Protein AF-A0A369J3V7-F1 (afdb_monomer_lite)

Sequence (909 aa):
MSSSLLSSSKPVTCPICSKEVSARVINEHIDSSCTKHTGSSSEGSHSIAVTPTANRASEKKSGGFSSSPMASIFSQGSKKASSESHPSFFMTPGKRSAEEDGFSRPPPAKRNKLANLEAAAPLAERLRPDKLSEFVGQPHLTGPDSLLMKSLAGGAAGSIIFWGPPGCGKTTLARLIAKQTDAVFKELSATVVGINDVRVVLEEARNALALTGRKTILFLDEVHRFNKSQQDIFLPFIEQGHIQLFGATTENPSFKLTGALLSRCRVFVLERLTDDDIKTILVNAVKRAGGDAIPLTPSSDVHPPSTLETPQSSPSEAADFSCAPFPQLTSKILSTVTSLATGDARTAISLLDLVLKSPVDSDEKQLLAALKRSVSASYDRTGESRYDMISALHKSVRGSQGSAAMYWLARMLAAGEDPLYIARRMVVCSSEDIGLADKHALPLAMAALQACQTIGMPECRINLAHIVAYLSEAPKSTRAYEAYNRAEAAAKLDMTIPVPMQVRNAPTGLMKDLGYGKDYCYNPDYAHPVHNTYLPVQFEGEKFLREEGDMSGKLWDEEALSRWEYEANGGKEWEGRVAPHTVPYHTIYTIHTIIIAMPTLPADPRQAHEDGPFRVLVTGFGPFSHYEVNPSWRAVKPLHNTVIAADTSAPVIVDDQVVLTEHHFGGSRPVHISALEIPVSYEAVLAIVPGLHVRPPILPESARLLFPQPPSSGYDFIFHIGVAGRGPLRMERQGHKVGYHMKDADGKLAHVVRSSPKDFSRRAEDTLAAENIERERLGMEIIETVGDTAIRPTRGFGAAYDNFPEEMTTEVDVTRLVQDLKRSGIEQIYTSMDAGHYLCDFIYYCSLAEAKRSAKPYEKRRNTQVLFLHCPPVNQPLSTEEVTEAIKRIIVWTCREIEFQDETDAAQV

InterPro domains:
  IPR003593 AAA+ ATPase domain [SM00382] (156-274)
  IPR003959 ATPase, AAA-type, core [PF00004] (160-269)
  IPR006642 Rad18, zinc finger UBZ4-type [SM00734] (11-35)
  IPR008921 DNA polymerase III, clamp loader complex, gamma/delta/delta subunit, C-terminal [SSF48019] (383-546)
  IPR016125 Peptidase C15, pyroglutamyl peptidase I-like [PF01470] (615-647)
  IPR021886 MgsA AAA+ ATPase, C-terminal [PF12002] (399-548)
  IPR027417 P-loop containing nucleoside triphosphate hydrolase [G3DSA:3.40.50.300] (112-271)
  IPR027417 P-loop containing nucleoside triphosphate hydrolase [SSF52540] (121-357)
  IPR032423 AAA C-terminal domain [PF16193] (329-398)
  IPR036440 Peptidase C15, pyroglutamyl peptidase I-like superfamily [G3DSA:3.40.630.20] (614-908)
  IPR036440 Peptidase C15, pyroglutamyl peptidase I-like superfamily [SSF53182] (614-896)
  IPR051314 AAA ATPase RarA/MGS1/WRNIP1 [PTHR13779] (13-548)

Radius of gyration: 39.5 Å; chains: 1; bounding box: 99×127×113 Å

Organism: Hypsizygus marmoreus (NCBI:txid39966)

Structure (mmCIF, N/CA/C/O backbone):
data_AF-A0A369J3V7-F1
#
_entry.id   AF-A0A369J3V7-F1
#
loop_
_atom_site.group_PDB
_atom_site.id
_atom_site.type_symbol
_atom_site.label_atom_id
_atom_site.label_alt_id
_atom_site.label_comp_id
_atom_site.label_asym_id
_atom_site.label_entity_id
_atom_site.label_seq_id
_atom_site.pdbx_PDB_ins_code
_atom_site.Cartn_x
_atom_site.Cartn_y
_atom_site.Cartn_z
_atom_site.occupancy
_atom_site.B_iso_or_equiv
_atom_site.auth_seq_id
_atom_site.auth_comp_id
_atom_site.auth_asym_id
_atom_site.auth_atom_id
_atom_site.pdbx_PDB_model_num
ATOM 1 N N . MET A 1 1 ? -40.731 -40.118 -54.499 1.00 32.25 1 MET A N 1
ATOM 2 C CA . MET A 1 1 ? -40.235 -41.466 -54.838 1.00 32.25 1 MET A CA 1
ATOM 3 C C . MET A 1 1 ? -38.948 -41.694 -54.061 1.00 32.25 1 MET A C 1
ATOM 5 O O . MET A 1 1 ? -38.103 -40.820 -54.154 1.00 32.25 1 MET A O 1
ATOM 9 N N . SER A 1 2 ? -38.883 -42.806 -53.303 1.00 28.86 2 SER A N 1
ATOM 10 C CA . SER A 1 2 ? -37.688 -43.604 -52.911 1.00 28.86 2 SER A CA 1
ATOM 11 C C . SER A 1 2 ? -36.460 -42.890 -52.307 1.00 28.86 2 SER A C 1
ATOM 13 O O . SER A 1 2 ? -35.966 -41.934 -52.874 1.00 28.86 2 SER A O 1
ATOM 15 N N . SER A 1 3 ? -35.780 -43.329 -51.247 1.00 31.80 3 SER A N 1
ATOM 16 C CA . SER A 1 3 ? -35.842 -44.497 -50.357 1.00 31.80 3 SER A CA 1
ATOM 17 C C . SER A 1 3 ? -34.612 -44.401 -49.430 1.00 31.80 3 SER A C 1
ATOM 19 O O . SER A 1 3 ? -33.538 -44.058 -49.908 1.00 31.80 3 SER A O 1
ATOM 21 N N . SER A 1 4 ? -34.781 -44.737 -48.145 1.00 36.28 4 SER A N 1
ATOM 22 C CA . SER A 1 4 ? -33.802 -45.376 -47.234 1.00 36.28 4 SER A CA 1
ATOM 23 C C . SER A 1 4 ? -32.323 -44.944 -47.236 1.00 36.28 4 SER A C 1
ATOM 25 O O . SER A 1 4 ? -31.603 -45.262 -48.171 1.00 36.28 4 SER A O 1
ATOM 27 N N . LEU A 1 5 ? -31.828 -44.473 -46.083 1.00 33.34 5 LEU A N 1
ATOM 28 C CA . LEU A 1 5 ? -30.612 -45.012 -45.445 1.00 33.34 5 LEU A CA 1
ATOM 29 C C . LEU A 1 5 ? -30.665 -44.739 -43.928 1.00 33.34 5 LEU A C 1
ATOM 31 O O . LEU A 1 5 ? -30.545 -43.609 -43.460 1.00 33.34 5 LEU A O 1
ATOM 35 N N . LEU A 1 6 ? -30.897 -45.811 -43.165 1.00 37.03 6 LEU A N 1
ATOM 36 C CA . LEU A 1 6 ? -30.727 -45.872 -41.717 1.00 37.03 6 LEU A CA 1
ATOM 37 C C . LEU A 1 6 ? -29.229 -45.828 -41.384 1.00 37.03 6 LEU A C 1
ATOM 39 O O . LEU A 1 6 ? -28.473 -46.671 -41.856 1.00 37.03 6 LEU A O 1
ATOM 43 N N . SER A 1 7 ? -28.825 -44.909 -40.507 1.00 38.78 7 SER A N 1
ATOM 44 C CA . SER A 1 7 ? -27.592 -45.032 -39.726 1.00 38.78 7 SER A CA 1
ATOM 45 C C . SER A 1 7 ? -27.981 -45.355 -38.285 1.00 38.78 7 SER A C 1
ATOM 47 O O . SER A 1 7 ? -28.658 -44.571 -37.613 1.00 38.78 7 SER A O 1
ATOM 49 N N . SER A 1 8 ? -27.615 -46.558 -37.847 1.00 44.97 8 SER A N 1
ATOM 50 C CA . SER A 1 8 ? -27.742 -47.045 -36.477 1.00 44.97 8 SER A CA 1
ATOM 51 C C . SER A 1 8 ? -26.896 -46.173 -35.546 1.00 44.97 8 SER A C 1
ATOM 53 O O . SER A 1 8 ? -25.667 -46.270 -35.533 1.00 44.97 8 SER A O 1
ATOM 55 N N . SER A 1 9 ? -27.543 -45.301 -34.773 1.00 54.91 9 SER A N 1
ATOM 56 C CA . SER A 1 9 ? -26.874 -44.497 -33.752 1.00 54.91 9 SER A CA 1
ATOM 57 C C . SER A 1 9 ? -26.285 -45.416 -32.682 1.00 54.91 9 SER A C 1
ATOM 59 O O . SER A 1 9 ? -27.035 -46.123 -32.006 1.00 54.91 9 SER A O 1
ATOM 61 N N . LYS A 1 10 ? -24.954 -45.402 -32.542 1.00 67.81 10 LYS A N 1
ATOM 62 C CA . LYS A 1 10 ? -24.232 -46.120 -31.483 1.00 67.81 10 LYS A CA 1
ATOM 63 C C . LYS A 1 10 ? -24.801 -45.736 -30.105 1.00 67.81 10 LYS A C 1
ATOM 65 O O . LYS A 1 10 ? -25.138 -44.561 -29.911 1.00 67.81 10 LYS A O 1
ATOM 70 N N . PRO A 1 11 ? -24.936 -46.688 -29.167 1.00 80.31 11 PRO A N 1
ATOM 71 C CA . PRO A 1 11 ? -25.275 -46.351 -27.794 1.00 80.31 11 PRO A CA 1
ATOM 72 C C . PRO A 1 11 ? -24.180 -45.459 -27.198 1.00 80.31 11 PRO A C 1
ATOM 74 O O . PRO A 1 11 ? -22.997 -45.615 -27.500 1.00 80.31 11 PRO A O 1
ATOM 77 N N . VAL A 1 12 ? -24.594 -44.488 -26.392 1.00 79.88 12 VAL A N 1
ATOM 78 C CA . VAL A 1 12 ? -23.717 -43.584 -25.648 1.00 79.88 12 VAL A CA 1
ATOM 79 C C . VAL A 1 12 ? -23.927 -43.822 -24.161 1.00 79.88 12 VAL A C 1
ATOM 81 O O . VAL A 1 12 ? -25.035 -44.103 -23.700 1.00 79.88 12 VAL A O 1
ATOM 84 N N . THR A 1 13 ? -22.848 -43.739 -23.398 1.00 85.50 13 THR A N 1
ATOM 85 C CA . THR A 1 13 ? -22.885 -43.963 -21.957 1.00 85.50 13 THR A CA 1
ATOM 86 C C . THR A 1 13 ? -23.479 -42.743 -21.259 1.00 85.50 13 THR A C 1
ATOM 88 O O . THR A 1 13 ? -22.978 -41.629 -21.407 1.00 85.50 13 THR A O 1
ATOM 91 N N . CYS A 1 14 ? -24.544 -42.937 -20.482 1.00 80.75 14 CYS A N 1
ATOM 92 C CA . CYS A 1 14 ? -25.107 -41.882 -19.649 1.00 80.75 14 CYS A CA 1
ATOM 93 C C . CYS A 1 14 ? -24.086 -41.458 -18.578 1.00 80.75 14 CYS A C 1
ATOM 95 O O . CYS A 1 14 ? -23.650 -42.307 -17.801 1.00 80.75 14 CYS A O 1
ATOM 97 N N . PRO A 1 15 ? -23.731 -40.167 -18.463 1.00 75.81 15 PRO A N 1
ATOM 98 C CA . PRO A 1 15 ? -22.733 -39.710 -17.494 1.00 75.81 15 PRO A CA 1
ATOM 99 C C . PRO A 1 15 ? -23.223 -39.767 -16.038 1.00 75.81 15 PRO A C 1
ATOM 101 O O . PRO A 1 15 ? -22.412 -39.654 -15.126 1.00 75.81 15 PRO A O 1
ATOM 104 N N . ILE A 1 16 ? -24.531 -39.943 -15.810 1.00 79.56 16 ILE A N 1
ATOM 105 C CA . ILE A 1 16 ? -25.134 -39.952 -14.469 1.00 79.56 16 ILE A CA 1
ATOM 106 C C . ILE A 1 16 ? -25.221 -41.374 -13.903 1.00 79.56 16 ILE A C 1
ATOM 108 O O . ILE A 1 16 ? -24.848 -41.597 -12.756 1.00 79.56 16 ILE A O 1
ATOM 112 N N . CYS A 1 17 ? -25.704 -42.343 -14.688 1.00 84.06 17 CYS A N 1
ATOM 113 C CA . CYS A 1 17 ? -25.879 -43.728 -14.225 1.00 84.06 17 CYS A CA 1
ATOM 114 C C . CYS A 1 17 ? -24.944 -44.748 -14.893 1.00 84.06 17 CYS A C 1
ATOM 116 O O . CYS A 1 17 ? -25.034 -45.940 -14.603 1.00 84.06 17 CYS A O 1
ATOM 118 N N . SER A 1 18 ? -24.087 -44.299 -15.813 1.00 83.62 18 SER A N 1
ATOM 119 C CA . SER A 1 18 ? -23.128 -45.117 -16.569 1.00 83.62 18 SER A CA 1
ATOM 120 C C . SER A 1 18 ? -23.741 -46.230 -17.432 1.00 83.62 18 SER A C 1
ATOM 122 O O . SER A 1 18 ? -23.015 -47.100 -17.908 1.00 83.62 18 SER A O 1
ATOM 124 N N . LYS A 1 19 ? -25.059 -46.212 -17.680 1.00 83.25 19 LYS A N 1
ATOM 125 C CA . LYS A 1 19 ? -25.730 -47.163 -18.582 1.00 83.25 19 LYS A CA 1
ATOM 126 C C . LYS A 1 19 ? -25.620 -46.723 -20.036 1.00 83.25 19 LYS A C 1
ATOM 128 O O . LYS A 1 19 ? -25.659 -45.532 -20.336 1.00 83.25 19 LYS A O 1
ATOM 133 N N . GLU A 1 20 ? -25.526 -47.692 -20.937 1.00 84.94 20 GLU A N 1
ATOM 134 C CA . GLU A 1 20 ? -25.578 -47.446 -22.375 1.00 84.94 20 GLU A CA 1
ATOM 135 C C . GLU A 1 20 ? -27.015 -47.194 -22.831 1.00 84.94 20 GLU A C 1
ATOM 137 O O . GLU A 1 20 ? -27.900 -48.035 -22.665 1.00 84.94 20 GLU A O 1
ATOM 142 N N . VAL A 1 21 ? -27.248 -46.014 -23.404 1.00 82.81 21 VAL A N 1
ATOM 143 C CA . VAL A 1 21 ? -28.555 -45.583 -23.903 1.00 82.81 21 VAL A CA 1
ATOM 144 C C . VAL A 1 21 ? -28.371 -45.056 -25.323 1.00 82.81 21 VAL A C 1
ATOM 146 O O . VAL A 1 21 ? -27.339 -44.479 -25.657 1.00 82.81 21 VAL A O 1
ATOM 149 N N . SER A 1 22 ? -29.346 -45.270 -26.205 1.00 83.19 22 SER A N 1
ATOM 150 C CA . SER A 1 22 ? -29.261 -44.753 -27.577 1.00 83.19 22 SER A CA 1
ATOM 151 C C . SER A 1 22 ? -29.077 -43.231 -27.578 1.00 83.19 22 SER A C 1
ATOM 153 O O . SER A 1 22 ? -29.789 -42.519 -26.868 1.00 83.19 22 SER A O 1
ATOM 155 N N . ALA A 1 23 ? -28.171 -42.722 -28.420 1.00 78.19 23 ALA A N 1
ATOM 156 C CA . ALA A 1 23 ? -27.861 -41.292 -28.514 1.00 78.19 23 ALA A CA 1
ATOM 157 C C . ALA A 1 23 ? -29.088 -40.401 -28.772 1.00 78.19 23 ALA A C 1
ATOM 159 O O . ALA A 1 23 ? -29.077 -39.227 -28.421 1.00 78.19 23 ALA A O 1
ATOM 160 N N . ARG A 1 24 ? -30.169 -40.949 -29.345 1.00 79.75 24 ARG A N 1
ATOM 161 C CA . ARG A 1 24 ? -31.411 -40.199 -29.594 1.00 79.75 24 ARG A CA 1
ATOM 162 C C . ARG A 1 24 ? -32.244 -39.931 -28.339 1.00 79.75 24 ARG A C 1
ATOM 164 O O . ARG A 1 24 ? -33.017 -38.986 -28.339 1.00 79.75 24 ARG A O 1
ATOM 171 N N . VAL A 1 25 ? -32.095 -40.748 -27.299 1.00 81.88 25 VAL A N 1
ATOM 172 C CA . VAL A 1 25 ? -32.910 -40.698 -26.070 1.00 81.88 25 VAL A CA 1
ATOM 173 C C . VAL A 1 25 ? -32.069 -40.408 -24.823 1.00 81.88 25 VAL A C 1
ATOM 175 O O . VAL A 1 25 ? -32.580 -40.455 -23.710 1.00 81.88 25 VAL A O 1
ATOM 178 N N . ILE A 1 26 ? -30.785 -40.065 -24.990 1.00 81.62 26 ILE A N 1
ATOM 179 C CA . ILE A 1 26 ? -29.865 -39.757 -23.884 1.00 81.62 26 ILE A CA 1
ATOM 180 C C . ILE A 1 26 ? -30.340 -38.556 -23.055 1.00 81.62 26 ILE A C 1
ATOM 182 O O . ILE A 1 26 ? -30.288 -38.614 -21.830 1.00 81.62 26 ILE A O 1
ATOM 186 N N . ASN A 1 27 ? -30.876 -37.516 -23.701 1.00 76.94 27 ASN A N 1
ATOM 187 C CA . ASN A 1 27 ? -31.375 -36.327 -23.010 1.00 76.94 27 ASN A CA 1
ATOM 188 C C . ASN A 1 27 ? -32.656 -36.642 -22.224 1.00 76.94 27 ASN A C 1
ATOM 190 O O . ASN A 1 27 ? -32.698 -36.377 -21.033 1.00 76.94 27 ASN A O 1
ATOM 194 N N . GLU A 1 28 ? -33.634 -37.340 -22.815 1.00 81.19 28 GLU A N 1
ATOM 195 C CA . GLU A 1 28 ? -34.838 -37.778 -22.080 1.00 81.19 28 GLU A CA 1
ATOM 196 C C . GLU A 1 28 ? -34.514 -38.761 -20.942 1.00 81.19 28 GLU A C 1
ATOM 198 O O . GLU A 1 28 ? -35.139 -38.740 -19.877 1.00 81.19 28 GLU A O 1
ATOM 203 N N . HIS A 1 29 ? -33.521 -39.633 -21.133 1.00 84.25 29 HIS A N 1
ATOM 204 C CA . HIS A 1 29 ? -33.032 -40.510 -20.076 1.00 84.25 29 HIS A CA 1
ATOM 205 C C . HIS A 1 29 ? -32.418 -39.705 -18.919 1.00 84.25 29 HIS A C 1
ATOM 207 O O . HIS A 1 29 ? -32.730 -39.986 -17.764 1.00 84.25 29 HIS A O 1
ATOM 213 N N . ILE A 1 30 ? -31.608 -38.681 -19.212 1.00 82.25 30 ILE A N 1
ATOM 214 C CA . ILE A 1 30 ? -31.028 -37.770 -18.211 1.00 82.25 30 ILE A CA 1
ATOM 215 C C . ILE A 1 30 ? -32.124 -36.960 -17.502 1.00 82.25 30 ILE A C 1
ATOM 217 O O . ILE A 1 30 ? -32.157 -36.943 -16.272 1.00 82.25 30 ILE A O 1
ATOM 221 N N . ASP A 1 31 ? -33.064 -36.388 -18.252 1.00 77.88 31 ASP A N 1
ATOM 222 C CA . ASP A 1 31 ? -34.161 -35.563 -17.729 1.00 77.88 31 ASP A CA 1
ATOM 223 C C . ASP A 1 31 ? -35.139 -36.372 -16.864 1.00 77.88 31 ASP A C 1
ATOM 225 O O . ASP A 1 31 ? -35.756 -35.850 -15.938 1.00 77.88 31 ASP A O 1
ATOM 229 N N . SER A 1 32 ? -35.253 -37.679 -17.116 1.00 78.69 32 SER A N 1
ATOM 230 C CA . SER A 1 32 ? -36.038 -38.603 -16.287 1.00 78.69 32 SER A CA 1
ATOM 231 C C . SER A 1 32 ? -35.278 -39.153 -15.073 1.00 78.69 32 SER A C 1
ATOM 233 O O . SER A 1 32 ? -35.715 -40.142 -14.478 1.00 78.69 32 SER A O 1
ATOM 235 N N . SER A 1 33 ? -34.137 -38.567 -14.698 1.00 80.56 33 SER A N 1
ATOM 236 C CA . SER A 1 33 ?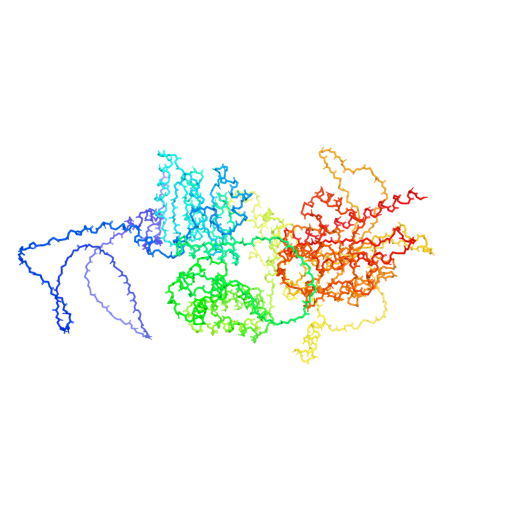 -33.264 -39.069 -13.624 1.00 80.56 33 SER A CA 1
ATOM 237 C C . SER A 1 33 ? -32.864 -40.537 -13.828 1.00 80.56 33 SER A C 1
ATOM 239 O O . SER A 1 33 ? -32.819 -41.327 -12.886 1.00 80.56 33 SER A O 1
ATOM 241 N N . CYS A 1 34 ? -32.586 -40.911 -15.080 1.00 82.12 34 CYS A N 1
ATOM 242 C CA . CYS A 1 34 ? -32.159 -42.247 -15.502 1.00 82.12 34 CYS A CA 1
ATOM 243 C C . CYS A 1 34 ? -33.191 -43.373 -15.288 1.00 82.12 34 CYS A C 1
ATOM 245 O O . CYS A 1 34 ? -32.818 -44.547 -15.199 1.00 82.12 34 CYS A O 1
ATOM 247 N N . THR A 1 35 ? -34.485 -43.043 -15.208 1.00 74.25 35 THR A N 1
ATOM 248 C CA . THR A 1 35 ? -35.553 -44.022 -14.916 1.00 74.25 35 THR A CA 1
ATOM 249 C C . THR A 1 35 ? -36.233 -44.611 -16.157 1.00 74.25 35 THR A C 1
ATOM 251 O O . THR A 1 35 ? -36.812 -45.692 -16.069 1.00 74.25 35 THR A O 1
ATOM 254 N N . LYS A 1 36 ? -36.151 -43.956 -17.324 1.00 66.75 36 LYS A N 1
ATOM 255 C CA . LYS A 1 36 ? -36.784 -44.412 -18.580 1.00 66.75 36 LYS A CA 1
ATOM 256 C C . LYS A 1 36 ? -35.771 -44.999 -19.577 1.00 66.75 36 LYS A C 1
ATOM 258 O O . LYS A 1 36 ? -34.596 -44.651 -19.546 1.00 66.75 36 LYS A O 1
ATOM 263 N N . HIS A 1 37 ? -36.232 -45.864 -20.488 1.00 62.50 37 HIS A N 1
ATOM 264 C CA . HIS A 1 37 ? -35.461 -46.436 -21.614 1.00 62.50 37 HIS A CA 1
ATOM 265 C C . HIS A 1 37 ? -34.243 -47.314 -21.252 1.00 62.50 37 HIS A C 1
ATOM 267 O O . HIS A 1 37 ? -33.229 -47.301 -21.946 1.00 62.50 37 HIS A O 1
ATOM 273 N N . THR A 1 38 ? -34.348 -48.137 -20.205 1.00 56.44 38 THR A N 1
ATOM 274 C CA . THR A 1 38 ? -33.404 -49.241 -19.963 1.00 56.44 38 THR A CA 1
ATOM 275 C C . THR A 1 38 ? -33.763 -50.433 -20.856 1.00 56.44 38 THR A C 1
ATOM 277 O O . THR A 1 38 ? -34.801 -51.058 -20.651 1.00 56.44 38 THR A O 1
ATOM 280 N N . GLY A 1 39 ? -32.944 -50.741 -21.862 1.00 45.16 39 GLY A N 1
ATOM 281 C CA . GLY A 1 39 ? -33.186 -51.879 -22.753 1.00 45.16 39 GLY A CA 1
ATOM 282 C C . GLY A 1 39 ? -33.033 -53.225 -22.036 1.00 45.16 39 GLY A C 1
ATOM 283 O O . GLY A 1 39 ? -31.999 -53.486 -21.425 1.00 45.16 39 GLY A O 1
ATOM 284 N N . SER A 1 40 ? -34.054 -54.078 -22.134 1.00 32.09 40 SER A N 1
ATOM 285 C CA . SER A 1 40 ? -34.050 -55.486 -21.721 1.00 32.09 40 SER A CA 1
ATOM 286 C C . SER A 1 40 ? -34.356 -56.392 -22.913 1.00 32.09 40 SER A C 1
ATOM 288 O O . SER A 1 40 ? -35.317 -56.128 -23.631 1.00 32.09 40 SER A O 1
ATOM 290 N N . SER A 1 41 ? -33.619 -57.493 -23.053 1.00 29.81 41 SER A N 1
ATOM 291 C CA . SER A 1 41 ? -34.088 -58.771 -23.627 1.00 29.81 41 SER A CA 1
ATOM 292 C C . SER A 1 41 ? -32.984 -59.817 -23.415 1.00 29.81 41 SER A C 1
ATOM 294 O O . SER A 1 41 ? -31.825 -59.474 -23.618 1.00 29.81 41 SER A O 1
ATOM 296 N N . SER A 1 42 ? -33.181 -61.080 -23.043 1.00 29.14 42 SER A N 1
ATOM 297 C CA . SER A 1 42 ? -34.240 -61.847 -22.369 1.00 29.14 42 SER A CA 1
ATOM 298 C C . SER A 1 42 ? -33.721 -63.300 -22.307 1.00 29.14 42 SER A C 1
ATOM 300 O O . SER A 1 42 ? -33.154 -63.759 -23.290 1.00 29.14 42 SER A O 1
ATOM 302 N N . GLU A 1 43 ? -33.963 -63.986 -21.184 1.00 27.98 43 GLU A N 1
ATOM 303 C CA . GLU A 1 43 ? -34.172 -65.447 -21.035 1.00 27.98 43 GLU A CA 1
ATOM 304 C C . GLU A 1 43 ? -33.050 -66.483 -21.316 1.00 27.98 43 GLU A C 1
ATOM 306 O O . GLU A 1 43 ? -32.476 -66.563 -22.393 1.00 27.98 43 GLU A O 1
ATOM 311 N N . GLY A 1 44 ? -32.884 -67.416 -20.358 1.00 25.11 44 GLY A N 1
ATOM 312 C CA . GLY A 1 44 ? -32.930 -68.853 -20.679 1.00 25.11 44 GLY A CA 1
ATOM 313 C C . GLY A 1 44 ? -31.663 -69.720 -20.558 1.00 25.11 44 GLY A C 1
ATOM 314 O O . GLY A 1 44 ? -30.926 -69.892 -21.516 1.00 25.11 44 GLY A O 1
ATOM 315 N N . SER A 1 45 ? -31.572 -70.454 -19.439 1.00 26.38 45 SER A N 1
ATOM 316 C CA . SER A 1 45 ? -31.117 -71.863 -19.311 1.00 26.38 45 SER A CA 1
ATOM 317 C C . SER A 1 45 ? -29.629 -72.287 -19.412 1.00 26.38 45 SER A C 1
ATOM 319 O O . SER A 1 45 ? -28.960 -72.159 -20.426 1.00 26.38 45 SER A O 1
ATOM 321 N N . HIS A 1 46 ? -29.194 -72.923 -18.313 1.00 26.58 46 HIS A N 1
ATOM 322 C CA . HIS A 1 46 ? -28.389 -74.150 -18.176 1.00 26.58 46 HIS A CA 1
ATOM 323 C C . HIS A 1 46 ? -27.146 -74.428 -19.060 1.00 26.58 46 HIS A C 1
ATOM 325 O O . HIS A 1 46 ? -27.221 -75.057 -20.104 1.00 26.58 46 HIS A O 1
ATOM 331 N N . SER A 1 47 ? -25.990 -74.247 -18.408 1.00 25.34 47 SER A N 1
ATOM 332 C CA . SER A 1 47 ? -25.056 -75.320 -18.003 1.00 25.34 47 SER A CA 1
ATOM 333 C C . SER A 1 47 ? -24.025 -75.914 -18.988 1.00 25.34 47 SER A C 1
ATOM 335 O O . SER A 1 47 ? -24.332 -76.299 -20.105 1.00 25.34 47 SER A O 1
ATOM 337 N N . ILE A 1 48 ? -22.846 -76.147 -18.390 1.00 25.34 48 ILE A N 1
ATOM 338 C CA . ILE A 1 48 ? -21.796 -77.142 -18.690 1.00 25.34 48 ILE A CA 1
ATOM 339 C C . ILE A 1 48 ? -20.647 -76.689 -19.609 1.00 25.34 48 ILE A C 1
ATOM 341 O O . ILE A 1 48 ? -20.724 -76.670 -20.829 1.00 25.34 48 ILE A O 1
ATOM 345 N N . ALA A 1 49 ? -19.558 -76.353 -18.907 1.00 25.47 49 ALA A N 1
ATOM 346 C CA . ALA A 1 49 ? -18.158 -76.737 -19.097 1.00 25.47 49 ALA A CA 1
ATOM 347 C C . ALA A 1 49 ? -17.716 -77.353 -20.437 1.00 25.47 49 ALA A C 1
ATOM 349 O O . ALA A 1 49 ? -18.290 -78.328 -20.902 1.00 25.47 49 ALA A O 1
ATOM 350 N N . VAL A 1 50 ? -16.540 -76.919 -20.905 1.00 25.95 50 VAL A N 1
ATOM 351 C CA . VAL A 1 50 ? -15.299 -77.722 -20.908 1.00 25.95 50 VAL A CA 1
ATOM 352 C C . VAL A 1 50 ? -14.117 -76.791 -21.242 1.00 25.95 50 VAL A C 1
ATOM 354 O O . VAL A 1 50 ? -14.154 -75.992 -22.170 1.00 25.95 50 VAL A O 1
ATOM 357 N N . THR A 1 51 ? -13.107 -76.856 -20.378 1.00 25.39 51 THR A N 1
ATOM 358 C CA . THR A 1 51 ? -11.741 -76.301 -20.457 1.00 25.39 51 THR A CA 1
ATOM 359 C C . THR A 1 51 ? -10.899 -77.115 -21.480 1.00 25.39 51 THR A C 1
ATOM 361 O O . THR A 1 51 ? -11.488 -77.945 -22.161 1.00 25.39 51 THR A O 1
ATOM 364 N N . PRO A 1 52 ? -9.550 -77.038 -21.602 1.00 43.41 52 PRO A N 1
ATOM 365 C CA . PRO A 1 52 ? -8.547 -76.188 -20.950 1.00 43.41 52 PRO A CA 1
ATOM 366 C C . PRO A 1 52 ? -7.441 -75.678 -21.909 1.00 43.41 52 PRO A C 1
ATOM 368 O O . PRO A 1 52 ? -7.418 -75.958 -23.101 1.00 43.41 52 PRO A O 1
ATOM 371 N N . THR A 1 53 ? -6.446 -75.053 -21.271 1.00 26.06 53 THR A N 1
ATOM 372 C CA . THR A 1 53 ? -5.006 -74.972 -21.594 1.00 26.06 53 THR A CA 1
ATOM 373 C C . THR A 1 53 ? -4.522 -73.633 -22.145 1.00 26.06 53 THR A C 1
ATOM 375 O O . THR A 1 53 ? -5.084 -73.094 -23.081 1.00 26.06 53 THR A O 1
ATOM 378 N N . ALA A 1 54 ? -3.460 -73.028 -21.617 1.00 29.23 54 ALA A N 1
ATOM 379 C CA . ALA A 1 54 ? -2.741 -73.214 -20.359 1.00 29.23 54 ALA A CA 1
ATOM 380 C C . ALA A 1 54 ? -1.862 -71.968 -20.145 1.00 29.23 54 ALA A C 1
ATOM 382 O O . ALA A 1 54 ? -1.248 -71.490 -21.091 1.00 29.23 54 ALA A O 1
ATOM 383 N N . ASN A 1 55 ? -1.852 -71.494 -18.893 1.00 29.61 55 ASN A N 1
ATOM 384 C CA . ASN A 1 55 ? -0.713 -71.100 -18.047 1.00 29.61 55 ASN A CA 1
ATOM 385 C C . ASN A 1 55 ? 0.506 -70.449 -18.721 1.00 29.61 55 ASN A C 1
ATOM 387 O O . ASN A 1 55 ? 1.095 -70.996 -19.641 1.00 29.61 55 ASN A O 1
ATOM 391 N N . ARG A 1 56 ? 1.082 -69.385 -18.160 1.00 27.05 56 ARG A N 1
ATOM 392 C CA . ARG A 1 56 ? 1.597 -69.238 -16.775 1.00 27.05 56 ARG A CA 1
ATOM 393 C C . ARG A 1 56 ? 2.178 -67.804 -16.724 1.00 27.05 56 ARG A C 1
ATOM 395 O O . ARG A 1 56 ? 2.632 -67.344 -17.761 1.00 27.05 56 ARG A O 1
ATOM 402 N N . ALA A 1 57 ? 2.288 -67.016 -15.662 1.00 27.41 57 ALA A N 1
ATOM 403 C CA . ALA A 1 57 ? 2.115 -67.079 -14.212 1.00 27.41 57 ALA A CA 1
ATOM 404 C C . ALA A 1 57 ? 2.219 -65.596 -13.767 1.00 27.41 57 ALA A C 1
ATOM 406 O O . ALA A 1 57 ? 3.045 -64.877 -14.318 1.00 27.41 57 ALA A O 1
ATOM 407 N N . SER A 1 58 ? 1.320 -65.060 -12.937 1.00 29.39 58 SER A N 1
ATOM 408 C CA . SER A 1 58 ? 1.361 -65.135 -11.460 1.00 29.39 58 SER A CA 1
ATOM 409 C C . SER A 1 58 ? 2.249 -64.035 -10.857 1.00 29.39 58 SER A C 1
ATOM 411 O O . SER A 1 58 ? 3.379 -63.875 -11.283 1.00 29.39 58 SER A O 1
ATOM 413 N N . GLU A 1 59 ? 1.861 -63.275 -9.834 1.00 30.53 59 GLU A N 1
ATOM 414 C CA . GLU A 1 59 ? 0.758 -63.401 -8.873 1.00 30.53 59 GLU A CA 1
ATOM 415 C C . GLU A 1 59 ? 0.712 -62.087 -8.051 1.00 30.53 59 GLU A C 1
ATOM 417 O O . GLU A 1 59 ? 1.757 -61.549 -7.712 1.00 30.53 59 GLU A O 1
ATOM 422 N N . LYS A 1 60 ? -0.471 -61.468 -7.886 1.00 28.09 60 LYS A N 1
ATOM 423 C CA . LYS A 1 60 ? -1.342 -61.457 -6.674 1.00 28.09 60 LYS A CA 1
ATOM 424 C C . LYS A 1 60 ? -1.011 -60.317 -5.682 1.00 28.09 60 LYS A C 1
ATOM 426 O O . LYS A 1 60 ? 0.142 -59.996 -5.478 1.00 28.09 60 LYS A O 1
ATOM 431 N N . LYS A 1 61 ? -1.977 -59.695 -4.994 1.00 26.67 61 LYS A N 1
ATOM 432 C CA . LYS A 1 61 ? -3.391 -60.053 -4.770 1.00 26.67 61 LYS A CA 1
ATOM 433 C C . LYS A 1 61 ? -4.206 -58.838 -4.291 1.00 26.67 61 LYS A C 1
ATOM 435 O O . LYS A 1 61 ? -3.729 -58.107 -3.437 1.00 26.67 61 LYS A O 1
ATOM 440 N N . SER A 1 62 ? -5.436 -58.758 -4.822 1.00 24.86 62 SER A N 1
ATOM 441 C CA . SER A 1 62 ? -6.742 -58.450 -4.184 1.00 24.86 62 SER A CA 1
ATOM 442 C C . SER A 1 62 ? -6.851 -57.237 -3.245 1.00 24.86 62 SER A C 1
ATOM 444 O O . SER A 1 62 ? -6.183 -57.207 -2.223 1.00 24.86 62 SER A O 1
ATOM 446 N N . GLY A 1 63 ? -7.730 -56.249 -3.464 1.00 24.72 63 GLY A N 1
ATOM 447 C CA . GLY A 1 63 ? -9.118 -56.319 -3.968 1.00 24.72 63 GLY A CA 1
ATOM 448 C C . GLY A 1 63 ? -10.078 -56.564 -2.790 1.00 24.72 63 GLY A C 1
ATOM 449 O O . GLY A 1 63 ? -9.791 -57.423 -1.970 1.00 24.72 63 GLY A O 1
ATOM 450 N N . GLY A 1 64 ? -11.211 -55.890 -2.611 1.00 23.98 64 GLY A N 1
ATOM 451 C CA . GLY A 1 64 ? -11.901 -54.848 -3.367 1.00 23.98 64 GLY A CA 1
ATOM 452 C C . GLY A 1 64 ? -13.351 -54.732 -2.857 1.00 23.98 64 GLY A C 1
ATOM 453 O O . GLY A 1 64 ? -13.837 -55.690 -2.269 1.00 23.98 64 GLY A O 1
ATOM 454 N N . PHE A 1 65 ? -13.993 -53.591 -3.165 1.00 23.78 65 PHE A N 1
ATOM 455 C CA . PHE A 1 65 ? -15.443 -53.357 -3.380 1.00 23.78 65 PHE A CA 1
ATOM 456 C C . PHE A 1 65 ? -16.444 -53.686 -2.242 1.00 23.78 65 PHE A C 1
ATOM 458 O O . PHE A 1 65 ? -16.221 -54.567 -1.433 1.00 23.78 65 PHE A O 1
ATOM 465 N N . SER A 1 66 ? -17.660 -53.139 -2.139 1.00 25.09 66 SER A N 1
ATOM 466 C CA . SER A 1 66 ? -18.384 -51.943 -2.607 1.00 25.09 66 SER A CA 1
ATOM 467 C C . SER A 1 66 ? -19.871 -52.180 -2.272 1.00 25.09 66 SER A C 1
ATOM 469 O O . SER A 1 66 ? -20.349 -53.307 -2.376 1.00 25.09 66 SER A O 1
ATOM 471 N N . SER A 1 67 ? -20.597 -51.087 -2.030 1.00 25.41 67 SER A N 1
ATOM 472 C CA . SER A 1 67 ? -22.034 -50.855 -2.285 1.00 25.41 67 SER A CA 1
ATOM 473 C C . SER A 1 67 ? -23.119 -51.307 -1.284 1.00 25.41 67 SER A C 1
ATOM 475 O O . SER A 1 67 ? -23.269 -52.469 -0.928 1.00 25.41 67 SER A O 1
ATOM 477 N N . SER A 1 68 ? -23.885 -50.275 -0.905 1.00 35.56 68 SER A N 1
ATOM 478 C CA . SER A 1 68 ? -25.036 -50.085 -0.002 1.00 35.56 68 SER A CA 1
ATOM 479 C C . SER A 1 68 ? -26.350 -50.779 -0.444 1.00 35.56 68 SER A C 1
ATOM 481 O O . SER A 1 68 ? -26.356 -51.368 -1.525 1.00 35.56 68 SER A O 1
ATOM 483 N N . PRO A 1 69 ? -27.488 -50.699 0.307 1.00 34.28 69 PRO A N 1
ATOM 484 C CA . PRO A 1 69 ? -28.394 -49.519 0.279 1.00 34.28 69 PRO A CA 1
ATOM 485 C C . PRO A 1 69 ? -29.241 -49.254 1.565 1.00 34.28 69 PRO A C 1
ATOM 487 O O . PRO A 1 69 ? -29.165 -49.979 2.551 1.00 34.28 69 PRO A O 1
ATOM 490 N N . MET A 1 70 ? -30.045 -48.176 1.552 1.00 29.22 70 MET A N 1
ATOM 491 C CA . MET A 1 70 ? -30.946 -47.707 2.630 1.00 29.22 70 MET A CA 1
ATOM 492 C C . MET A 1 70 ? -32.322 -48.407 2.666 1.00 29.22 70 MET A C 1
ATOM 494 O O . MET A 1 70 ? -32.830 -48.746 1.603 1.00 29.22 70 MET A O 1
ATOM 498 N N . ALA A 1 71 ? -32.986 -48.452 3.839 1.00 25.70 71 ALA A N 1
ATOM 499 C CA . ALA A 1 71 ? -34.422 -48.134 4.019 1.00 25.70 71 ALA A CA 1
ATOM 500 C C . ALA A 1 71 ? -34.864 -48.094 5.507 1.00 25.70 71 ALA A C 1
ATOM 502 O O . ALA A 1 71 ? -34.193 -48.606 6.395 1.00 25.70 71 ALA A O 1
ATOM 503 N N . SER A 1 72 ? -36.007 -47.435 5.720 1.00 26.09 72 SER A N 1
ATOM 504 C CA . SER A 1 72 ? -36.650 -46.931 6.947 1.00 26.09 72 SER A CA 1
ATOM 505 C C . SER A 1 72 ? -37.539 -47.949 7.699 1.00 26.09 72 SER A C 1
ATOM 507 O O . SER A 1 72 ? -37.958 -48.932 7.097 1.00 26.09 72 SER A O 1
ATOM 509 N N . ILE A 1 73 ? -37.910 -47.626 8.956 1.00 25.61 73 ILE A N 1
ATOM 510 C CA . ILE A 1 73 ? -39.258 -47.724 9.590 1.00 25.61 73 ILE A CA 1
ATOM 511 C C . ILE A 1 73 ? -39.203 -48.169 11.071 1.00 25.61 73 ILE A C 1
ATOM 513 O O . ILE A 1 73 ? -38.606 -49.174 11.438 1.00 25.61 73 ILE A O 1
ATOM 517 N N . PHE A 1 74 ? -39.870 -47.376 11.916 1.00 25.50 74 PHE A N 1
ATOM 518 C CA . PHE A 1 74 ? -40.209 -47.607 13.326 1.00 25.50 74 PHE A CA 1
ATOM 519 C C . PHE A 1 74 ? -40.695 -49.035 13.639 1.00 25.50 74 PHE A C 1
ATOM 521 O O . PHE A 1 74 ? -41.598 -49.521 12.967 1.00 25.50 74 PHE A O 1
ATOM 528 N N . SER A 1 75 ? -40.238 -49.612 14.760 1.00 23.44 75 SER A N 1
ATOM 529 C CA . SER A 1 75 ? -41.082 -50.162 15.846 1.00 23.44 75 SER A CA 1
ATOM 530 C C . SER A 1 75 ? -40.316 -51.178 16.708 1.00 23.44 75 SER A C 1
ATOM 532 O O . SER A 1 75 ? -39.807 -52.168 16.205 1.00 23.44 75 SER A O 1
ATOM 534 N N . GLN A 1 76 ? -40.293 -50.892 18.015 1.00 26.45 76 GLN A N 1
ATOM 535 C CA . GLN A 1 76 ? -40.407 -51.802 19.165 1.00 26.45 76 GLN A CA 1
ATOM 536 C C . GLN A 1 76 ? -39.643 -53.139 19.194 1.00 26.45 76 GLN A C 1
ATOM 538 O O . GLN A 1 76 ? -39.829 -54.023 18.370 1.00 26.45 76 GLN A O 1
ATOM 543 N N . GLY A 1 77 ? -39.018 -53.385 20.352 1.00 22.39 77 GLY A N 1
ATOM 544 C CA . GLY A 1 77 ? -39.259 -54.665 21.024 1.00 22.39 77 GLY A CA 1
ATOM 545 C C . GLY A 1 77 ? -38.037 -55.475 21.432 1.00 22.39 77 GLY A C 1
ATOM 546 O O . GLY A 1 77 ? -37.674 -56.445 20.791 1.00 22.39 77 GLY A O 1
ATOM 547 N N . SER A 1 78 ? -37.564 -55.174 22.640 1.00 21.81 78 SER A N 1
ATOM 548 C CA . SER A 1 78 ? -37.357 -56.157 23.714 1.00 21.81 78 SER A CA 1
ATOM 549 C C . SER A 1 78 ? -36.296 -57.269 23.598 1.00 21.81 78 SER A C 1
ATOM 551 O O . SER A 1 78 ? -36.485 -58.278 22.934 1.00 21.81 78 SER A O 1
ATOM 553 N N . LYS A 1 79 ? -35.357 -57.165 24.555 1.00 23.34 79 LYS A N 1
ATOM 554 C CA . LYS A 1 79 ? -34.933 -58.200 25.526 1.00 23.34 79 LYS A CA 1
ATOM 555 C C . LYS A 1 79 ? -34.131 -59.405 24.999 1.00 23.34 79 LYS A C 1
ATOM 557 O O . LYS A 1 79 ? -34.702 -60.351 24.478 1.00 23.34 79 LYS A O 1
ATOM 562 N N . LYS A 1 80 ? -32.889 -59.538 25.481 1.00 24.19 80 LYS A N 1
ATOM 563 C CA . LYS A 1 80 ? -32.584 -60.281 26.725 1.00 24.19 80 LYS A CA 1
ATOM 564 C C . LYS A 1 80 ? -31.139 -60.056 27.180 1.00 24.19 80 LYS A C 1
ATOM 566 O O . LYS A 1 80 ? -30.244 -59.853 26.374 1.00 24.19 80 LYS A O 1
ATOM 571 N N . ALA A 1 81 ? -30.988 -60.075 28.498 1.00 24.39 81 ALA A N 1
ATOM 572 C CA . ALA A 1 81 ? -29.780 -59.852 29.272 1.00 24.39 81 ALA A CA 1
ATOM 573 C C . ALA A 1 81 ? -29.234 -61.170 29.850 1.00 24.39 81 ALA A C 1
ATOM 575 O O . ALA A 1 81 ? -29.993 -62.125 30.019 1.00 24.39 81 ALA A O 1
ATOM 576 N N . SER A 1 82 ? -27.966 -61.135 30.254 1.00 23.50 82 SER A N 1
ATOM 577 C CA . SER A 1 82 ? -27.363 -61.897 31.362 1.00 23.50 82 SER A CA 1
ATOM 578 C C . SER A 1 82 ? -26.198 -61.030 31.881 1.00 23.50 82 SER A C 1
ATOM 580 O O . SER A 1 82 ? -25.303 -60.725 31.097 1.00 23.50 82 SER A O 1
ATOM 582 N N . SER A 1 83 ? -26.358 -60.304 33.000 1.00 22.95 83 SER A N 1
ATOM 583 C CA . SER A 1 83 ? -26.077 -60.733 34.396 1.00 22.95 83 SER A CA 1
ATOM 584 C C . SER A 1 83 ? -24.552 -60.802 34.621 1.00 22.95 83 SER A C 1
ATOM 586 O O . SER A 1 83 ? -23.887 -61.514 33.884 1.00 22.95 83 SER A O 1
ATOM 588 N N . GLU A 1 84 ? -23.881 -60.048 35.497 1.00 24.81 84 GLU A N 1
ATOM 589 C CA . GLU A 1 84 ? -24.066 -59.684 36.921 1.00 24.81 84 GLU A CA 1
ATOM 590 C C . GLU A 1 84 ? -23.003 -58.603 37.277 1.00 24.81 84 GLU A C 1
ATOM 592 O O . GLU A 1 84 ? -21.997 -58.513 36.582 1.00 24.81 84 GLU A O 1
ATOM 597 N N . SER A 1 85 ? -23.025 -57.793 38.343 1.00 24.12 85 SER A N 1
ATOM 598 C CA . SER A 1 85 ? -24.070 -57.170 39.167 1.00 24.12 85 SER A CA 1
ATOM 599 C C . SER A 1 85 ? -23.400 -56.278 40.246 1.00 24.12 85 SER A C 1
ATOM 601 O O . SER A 1 85 ? -22.624 -56.793 41.039 1.00 24.12 85 SER A O 1
ATOM 603 N N . HIS A 1 86 ? -23.815 -54.998 40.308 1.00 26.22 86 HIS A N 1
ATOM 604 C CA . HIS A 1 86 ? -24.177 -54.201 41.509 1.00 26.22 86 HIS A CA 1
ATOM 605 C C . HIS A 1 86 ? -23.133 -53.719 42.562 1.00 26.22 86 HIS A C 1
ATOM 607 O O . HIS A 1 86 ? -22.065 -54.304 42.678 1.00 26.22 86 HIS A O 1
ATOM 613 N N . PRO A 1 87 ? -23.437 -52.648 43.353 1.00 30.72 87 PRO A N 1
ATOM 614 C CA . PRO A 1 87 ? -24.772 -52.091 43.602 1.00 30.72 87 PRO A CA 1
ATOM 615 C C . PRO A 1 87 ? -24.979 -50.589 43.358 1.00 30.72 87 PRO A C 1
ATOM 617 O O . PRO A 1 87 ? -24.185 -49.721 43.701 1.00 30.72 87 PRO A O 1
ATOM 620 N N . SER A 1 88 ? -26.170 -50.324 42.832 1.00 24.39 88 SER A N 1
ATOM 621 C CA . SER A 1 88 ? -26.957 -49.111 42.993 1.00 24.39 88 SER A CA 1
ATOM 622 C C . SER A 1 88 ? -28.044 -49.411 44.030 1.00 24.39 88 SER A C 1
ATOM 624 O O . SER A 1 88 ? -28.565 -50.524 44.065 1.00 24.39 88 SER A O 1
ATOM 626 N N . PHE A 1 89 ? -28.424 -48.429 44.845 1.00 22.44 89 PHE A N 1
ATOM 627 C CA . PHE A 1 89 ? -29.660 -48.498 45.623 1.00 22.44 89 PHE A CA 1
ATOM 628 C C . PHE A 1 89 ? -30.601 -47.392 45.150 1.00 22.44 89 PHE A C 1
ATOM 630 O O . PHE A 1 89 ? -30.466 -46.226 45.506 1.00 22.44 89 PHE A O 1
ATOM 637 N N . PHE A 1 90 ? -31.554 -47.793 44.315 1.00 25.00 90 PHE A N 1
ATOM 638 C CA . PHE A 1 90 ? -32.835 -47.126 44.132 1.00 25.00 90 PHE A CA 1
ATOM 639 C C . PHE A 1 90 ? -33.900 -48.099 44.645 1.00 25.00 90 PHE A C 1
ATOM 641 O O . PHE A 1 90 ? -33.914 -49.258 44.235 1.00 25.00 90 PHE A O 1
ATOM 648 N N . MET A 1 91 ? -34.821 -47.630 45.486 1.00 25.86 91 MET A N 1
ATOM 649 C CA . MET A 1 91 ? -36.114 -48.282 45.701 1.00 25.86 91 MET A CA 1
ATOM 650 C C . MET A 1 91 ? -37.234 -47.264 45.471 1.00 25.86 91 MET A C 1
ATOM 652 O O . MET A 1 91 ? -37.178 -46.126 45.925 1.00 25.86 91 MET A O 1
ATOM 656 N N . THR A 1 92 ? -38.255 -47.709 44.749 1.00 28.45 92 THR A N 1
ATOM 657 C CA . THR A 1 92 ? -39.608 -47.139 44.616 1.00 28.45 92 THR A CA 1
ATOM 658 C C . THR A 1 92 ? -40.588 -48.315 44.825 1.00 28.45 92 THR A C 1
ATOM 660 O O . THR A 1 92 ? -40.136 -49.460 44.852 1.00 28.45 92 THR A O 1
ATOM 663 N N . PRO A 1 93 ? -41.922 -48.144 44.795 1.00 45.12 93 PRO A N 1
ATOM 664 C CA . PRO A 1 93 ? -42.804 -47.253 45.558 1.00 45.12 93 PRO A CA 1
ATOM 665 C C . PRO A 1 93 ? -43.968 -48.048 46.225 1.00 45.12 93 PRO A C 1
ATOM 667 O O . PRO A 1 93 ? -44.316 -49.142 45.784 1.00 45.12 93 PRO A O 1
ATOM 670 N N . GLY A 1 94 ? -44.645 -47.497 47.243 1.00 25.69 94 GLY A N 1
ATOM 671 C CA . GLY A 1 94 ? -45.796 -48.149 47.896 1.00 25.69 94 GLY A CA 1
ATOM 672 C C . GLY A 1 94 ? -46.871 -47.163 48.364 1.00 25.69 94 GLY A C 1
ATOM 673 O O . GLY A 1 94 ? -46.566 -46.176 49.018 1.00 25.69 94 GLY A O 1
ATOM 674 N N . LYS A 1 95 ? -48.128 -47.432 47.984 1.00 30.11 95 LYS A N 1
ATOM 675 C CA . LYS A 1 95 ? -49.365 -46.694 48.320 1.00 30.11 95 LYS A CA 1
ATOM 676 C C . LYS A 1 95 ? -49.801 -46.866 49.791 1.00 30.11 95 LYS A C 1
ATOM 678 O O . LYS A 1 95 ? -49.594 -47.942 50.343 1.00 30.11 95 LYS A O 1
ATOM 683 N N . ARG A 1 96 ? -50.640 -45.907 50.245 1.00 23.80 96 ARG A N 1
ATOM 684 C CA . ARG A 1 96 ? -51.417 -45.770 51.517 1.00 23.80 96 ARG A CA 1
ATOM 685 C C . ARG A 1 96 ? -50.629 -44.994 52.586 1.00 23.80 96 ARG A C 1
ATOM 687 O O . ARG A 1 96 ? -49.447 -45.244 52.719 1.00 23.80 96 ARG A O 1
ATOM 694 N N . SER A 1 97 ? -51.161 -44.029 53.333 1.00 25.33 97 SER A N 1
ATOM 695 C CA . SER A 1 97 ? -52.529 -43.614 53.695 1.00 25.33 97 SER A CA 1
ATOM 696 C C . SER A 1 97 ? -52.495 -42.146 54.169 1.00 25.33 97 SER A C 1
ATOM 698 O O . SER A 1 97 ? -51.418 -41.595 54.369 1.00 25.33 97 SER A O 1
ATOM 700 N N . ALA A 1 98 ? -53.667 -41.522 54.289 1.00 34.81 98 ALA A N 1
ATOM 701 C CA . ALA A 1 98 ? -53.867 -40.156 54.767 1.00 34.81 98 ALA A CA 1
ATOM 702 C C . ALA A 1 98 ? -53.312 -39.911 56.180 1.00 34.81 98 ALA A C 1
ATOM 704 O O . ALA A 1 98 ? -53.469 -40.783 57.027 1.00 34.81 98 ALA A O 1
ATOM 705 N N . GLU A 1 99 ? -52.760 -38.717 56.409 1.00 29.34 99 GLU A N 1
ATOM 706 C CA . GLU A 1 99 ? -52.944 -37.911 57.623 1.00 29.34 99 GLU A CA 1
ATOM 707 C C . GLU A 1 99 ? -52.463 -36.472 57.361 1.00 29.34 99 GLU A C 1
ATOM 709 O O . GLU A 1 99 ? -51.550 -36.230 56.567 1.00 29.34 99 GLU A O 1
ATOM 714 N N . GLU A 1 100 ? -53.202 -35.530 57.934 1.00 34.19 100 GLU A N 1
ATOM 715 C CA . GLU A 1 100 ? -53.101 -34.083 57.775 1.00 34.19 100 GLU A CA 1
ATOM 716 C C . GLU A 1 100 ? -51.870 -33.527 58.503 1.00 34.19 100 GLU A C 1
ATOM 718 O O . GLU A 1 100 ? -51.601 -33.927 59.626 1.00 34.19 100 GLU A O 1
ATOM 723 N N . ASP A 1 101 ? -51.163 -32.571 57.892 1.00 29.80 101 ASP A N 1
ATOM 724 C CA . ASP A 1 101 ? -50.721 -31.363 58.600 1.00 29.80 101 ASP A CA 1
ATOM 725 C C . ASP A 1 101 ? -50.243 -30.292 57.609 1.00 29.80 101 ASP A C 1
ATOM 727 O O . ASP A 1 101 ? -49.514 -30.543 56.644 1.00 29.80 101 ASP A O 1
ATOM 731 N N . GLY A 1 102 ? -50.754 -29.078 57.803 1.00 37.22 102 GLY A N 1
ATOM 732 C CA . GLY A 1 102 ? -50.669 -27.982 56.851 1.00 37.22 102 GLY A CA 1
ATOM 733 C C . GLY A 1 102 ? -49.322 -27.265 56.842 1.00 37.22 102 GLY A C 1
ATOM 734 O O . GLY A 1 102 ? -48.854 -26.806 57.871 1.00 37.22 102 GLY A O 1
ATOM 735 N N . PHE A 1 103 ? -48.774 -27.055 55.643 1.00 31.02 103 PHE A N 1
ATOM 736 C CA . PHE A 1 103 ? -48.109 -25.809 55.245 1.00 31.02 103 PHE A CA 1
ATOM 737 C C . PHE A 1 103 ? -48.144 -25.712 53.711 1.00 31.02 103 PHE A C 1
ATOM 739 O O . PHE A 1 103 ? -47.469 -26.448 52.992 1.00 31.02 103 PHE A O 1
ATOM 746 N N . SER A 1 104 ? -48.976 -24.813 53.188 1.00 30.30 104 SER A N 1
ATOM 747 C CA . SER A 1 104 ? -49.136 -24.567 51.755 1.00 30.30 104 SER A CA 1
ATOM 748 C C . SER A 1 104 ? -47.881 -23.914 51.164 1.00 30.30 104 SER A C 1
ATOM 750 O O . SER A 1 104 ? -47.615 -22.738 51.416 1.00 30.30 104 SER A O 1
ATOM 752 N N . ARG A 1 105 ? -47.138 -24.642 50.324 1.00 32.50 105 ARG A N 1
ATOM 753 C CA . ARG A 1 105 ? -46.148 -24.063 49.402 1.00 32.50 105 ARG A CA 1
ATOM 754 C C . ARG A 1 105 ? -46.722 -24.134 47.979 1.00 32.50 105 ARG A C 1
ATOM 756 O O . ARG A 1 105 ? -47.141 -25.218 47.572 1.00 32.50 105 ARG A O 1
ATOM 763 N N . PRO A 1 106 ? -46.797 -23.021 47.226 1.00 37.38 106 PRO A N 1
ATOM 764 C CA . PRO A 1 106 ? -47.379 -23.034 45.887 1.00 37.38 106 PRO A CA 1
ATOM 765 C C . PRO A 1 106 ? -46.527 -23.881 44.921 1.00 37.38 106 PRO A C 1
ATOM 767 O O . PRO A 1 106 ? -45.310 -23.989 45.110 1.00 37.38 106 PRO A O 1
ATOM 770 N N . PRO A 1 107 ? -47.137 -24.491 43.885 1.00 36.88 107 PRO A N 1
ATOM 771 C CA . PRO A 1 107 ? -46.423 -25.331 42.928 1.00 36.88 107 PRO A CA 1
ATOM 772 C C . PRO A 1 107 ? -45.425 -24.485 42.117 1.00 36.88 107 PRO A C 1
ATOM 774 O O . PRO A 1 107 ? -45.707 -23.315 41.840 1.00 36.88 107 PRO A O 1
ATOM 777 N N . PRO A 1 108 ? -44.264 -25.033 41.705 1.00 37.03 108 PRO A N 1
ATOM 778 C CA . PRO A 1 108 ? -43.293 -24.268 40.938 1.00 37.03 108 PRO A CA 1
ATOM 779 C C . PRO A 1 108 ? -43.904 -23.891 39.587 1.00 37.03 108 PRO A C 1
ATOM 781 O O . PRO A 1 108 ? -44.321 -24.749 38.804 1.00 37.03 108 PRO A O 1
ATOM 784 N N . ALA A 1 109 ? -43.964 -22.585 39.331 1.00 42.94 109 ALA A N 1
ATOM 785 C CA . ALA A 1 109 ? -44.393 -22.021 38.063 1.00 42.94 109 ALA A CA 1
ATOM 786 C C . ALA A 1 109 ? -43.609 -22.661 36.906 1.00 42.94 109 ALA A C 1
ATOM 788 O O . ALA A 1 109 ? -42.404 -22.904 37.021 1.00 42.94 109 ALA A O 1
ATOM 789 N N . LYS A 1 110 ? -44.293 -22.924 35.783 1.00 44.69 110 LYS A N 1
ATOM 790 C CA . LYS A 1 110 ? -43.685 -23.364 34.518 1.00 44.69 110 LYS A CA 1
ATOM 791 C C . LYS A 1 110 ? -42.585 -22.372 34.124 1.00 44.69 110 LYS A C 1
ATOM 793 O O . LYS A 1 110 ? -42.856 -21.330 33.539 1.00 44.69 110 LYS A O 1
ATOM 798 N N . ARG A 1 111 ? -41.344 -22.685 34.491 1.00 43.41 111 ARG A N 1
ATOM 799 C CA . ARG A 1 111 ? -40.157 -21.874 34.213 1.00 43.41 111 ARG A CA 1
ATOM 800 C C . ARG A 1 111 ? -39.957 -21.832 32.692 1.00 43.41 111 ARG A C 1
ATOM 802 O O . ARG A 1 111 ? -39.867 -22.881 32.055 1.00 43.41 111 ARG A O 1
ATOM 809 N N . ASN A 1 112 ? -39.966 -20.629 32.117 1.00 49.72 112 ASN A N 1
ATOM 810 C CA . ASN A 1 112 ? -39.908 -20.374 30.674 1.00 49.72 112 ASN A CA 1
ATOM 811 C C . ASN A 1 112 ? -38.731 -21.109 30.002 1.00 49.72 112 ASN A C 1
ATOM 813 O O . ASN A 1 112 ? -37.572 -20.821 30.290 1.00 49.72 112 ASN A O 1
ATOM 817 N N . LYS A 1 113 ? -39.018 -22.013 29.051 1.00 48.72 113 LYS A N 1
ATOM 818 C CA . LYS A 1 113 ? -38.002 -22.719 28.236 1.00 48.72 113 LYS A CA 1
ATOM 819 C C . LYS A 1 113 ? -37.063 -21.757 27.487 1.00 48.72 113 LYS A C 1
ATOM 821 O O . LYS A 1 113 ? -35.890 -22.074 27.337 1.00 48.72 113 LYS A O 1
ATOM 826 N N . LEU A 1 114 ? -37.571 -20.596 27.060 1.00 52.66 114 LEU A N 1
ATOM 827 C CA . LEU A 1 114 ? -36.802 -19.535 26.393 1.00 52.66 114 LEU A CA 1
ATOM 828 C C . LEU A 1 114 ? -35.756 -18.898 27.322 1.00 52.66 114 LEU A C 1
ATOM 830 O O . LEU A 1 114 ? -34.597 -18.797 26.941 1.00 52.66 114 LEU A O 1
ATOM 834 N N . ALA A 1 115 ? -36.120 -18.609 28.576 1.00 55.19 115 ALA A N 1
ATOM 835 C CA . ALA A 1 115 ? -35.205 -18.021 29.558 1.00 55.19 115 ALA A CA 1
ATOM 836 C C . ALA A 1 115 ? -34.029 -18.955 29.906 1.00 55.19 115 ALA A C 1
ATOM 838 O O . ALA A 1 115 ? -32.918 -18.500 30.158 1.00 55.19 115 ALA A O 1
ATOM 839 N N . ASN A 1 116 ? -34.251 -20.275 29.882 1.00 54.84 116 ASN A N 1
ATOM 840 C CA . ASN A 1 116 ? -33.183 -21.253 30.105 1.00 54.84 116 ASN A CA 1
ATOM 841 C C . ASN A 1 116 ? -32.221 -21.366 28.904 1.00 54.84 116 ASN A C 1
ATOM 843 O O . ASN A 1 116 ? -31.040 -21.629 29.112 1.00 54.84 116 ASN A O 1
ATOM 847 N N . LEU A 1 117 ? -32.705 -21.174 27.668 1.00 53.53 117 LEU A N 1
ATOM 848 C CA . LEU A 1 117 ? -31.866 -21.162 26.460 1.00 53.53 117 LEU A CA 1
ATOM 849 C C . LEU A 1 117 ? -31.025 -19.881 26.375 1.00 53.53 117 LEU A C 1
ATOM 851 O O . LEU A 1 117 ? -29.841 -19.951 26.061 1.00 53.53 117 LEU A O 1
ATOM 855 N N . GLU A 1 118 ? -31.606 -18.733 26.729 1.00 60.22 118 GLU A N 1
ATOM 856 C CA . GLU A 1 118 ? -30.897 -17.449 26.820 1.00 60.22 118 GLU A CA 1
ATOM 857 C C . GLU A 1 118 ? -29.839 -17.454 27.934 1.00 60.22 118 GLU A C 1
ATOM 859 O O . GLU A 1 118 ? -28.728 -16.964 27.739 1.00 60.22 118 GLU A O 1
ATOM 864 N N . ALA A 1 119 ? -30.135 -18.077 29.082 1.00 61.28 119 ALA A N 1
ATOM 865 C CA . ALA A 1 119 ? -29.170 -18.242 30.169 1.00 61.28 119 ALA A CA 1
ATOM 866 C C . ALA A 1 119 ? -27.998 -19.179 29.810 1.00 61.28 119 ALA A C 1
ATOM 868 O O . ALA A 1 119 ? -26.903 -19.012 30.347 1.00 61.28 119 ALA A O 1
ATOM 869 N N . ALA A 1 120 ? -28.217 -20.143 28.907 1.00 61.81 120 ALA A N 1
ATOM 870 C CA . ALA A 1 120 ? -27.208 -21.098 28.443 1.00 61.81 120 ALA A CA 1
ATOM 871 C C . ALA A 1 120 ? -26.358 -20.586 27.262 1.00 61.81 120 ALA A C 1
ATOM 873 O O . ALA A 1 120 ? -25.359 -21.219 26.916 1.00 61.81 120 ALA A O 1
ATOM 874 N N . ALA A 1 121 ? -26.737 -19.468 26.634 1.00 73.19 121 ALA A N 1
ATOM 875 C CA . ALA A 1 121 ? -25.995 -18.897 25.516 1.00 73.19 121 ALA A CA 1
ATOM 876 C C . ALA A 1 121 ? -24.612 -18.365 25.958 1.00 73.19 121 ALA A C 1
ATOM 878 O O . ALA A 1 121 ? -24.472 -17.871 27.085 1.00 73.19 121 ALA A O 1
ATOM 879 N N . PRO A 1 122 ? -23.585 -18.418 25.082 1.00 75.81 122 PRO A N 1
ATOM 880 C CA . PRO A 1 122 ? -22.275 -17.841 25.367 1.00 75.81 122 PRO A CA 1
ATOM 881 C C . PRO A 1 122 ? -22.369 -16.359 25.738 1.00 75.81 122 PRO A C 1
ATOM 883 O O . PRO A 1 122 ? -23.213 -15.630 25.208 1.00 75.81 122 PRO A O 1
ATOM 886 N N . LEU A 1 123 ? -21.453 -15.895 26.593 1.00 76.12 123 LEU A N 1
ATOM 887 C CA . LEU A 1 123 ? -21.441 -14.511 27.074 1.00 76.12 123 LEU A CA 1
ATOM 888 C C . LEU A 1 123 ? -21.426 -13.492 25.917 1.00 76.12 123 LEU A C 1
ATOM 890 O O . LEU A 1 123 ? -22.116 -12.480 25.980 1.00 76.12 123 LEU A O 1
ATOM 894 N N . ALA A 1 124 ? -20.733 -13.804 24.818 1.00 78.19 124 ALA A N 1
ATOM 895 C CA . ALA A 1 124 ? -20.684 -12.965 23.619 1.00 78.19 124 ALA A CA 1
ATOM 896 C C . ALA A 1 124 ? -22.051 -12.740 22.942 1.00 78.19 124 ALA A C 1
ATOM 898 O O . ALA A 1 124 ? -22.273 -11.661 22.398 1.00 78.19 124 ALA A O 1
ATOM 899 N N . GLU A 1 125 ? -22.973 -13.710 22.981 1.00 80.19 125 GLU A N 1
ATOM 900 C CA . GLU A 1 125 ? -24.328 -13.516 22.436 1.00 80.19 125 GLU A CA 1
ATOM 901 C C . GLU A 1 125 ? -25.207 -12.740 23.424 1.00 80.19 125 GLU A C 1
ATOM 903 O O . GLU A 1 125 ? -25.948 -11.849 23.020 1.00 80.19 125 GLU A O 1
ATOM 908 N N . ARG A 1 126 ? -25.073 -13.021 24.727 1.00 81.56 126 ARG A N 1
ATOM 909 C CA . ARG A 1 126 ? -25.832 -12.344 25.794 1.00 81.56 126 ARG A CA 1
ATOM 910 C C . ARG A 1 126 ? -25.488 -10.863 25.941 1.00 81.56 126 ARG A C 1
ATOM 912 O O . ARG A 1 126 ? -26.337 -10.078 26.341 1.00 81.56 126 ARG A O 1
ATOM 919 N N . LEU A 1 127 ? -24.241 -10.489 25.661 1.00 81.81 127 LEU A N 1
ATOM 920 C CA . LEU A 1 127 ? -23.749 -9.117 25.797 1.00 81.81 127 LEU A CA 1
ATOM 921 C C . LEU A 1 127 ? -23.901 -8.277 24.530 1.00 81.81 127 LEU A C 1
ATOM 923 O O . LEU A 1 127 ? -23.479 -7.118 24.527 1.00 81.81 127 LEU A O 1
ATOM 927 N N . ARG A 1 128 ? -24.477 -8.837 23.461 1.00 85.38 128 ARG A N 1
ATOM 928 C CA . ARG A 1 128 ? -24.658 -8.122 22.201 1.00 85.38 128 ARG A CA 1
ATOM 929 C C . ARG A 1 128 ? -25.432 -6.810 22.453 1.00 85.38 128 ARG A C 1
ATOM 931 O O . ARG A 1 128 ? -26.437 -6.829 23.157 1.00 85.38 128 ARG A O 1
ATOM 938 N N . PRO A 1 129 ? -24.966 -5.665 21.926 1.00 87.19 129 PRO A N 1
ATOM 939 C CA . PRO A 1 129 ? -25.680 -4.395 22.020 1.00 87.19 129 PRO A CA 1
ATOM 940 C C . PRO A 1 129 ? -27.122 -4.497 21.515 1.00 87.19 129 PRO A C 1
ATOM 942 O O . PRO A 1 129 ? -27.378 -5.153 20.500 1.00 87.19 129 PRO A O 1
ATOM 945 N N . ASP A 1 130 ? -28.046 -3.808 22.187 1.00 84.06 130 ASP A N 1
ATOM 946 C CA . ASP A 1 130 ? -29.461 -3.780 21.796 1.00 84.06 130 ASP A CA 1
ATOM 947 C C . ASP A 1 130 ? -29.851 -2.509 21.046 1.00 84.06 130 ASP A C 1
ATOM 949 O O . ASP A 1 130 ? -30.827 -2.512 20.289 1.00 84.06 130 ASP A O 1
ATOM 953 N N . LYS A 1 131 ? -29.069 -1.444 21.232 1.00 86.81 131 LYS A N 1
ATOM 954 C CA . LYS A 1 131 ? -29.230 -0.145 20.581 1.00 86.81 131 LYS A CA 1
ATOM 955 C C . LYS A 1 131 ? -27.945 0.237 19.866 1.00 86.81 131 LYS A C 1
ATOM 957 O O . LYS A 1 131 ? -26.851 -0.102 20.306 1.00 86.81 131 LYS A O 1
ATOM 962 N N . LEU A 1 132 ? -28.074 1.004 18.789 1.00 85.94 132 LEU A N 1
ATOM 963 C CA . LEU A 1 132 ? -26.913 1.470 18.034 1.00 85.94 132 LEU A CA 1
ATOM 964 C C . LEU A 1 132 ? -26.013 2.416 18.843 1.00 85.94 132 LEU A C 1
ATOM 966 O O . LEU A 1 132 ? -24.809 2.408 18.647 1.00 85.94 132 LEU A O 1
ATOM 970 N N . SER A 1 133 ? -26.570 3.147 19.813 1.00 84.25 133 SER A N 1
ATOM 971 C CA . SER A 1 133 ? -25.803 3.976 20.757 1.00 84.25 133 SER A CA 1
ATOM 972 C C . SER A 1 133 ? -24.863 3.177 21.667 1.00 84.25 133 SER A C 1
ATOM 974 O O . SER A 1 133 ? -23.980 3.751 22.288 1.00 84.25 133 SER A O 1
ATOM 976 N N . GLU A 1 134 ? -25.083 1.867 21.796 1.00 87.00 134 GLU A N 1
ATOM 977 C CA . GLU A 1 134 ? -24.250 0.954 22.585 1.00 87.00 134 GLU A CA 1
ATOM 978 C C . GLU A 1 134 ? -23.238 0.199 21.711 1.00 87.00 134 GLU A C 1
ATOM 980 O O . GLU A 1 134 ? -22.439 -0.584 22.227 1.00 87.00 134 GLU A O 1
ATOM 985 N N . PHE A 1 135 ? -23.302 0.370 20.386 1.00 91.69 135 PHE A N 1
ATOM 986 C CA . PHE A 1 135 ? -22.346 -0.229 19.470 1.00 91.69 135 PHE A CA 1
ATOM 987 C C . PHE A 1 135 ? -21.024 0.532 19.567 1.00 91.69 135 PHE A C 1
ATOM 989 O O . PHE A 1 135 ? -20.982 1.743 19.370 1.00 91.69 135 PHE A O 1
ATOM 996 N N . VAL A 1 136 ? -19.956 -0.190 19.890 1.00 91.19 136 VAL A N 1
ATOM 997 C CA . VAL A 1 136 ? -18.621 0.378 20.086 1.00 91.19 136 VAL A CA 1
ATOM 998 C C . VAL A 1 136 ? -17.776 0.121 18.838 1.00 91.19 136 VAL A C 1
ATOM 1000 O O . VAL A 1 136 ? -17.787 -0.991 18.302 1.00 91.19 136 VAL A O 1
ATOM 1003 N N . GLY A 1 137 ? -17.047 1.147 18.399 1.00 89.00 137 GLY A N 1
ATOM 1004 C CA . GLY A 1 137 ? -16.204 1.133 17.206 1.00 89.00 137 GLY A CA 1
ATOM 1005 C C . GLY A 1 137 ? -16.937 1.468 15.898 1.00 89.00 137 GLY A C 1
ATOM 1006 O O . GLY A 1 137 ? -18.153 1.666 15.852 1.00 89.00 137 GLY A O 1
ATOM 1007 N N . GLN A 1 138 ? -16.165 1.502 14.807 1.00 92.81 138 GLN A N 1
ATOM 1008 C CA . GLN A 1 138 ? -16.612 1.822 13.439 1.00 92.81 138 GLN A CA 1
ATOM 1009 C C . GLN A 1 138 ? -17.230 3.231 13.262 1.00 92.81 138 GLN A C 1
ATOM 1011 O O . GLN A 1 138 ? -18.285 3.352 12.626 1.00 92.81 138 GLN A O 1
ATOM 1016 N N . PRO A 1 139 ? -16.617 4.315 13.784 1.00 89.50 139 PRO A N 1
ATOM 1017 C CA . PRO A 1 139 ? -17.199 5.661 13.723 1.00 89.50 139 PRO A CA 1
ATOM 1018 C C . PRO A 1 139 ? -17.429 6.155 12.285 1.00 89.50 139 PRO A C 1
ATOM 1020 O O . PRO A 1 139 ? -18.373 6.903 12.032 1.00 89.50 139 PRO A O 1
ATOM 1023 N N . HIS A 1 140 ? -16.642 5.678 11.317 1.00 88.62 140 HIS A N 1
ATOM 1024 C CA . HIS A 1 140 ? -16.833 5.955 9.889 1.00 88.62 140 HIS A CA 1
ATOM 1025 C C . HIS A 1 140 ? -18.132 5.369 9.315 1.00 88.62 140 HIS A C 1
ATOM 1027 O O . HIS A 1 140 ? -18.613 5.850 8.288 1.00 88.62 140 HIS A O 1
ATOM 1033 N N . LEU A 1 141 ? -18.720 4.357 9.965 1.00 89.50 141 LEU A N 1
ATOM 1034 C CA . LEU A 1 141 ? -19.986 3.728 9.569 1.00 89.50 141 LEU A CA 1
ATOM 1035 C C . LEU A 1 141 ? -21.166 4.089 10.473 1.00 89.50 141 LEU A C 1
ATOM 1037 O O . LEU A 1 141 ? -22.301 4.059 10.006 1.00 89.50 141 LEU A O 1
ATOM 1041 N N . THR A 1 142 ? -20.930 4.361 11.757 1.00 89.00 142 THR A N 1
ATOM 1042 C CA . THR A 1 142 ? -21.991 4.584 12.757 1.00 89.00 142 THR A CA 1
ATOM 1043 C C . THR A 1 142 ? -22.094 6.035 13.219 1.00 89.00 142 THR A C 1
ATOM 1045 O O . THR A 1 142 ? -23.075 6.396 13.871 1.00 89.00 142 THR A O 1
ATOM 1048 N N . GLY A 1 143 ? -21.129 6.886 12.853 1.00 86.06 143 GLY A N 1
ATOM 1049 C CA . GLY A 1 143 ? -21.138 8.310 13.170 1.00 86.06 143 GLY A CA 1
ATOM 1050 C C . GLY A 1 143 ? -22.318 9.053 12.528 1.00 86.06 143 GLY A C 1
ATOM 1051 O O . GLY A 1 143 ? -22.832 8.616 11.490 1.00 86.06 143 GLY A O 1
ATOM 1052 N N . PRO A 1 144 ? -22.740 10.196 13.102 1.00 78.00 144 PRO A N 1
ATOM 1053 C CA . PRO A 1 144 ? -23.916 10.946 12.646 1.00 78.00 144 PRO A CA 1
ATOM 1054 C C . PRO A 1 144 ? -23.805 11.398 11.183 1.00 78.00 144 PRO A C 1
ATOM 1056 O O . PRO A 1 144 ? -24.808 11.465 10.475 1.00 78.00 144 PRO A O 1
ATOM 1059 N N . ASP A 1 145 ? -22.581 11.636 10.708 1.00 80.56 145 ASP A N 1
ATOM 1060 C CA . ASP A 1 145 ? -22.305 12.062 9.338 1.00 80.56 145 ASP A CA 1
ATOM 1061 C C . ASP A 1 145 ? -22.017 10.935 8.347 1.00 80.56 145 ASP A C 1
ATOM 1063 O O . ASP A 1 145 ? -21.859 11.207 7.151 1.00 80.56 145 ASP A O 1
ATOM 1067 N N . SER A 1 146 ? -21.977 9.686 8.813 1.00 86.75 146 SER A N 1
ATOM 1068 C CA . SER A 1 146 ? -21.623 8.539 7.982 1.00 86.75 146 SER A CA 1
ATOM 1069 C C . SER A 1 146 ? -22.659 8.267 6.887 1.00 86.75 146 SER A C 1
ATOM 1071 O O . SER A 1 146 ? -23.869 8.473 7.042 1.00 86.75 146 SER A O 1
ATOM 1073 N N . LEU A 1 147 ? -22.175 7.749 5.755 1.00 82.19 147 LEU A N 1
ATOM 1074 C CA . LEU A 1 147 ? -23.011 7.427 4.597 1.00 82.19 147 LEU A CA 1
ATOM 1075 C C . LEU A 1 147 ? -24.091 6.390 4.937 1.00 82.19 147 LEU A C 1
ATOM 1077 O O . LEU A 1 147 ? -25.228 6.508 4.480 1.00 82.19 147 LEU A O 1
ATOM 1081 N N . LEU A 1 148 ? -23.742 5.386 5.746 1.00 86.06 148 LEU A N 1
ATOM 1082 C CA . LEU A 1 148 ? -24.668 4.343 6.179 1.00 86.06 148 LEU A CA 1
ATOM 1083 C C . LEU A 1 148 ? -25.819 4.942 6.997 1.00 86.06 148 LEU A C 1
ATOM 1085 O O . LEU A 1 148 ? -26.981 4.684 6.686 1.00 86.06 148 LEU A O 1
ATOM 1089 N N . MET A 1 149 ? -25.510 5.803 7.971 1.00 86.31 149 MET A N 1
ATOM 1090 C CA . MET A 1 149 ? -26.517 6.431 8.830 1.00 86.31 149 MET A CA 1
ATOM 1091 C C . MET A 1 149 ? -27.408 7.413 8.066 1.00 86.31 149 MET A C 1
ATOM 1093 O O . MET A 1 149 ? -28.630 7.369 8.212 1.00 86.31 149 MET A O 1
ATOM 1097 N N . LYS A 1 150 ? -26.836 8.221 7.164 1.00 83.19 150 LYS A N 1
ATOM 1098 C CA . LYS A 1 150 ? -27.607 9.099 6.264 1.00 83.19 150 LYS A CA 1
ATOM 1099 C C . LYS A 1 150 ? -28.537 8.300 5.345 1.00 83.19 150 LYS A C 1
ATOM 1101 O O . LYS A 1 150 ? -29.700 8.659 5.169 1.00 83.19 150 LYS A O 1
ATOM 1106 N N . SER A 1 151 ? -28.058 7.180 4.801 1.00 79.88 151 SER A N 1
ATOM 1107 C CA . SER A 1 151 ? -28.861 6.311 3.933 1.00 79.88 151 SER A CA 1
ATOM 1108 C C . SER A 1 151 ? -29.988 5.593 4.684 1.00 79.88 151 SER A C 1
ATOM 1110 O O . SER A 1 151 ? -31.037 5.329 4.092 1.00 79.88 151 SER A O 1
ATOM 1112 N N . LEU A 1 152 ? -29.781 5.276 5.966 1.00 79.38 152 LEU A N 1
ATOM 1113 C CA . LEU A 1 152 ? -30.802 4.700 6.841 1.00 79.38 152 LEU A CA 1
ATOM 1114 C C . LEU A 1 152 ? -31.866 5.729 7.228 1.00 79.38 152 LEU A C 1
ATOM 1116 O O . LEU A 1 152 ? -33.052 5.422 7.133 1.00 79.38 152 LEU A O 1
ATOM 1120 N N . ALA A 1 153 ? -31.462 6.956 7.570 1.00 73.81 153 ALA A N 1
ATOM 1121 C CA . ALA A 1 153 ? -32.382 8.054 7.874 1.00 73.81 153 ALA A CA 1
ATOM 1122 C C . ALA A 1 153 ? -33.303 8.396 6.687 1.00 73.81 153 ALA A C 1
ATOM 1124 O O . ALA A 1 153 ? -34.476 8.705 6.880 1.00 73.81 153 ALA A O 1
ATOM 1125 N N . GLY A 1 154 ? -32.797 8.277 5.454 1.00 64.56 154 GLY A N 1
ATOM 1126 C CA . GLY A 1 154 ? -33.580 8.444 4.225 1.00 64.56 154 GLY A CA 1
ATOM 1127 C C . GLY A 1 154 ? -34.456 7.243 3.828 1.00 64.56 154 GLY A C 1
ATOM 1128 O O . GLY A 1 154 ? -35.082 7.285 2.772 1.00 64.56 154 GLY A O 1
ATOM 1129 N N . GLY A 1 155 ? -34.487 6.154 4.611 1.00 61.91 155 GLY A N 1
ATOM 1130 C CA . GLY A 1 155 ? -35.317 4.968 4.341 1.00 61.91 155 GLY A CA 1
ATOM 1131 C C . GLY A 1 155 ? -34.857 4.087 3.166 1.00 61.91 155 GLY A C 1
ATOM 1132 O O . GLY A 1 155 ? -35.605 3.210 2.725 1.00 61.91 155 GLY A O 1
ATOM 1133 N N . ALA A 1 156 ? -33.637 4.291 2.653 1.00 57.25 156 ALA A N 1
ATOM 1134 C CA . ALA A 1 156 ? -33.154 3.714 1.394 1.00 57.25 156 ALA A CA 1
ATOM 1135 C C . ALA A 1 156 ? -31.758 3.073 1.517 1.00 57.25 156 ALA A C 1
ATOM 1137 O O . ALA A 1 156 ? -30.868 3.331 0.708 1.00 57.25 156 ALA A O 1
ATOM 1138 N N . ALA A 1 157 ? -31.530 2.232 2.530 1.00 63.75 157 ALA A N 1
ATOM 1139 C CA . ALA A 1 157 ? -30.218 1.600 2.721 1.00 63.75 157 ALA A CA 1
ATOM 1140 C C . ALA A 1 157 ? -29.831 0.586 1.619 1.00 63.75 157 ALA A C 1
ATOM 1142 O O . ALA A 1 157 ? -28.642 0.370 1.394 1.00 63.75 157 ALA A O 1
ATOM 1143 N N . GLY A 1 158 ? -30.804 0.016 0.893 1.00 82.56 158 GLY A N 1
ATOM 1144 C CA . GLY A 1 158 ? -30.558 -0.988 -0.154 1.00 82.56 158 GLY A CA 1
ATOM 1145 C C . GLY A 1 158 ? -29.897 -2.271 0.374 1.00 82.56 158 GLY A C 1
ATOM 1146 O O . GLY A 1 158 ? -29.685 -2.427 1.576 1.00 82.56 158 GLY A O 1
ATOM 1147 N N . SER A 1 159 ? -29.591 -3.230 -0.497 1.00 92.56 159 SER A N 1
ATOM 1148 C CA . SER A 1 159 ? -28.846 -4.426 -0.078 1.00 92.56 159 SER A CA 1
ATOM 1149 C C . SER A 1 159 ? -27.401 -4.061 0.286 1.00 92.56 159 SER A C 1
ATOM 1151 O O . SER A 1 159 ? -26.791 -3.194 -0.342 1.00 92.56 159 SER A O 1
ATOM 1153 N N . ILE A 1 160 ? -26.852 -4.710 1.312 1.00 93.94 160 ILE A N 1
ATOM 1154 C CA . ILE A 1 160 ? -25.561 -4.391 1.927 1.00 93.94 160 ILE A CA 1
ATOM 1155 C C . ILE A 1 160 ? -24.686 -5.644 2.006 1.00 93.94 160 ILE A C 1
ATOM 1157 O O . ILE A 1 160 ? -25.163 -6.722 2.343 1.00 93.94 160 ILE A O 1
ATOM 1161 N N . ILE A 1 161 ? -23.385 -5.496 1.766 1.00 95.56 161 ILE A N 1
ATOM 1162 C CA . ILE A 1 161 ? -22.356 -6.468 2.136 1.00 95.56 161 ILE A CA 1
ATOM 1163 C C . ILE A 1 161 ? -21.441 -5.839 3.187 1.00 95.56 161 ILE A C 1
ATOM 1165 O O . ILE A 1 161 ? -20.715 -4.891 2.903 1.00 95.56 161 ILE A O 1
ATOM 1169 N N . PHE A 1 162 ? -21.446 -6.396 4.392 1.00 96.25 162 PHE A N 1
ATOM 1170 C CA . PHE A 1 162 ? -20.477 -6.101 5.437 1.00 96.25 162 PHE A CA 1
ATOM 1171 C C . PHE A 1 162 ? -19.227 -6.954 5.233 1.00 96.25 162 PHE A C 1
ATOM 1173 O O . PHE A 1 162 ? -19.267 -8.183 5.341 1.00 96.25 162 PHE A O 1
ATOM 1180 N N . TRP A 1 163 ? -18.099 -6.305 4.972 1.00 94.88 163 TRP A N 1
ATOM 1181 C CA . TRP A 1 163 ? -16.809 -6.967 4.825 1.00 94.88 163 TRP A CA 1
ATOM 1182 C C . TRP A 1 163 ? -15.880 -6.551 5.958 1.00 94.88 163 TRP A C 1
ATOM 1184 O O . TRP A 1 163 ? -15.685 -5.369 6.192 1.00 94.88 163 TRP A O 1
ATOM 1194 N N . GLY A 1 164 ? -15.307 -7.513 6.674 1.00 87.50 164 GLY A N 1
ATOM 1195 C CA . GLY A 1 164 ? -14.339 -7.205 7.722 1.00 87.50 164 GLY A CA 1
ATOM 1196 C C . GLY A 1 164 ? -13.865 -8.439 8.483 1.00 87.50 164 GLY A C 1
ATOM 1197 O O . GLY A 1 164 ? -14.455 -9.517 8.339 1.00 87.50 164 GLY A O 1
ATOM 1198 N N . PRO A 1 165 ? -12.834 -8.303 9.328 1.00 80.44 165 PRO A N 1
ATOM 1199 C CA . PRO A 1 165 ? -12.262 -9.400 10.108 1.00 80.44 165 PRO A CA 1
ATOM 1200 C C . PRO A 1 165 ? -13.282 -10.015 11.090 1.00 80.44 165 PRO A C 1
ATOM 1202 O O . PRO A 1 165 ? -14.351 -9.444 11.332 1.00 80.44 165 PRO A O 1
ATOM 1205 N N . PRO A 1 166 ? -13.042 -11.218 11.640 1.00 84.50 166 PRO A N 1
ATOM 1206 C CA . PRO A 1 166 ? -13.896 -11.757 12.698 1.00 84.50 166 PRO A CA 1
ATOM 1207 C C . PRO A 1 166 ? -13.936 -10.802 13.903 1.00 84.50 166 PRO A C 1
ATOM 1209 O O . PRO A 1 166 ? -12.991 -10.062 14.149 1.00 84.50 166 PRO A O 1
ATOM 1212 N N . GLY A 1 167 ? -15.060 -10.776 14.623 1.00 85.81 167 GLY A N 1
ATOM 1213 C CA . GLY A 1 167 ? -15.161 -9.996 15.861 1.00 85.81 167 GLY A CA 1
ATOM 1214 C C . GLY A 1 167 ? -15.421 -8.496 15.728 1.00 85.81 167 GLY A C 1
ATOM 1215 O O . GLY A 1 167 ? -15.737 -7.878 16.734 1.00 85.81 167 GLY A O 1
ATOM 1216 N N . CYS A 1 168 ? -15.384 -7.909 14.526 1.00 89.75 168 CYS A N 1
ATOM 1217 C CA . CYS A 1 168 ? -15.589 -6.461 14.335 1.00 89.75 168 CYS A CA 1
ATOM 1218 C C . CYS A 1 168 ? -17.053 -5.980 14.405 1.00 89.75 168 CYS A C 1
ATOM 1220 O O . CYS A 1 168 ? -17.329 -4.798 14.237 1.00 89.75 168 CYS A O 1
ATOM 1222 N N . GLY A 1 169 ? -18.014 -6.888 14.615 1.00 91.25 169 GLY A N 1
ATOM 1223 C CA . GLY A 1 169 ? -19.418 -6.518 14.826 1.00 91.25 169 GLY A CA 1
ATOM 1224 C C . GLY A 1 169 ? -20.350 -6.595 13.611 1.00 91.25 169 GLY A C 1
ATOM 1225 O O . GLY A 1 169 ? -21.482 -6.148 13.737 1.00 91.25 169 GLY A O 1
ATOM 1226 N N . LYS A 1 170 ? -19.965 -7.217 12.482 1.00 92.88 170 LYS A N 1
ATOM 1227 C CA . LYS A 1 170 ? -20.817 -7.367 11.268 1.00 92.88 170 LYS A CA 1
ATOM 1228 C C . LYS A 1 170 ? -22.256 -7.823 11.560 1.00 92.88 170 LYS A C 1
ATOM 1230 O O . LYS A 1 170 ? -23.212 -7.126 11.234 1.00 92.88 170 LYS A O 1
ATOM 1235 N N . THR A 1 171 ? -22.408 -8.978 12.212 1.00 89.94 171 THR A N 1
ATOM 1236 C CA . THR A 1 171 ? -23.717 -9.559 12.564 1.00 89.94 171 THR A CA 1
ATOM 1237 C C . THR A 1 171 ? -24.493 -8.674 13.539 1.00 89.94 171 THR A C 1
ATOM 1239 O O . THR A 1 171 ? -25.704 -8.511 13.423 1.00 89.94 171 THR A O 1
ATOM 1242 N N . THR A 1 172 ? -23.789 -8.070 14.499 1.00 91.69 172 THR A N 1
ATOM 1243 C CA . THR A 1 172 ? -24.383 -7.161 15.485 1.00 91.69 172 THR A CA 1
ATOM 1244 C C . THR A 1 172 ? -24.923 -5.905 14.803 1.00 91.69 172 THR A C 1
ATOM 1246 O O . THR A 1 172 ? -26.076 -5.548 15.020 1.00 91.69 172 THR A O 1
ATOM 1249 N N . LEU A 1 173 ? -24.129 -5.278 13.934 1.00 91.38 173 LEU A N 1
ATOM 1250 C CA . LEU A 1 173 ? -24.507 -4.081 13.193 1.00 91.38 173 LEU A CA 1
ATOM 1251 C C . LEU A 1 173 ? -25.716 -4.350 12.288 1.00 91.38 173 LEU A C 1
ATOM 1253 O O . LEU A 1 173 ? -26.681 -3.594 12.324 1.00 91.38 173 LEU A O 1
ATOM 1257 N N . ALA A 1 174 ? -25.722 -5.472 11.560 1.00 90.06 174 ALA A N 1
ATOM 1258 C CA . ALA A 1 174 ? -26.861 -5.885 10.741 1.00 90.06 174 ALA A CA 1
ATOM 1259 C C . ALA A 1 174 ? -28.164 -5.996 11.554 1.00 90.06 174 ALA A C 1
ATOM 1261 O O . ALA A 1 174 ? -29.205 -5.490 11.133 1.00 90.06 174 ALA A O 1
ATOM 1262 N N . ARG A 1 175 ? -28.102 -6.612 12.743 1.00 88.31 175 ARG A N 1
ATOM 1263 C CA . ARG A 1 175 ? -29.256 -6.770 13.640 1.00 88.31 175 ARG A CA 1
ATOM 1264 C C . ARG A 1 175 ? -29.736 -5.429 14.204 1.00 88.31 175 ARG A C 1
ATOM 1266 O O . ARG A 1 175 ? -30.940 -5.201 14.286 1.00 88.31 175 ARG A O 1
ATOM 1273 N N . LEU A 1 176 ? -28.814 -4.547 14.584 1.00 89.06 176 LEU A N 1
ATOM 1274 C CA . LEU A 1 176 ? -29.135 -3.213 15.103 1.00 89.06 176 LEU A CA 1
ATOM 1275 C C . LEU A 1 176 ? -29.807 -2.339 14.045 1.00 89.06 176 LEU A C 1
ATOM 1277 O O . LEU A 1 176 ? -30.810 -1.692 14.335 1.00 89.06 176 LEU A O 1
ATOM 1281 N N . ILE A 1 177 ? -29.296 -2.376 12.814 1.00 86.94 177 ILE A N 1
ATOM 1282 C CA . ILE A 1 177 ? -29.893 -1.680 11.673 1.00 86.94 177 ILE A CA 1
ATOM 1283 C C . ILE A 1 177 ? -31.303 -2.210 11.415 1.00 86.94 177 ILE A C 1
ATOM 1285 O O . ILE A 1 177 ? -32.240 -1.427 11.286 1.00 86.94 177 ILE A O 1
ATOM 1289 N N . ALA A 1 178 ? -31.479 -3.533 11.411 1.00 83.94 178 ALA A N 1
ATOM 1290 C CA . ALA A 1 178 ? -32.790 -4.129 11.200 1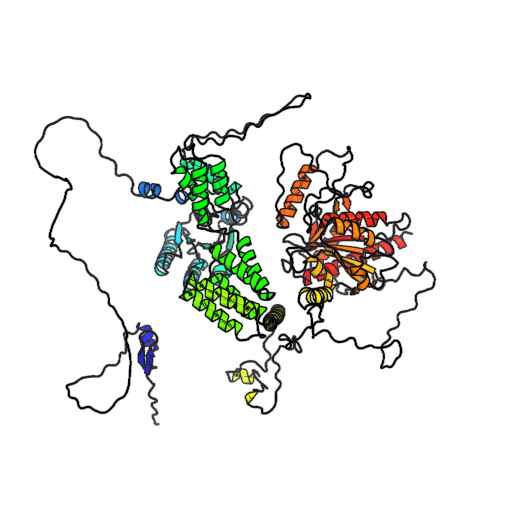.00 83.94 178 ALA A CA 1
ATOM 1291 C C . ALA A 1 178 ? -33.803 -3.742 12.290 1.00 83.94 178 ALA A C 1
ATOM 1293 O O . ALA A 1 178 ? -34.955 -3.481 11.966 1.00 83.94 178 ALA A O 1
ATOM 1294 N N . LYS A 1 179 ? -33.383 -3.627 13.561 1.00 83.75 179 LYS A N 1
ATOM 1295 C CA . LYS A 1 179 ? -34.243 -3.148 14.662 1.00 83.75 179 LYS A CA 1
ATOM 1296 C C . LYS A 1 179 ? -34.682 -1.686 14.506 1.00 83.75 179 LYS A C 1
ATOM 1298 O O . LYS A 1 179 ? -35.727 -1.320 15.032 1.00 83.75 179 LYS A O 1
ATOM 1303 N N . GLN A 1 180 ? -33.886 -0.848 13.841 1.00 79.75 180 GLN A N 1
ATOM 1304 C CA . GLN A 1 180 ? -34.246 0.550 13.569 1.00 79.75 180 GLN A CA 1
ATOM 1305 C C . GLN A 1 180 ? -35.222 0.693 12.395 1.00 79.75 180 GLN A C 1
ATOM 1307 O O . GLN A 1 180 ? -35.868 1.728 12.255 1.00 79.75 180 GLN A O 1
ATOM 1312 N N . THR A 1 181 ? -35.346 -0.341 11.563 1.00 75.62 181 THR A N 1
ATOM 1313 C CA . THR A 1 181 ? -36.311 -0.402 10.462 1.00 75.62 181 THR A CA 1
ATOM 1314 C C . THR A 1 181 ? -37.573 -1.163 10.880 1.00 75.62 181 THR A C 1
ATOM 1316 O O . THR A 1 181 ? -37.480 -2.146 11.606 1.00 75.62 181 THR A O 1
ATOM 1319 N N . ASP A 1 182 ? -38.756 -0.793 10.375 1.00 75.69 182 ASP A N 1
ATOM 1320 C CA . ASP A 1 182 ? -39.987 -1.602 10.532 1.00 75.69 182 ASP A CA 1
ATOM 1321 C C . ASP A 1 182 ? -39.998 -2.803 9.557 1.00 75.69 182 ASP A C 1
ATOM 1323 O O . ASP A 1 182 ? -40.936 -3.018 8.786 1.00 75.69 182 ASP A O 1
ATOM 1327 N N . ALA A 1 183 ? -38.892 -3.552 9.516 1.00 81.88 183 ALA A N 1
ATOM 1328 C CA . ALA A 1 183 ? -38.687 -4.686 8.622 1.00 81.88 183 ALA A CA 1
ATOM 1329 C C . ALA A 1 183 ? -38.597 -6.002 9.403 1.00 81.88 183 ALA A C 1
ATOM 1331 O O . ALA A 1 183 ? -38.068 -6.073 10.512 1.00 81.88 183 ALA A O 1
ATOM 1332 N N . VAL A 1 184 ? -39.081 -7.083 8.794 1.00 87.56 184 VAL A N 1
ATOM 1333 C CA . VAL A 1 184 ? -38.921 -8.437 9.331 1.00 87.56 184 VAL A CA 1
ATOM 1334 C C . VAL A 1 184 ? -37.465 -8.862 9.152 1.00 87.56 184 VAL A C 1
ATOM 1336 O O . VAL A 1 184 ? -36.972 -8.905 8.029 1.00 87.56 184 VAL A O 1
ATOM 1339 N N . PHE A 1 185 ? -36.774 -9.203 10.238 1.00 89.50 185 PHE A N 1
ATOM 1340 C CA . PHE A 1 185 ? -35.391 -9.682 10.184 1.00 89.50 185 PHE A CA 1
ATOM 1341 C C . PHE A 1 185 ? -35.334 -11.215 10.184 1.00 89.50 185 PHE A C 1
ATOM 1343 O O . PHE A 1 185 ? -35.891 -11.863 11.074 1.00 89.50 185 PHE A O 1
ATOM 1350 N N . LYS A 1 186 ? -34.648 -11.802 9.198 1.00 91.31 186 LYS A N 1
ATOM 1351 C CA . LYS A 1 186 ? -34.390 -13.248 9.097 1.00 91.31 186 LYS A CA 1
ATOM 1352 C C . LYS A 1 186 ? -32.887 -13.481 8.967 1.00 91.31 186 LYS A C 1
ATOM 1354 O O . LYS A 1 186 ? -32.264 -12.945 8.060 1.00 91.31 186 LYS A O 1
ATOM 1359 N N . GLU A 1 187 ? -32.314 -14.285 9.857 1.00 91.19 187 GLU A N 1
ATOM 1360 C CA . GLU A 1 187 ? -30.876 -14.582 9.906 1.00 91.19 187 GLU A CA 1
ATOM 1361 C C . GLU A 1 187 ? -30.615 -16.029 9.475 1.00 91.19 187 GLU A C 1
ATOM 1363 O O . GLU A 1 187 ? -31.230 -16.960 9.995 1.00 91.19 187 GLU A O 1
ATOM 1368 N N . LEU A 1 188 ? -29.705 -16.210 8.517 1.00 91.19 188 LEU A N 1
ATOM 1369 C CA . LEU A 1 188 ? -29.238 -17.501 8.022 1.00 91.19 188 LEU A CA 1
ATOM 1370 C C . LEU A 1 188 ? -27.703 -17.500 7.958 1.00 91.19 188 LEU A C 1
ATOM 1372 O O . LEU A 1 188 ? -27.076 -16.471 7.709 1.00 91.19 188 LEU A O 1
ATOM 1376 N N . SER A 1 189 ? -27.090 -18.671 8.130 1.00 89.94 189 SER A N 1
ATOM 1377 C CA . SER A 1 189 ? -25.650 -18.857 7.922 1.00 89.94 189 SER A CA 1
ATOM 1378 C C . SER A 1 189 ? -25.406 -19.750 6.713 1.00 89.94 189 SER A C 1
ATOM 1380 O O . SER A 1 189 ? -25.872 -20.891 6.678 1.00 89.94 189 SER A O 1
ATOM 1382 N N . ALA A 1 190 ? -24.617 -19.268 5.752 1.00 83.56 190 ALA A N 1
ATOM 1383 C CA . ALA A 1 190 ? -24.276 -20.014 4.540 1.00 83.56 190 ALA A CA 1
ATOM 1384 C C . ALA A 1 190 ? -23.442 -21.284 4.811 1.00 83.56 190 ALA A C 1
ATOM 1386 O O . ALA A 1 190 ? -23.256 -22.107 3.919 1.00 83.56 190 ALA A O 1
ATOM 1387 N N . THR A 1 191 ? -22.941 -21.462 6.040 1.00 81.44 191 THR A N 1
ATOM 1388 C CA . THR A 1 191 ? -22.197 -22.663 6.456 1.00 81.44 191 THR A CA 1
ATOM 1389 C C . THR A 1 191 ? -23.097 -23.847 6.808 1.00 81.44 191 THR A C 1
ATOM 1391 O O . THR A 1 191 ? -22.680 -24.992 6.652 1.00 81.44 191 THR A O 1
ATOM 1394 N N . VAL A 1 192 ? -24.318 -23.582 7.282 1.00 80.25 192 VAL A N 1
ATOM 1395 C CA . VAL A 1 192 ? -25.241 -24.611 7.793 1.00 80.25 192 VAL A CA 1
ATOM 1396 C C . VAL A 1 192 ? -26.439 -24.796 6.865 1.00 80.25 192 VAL A C 1
ATOM 1398 O O . VAL A 1 192 ? -26.983 -25.892 6.767 1.00 80.25 192 VAL A O 1
ATOM 1401 N N . VAL A 1 193 ? -26.862 -23.728 6.187 1.00 85.12 193 VAL A N 1
ATOM 1402 C CA . VAL A 1 193 ? -28.139 -23.680 5.472 1.00 85.12 193 VAL A CA 1
ATOM 1403 C C . VAL A 1 193 ? -27.974 -24.116 4.016 1.00 85.12 193 VAL A C 1
ATOM 1405 O O . VAL A 1 193 ? -27.112 -23.615 3.292 1.00 85.12 193 VAL A O 1
ATOM 1408 N N . GLY A 1 194 ? -28.830 -25.040 3.571 1.00 82.75 194 GLY A N 1
ATOM 1409 C CA . GLY A 1 194 ? -28.885 -25.490 2.183 1.00 82.75 194 GLY A CA 1
ATOM 1410 C C . GLY A 1 194 ? -29.745 -24.582 1.300 1.00 82.75 194 GLY A C 1
ATOM 1411 O O . GLY A 1 194 ? -30.536 -23.768 1.770 1.00 82.75 194 GLY A O 1
ATOM 1412 N N . ILE A 1 195 ? -29.648 -24.750 -0.021 1.00 85.00 195 ILE A N 1
ATOM 1413 C CA . ILE A 1 195 ? -30.354 -23.860 -0.959 1.00 85.00 195 ILE A CA 1
ATOM 1414 C C . ILE A 1 195 ? -31.885 -23.977 -0.894 1.00 85.00 195 ILE A C 1
ATOM 1416 O O . ILE A 1 195 ? -32.599 -23.028 -1.207 1.00 85.00 195 ILE A O 1
ATOM 1420 N N . ASN A 1 196 ? -32.401 -25.136 -0.482 1.00 86.88 196 ASN A N 1
ATOM 1421 C CA . ASN A 1 196 ? -33.841 -25.351 -0.361 1.00 86.88 196 ASN A CA 1
ATOM 1422 C C . ASN A 1 196 ? -34.428 -24.552 0.806 1.00 86.88 196 ASN A C 1
ATOM 1424 O O . ASN A 1 196 ? -35.474 -23.932 0.638 1.00 86.88 196 ASN A O 1
ATOM 1428 N N . ASP A 1 197 ? -33.720 -24.485 1.932 1.00 87.31 197 ASP A N 1
ATOM 1429 C CA . ASP A 1 197 ? -34.134 -23.702 3.098 1.00 87.31 197 ASP A CA 1
ATOM 1430 C C . ASP A 1 197 ? -34.142 -22.203 2.773 1.00 87.31 197 ASP A C 1
ATOM 1432 O O . ASP A 1 197 ? -35.081 -21.486 3.114 1.00 87.31 197 ASP A O 1
ATOM 1436 N N . VAL A 1 198 ? -33.134 -21.739 2.023 1.00 89.62 198 VAL A N 1
ATOM 1437 C CA . VAL A 1 198 ? -33.071 -20.356 1.532 1.00 89.62 198 VAL A CA 1
ATOM 1438 C C . VAL A 1 198 ? -34.297 -20.016 0.684 1.00 89.62 198 VAL A C 1
ATOM 1440 O O . VAL A 1 198 ? -34.912 -18.974 0.897 1.00 89.62 198 VAL A O 1
ATOM 1443 N N . ARG A 1 199 ? -34.693 -20.887 -0.255 1.00 90.81 199 ARG A N 1
ATOM 1444 C CA . ARG A 1 199 ? -35.870 -20.642 -1.108 1.00 90.81 199 ARG A CA 1
ATOM 1445 C C . ARG A 1 199 ? -37.157 -20.512 -0.303 1.00 90.81 199 ARG A C 1
ATOM 1447 O O . ARG A 1 199 ? -37.964 -19.646 -0.618 1.00 90.81 199 ARG A O 1
ATOM 1454 N N . VAL A 1 200 ? -37.335 -21.326 0.739 1.00 92.44 200 VAL A N 1
ATOM 1455 C CA . VAL A 1 200 ? -38.503 -21.218 1.627 1.00 92.44 200 VAL A CA 1
ATOM 1456 C C . VAL A 1 200 ? -38.548 -19.834 2.276 1.00 92.44 200 VAL A C 1
ATOM 1458 O O . VAL A 1 200 ? -39.583 -19.175 2.231 1.00 92.44 200 VAL A O 1
ATOM 1461 N N . VAL A 1 201 ? -37.416 -19.346 2.790 1.00 92.12 201 VAL A N 1
ATOM 1462 C CA . VAL A 1 201 ? -37.332 -18.014 3.412 1.00 92.12 201 VAL A CA 1
ATOM 1463 C C . VAL A 1 201 ? -37.589 -16.885 2.404 1.00 92.12 201 VAL A C 1
ATOM 1465 O O . VAL A 1 201 ? -38.250 -15.904 2.741 1.00 92.12 201 VAL A O 1
ATOM 1468 N N . LEU A 1 202 ? -37.112 -17.016 1.163 1.00 93.12 202 LEU A N 1
ATOM 1469 C CA . LEU A 1 202 ? -37.366 -16.036 0.098 1.00 93.12 202 LEU A CA 1
ATOM 1470 C C . LEU A 1 202 ? -38.852 -15.968 -0.288 1.00 93.12 202 LEU A C 1
ATOM 1472 O O . LEU A 1 202 ? -39.401 -14.880 -0.466 1.00 93.12 202 LEU A O 1
ATOM 1476 N N . GLU A 1 203 ? -39.522 -17.116 -0.373 1.00 93.31 203 GLU A N 1
ATOM 1477 C CA . GLU A 1 203 ? -40.959 -17.184 -0.650 1.00 93.31 203 GLU A CA 1
ATOM 1478 C C . GLU A 1 203 ? -41.795 -16.649 0.524 1.00 93.31 203 GLU A C 1
ATOM 1480 O O . GLU A 1 203 ? -42.753 -15.902 0.307 1.00 93.31 203 GLU A O 1
ATOM 1485 N N . GLU A 1 204 ? -41.410 -16.952 1.769 1.00 92.19 204 GLU A N 1
ATOM 1486 C CA . GLU A 1 204 ? -42.004 -16.345 2.968 1.00 92.19 204 GLU A CA 1
ATOM 1487 C C . GLU A 1 204 ? -41.888 -14.818 2.938 1.00 92.19 204 GLU A C 1
ATOM 1489 O O . GLU A 1 204 ? -42.869 -14.127 3.211 1.00 92.19 204 GLU A O 1
ATOM 1494 N N . ALA A 1 205 ? -40.718 -14.289 2.569 1.00 91.81 205 ALA A N 1
ATOM 1495 C CA . ALA A 1 205 ? -40.478 -12.852 2.478 1.00 91.81 205 ALA A CA 1
ATOM 1496 C C . ALA A 1 205 ? -41.364 -12.181 1.418 1.00 91.81 205 ALA A C 1
ATOM 1498 O O . ALA A 1 205 ? -41.979 -11.148 1.692 1.00 91.81 205 ALA A O 1
ATOM 1499 N N . ARG A 1 206 ? -41.495 -12.796 0.233 1.00 92.75 206 ARG A N 1
ATOM 1500 C CA . ARG A 1 206 ? -42.396 -12.310 -0.824 1.00 92.75 206 ARG A CA 1
ATOM 1501 C C . ARG A 1 206 ? -43.846 -12.274 -0.342 1.00 92.75 206 ARG A C 1
ATOM 1503 O O . ARG A 1 206 ? -44.539 -11.276 -0.531 1.00 92.75 206 ARG A O 1
ATOM 1510 N N . ASN A 1 207 ? -44.306 -13.352 0.288 1.00 90.62 207 ASN A N 1
ATOM 1511 C CA . ASN A 1 207 ? -45.680 -13.449 0.774 1.00 90.62 207 ASN A CA 1
ATOM 1512 C C . ASN A 1 207 ? -45.942 -12.456 1.920 1.00 90.62 207 ASN A C 1
ATOM 1514 O O . ASN A 1 207 ? -47.005 -11.840 1.961 1.00 90.62 207 ASN A O 1
ATOM 1518 N N . ALA A 1 208 ? -44.971 -12.249 2.816 1.00 88.19 208 ALA A N 1
ATOM 1519 C CA . ALA A 1 208 ? -45.063 -11.258 3.886 1.00 88.19 208 ALA A CA 1
ATOM 1520 C C . ALA A 1 208 ? -45.203 -9.835 3.329 1.00 88.19 208 ALA A C 1
ATOM 1522 O O . ALA A 1 208 ? -46.073 -9.090 3.787 1.00 88.19 208 ALA A O 1
ATOM 1523 N N . LEU A 1 209 ? -44.422 -9.482 2.305 1.00 88.38 209 LEU A N 1
ATOM 1524 C CA . LEU A 1 209 ? -44.533 -8.187 1.635 1.00 88.38 209 LEU A CA 1
ATOM 1525 C C . LEU A 1 209 ? -45.903 -8.018 0.960 1.00 88.38 209 LEU A C 1
ATOM 1527 O O . LEU A 1 209 ? -46.537 -6.980 1.131 1.00 88.38 209 LEU A O 1
ATOM 1531 N N . ALA A 1 210 ? -46.393 -9.045 0.260 1.00 89.19 210 ALA A N 1
ATOM 1532 C CA . ALA A 1 210 ? -47.685 -9.000 -0.428 1.00 89.19 210 ALA A CA 1
ATOM 1533 C C . ALA A 1 210 ? -48.889 -8.889 0.528 1.00 89.19 210 ALA A C 1
ATOM 1535 O O . ALA A 1 210 ? -49.860 -8.205 0.215 1.00 89.19 210 ALA A O 1
ATOM 1536 N N . LEU A 1 211 ? -48.839 -9.556 1.687 1.00 89.19 211 LEU A N 1
ATOM 1537 C CA . LEU A 1 211 ? -49.950 -9.598 2.645 1.00 89.19 211 LEU A CA 1
ATOM 1538 C C . LEU A 1 211 ? -49.931 -8.451 3.660 1.00 89.19 211 LEU A C 1
ATOM 1540 O O . LEU A 1 211 ? -50.989 -8.014 4.105 1.00 89.19 211 LEU A O 1
ATOM 1544 N N . THR A 1 212 ? -48.744 -7.996 4.072 1.00 85.62 212 THR A N 1
ATOM 1545 C CA . THR A 1 212 ? -48.588 -7.048 5.193 1.00 85.62 212 THR A CA 1
ATOM 1546 C C . THR A 1 212 ? -47.957 -5.718 4.795 1.00 85.62 212 THR A C 1
ATOM 1548 O O . THR A 1 212 ? -47.962 -4.787 5.595 1.00 85.62 212 THR A O 1
ATOM 1551 N N . GLY A 1 213 ? -47.374 -5.619 3.595 1.00 83.69 213 GLY A N 1
ATOM 1552 C CA . GLY A 1 213 ? -46.609 -4.450 3.154 1.00 83.69 213 GLY A CA 1
ATOM 1553 C C . GLY A 1 213 ? -45.254 -4.271 3.852 1.00 83.69 213 GLY A C 1
ATOM 1554 O O . GLY A 1 213 ? -44.507 -3.358 3.500 1.00 83.69 213 GLY A O 1
ATOM 1555 N N . ARG A 1 214 ? -44.898 -5.129 4.820 1.00 83.25 214 ARG A N 1
ATOM 1556 C CA . ARG A 1 214 ? -43.618 -5.050 5.533 1.00 83.25 214 ARG A CA 1
ATOM 1557 C C . ARG A 1 214 ? -42.488 -5.663 4.715 1.00 83.25 214 ARG A C 1
ATOM 1559 O O . ARG A 1 214 ? -42.598 -6.781 4.213 1.00 83.25 214 ARG A O 1
ATOM 1566 N N . LYS A 1 215 ? -41.372 -4.939 4.629 1.00 86.31 215 LYS A N 1
ATOM 1567 C CA . LYS A 1 215 ? -40.141 -5.409 3.980 1.00 86.31 215 LYS A CA 1
ATOM 1568 C C . LYS A 1 215 ? -39.457 -6.476 4.834 1.00 86.31 215 LYS A C 1
ATOM 1570 O O . LYS A 1 215 ? -39.586 -6.472 6.057 1.00 86.31 215 LYS A O 1
ATOM 1575 N N . THR A 1 216 ? -38.695 -7.358 4.193 1.00 91.06 216 THR A N 1
ATOM 1576 C CA . THR A 1 216 ? -37.882 -8.369 4.882 1.00 91.06 216 THR A CA 1
ATOM 1577 C C . THR A 1 216 ? -36.398 -8.094 4.658 1.00 91.06 216 THR A C 1
ATOM 1579 O O . THR A 1 216 ? -35.953 -7.986 3.516 1.00 91.06 216 THR A O 1
ATOM 1582 N N . ILE A 1 217 ? -35.629 -8.011 5.743 1.00 92.00 217 ILE A N 1
ATOM 1583 C CA . ILE A 1 217 ? -34.166 -8.002 5.714 1.00 92.00 217 ILE A CA 1
ATOM 1584 C C . ILE A 1 217 ? -33.691 -9.439 5.914 1.00 92.00 217 ILE A C 1
ATOM 1586 O O . ILE A 1 217 ? -33.904 -10.035 6.973 1.00 92.00 217 ILE A O 1
ATOM 1590 N N . LEU A 1 218 ? -33.042 -9.986 4.888 1.00 94.00 218 LEU A N 1
ATOM 1591 C CA . LEU A 1 218 ? -32.407 -11.296 4.944 1.00 94.00 218 LEU A CA 1
ATOM 1592 C C . LEU A 1 218 ? -30.922 -11.112 5.249 1.00 94.00 218 LEU A C 1
ATOM 1594 O O . LEU A 1 218 ? -30.179 -10.609 4.409 1.00 94.00 218 LEU A O 1
ATOM 1598 N N . PHE A 1 219 ? -30.486 -11.532 6.431 1.00 94.81 219 PHE A N 1
ATOM 1599 C CA . PHE A 1 219 ? -29.077 -11.556 6.794 1.00 94.81 219 PHE A CA 1
ATOM 1600 C C . PHE A 1 219 ? -28.451 -12.914 6.461 1.00 94.81 219 PHE A C 1
ATOM 1602 O O . PHE A 1 219 ? -28.940 -13.951 6.912 1.00 94.81 219 PHE A O 1
ATOM 1609 N N . LEU A 1 220 ? -27.367 -12.897 5.683 1.00 93.69 220 LEU A N 1
ATOM 1610 C CA . LEU A 1 220 ? -26.566 -14.064 5.315 1.00 93.69 220 LEU A CA 1
ATOM 1611 C C . LEU A 1 220 ? -25.157 -13.934 5.886 1.00 93.69 220 LEU A C 1
ATOM 1613 O O . LEU A 1 220 ? -24.330 -13.190 5.351 1.00 93.69 220 LEU A O 1
ATOM 1617 N N . ASP A 1 221 ? -24.865 -14.696 6.936 1.00 92.75 221 ASP A N 1
ATOM 1618 C CA . ASP A 1 221 ? -23.501 -14.794 7.448 1.00 92.75 221 ASP A CA 1
ATOM 1619 C C . ASP A 1 221 ? -22.644 -15.714 6.573 1.00 92.75 221 ASP A C 1
ATOM 1621 O O . ASP A 1 221 ? -23.128 -16.721 6.044 1.00 92.75 221 ASP A O 1
ATOM 1625 N N . GLU A 1 222 ? -21.362 -15.375 6.445 1.00 90.88 222 GLU A N 1
ATOM 1626 C CA . GLU A 1 222 ? -20.374 -16.091 5.628 1.00 90.88 222 GLU A CA 1
ATOM 1627 C C . GLU A 1 222 ? -20.819 -16.282 4.160 1.00 90.88 222 GLU A C 1
ATOM 1629 O O . GLU A 1 222 ? -20.607 -17.334 3.557 1.00 90.88 222 GLU A O 1
ATOM 1634 N N . VAL A 1 223 ? -21.424 -15.251 3.553 1.00 92.06 223 VAL A N 1
ATOM 1635 C CA . VAL A 1 223 ? -22.042 -15.316 2.207 1.00 92.06 223 VAL A CA 1
ATOM 1636 C C . VAL A 1 223 ? -21.088 -15.806 1.101 1.00 92.06 223 VAL A C 1
ATOM 1638 O O . VAL A 1 223 ? -21.523 -16.404 0.119 1.00 92.06 223 VAL A O 1
ATOM 1641 N N . HIS A 1 224 ? -19.775 -15.642 1.287 1.00 89.56 224 HIS A N 1
ATOM 1642 C CA . HIS A 1 224 ? -18.734 -16.148 0.384 1.00 89.56 224 HIS A CA 1
ATOM 1643 C C . HIS A 1 224 ? -18.662 -17.687 0.301 1.00 89.56 224 HIS A C 1
ATOM 1645 O O . HIS A 1 224 ? -17.972 -18.217 -0.569 1.00 89.56 224 HIS A O 1
ATOM 1651 N N . ARG A 1 225 ? -19.337 -18.418 1.200 1.00 88.69 225 ARG A N 1
ATOM 1652 C CA . ARG A 1 225 ? -19.399 -19.889 1.190 1.00 88.69 225 ARG A CA 1
ATOM 1653 C C . ARG A 1 225 ? -20.349 -20.442 0.136 1.00 88.69 225 ARG A C 1
ATOM 1655 O O . ARG A 1 225 ? -20.180 -21.587 -0.280 1.00 88.69 225 ARG A O 1
ATOM 1662 N N . PHE A 1 226 ? -21.314 -19.647 -0.317 1.00 91.50 226 PHE A N 1
ATOM 1663 C CA . PHE A 1 226 ? -22.192 -20.043 -1.408 1.00 91.50 226 PHE A CA 1
ATOM 1664 C C . PHE A 1 226 ? -21.473 -19.992 -2.749 1.00 91.50 226 PHE A C 1
ATOM 1666 O O . PHE A 1 226 ? -20.751 -19.047 -3.064 1.00 91.50 226 PHE A O 1
ATOM 1673 N N . ASN A 1 227 ? -21.700 -21.018 -3.566 1.00 88.75 227 ASN A N 1
ATOM 1674 C CA . ASN A 1 227 ? -21.210 -21.045 -4.938 1.00 88.75 227 ASN A CA 1
ATOM 1675 C C . ASN A 1 227 ? -21.995 -20.055 -5.824 1.00 88.75 227 ASN A C 1
ATOM 1677 O O . ASN A 1 227 ? -23.047 -19.552 -5.432 1.00 88.75 227 ASN A O 1
ATOM 1681 N N . LYS A 1 228 ? -21.512 -19.806 -7.048 1.00 88.06 228 LYS A N 1
ATOM 1682 C CA . LYS A 1 228 ? -22.127 -18.833 -7.973 1.00 88.06 228 LYS A CA 1
ATOM 1683 C C . LYS A 1 228 ? -23.626 -19.085 -8.196 1.00 88.06 228 LYS A C 1
ATOM 1685 O O . LYS A 1 228 ? -24.426 -18.180 -8.013 1.00 88.06 228 LYS A O 1
ATOM 1690 N N . SER A 1 229 ? -24.014 -20.333 -8.470 1.00 87.88 229 SER A N 1
ATOM 1691 C CA . SER A 1 229 ? -25.423 -20.687 -8.707 1.00 87.88 229 SER A CA 1
ATOM 1692 C C . SER A 1 229 ? -26.330 -20.455 -7.492 1.00 87.88 229 SER A C 1
ATOM 1694 O O . SER A 1 229 ? -27.501 -20.123 -7.647 1.00 87.88 229 SER A O 1
ATOM 1696 N N . GLN A 1 230 ? -25.798 -20.607 -6.277 1.00 91.12 230 GLN A N 1
ATOM 1697 C CA . GLN A 1 230 ? -26.527 -20.334 -5.040 1.00 91.12 230 GLN A CA 1
ATOM 1698 C C . GLN A 1 230 ? -26.682 -18.830 -4.797 1.00 91.12 230 GLN A C 1
ATOM 1700 O O . GLN A 1 230 ? -27.719 -18.404 -4.299 1.00 91.12 230 GLN A O 1
ATOM 1705 N N . GLN A 1 231 ? -25.685 -18.027 -5.174 1.00 93.19 231 GLN A N 1
ATOM 1706 C CA . GLN A 1 231 ? -25.751 -16.567 -5.085 1.00 93.19 231 GLN A CA 1
ATOM 1707 C C . GLN A 1 231 ? -26.756 -15.973 -6.084 1.00 93.19 231 GLN A C 1
ATOM 1709 O O . GLN A 1 231 ? -27.490 -15.045 -5.750 1.00 93.19 231 GLN A O 1
ATOM 1714 N N . ASP A 1 232 ? -26.849 -16.540 -7.286 1.00 91.50 232 ASP A N 1
ATOM 1715 C CA . ASP A 1 232 ? -27.732 -16.017 -8.335 1.00 91.50 232 ASP A CA 1
ATOM 1716 C C . ASP A 1 232 ? -29.227 -16.151 -7.987 1.00 91.50 232 ASP A C 1
ATOM 1718 O O . ASP A 1 232 ? -30.062 -15.402 -8.494 1.00 91.50 232 ASP A O 1
ATOM 1722 N N . ILE A 1 233 ? -29.577 -17.041 -7.053 1.00 93.50 233 ILE A N 1
ATOM 1723 C CA . ILE A 1 233 ? -30.956 -17.232 -6.578 1.00 93.50 233 ILE A CA 1
ATOM 1724 C C . ILE A 1 233 ? -31.495 -15.996 -5.845 1.00 93.50 233 ILE A C 1
ATOM 1726 O O . ILE A 1 233 ? -32.706 -15.781 -5.838 1.00 93.50 233 ILE A O 1
ATOM 1730 N N . PHE A 1 234 ? -30.631 -15.155 -5.270 1.00 94.19 234 PHE A N 1
ATOM 1731 C CA . PHE A 1 234 ? -31.063 -13.933 -4.585 1.00 94.19 234 PHE A CA 1
ATOM 1732 C C . PHE A 1 234 ? -31.434 -12.802 -5.548 1.00 94.19 234 PHE A C 1
ATOM 1734 O O . PHE A 1 234 ? -32.219 -11.930 -5.178 1.00 94.19 234 PHE A O 1
ATOM 1741 N N . LEU A 1 235 ? -30.894 -12.802 -6.772 1.00 93.94 235 LEU A N 1
ATOM 1742 C CA . LEU A 1 235 ? -30.975 -11.657 -7.685 1.00 93.94 235 LEU A CA 1
ATOM 1743 C C . LEU A 1 235 ? -32.419 -11.243 -8.010 1.00 93.94 235 LEU A C 1
ATOM 1745 O O . LEU A 1 235 ? -32.724 -10.066 -7.809 1.00 93.94 235 LEU A O 1
ATOM 1749 N N . PRO A 1 236 ? -33.340 -12.155 -8.394 1.00 93.31 236 PRO A N 1
ATOM 1750 C CA . PRO A 1 236 ? -34.710 -11.761 -8.728 1.00 93.31 236 PRO A CA 1
ATOM 1751 C C . PRO A 1 236 ? -35.441 -11.137 -7.535 1.00 93.31 236 PRO A C 1
ATOM 1753 O O . PRO A 1 236 ? -36.188 -10.176 -7.686 1.00 93.31 236 PRO A O 1
ATOM 1756 N N . PHE A 1 237 ? -35.193 -11.650 -6.327 1.00 93.06 237 PHE A N 1
ATOM 1757 C CA . PHE A 1 237 ? -35.845 -11.174 -5.106 1.00 93.06 237 PHE A CA 1
ATOM 1758 C C . PHE A 1 237 ? -35.290 -9.826 -4.631 1.00 93.06 237 PHE A C 1
ATOM 1760 O O . PHE A 1 237 ? -36.029 -9.053 -4.023 1.00 93.06 237 PHE A O 1
ATOM 1767 N N . ILE A 1 238 ? -34.019 -9.529 -4.918 1.00 93.19 238 ILE A N 1
ATOM 1768 C CA . ILE A 1 238 ? -33.419 -8.213 -4.661 1.00 93.19 238 ILE A CA 1
ATOM 1769 C C . ILE A 1 238 ? -33.946 -7.186 -5.670 1.00 93.19 238 ILE A C 1
ATOM 1771 O O . ILE A 1 238 ? -34.375 -6.107 -5.276 1.00 93.19 238 ILE A O 1
ATOM 1775 N N . GLU A 1 239 ? -33.954 -7.521 -6.963 1.00 91.00 239 GLU A N 1
ATOM 1776 C CA . GLU A 1 239 ? -34.405 -6.624 -8.040 1.00 91.00 239 GLU A CA 1
ATOM 1777 C C . GLU A 1 239 ? -35.880 -6.245 -7.917 1.00 91.00 239 GLU A C 1
ATOM 1779 O O . GLU A 1 239 ? -36.252 -5.096 -8.140 1.00 91.00 239 GLU A O 1
ATOM 1784 N N . GLN A 1 240 ? -36.715 -7.207 -7.528 1.00 89.19 240 GLN A N 1
ATOM 1785 C CA . GLN A 1 240 ? -38.151 -7.005 -7.329 1.00 89.19 240 GLN A CA 1
ATOM 1786 C C . GLN A 1 240 ? -38.467 -6.372 -5.963 1.00 89.19 240 GLN A C 1
ATOM 1788 O O . GLN A 1 240 ? -39.628 -6.113 -5.655 1.00 89.19 240 GLN A O 1
ATOM 1793 N N . GLY A 1 241 ? -37.452 -6.126 -5.125 1.00 87.69 241 GLY A N 1
ATOM 1794 C CA . GLY A 1 241 ? -37.612 -5.512 -3.807 1.00 87.69 241 GLY A CA 1
ATOM 1795 C C . GLY A 1 241 ? -38.313 -6.399 -2.773 1.00 87.69 241 GLY A C 1
ATOM 1796 O O . GLY A 1 241 ? -38.771 -5.891 -1.750 1.00 87.69 241 GLY A O 1
ATOM 1797 N N . HIS A 1 242 ? -38.400 -7.711 -3.014 1.00 90.62 242 HIS A N 1
ATOM 1798 C CA . HIS A 1 242 ? -38.985 -8.675 -2.076 1.00 90.62 242 HIS A CA 1
ATOM 1799 C C . HIS A 1 242 ? -38.148 -8.811 -0.801 1.00 90.62 242 HIS A C 1
ATOM 1801 O O . HIS A 1 242 ? -38.692 -9.000 0.288 1.00 90.62 242 HIS A O 1
ATOM 1807 N N . ILE A 1 243 ? -36.825 -8.705 -0.941 1.00 92.44 243 ILE A N 1
ATOM 1808 C CA . ILE A 1 243 ? -35.884 -8.715 0.175 1.00 92.44 243 ILE A CA 1
ATOM 1809 C C . ILE A 1 243 ? -34.890 -7.565 0.076 1.00 92.44 243 ILE A C 1
ATOM 1811 O O . ILE A 1 243 ? -34.551 -7.088 -1.005 1.00 92.44 243 ILE A O 1
ATOM 1815 N N . GLN A 1 244 ? -34.350 -7.199 1.230 1.00 91.81 244 GLN A N 1
ATOM 1816 C CA . GLN A 1 244 ? -33.113 -6.448 1.349 1.00 91.81 244 GLN A CA 1
ATOM 1817 C C . GLN A 1 244 ? -32.044 -7.403 1.883 1.00 91.81 244 GLN A C 1
ATOM 1819 O O . GLN A 1 244 ? -32.179 -7.937 2.985 1.00 91.81 244 GLN A O 1
ATOM 1824 N N . LEU A 1 245 ? -31.017 -7.682 1.081 1.00 94.19 245 LEU A N 1
ATOM 1825 C CA . LEU A 1 245 ? -29.994 -8.660 1.444 1.00 94.19 245 LEU A CA 1
ATOM 1826 C C . LEU A 1 245 ? -28.877 -7.986 2.237 1.00 94.19 245 LEU A C 1
ATOM 1828 O O . LEU A 1 245 ? -28.226 -7.091 1.707 1.00 94.19 245 LEU A O 1
ATOM 1832 N N . PHE A 1 246 ? -28.609 -8.454 3.456 1.00 94.69 246 PHE A N 1
ATOM 1833 C CA . PHE A 1 246 ? -27.431 -8.087 4.243 1.00 94.69 246 PHE A CA 1
ATOM 1834 C C . PHE A 1 246 ? -26.466 -9.278 4.309 1.00 94.69 246 PHE A C 1
ATOM 1836 O O . PHE A 1 246 ? -26.689 -10.224 5.054 1.00 94.69 246 PHE A O 1
ATOM 1843 N N . GLY A 1 247 ? -25.391 -9.260 3.527 1.00 94.62 247 GLY A N 1
ATOM 1844 C CA . GLY A 1 247 ? -24.352 -10.292 3.571 1.00 94.62 247 GLY A CA 1
ATOM 1845 C C . GLY A 1 247 ? -23.218 -9.918 4.522 1.00 94.62 247 GLY A C 1
ATOM 1846 O O . GLY A 1 247 ? -22.831 -8.757 4.577 1.00 94.62 247 GLY A O 1
ATOM 1847 N N . ALA A 1 248 ? -22.640 -10.884 5.230 1.00 94.88 248 ALA A N 1
ATOM 1848 C CA . ALA A 1 248 ? -21.396 -10.703 5.974 1.00 94.88 248 ALA A CA 1
ATOM 1849 C C . ALA A 1 248 ? -20.295 -11.626 5.439 1.00 94.88 248 ALA A C 1
ATOM 1851 O O . ALA A 1 248 ? -20.524 -12.800 5.150 1.00 94.88 248 ALA A O 1
ATOM 1852 N N . THR A 1 249 ? -19.082 -11.094 5.290 1.00 91.12 249 THR A N 1
ATOM 1853 C CA . THR A 1 249 ? -17.925 -11.863 4.822 1.00 91.12 249 THR A CA 1
ATOM 1854 C C . THR A 1 249 ? -16.630 -11.417 5.496 1.00 91.12 249 THR A C 1
ATOM 1856 O O . THR A 1 249 ? -16.439 -10.240 5.808 1.00 91.12 249 THR A O 1
ATOM 1859 N N . THR A 1 250 ? -15.734 -12.373 5.730 1.00 86.19 250 THR A N 1
ATOM 1860 C CA . THR A 1 250 ? -14.343 -12.140 6.150 1.00 86.19 250 THR A CA 1
ATOM 1861 C C . THR A 1 250 ? -13.380 -12.126 4.961 1.00 86.19 250 THR A C 1
ATOM 1863 O O . THR A 1 250 ? -12.356 -11.447 5.000 1.00 86.19 250 THR A O 1
ATOM 1866 N N . GLU A 1 251 ? -13.732 -12.818 3.877 1.00 78.38 251 GLU A N 1
ATOM 1867 C CA . GLU A 1 251 ? -12.994 -12.818 2.615 1.00 78.38 251 GLU A CA 1
ATOM 1868 C C . GLU A 1 251 ? -13.379 -11.608 1.755 1.00 78.38 251 GLU A C 1
ATOM 1870 O O . GLU A 1 251 ? -14.511 -11.118 1.837 1.00 78.38 251 GLU A O 1
ATOM 1875 N N . ASN A 1 252 ? -12.447 -11.140 0.917 1.00 79.00 252 ASN A N 1
ATOM 1876 C CA . ASN A 1 252 ? -12.690 -10.006 0.029 1.00 79.00 252 ASN A CA 1
ATOM 1877 C C . ASN A 1 252 ? -13.865 -10.319 -0.927 1.00 79.00 252 ASN A C 1
ATOM 1879 O O . ASN A 1 252 ? -13.799 -11.301 -1.681 1.00 79.00 252 ASN A O 1
ATOM 1883 N N . PRO A 1 253 ? -14.929 -9.495 -0.915 1.00 81.06 253 PRO A N 1
ATOM 1884 C CA . PRO A 1 253 ? -16.139 -9.754 -1.679 1.00 81.06 253 PRO A CA 1
ATOM 1885 C C . PRO A 1 253 ? -15.906 -9.820 -3.195 1.00 81.06 253 PRO A C 1
ATOM 1887 O O . PRO A 1 253 ? -16.580 -10.613 -3.848 1.00 81.06 253 PRO A O 1
ATOM 1890 N N . SER A 1 254 ? -14.937 -9.088 -3.762 1.00 79.19 254 SER A N 1
ATOM 1891 C CA . SER A 1 254 ? -14.702 -9.070 -5.219 1.00 79.19 254 SER A CA 1
ATOM 1892 C C . SER A 1 254 ? -14.204 -10.403 -5.790 1.00 79.19 254 SER A C 1
ATOM 1894 O O . SER A 1 254 ? -14.393 -10.667 -6.976 1.00 79.19 254 SER A O 1
ATOM 1896 N N . PHE A 1 255 ? -13.602 -11.265 -4.962 1.00 71.50 255 PHE A N 1
ATOM 1897 C CA . PHE A 1 255 ? -13.094 -12.571 -5.397 1.00 71.50 255 PHE A CA 1
ATOM 1898 C C . PHE A 1 255 ? -14.103 -13.708 -5.237 1.00 71.50 255 PHE A C 1
ATOM 1900 O O . PHE A 1 255 ? -13.999 -14.727 -5.923 1.00 71.50 255 PHE A O 1
ATOM 1907 N N . LYS A 1 256 ? -15.038 -13.578 -4.292 1.00 80.62 256 LYS A N 1
ATOM 1908 C CA . LYS A 1 256 ? -15.911 -14.682 -3.863 1.00 80.62 256 LYS A CA 1
ATOM 1909 C C . LYS A 1 256 ? -17.379 -14.462 -4.186 1.00 80.62 256 LYS A C 1
ATOM 1911 O O . LYS A 1 256 ? -18.112 -15.441 -4.326 1.00 80.62 256 LYS A O 1
ATOM 1916 N N . LEU A 1 257 ? -17.806 -13.209 -4.317 1.00 88.12 257 LEU A N 1
ATOM 1917 C CA . LEU A 1 257 ? -19.165 -12.867 -4.709 1.00 88.12 257 LEU A CA 1
ATOM 1918 C C . LEU A 1 257 ? -19.247 -12.629 -6.214 1.00 88.12 257 LEU A C 1
ATOM 1920 O O . LEU A 1 257 ? -18.301 -12.156 -6.842 1.00 88.12 257 LEU A O 1
ATOM 1924 N N . THR A 1 258 ? -20.379 -12.989 -6.812 1.00 90.88 258 THR A N 1
ATOM 1925 C CA . THR A 1 258 ? -20.615 -12.768 -8.238 1.00 90.88 258 THR A CA 1
ATOM 1926 C C . THR A 1 258 ? -20.726 -11.268 -8.512 1.00 90.88 258 THR A C 1
ATOM 1928 O O . THR A 1 258 ? -21.284 -10.509 -7.715 1.00 90.88 258 THR A O 1
ATOM 1931 N N . GLY A 1 259 ? -20.230 -10.823 -9.672 1.00 87.31 259 GLY A N 1
ATOM 1932 C CA . GLY A 1 259 ? -20.359 -9.420 -10.085 1.00 87.31 259 GLY A CA 1
ATOM 1933 C C . GLY A 1 259 ? -21.819 -8.954 -10.140 1.00 87.31 259 GLY A C 1
ATOM 1934 O O . GLY A 1 259 ? -22.110 -7.808 -9.814 1.00 87.31 259 GLY A O 1
ATOM 1935 N N . ALA A 1 260 ? -22.748 -9.865 -10.456 1.00 88.12 260 ALA A N 1
ATOM 1936 C CA . ALA A 1 260 ? -24.183 -9.595 -10.456 1.00 88.12 260 ALA A CA 1
ATOM 1937 C C . ALA A 1 260 ? -24.743 -9.291 -9.055 1.00 88.12 260 ALA A C 1
ATOM 1939 O O . ALA A 1 260 ? -25.596 -8.414 -8.914 1.00 88.12 260 ALA A O 1
ATOM 1940 N N . LEU A 1 261 ? -24.266 -9.982 -8.015 1.00 91.75 261 LEU A N 1
ATOM 1941 C CA . LEU A 1 261 ? -24.679 -9.703 -6.641 1.00 91.75 261 LEU A CA 1
ATOM 1942 C C . LEU A 1 261 ? -24.068 -8.385 -6.148 1.00 91.75 261 LEU A C 1
ATOM 1944 O O . LEU A 1 261 ? -24.768 -7.558 -5.570 1.00 91.75 261 LEU A O 1
ATOM 1948 N N . LEU A 1 262 ? -22.782 -8.156 -6.434 1.00 91.38 262 LEU A N 1
ATOM 1949 C CA . LEU A 1 262 ? -22.083 -6.927 -6.044 1.00 91.38 262 LEU A CA 1
ATOM 1950 C C . LEU A 1 262 ? -22.661 -5.679 -6.706 1.00 91.38 262 LEU A C 1
ATOM 1952 O O . LEU A 1 262 ? -22.762 -4.649 -6.053 1.00 91.38 262 LEU A O 1
ATOM 1956 N N . SER A 1 263 ? -23.114 -5.758 -7.958 1.00 90.44 263 SER A N 1
ATOM 1957 C CA . SER A 1 263 ? -23.718 -4.604 -8.631 1.00 90.44 263 SER A CA 1
ATOM 1958 C C . SER A 1 263 ? -25.056 -4.164 -8.015 1.00 90.44 263 SER A C 1
ATOM 1960 O O . SER A 1 263 ? -25.550 -3.090 -8.342 1.00 90.44 263 SER A O 1
ATOM 1962 N N . ARG A 1 264 ? -25.669 -4.993 -7.157 1.00 91.62 264 ARG A N 1
ATOM 1963 C CA . ARG A 1 264 ? -26.960 -4.736 -6.488 1.00 91.62 264 ARG A CA 1
ATOM 1964 C C . ARG A 1 264 ? -26.815 -4.496 -4.984 1.00 91.62 264 ARG A C 1
ATOM 1966 O O . ARG A 1 264 ? -27.814 -4.230 -4.316 1.00 91.62 264 ARG A O 1
ATOM 1973 N N . CYS A 1 265 ? -25.596 -4.576 -4.456 1.00 92.38 265 CYS A N 1
ATOM 1974 C CA . CYS A 1 265 ? -25.311 -4.420 -3.037 1.00 92.38 265 CYS A CA 1
ATOM 1975 C C . CYS A 1 265 ? -24.239 -3.352 -2.805 1.00 92.38 265 CYS A C 1
ATOM 1977 O O . CYS A 1 265 ? -23.245 -3.279 -3.519 1.00 92.38 265 CYS A O 1
ATOM 1979 N N . ARG A 1 266 ? -24.393 -2.557 -1.748 1.00 91.69 266 ARG A N 1
ATOM 1980 C CA . ARG A 1 266 ? -23.346 -1.638 -1.287 1.00 91.69 266 ARG A CA 1
ATOM 1981 C C . ARG A 1 266 ? -22.392 -2.367 -0.353 1.00 91.69 266 ARG A C 1
ATOM 1983 O O . ARG A 1 266 ? -22.839 -3.053 0.561 1.00 91.69 266 ARG A O 1
ATOM 1990 N N . VAL A 1 267 ? -21.089 -2.209 -0.558 1.00 92.62 267 VAL A N 1
ATOM 1991 C CA . VAL A 1 267 ? -20.072 -2.821 0.306 1.00 92.62 267 VAL A CA 1
ATOM 1992 C C . VAL A 1 267 ? -19.658 -1.821 1.384 1.00 92.62 267 VAL A C 1
ATOM 1994 O O . VAL A 1 267 ? -19.189 -0.734 1.061 1.00 92.62 267 VAL A O 1
ATOM 1997 N N . PHE A 1 268 ? -19.807 -2.196 2.655 1.00 93.88 268 PHE A N 1
ATOM 1998 C CA . PHE A 1 268 ? -19.307 -1.439 3.802 1.00 93.88 268 PHE A CA 1
ATOM 1999 C C . PHE A 1 268 ? -18.192 -2.222 4.493 1.00 93.88 268 PHE A C 1
ATOM 2001 O O . PHE A 1 268 ? -18.361 -3.397 4.833 1.00 93.88 268 PHE A O 1
ATOM 2008 N N . VAL A 1 269 ? -17.052 -1.561 4.691 1.00 91.12 269 VAL A N 1
ATOM 2009 C CA . VAL A 1 269 ? -15.852 -2.165 5.275 1.00 91.12 269 VAL A CA 1
ATOM 2010 C C . VAL A 1 269 ? -15.819 -1.895 6.774 1.00 91.12 269 VAL A C 1
ATOM 2012 O O . VAL A 1 269 ? -15.823 -0.741 7.196 1.00 91.12 269 VAL A O 1
ATOM 2015 N N . LEU A 1 270 ? -15.786 -2.964 7.565 1.00 93.25 270 LEU A N 1
ATOM 2016 C CA . LEU A 1 270 ? -15.556 -2.916 9.000 1.00 93.25 270 LEU A CA 1
ATOM 2017 C C . LEU A 1 270 ? -14.087 -3.212 9.291 1.00 93.25 270 LEU A C 1
ATOM 2019 O O . LEU A 1 270 ? -13.524 -4.187 8.789 1.00 93.25 270 LEU A O 1
ATOM 2023 N N . GLU A 1 271 ? -13.503 -2.407 10.161 1.00 86.56 271 GLU A N 1
ATOM 2024 C CA . GLU A 1 271 ? -12.100 -2.484 10.559 1.00 86.56 271 GLU A CA 1
ATOM 2025 C C . GLU A 1 271 ? -11.926 -3.328 11.828 1.00 86.56 271 GLU A C 1
ATOM 2027 O O . GLU A 1 271 ? -12.908 -3.726 12.466 1.00 86.56 271 GLU A O 1
ATOM 2032 N N . ARG A 1 272 ? -10.681 -3.644 12.202 1.00 85.31 272 ARG A N 1
ATOM 2033 C CA . ARG A 1 272 ? -10.420 -4.212 13.533 1.00 85.31 272 ARG A CA 1
ATOM 2034 C C . ARG A 1 272 ? -10.739 -3.163 14.596 1.00 85.31 272 ARG A C 1
ATOM 2036 O O . ARG A 1 272 ? -10.548 -1.977 14.363 1.00 85.31 272 ARG A O 1
ATOM 2043 N N . LEU A 1 273 ? -11.238 -3.613 15.742 1.00 88.19 273 LEU A N 1
ATOM 2044 C CA . LEU A 1 273 ? -11.499 -2.725 16.872 1.00 88.19 273 LEU A CA 1
ATOM 2045 C C . LEU A 1 273 ? -10.173 -2.314 17.513 1.00 88.19 273 LEU A C 1
ATOM 2047 O O . LEU A 1 273 ? -9.255 -3.133 17.595 1.00 88.19 273 LEU A O 1
ATOM 2051 N N . THR A 1 274 ? -10.089 -1.066 17.962 1.00 84.94 274 THR A N 1
ATOM 2052 C CA . THR A 1 274 ? -8.924 -0.571 18.704 1.00 84.94 274 THR A CA 1
ATOM 2053 C C . THR A 1 274 ? -8.880 -1.174 20.110 1.00 84.94 274 THR A C 1
ATOM 2055 O O . THR A 1 274 ? -9.884 -1.686 20.616 1.00 84.94 274 THR A O 1
ATOM 2058 N N . ASP A 1 275 ? -7.732 -1.097 20.782 1.00 79.94 275 ASP A N 1
ATOM 2059 C CA . ASP A 1 275 ? -7.622 -1.554 22.171 1.00 79.94 275 ASP A CA 1
ATOM 2060 C C . ASP A 1 275 ? -8.576 -0.790 23.101 1.00 79.94 275 ASP A C 1
ATOM 2062 O O . ASP A 1 275 ? -9.127 -1.378 24.033 1.00 79.94 275 ASP A O 1
ATOM 2066 N N . ASP A 1 276 ? -8.848 0.486 22.828 1.00 84.88 276 ASP A N 1
ATOM 2067 C CA . ASP A 1 276 ? -9.791 1.289 23.611 1.00 84.88 276 ASP A CA 1
ATOM 2068 C C . ASP A 1 276 ? -11.253 0.918 23.339 1.00 84.88 276 ASP A C 1
ATOM 2070 O O . ASP A 1 276 ? -12.058 0.852 24.278 1.00 84.88 276 ASP A O 1
ATOM 2074 N N . ASP A 1 277 ? -11.594 0.564 22.096 1.00 90.00 277 ASP A N 1
ATOM 2075 C CA . ASP A 1 277 ? -12.893 -0.034 21.775 1.00 90.00 277 ASP A CA 1
ATOM 2076 C C . ASP A 1 277 ? -13.083 -1.348 22.546 1.00 90.00 277 ASP A C 1
ATOM 2078 O O . ASP A 1 277 ? -14.119 -1.567 23.179 1.00 90.00 277 ASP A O 1
ATOM 2082 N N . ILE A 1 278 ? -12.069 -2.221 22.542 1.00 88.88 278 ILE A N 1
ATOM 2083 C CA . ILE A 1 278 ? -12.108 -3.505 23.250 1.00 88.88 278 ILE A CA 1
ATOM 2084 C C . ILE A 1 278 ? -12.222 -3.292 24.762 1.00 88.88 278 ILE A C 1
ATOM 2086 O O . ILE A 1 278 ? -13.078 -3.922 25.387 1.00 88.88 278 ILE A O 1
ATOM 2090 N N . LYS A 1 279 ? -11.448 -2.377 25.360 1.00 87.75 279 LYS A N 1
ATOM 2091 C CA . LYS A 1 279 ? -11.585 -2.015 26.783 1.00 87.75 279 LYS A CA 1
ATOM 2092 C C . LYS A 1 279 ? -12.998 -1.538 27.093 1.00 87.75 279 LYS A C 1
ATOM 2094 O O . LYS A 1 279 ? -13.594 -1.999 28.063 1.00 87.75 279 LYS A O 1
ATOM 2099 N N . THR A 1 280 ? -13.563 -0.667 26.259 1.00 89.25 280 THR A N 1
ATOM 2100 C CA . THR A 1 280 ? -14.928 -0.153 26.435 1.00 89.25 280 THR A CA 1
ATOM 2101 C C . THR A 1 280 ? -15.955 -1.284 26.379 1.00 89.25 280 THR A C 1
ATOM 2103 O O . THR A 1 280 ? -16.840 -1.367 27.235 1.00 89.25 280 THR A O 1
ATOM 2106 N N . ILE A 1 281 ? -15.807 -2.215 25.432 1.00 91.06 281 ILE A N 1
ATOM 2107 C CA . ILE A 1 281 ? -16.647 -3.417 25.329 1.00 91.06 281 ILE A CA 1
ATOM 2108 C C . ILE A 1 281 ? -16.514 -4.287 26.583 1.00 91.06 281 ILE A C 1
ATOM 2110 O O . ILE A 1 281 ? -17.531 -4.726 27.116 1.00 91.06 281 ILE A O 1
ATOM 2114 N N . LEU A 1 282 ? -15.297 -4.514 27.083 1.00 90.19 282 LEU A N 1
ATOM 2115 C CA . LEU A 1 282 ? -15.044 -5.304 28.291 1.00 90.19 282 LEU A CA 1
ATOM 2116 C C . LEU A 1 282 ? -15.620 -4.635 29.546 1.00 90.19 282 LEU A C 1
ATOM 2118 O O . LEU A 1 282 ? -16.242 -5.301 30.368 1.00 90.19 282 LEU A O 1
ATOM 2122 N N . VAL A 1 283 ? -15.494 -3.316 29.689 1.00 87.38 283 VAL A N 1
ATOM 2123 C CA . VAL A 1 283 ? -16.096 -2.571 30.805 1.00 87.38 283 VAL A CA 1
ATOM 2124 C C . VAL A 1 283 ? -17.621 -2.662 30.750 1.00 87.38 283 VAL A C 1
ATOM 2126 O O . VAL A 1 283 ? -18.264 -2.941 31.763 1.00 87.38 283 VAL A O 1
ATOM 2129 N N . ASN A 1 284 ? -18.214 -2.487 29.568 1.00 86.06 284 ASN A N 1
ATOM 2130 C CA . ASN A 1 284 ? -19.657 -2.636 29.376 1.00 86.06 284 ASN A CA 1
ATOM 2131 C C . ASN A 1 284 ? -20.120 -4.074 29.652 1.00 86.06 284 ASN A C 1
ATOM 2133 O O . ASN A 1 284 ? -21.173 -4.280 30.257 1.00 86.06 284 ASN A O 1
ATOM 2137 N N . ALA A 1 285 ? -19.315 -5.066 29.267 1.00 85.94 285 ALA A N 1
ATOM 2138 C CA . ALA A 1 285 ? -19.539 -6.477 29.552 1.00 85.94 285 ALA A CA 1
ATOM 2139 C C . ALA A 1 285 ? -19.573 -6.760 31.058 1.00 85.94 285 ALA A C 1
ATOM 2141 O O . ALA A 1 285 ? -20.501 -7.404 31.543 1.00 85.94 285 ALA A O 1
ATOM 2142 N N . VAL A 1 286 ? -18.596 -6.235 31.799 1.00 84.56 286 VAL A N 1
ATOM 2143 C CA . VAL A 1 286 ? -18.489 -6.395 33.255 1.00 84.56 286 VAL A CA 1
ATOM 2144 C C . VAL A 1 286 ? -19.657 -5.717 33.970 1.00 84.56 286 VAL A C 1
ATOM 2146 O O . VAL A 1 286 ? -20.269 -6.339 34.834 1.00 84.56 286 VAL A O 1
ATOM 2149 N N . LYS A 1 287 ? -20.036 -4.495 33.570 1.00 81.25 287 LYS A N 1
ATOM 2150 C CA . LYS A 1 287 ? -21.217 -3.796 34.115 1.00 81.25 287 LYS A CA 1
ATOM 2151 C C . LYS A 1 287 ? -22.498 -4.615 33.931 1.00 81.25 287 LYS A C 1
ATOM 2153 O O . LYS A 1 287 ? -23.246 -4.817 34.881 1.00 81.25 287 LYS A O 1
ATOM 2158 N N . ARG A 1 288 ? -22.716 -5.154 32.727 1.00 78.50 288 ARG A N 1
ATOM 2159 C CA . ARG A 1 288 ? -23.879 -6.005 32.415 1.00 78.50 288 ARG A CA 1
ATOM 2160 C C . ARG A 1 288 ? -23.851 -7.349 33.146 1.00 78.50 288 ARG A C 1
ATOM 2162 O O . ARG A 1 288 ? -24.908 -7.887 33.460 1.00 78.50 288 ARG A O 1
ATOM 2169 N N . ALA A 1 289 ? -22.666 -7.899 33.406 1.00 72.88 289 ALA A N 1
ATOM 2170 C CA . ALA A 1 289 ? -22.504 -9.156 34.133 1.00 72.88 289 ALA A CA 1
ATOM 2171 C C . ALA A 1 289 ? -22.653 -8.995 35.659 1.00 72.88 289 ALA A C 1
ATOM 2173 O O . ALA A 1 289 ? -23.127 -9.922 36.312 1.00 72.88 289 ALA A O 1
ATOM 2174 N N . GLY A 1 290 ? -22.262 -7.842 36.217 1.00 66.75 290 GLY A N 1
ATOM 2175 C CA . GLY A 1 290 ? -22.267 -7.551 37.657 1.00 66.75 290 GLY A CA 1
ATOM 2176 C C . GLY A 1 290 ? -23.581 -6.996 38.229 1.00 66.75 290 GLY A C 1
ATOM 2177 O O . GLY A 1 290 ? -23.733 -6.978 39.447 1.00 66.75 290 GLY A O 1
ATOM 2178 N N . GLY A 1 291 ? -24.534 -6.583 37.383 1.00 55.62 291 GLY A N 1
ATOM 2179 C CA . GLY A 1 291 ? -25.760 -5.885 37.801 1.00 55.62 291 GLY A CA 1
ATOM 2180 C C . GLY A 1 291 ? -25.521 -4.389 38.064 1.00 55.62 291 GLY A C 1
ATOM 2181 O O . GLY A 1 291 ? -24.428 -3.999 38.463 1.00 55.62 291 GLY A O 1
ATOM 2182 N N . ASP A 1 292 ? -26.528 -3.544 37.802 1.00 39.84 292 ASP A N 1
ATOM 2183 C CA . ASP A 1 292 ? -26.453 -2.065 37.770 1.00 39.84 292 ASP A CA 1
ATOM 2184 C C . ASP A 1 292 ? -26.117 -1.391 39.124 1.00 39.84 292 ASP A C 1
ATOM 2186 O O . ASP A 1 292 ? -26.936 -0.687 39.715 1.00 39.84 292 ASP A O 1
ATOM 2190 N N . ALA A 1 293 ? -24.893 -1.557 39.623 1.00 35.81 293 ALA A N 1
ATOM 2191 C CA . ALA A 1 293 ? -24.384 -0.810 40.771 1.00 35.81 293 ALA A CA 1
ATOM 2192 C C . ALA A 1 293 ? -22.870 -0.565 40.665 1.00 35.81 293 ALA A C 1
ATOM 2194 O O . ALA A 1 293 ? -22.081 -1.175 41.380 1.00 35.81 293 ALA A O 1
ATOM 2195 N N . ILE A 1 294 ? -22.450 0.353 39.786 1.00 39.97 294 ILE A N 1
ATOM 2196 C CA . ILE A 1 294 ? -21.114 0.968 39.867 1.00 39.97 294 ILE A CA 1
ATOM 2197 C C . ILE A 1 294 ? -21.244 2.468 39.548 1.00 39.97 294 ILE A C 1
ATOM 2199 O O . ILE A 1 294 ? -21.509 2.808 38.392 1.00 39.97 294 ILE A O 1
ATOM 2203 N N . PRO A 1 295 ? -21.051 3.386 40.514 1.00 36.00 295 PRO A N 1
ATOM 2204 C CA . PRO A 1 295 ? -20.842 4.795 40.212 1.00 36.00 295 PRO A CA 1
ATOM 2205 C C . PRO A 1 295 ? -19.409 4.980 39.695 1.00 36.00 295 PRO A C 1
ATOM 2207 O O . PRO A 1 295 ? -18.449 4.656 40.387 1.00 36.00 295 PRO A O 1
ATOM 2210 N N . LEU A 1 296 ? -19.263 5.508 38.482 1.00 37.22 296 LEU A N 1
ATOM 2211 C CA . LEU A 1 296 ? -17.998 6.048 37.983 1.00 37.22 296 LEU A CA 1
ATOM 2212 C C . LEU A 1 296 ? -18.069 7.567 38.162 1.00 37.22 296 LEU A C 1
ATOM 2214 O O . LEU A 1 296 ? -18.808 8.224 37.433 1.00 37.22 296 LEU A O 1
ATOM 2218 N N . THR A 1 297 ? -17.364 8.130 39.141 1.00 28.64 297 THR A N 1
ATOM 2219 C CA . THR A 1 297 ? -17.262 9.589 39.305 1.00 28.64 297 THR A CA 1
ATOM 2220 C C . THR A 1 297 ? -15.985 10.110 38.645 1.00 28.64 297 THR A C 1
ATOM 2222 O O . THR A 1 297 ? -14.902 9.710 39.071 1.00 28.64 297 THR A O 1
ATOM 2225 N N . PRO A 1 298 ? -16.068 11.023 37.661 1.00 33.09 298 PRO A N 1
ATOM 2226 C CA . PRO A 1 298 ? -14.947 11.863 37.260 1.00 33.09 298 PRO A CA 1
ATOM 2227 C C . PRO A 1 298 ? -14.978 13.155 38.093 1.00 33.09 298 PRO A C 1
ATOM 2229 O O . PRO A 1 298 ? -15.916 13.941 37.979 1.00 33.09 298 PRO A O 1
ATOM 2232 N N . SER A 1 299 ? -13.993 13.381 38.965 1.00 32.31 299 SER A N 1
ATOM 2233 C CA . SER A 1 299 ? -13.892 14.635 39.721 1.00 32.31 299 SER A CA 1
ATOM 2234 C C . SER A 1 299 ? -13.147 15.696 38.909 1.00 32.31 299 SER A C 1
ATOM 2236 O O . SER A 1 299 ? -11.925 15.647 38.777 1.00 32.31 299 SER A O 1
ATOM 2238 N N . SER A 1 300 ? -13.902 16.656 38.383 1.00 35.56 300 SER A N 1
ATOM 2239 C CA . SER A 1 300 ? -13.448 18.003 38.038 1.00 35.56 300 SER A CA 1
ATOM 2240 C C . SER A 1 300 ? -13.421 18.871 39.298 1.00 35.56 300 SER A C 1
ATOM 2242 O O . SER A 1 300 ? -14.425 18.869 40.001 1.00 35.56 300 SER A O 1
ATOM 2244 N N . ASP A 1 301 ? -12.345 19.623 39.550 1.00 28.52 301 ASP A N 1
ATOM 2245 C CA . ASP A 1 301 ? -12.419 20.981 40.115 1.00 28.52 301 ASP A CA 1
ATOM 2246 C C . ASP A 1 301 ? -11.071 21.719 40.042 1.00 28.52 301 ASP A C 1
ATOM 2248 O O . ASP A 1 301 ? -9.992 21.133 39.965 1.00 28.52 301 ASP A O 1
ATOM 2252 N N . VAL A 1 302 ? -11.187 23.044 39.988 1.00 30.39 302 VAL A N 1
ATOM 2253 C CA . VAL A 1 302 ? -10.235 24.037 39.488 1.00 30.39 302 VAL A CA 1
ATOM 2254 C C . VAL A 1 302 ? -9.737 24.957 40.627 1.00 30.39 302 VAL A C 1
ATOM 2256 O O . VAL A 1 302 ? -10.525 25.348 41.482 1.00 30.39 302 VAL A O 1
ATOM 2259 N N . HIS A 1 303 ? -8.462 25.382 40.520 1.00 27.72 303 HIS A N 1
ATOM 2260 C CA . HIS A 1 303 ? -7.777 26.600 41.041 1.00 27.72 303 HIS A CA 1
ATOM 2261 C C . HIS A 1 303 ? -6.773 26.554 42.237 1.00 27.72 303 HIS A C 1
ATOM 2263 O O . HIS A 1 303 ? -6.869 25.688 43.100 1.00 27.72 303 HIS A O 1
ATOM 2269 N N . PRO A 1 304 ? -5.751 27.467 42.237 1.00 40.47 304 PRO A N 1
ATOM 2270 C CA . PRO A 1 304 ? -4.414 27.311 42.848 1.00 40.47 304 PRO A CA 1
ATOM 2271 C C . PRO A 1 304 ? -4.235 28.163 44.139 1.00 40.47 304 PRO A C 1
ATOM 2273 O O . PRO A 1 304 ? -5.133 28.952 44.443 1.00 40.47 304 PRO A O 1
ATOM 2276 N N . PRO A 1 305 ? -3.111 28.079 44.900 1.00 34.72 305 PRO A N 1
ATOM 2277 C CA . PRO A 1 305 ? -1.909 28.876 44.577 1.00 34.72 305 PRO A CA 1
ATOM 2278 C C . PRO A 1 305 ? -0.534 28.297 45.029 1.00 34.72 305 PRO A C 1
ATOM 2280 O O . PRO A 1 305 ? -0.421 27.586 46.015 1.00 34.72 305 PRO A O 1
ATOM 2283 N N . SER A 1 306 ? 0.510 28.703 44.292 1.00 26.77 306 SER A N 1
ATOM 2284 C CA . SER A 1 306 ? 1.891 29.064 44.694 1.00 26.77 306 SER A CA 1
ATOM 2285 C C . SER A 1 306 ? 2.768 28.224 45.652 1.00 26.77 306 SER A C 1
ATOM 2287 O O . SER A 1 306 ? 2.355 27.738 46.696 1.00 26.77 306 SER A O 1
ATOM 2289 N N . THR A 1 307 ? 4.068 28.346 45.344 1.00 26.30 307 THR A N 1
ATOM 2290 C CA . THR A 1 307 ? 5.312 28.207 46.133 1.00 26.30 307 THR A CA 1
ATOM 2291 C C . THR A 1 307 ? 6.127 26.910 46.058 1.00 26.30 307 THR A C 1
ATOM 2293 O O . THR A 1 307 ? 5.683 25.821 46.389 1.00 26.30 307 THR A O 1
ATOM 2296 N N . LEU A 1 308 ? 7.362 27.140 45.589 1.00 32.38 308 LEU A N 1
ATOM 2297 C CA . LEU A 1 308 ? 8.576 26.331 45.552 1.00 32.38 308 LEU A CA 1
ATOM 2298 C C . LEU A 1 308 ? 8.737 25.342 46.714 1.00 32.38 308 LEU A C 1
ATOM 2300 O O . LEU A 1 308 ? 8.722 25.768 47.861 1.00 32.38 308 LEU A O 1
ATOM 2304 N N . GLU A 1 309 ? 9.006 24.076 46.383 1.00 26.17 309 GLU A N 1
ATOM 2305 C CA . GLU A 1 309 ? 10.163 23.276 46.832 1.00 26.17 309 GLU A CA 1
ATOM 2306 C C . GLU A 1 309 ? 10.021 21.813 46.349 1.00 26.17 309 GLU A C 1
ATOM 2308 O O . GLU A 1 309 ? 8.956 21.208 46.395 1.00 26.17 309 GLU A O 1
ATOM 2313 N N . THR A 1 310 ? 11.115 21.234 45.862 1.00 24.16 310 THR A N 1
ATOM 2314 C CA . THR A 1 310 ? 11.374 19.780 45.782 1.00 24.16 310 THR A CA 1
ATOM 2315 C C . THR A 1 310 ? 12.698 19.550 46.526 1.00 24.16 310 THR A C 1
ATOM 2317 O O . THR A 1 310 ? 13.480 20.505 46.571 1.00 24.16 310 THR A O 1
ATOM 2320 N N . PRO A 1 311 ? 13.031 18.350 47.067 1.00 39.84 311 PRO A N 1
ATOM 2321 C CA . PRO A 1 311 ? 12.609 17.016 46.595 1.00 39.84 311 PRO A CA 1
ATOM 2322 C C . PRO A 1 311 ? 12.342 15.938 47.689 1.00 39.84 311 PRO A C 1
ATOM 2324 O O . PRO A 1 311 ? 12.796 16.079 48.818 1.00 39.84 311 PRO A O 1
ATOM 2327 N N . GLN A 1 312 ? 11.701 14.809 47.317 1.00 24.72 312 GLN A N 1
ATOM 2328 C CA . GLN A 1 312 ? 12.161 13.402 47.514 1.00 24.72 312 GLN A CA 1
ATOM 2329 C C . GLN A 1 312 ? 11.035 12.333 47.622 1.00 24.72 312 GLN A C 1
ATOM 2331 O O . GLN A 1 312 ? 10.139 12.421 48.449 1.00 24.72 312 GLN A O 1
ATOM 2336 N N . SER A 1 313 ? 11.198 11.272 46.810 1.00 27.19 313 SER A N 1
ATOM 2337 C CA . SER A 1 313 ? 10.831 9.843 46.986 1.00 27.19 313 SER A CA 1
ATOM 2338 C C . SER A 1 313 ? 9.395 9.394 47.334 1.00 27.19 313 SER A C 1
ATOM 2340 O O . SER A 1 313 ? 8.986 9.468 48.488 1.00 27.19 313 SER A O 1
ATOM 2342 N N . SER A 1 314 ? 8.732 8.716 46.382 1.00 25.20 314 SER A N 1
ATOM 2343 C CA . SER A 1 314 ? 8.218 7.313 46.424 1.00 25.20 314 SER A CA 1
ATOM 2344 C C . SER A 1 314 ? 7.010 7.109 45.471 1.00 25.20 314 SER A C 1
ATOM 2346 O O . SER A 1 314 ? 6.361 8.090 45.120 1.00 25.20 314 SER A O 1
ATOM 2348 N N . PRO A 1 315 ? 6.746 5.878 44.969 1.00 40.06 315 PRO A N 1
ATOM 2349 C CA . PRO A 1 315 ? 5.736 5.619 43.939 1.00 40.06 315 PRO A CA 1
ATOM 2350 C C . PRO A 1 315 ? 4.354 5.298 44.541 1.00 40.06 315 PRO A C 1
ATOM 2352 O O . PRO A 1 315 ? 4.211 4.329 45.282 1.00 40.06 315 PRO A O 1
ATOM 2355 N N . SER A 1 316 ? 3.333 6.072 44.176 1.00 28.31 316 SER A N 1
ATOM 2356 C CA . SER A 1 316 ? 1.903 5.860 44.485 1.00 28.31 316 SER A CA 1
ATOM 2357 C C . SER A 1 316 ? 1.104 6.728 43.500 1.00 28.31 316 SER A C 1
ATOM 2359 O O . SER A 1 316 ? 1.469 7.883 43.324 1.00 28.31 316 SER A O 1
ATOM 2361 N N . GLU A 1 317 ? 0.064 6.328 42.778 1.00 31.39 317 GLU A N 1
ATOM 2362 C CA . GLU A 1 317 ? -0.870 5.207 42.847 1.00 31.39 317 GLU A CA 1
ATOM 2363 C C . GLU A 1 317 ? -1.479 5.060 41.439 1.00 31.39 317 GLU A C 1
ATOM 2365 O O . GLU A 1 317 ? -1.895 6.044 40.825 1.00 31.39 317 GLU A O 1
ATOM 2370 N N . ALA A 1 318 ? -1.529 3.836 40.910 1.00 33.66 318 ALA A N 1
ATOM 2371 C CA . ALA A 1 318 ? -2.389 3.526 39.776 1.00 33.66 318 ALA A CA 1
ATOM 2372 C C . ALA A 1 318 ? -3.837 3.564 40.275 1.00 33.66 318 ALA A C 1
ATOM 2374 O O . ALA A 1 318 ? -4.135 2.964 41.303 1.00 33.66 318 ALA A O 1
ATOM 2375 N N . ALA A 1 319 ? -4.730 4.257 39.569 1.00 37.34 319 ALA A N 1
ATOM 2376 C CA . ALA A 1 319 ? -6.152 4.238 39.888 1.00 37.34 319 ALA A CA 1
ATOM 2377 C C . ALA A 1 319 ? -6.658 2.783 39.883 1.00 37.34 319 ALA A C 1
ATOM 2379 O O . ALA A 1 319 ? -6.721 2.136 38.833 1.00 37.34 319 ALA A O 1
ATOM 2380 N N . ASP A 1 320 ? -6.969 2.257 41.067 1.00 40.81 320 ASP A N 1
ATOM 2381 C CA . ASP A 1 320 ? -7.388 0.874 41.254 1.00 40.81 320 ASP A CA 1
ATOM 2382 C C . ASP A 1 320 ? -8.750 0.637 40.592 1.00 40.81 320 ASP A C 1
ATOM 2384 O O . ASP A 1 320 ? -9.802 1.076 41.063 1.00 40.81 320 ASP A O 1
ATOM 2388 N N . PHE A 1 321 ? -8.742 -0.110 39.487 1.00 50.38 321 PHE A N 1
ATOM 2389 C CA . PHE A 1 321 ? -9.947 -0.721 38.941 1.00 50.38 321 PHE A CA 1
ATOM 2390 C C . PHE A 1 321 ? -10.379 -1.855 39.885 1.00 50.38 321 PHE A C 1
ATOM 2392 O O . PHE A 1 321 ? -9.970 -3.002 39.723 1.00 50.38 321 PHE A O 1
ATOM 2399 N N . SER A 1 322 ? -11.178 -1.528 40.901 1.00 50.47 322 SER A N 1
ATOM 2400 C CA . SER A 1 322 ? -11.795 -2.507 41.801 1.00 50.47 322 SER A CA 1
ATOM 2401 C C . SER A 1 322 ? -13.201 -2.850 41.310 1.00 50.47 322 SER A C 1
ATOM 2403 O O . SER A 1 322 ? -14.133 -2.050 41.412 1.00 50.47 322 SER A O 1
ATOM 2405 N N . CYS A 1 323 ? -13.368 -4.050 40.752 1.00 56.31 323 CYS A N 1
ATOM 2406 C CA . CYS A 1 323 ? -14.686 -4.594 40.445 1.00 56.31 323 CYS A CA 1
ATOM 2407 C C . CYS A 1 323 ? -15.178 -5.408 41.649 1.00 56.31 323 CYS A C 1
ATOM 2409 O O . CYS A 1 323 ? -14.819 -6.571 41.804 1.00 56.31 323 CYS A O 1
ATOM 2411 N N . ALA A 1 324 ? -16.007 -4.801 42.506 1.00 54.12 324 ALA A N 1
ATOM 2412 C CA . ALA A 1 324 ? -16.501 -5.415 43.744 1.00 54.12 324 ALA A CA 1
ATOM 2413 C C . ALA A 1 324 ? -17.092 -6.847 43.608 1.00 54.12 324 ALA A C 1
ATOM 2415 O O . ALA A 1 324 ? -16.874 -7.642 44.522 1.00 54.12 324 ALA A O 1
ATOM 2416 N N . PRO A 1 325 ? -17.796 -7.235 42.517 1.00 66.50 325 PRO A N 1
ATOM 2417 C CA . PRO A 1 325 ? -18.252 -8.620 42.340 1.00 66.50 325 PRO A CA 1
ATOM 2418 C C . PRO A 1 325 ? -17.192 -9.590 41.780 1.00 66.50 325 PRO A C 1
ATOM 2420 O O . PRO A 1 325 ? -17.406 -10.799 41.840 1.00 66.50 325 PRO A O 1
ATOM 2423 N N . PHE A 1 326 ? -16.068 -9.098 41.245 1.00 78.31 326 PHE A N 1
ATOM 2424 C CA . PHE A 1 326 ? -15.041 -9.910 40.577 1.00 78.31 326 PHE A CA 1
ATOM 2425 C C . PHE A 1 326 ? -13.621 -9.456 40.973 1.00 78.31 326 PHE A C 1
ATOM 2427 O O . PHE A 1 326 ? -12.932 -8.831 40.164 1.00 78.31 326 PHE A O 1
ATOM 2434 N N . PRO A 1 327 ? -13.142 -9.759 42.194 1.00 76.31 327 PRO A N 1
ATOM 2435 C CA . PRO A 1 327 ? -11.813 -9.339 42.656 1.00 76.31 327 PRO A CA 1
ATOM 2436 C C . PRO A 1 327 ? -10.663 -9.994 41.873 1.00 76.31 327 PRO A C 1
ATOM 2438 O O . PRO A 1 327 ? -9.563 -9.452 41.835 1.00 76.31 327 PRO A O 1
ATOM 2441 N N . GLN A 1 328 ? -10.917 -11.117 41.193 1.00 79.94 328 GLN A N 1
ATOM 2442 C CA . GLN A 1 328 ? -9.970 -11.737 40.266 1.00 79.94 328 GLN A CA 1
ATOM 2443 C C . GLN A 1 328 ? -9.787 -10.941 38.962 1.00 79.94 328 GLN A C 1
ATOM 2445 O O . GLN A 1 328 ? -8.888 -11.246 38.185 1.00 79.94 328 GLN A O 1
ATOM 2450 N N . LEU A 1 329 ? -10.626 -9.939 38.678 1.00 84.00 329 LEU A N 1
ATOM 2451 C CA . LEU A 1 329 ? -10.512 -9.094 37.492 1.00 84.00 329 LEU A CA 1
ATOM 2452 C C . LEU A 1 329 ? -9.649 -7.860 37.797 1.00 84.00 329 LEU A C 1
ATOM 2454 O O . LEU A 1 329 ? -10.159 -6.758 37.994 1.00 84.00 329 LEU A O 1
ATOM 2458 N N . THR A 1 330 ? -8.330 -8.046 37.823 1.00 85.00 330 THR A N 1
ATOM 2459 C CA . THR A 1 330 ? -7.372 -6.945 38.007 1.00 85.00 330 THR A CA 1
ATOM 2460 C C . THR A 1 330 ? -7.224 -6.109 36.731 1.00 85.00 330 THR A C 1
ATOM 2462 O O . THR A 1 330 ? -7.469 -6.583 35.615 1.00 85.00 330 THR A O 1
ATOM 2465 N N . SER A 1 331 ? -6.742 -4.869 36.866 1.00 79.62 331 SER A N 1
ATOM 2466 C CA . SER A 1 331 ? -6.396 -4.000 35.727 1.00 79.62 331 SER A CA 1
ATOM 2467 C C . SER A 1 331 ? -5.414 -4.671 34.755 1.00 79.62 331 SER A C 1
ATOM 2469 O O . SER A 1 331 ? -5.536 -4.537 33.537 1.00 79.62 331 SER A O 1
ATOM 2471 N N . LYS A 1 332 ? -4.481 -5.463 35.290 1.00 78.56 332 LYS A N 1
ATOM 2472 C CA . LYS A 1 332 ? -3.485 -6.224 34.530 1.00 78.56 332 LYS A CA 1
ATOM 2473 C C . LYS A 1 332 ? -4.084 -7.406 33.768 1.00 78.56 332 LYS A C 1
ATOM 2475 O O . LYS A 1 332 ? -3.633 -7.719 32.665 1.00 78.56 332 LYS A O 1
ATOM 2480 N N . ILE A 1 333 ? -5.099 -8.068 34.320 1.00 85.81 333 ILE A N 1
ATOM 2481 C CA . ILE A 1 333 ? -5.841 -9.106 33.599 1.00 85.81 333 ILE A CA 1
ATOM 2482 C C . ILE A 1 333 ? -6.668 -8.475 32.480 1.00 85.81 333 ILE A C 1
ATOM 2484 O O . ILE A 1 333 ? -6.615 -8.964 31.354 1.00 85.81 333 ILE A O 1
ATOM 2488 N N . LEU A 1 334 ? -7.361 -7.364 32.746 1.00 84.19 334 LEU A N 1
ATOM 2489 C CA . LEU A 1 334 ? -8.151 -6.654 31.737 1.00 84.19 334 LEU A CA 1
ATOM 2490 C C . LEU A 1 334 ? -7.279 -6.170 30.563 1.00 84.19 334 LEU A C 1
ATOM 2492 O O . LEU A 1 334 ? -7.640 -6.368 29.399 1.00 84.19 334 LEU A O 1
ATOM 2496 N N . SER A 1 335 ? -6.106 -5.597 30.850 1.00 78.44 335 SER A N 1
ATOM 2497 C CA . SER A 1 335 ? -5.153 -5.175 29.815 1.00 78.44 335 SER A CA 1
ATOM 2498 C C . SER A 1 335 ? -4.581 -6.362 29.040 1.00 78.44 335 SER A C 1
ATOM 2500 O O . SER A 1 335 ? -4.460 -6.300 27.819 1.00 78.44 335 SER A O 1
ATOM 2502 N N . THR A 1 336 ? -4.321 -7.487 29.713 1.00 79.06 336 THR A N 1
ATOM 2503 C CA . THR A 1 336 ? -3.873 -8.717 29.046 1.00 79.06 336 THR A CA 1
ATOM 2504 C C . THR A 1 336 ? -4.959 -9.296 28.138 1.00 79.06 336 THR A C 1
ATOM 2506 O O . THR A 1 336 ? -4.656 -9.687 27.018 1.00 79.06 336 THR A O 1
ATOM 2509 N N . VAL A 1 337 ? -6.223 -9.332 28.573 1.00 84.50 337 VAL A N 1
ATOM 2510 C CA . VAL A 1 337 ? -7.354 -9.782 27.741 1.00 84.50 337 VAL A CA 1
ATOM 2511 C C . VAL A 1 337 ? -7.529 -8.877 26.521 1.00 84.50 337 VAL A C 1
ATOM 2513 O O . VAL A 1 337 ? -7.728 -9.385 25.421 1.00 84.50 337 VAL A O 1
ATOM 2516 N N . THR A 1 338 ? -7.405 -7.560 26.706 1.00 80.31 338 THR A N 1
ATOM 2517 C CA . THR A 1 338 ? -7.453 -6.572 25.615 1.00 80.31 338 THR A CA 1
ATOM 2518 C C . THR A 1 338 ? -6.363 -6.861 24.581 1.00 80.31 338 THR A C 1
ATOM 2520 O O . THR A 1 338 ? -6.669 -7.088 23.413 1.00 80.31 338 THR A O 1
ATOM 2523 N N . SER A 1 339 ? -5.111 -6.976 25.032 1.00 73.88 339 SER A N 1
ATOM 2524 C CA . SER A 1 339 ? -3.959 -7.259 24.169 1.00 73.88 339 SER A CA 1
ATOM 2525 C C . SER A 1 339 ? -4.086 -8.605 23.440 1.00 73.88 339 SER A C 1
ATOM 2527 O O . SER A 1 339 ? -3.837 -8.694 22.240 1.00 73.88 339 SER A O 1
ATOM 2529 N N . LEU A 1 340 ? -4.542 -9.655 24.132 1.00 76.00 340 LEU A N 1
ATOM 2530 C CA . LEU A 1 340 ? -4.726 -10.988 23.547 1.00 76.00 340 LEU A CA 1
ATOM 2531 C C . LEU A 1 340 ? -5.880 -11.062 22.534 1.00 76.00 340 LEU A C 1
ATOM 2533 O O . LEU A 1 340 ? -5.899 -11.972 21.707 1.00 76.00 340 LEU A O 1
ATOM 2537 N N . ALA A 1 341 ? -6.844 -10.140 22.589 1.00 76.56 341 ALA A N 1
ATOM 2538 C CA . ALA A 1 341 ? -7.974 -10.119 21.666 1.00 76.56 341 ALA A CA 1
ATOM 2539 C C . ALA A 1 341 ? -7.603 -9.591 20.271 1.00 76.56 341 ALA A C 1
ATOM 2541 O O . ALA A 1 341 ? -8.263 -9.947 19.295 1.00 76.56 341 ALA A O 1
ATOM 2542 N N . THR A 1 342 ? -6.550 -8.774 20.142 1.00 78.12 342 THR A N 1
ATOM 2543 C CA . THR A 1 342 ? -6.048 -8.225 18.860 1.00 78.12 342 THR A CA 1
ATOM 2544 C C . THR A 1 342 ? -7.136 -7.584 17.975 1.00 78.12 342 THR A C 1
ATOM 2546 O O . THR A 1 342 ? -7.145 -7.741 16.747 1.00 78.12 342 THR A O 1
ATOM 2549 N N . GLY A 1 343 ? -8.093 -6.898 18.610 1.00 74.44 343 GLY A N 1
ATOM 2550 C CA . GLY A 1 343 ? -9.225 -6.238 17.949 1.00 74.44 343 GLY A CA 1
ATOM 2551 C C . GLY A 1 343 ? -10.431 -7.131 17.613 1.00 74.44 343 GLY A C 1
ATOM 2552 O O . GLY A 1 343 ? -11.337 -6.682 16.907 1.00 74.44 343 GLY A O 1
ATOM 2553 N N . ASP A 1 344 ? -10.481 -8.379 18.103 1.00 86.50 344 ASP A N 1
ATOM 2554 C CA . ASP A 1 344 ? -11.650 -9.270 18.016 1.00 86.50 344 ASP A CA 1
ATOM 2555 C C . ASP A 1 344 ? -12.462 -9.246 19.327 1.00 86.50 344 ASP A C 1
ATOM 2557 O O . ASP A 1 344 ? -12.109 -9.891 20.319 1.00 86.50 344 ASP A O 1
ATOM 2561 N N . ALA A 1 345 ? -13.607 -8.552 19.320 1.00 89.19 345 ALA A N 1
ATOM 2562 C CA . ALA A 1 345 ? -14.476 -8.454 20.495 1.00 89.19 345 ALA A CA 1
ATOM 2563 C C . ALA A 1 345 ? -15.069 -9.797 20.944 1.00 89.19 345 ALA A C 1
ATOM 2565 O O . ALA A 1 345 ? -15.323 -9.988 22.133 1.00 89.19 345 ALA A O 1
ATOM 2566 N N . ARG A 1 346 ? -15.292 -10.747 20.027 1.00 87.00 346 ARG A N 1
ATOM 2567 C CA . ARG A 1 346 ? -15.800 -12.076 20.394 1.00 87.00 346 ARG A CA 1
ATOM 2568 C C . ARG A 1 346 ? -14.743 -12.819 21.203 1.00 87.00 346 ARG A C 1
ATOM 2570 O O . ARG A 1 346 ? -15.070 -13.368 22.251 1.00 87.00 346 ARG A O 1
ATOM 2577 N N . THR A 1 347 ? -13.493 -12.777 20.747 1.00 85.12 347 THR A N 1
ATOM 2578 C CA . THR A 1 347 ? -12.349 -13.357 21.461 1.00 85.12 347 THR A CA 1
ATOM 2579 C C . THR A 1 347 ? -12.138 -12.671 22.813 1.00 85.12 347 THR A C 1
ATOM 2581 O O . THR A 1 347 ? -12.017 -13.363 23.824 1.00 85.12 347 THR A O 1
ATOM 2584 N N . ALA A 1 348 ? -12.208 -11.335 22.870 1.00 88.19 348 ALA A N 1
ATOM 2585 C CA . ALA A 1 348 ? -12.117 -10.575 24.120 1.00 88.19 348 ALA A CA 1
ATOM 2586 C C . ALA A 1 348 ? -13.167 -11.022 25.151 1.00 88.19 348 ALA A C 1
ATOM 2588 O O . ALA A 1 348 ? -12.834 -11.325 26.296 1.00 88.19 348 ALA A O 1
ATOM 2589 N N . ILE A 1 349 ? -14.436 -11.122 24.738 1.00 89.50 349 ILE A N 1
ATOM 2590 C CA . ILE A 1 349 ? -15.533 -11.538 25.622 1.00 89.50 349 ILE A CA 1
ATOM 2591 C C . ILE A 1 349 ? -15.386 -13.007 26.039 1.00 89.50 349 ILE A C 1
ATOM 2593 O O . ILE A 1 349 ? -15.698 -13.344 27.177 1.00 89.50 349 ILE A O 1
ATOM 2597 N N . SER A 1 350 ? -14.903 -13.890 25.162 1.00 87.62 350 SER A N 1
ATOM 2598 C CA . SER A 1 350 ? -14.638 -15.290 25.517 1.00 87.62 350 SER A CA 1
ATOM 2599 C C . SER A 1 350 ? -13.530 -15.431 26.564 1.00 87.62 350 SER A C 1
ATOM 2601 O O . SER A 1 350 ? -13.670 -16.226 27.492 1.00 87.62 350 SER A O 1
ATOM 2603 N N . LEU A 1 351 ? -12.455 -14.647 26.452 1.00 88.88 351 LEU A N 1
ATOM 2604 C CA . LEU A 1 351 ? -11.394 -14.606 27.461 1.00 88.88 351 LEU A CA 1
ATOM 2605 C C . LEU A 1 351 ? -11.896 -13.992 28.773 1.00 88.88 351 LEU A C 1
ATOM 2607 O O . LEU A 1 351 ? -11.588 -14.512 29.843 1.00 88.88 351 LEU A O 1
ATOM 2611 N N . LEU A 1 352 ? -12.718 -12.941 28.705 1.00 89.19 352 LEU A N 1
ATOM 2612 C CA . LEU A 1 352 ? -13.370 -12.374 29.884 1.00 89.19 352 LEU A CA 1
ATOM 2613 C C . LEU A 1 352 ? -14.281 -13.400 30.569 1.00 89.19 352 LEU A C 1
ATOM 2615 O O . LEU A 1 352 ? -14.217 -13.545 31.782 1.00 89.19 352 LEU A O 1
ATOM 2619 N N . ASP A 1 353 ? -15.087 -14.151 29.818 1.00 87.12 353 ASP A N 1
ATOM 2620 C CA . ASP A 1 353 ? -15.955 -15.204 30.362 1.00 87.12 353 ASP A CA 1
ATOM 2621 C C . ASP A 1 353 ? -15.142 -16.285 31.094 1.00 87.12 353 ASP A C 1
ATOM 2623 O O . ASP A 1 353 ? -15.548 -16.760 32.154 1.00 87.12 353 ASP A O 1
ATOM 2627 N N . LEU A 1 354 ? -13.956 -16.633 30.578 1.00 86.62 354 LEU A N 1
ATOM 2628 C CA . LEU A 1 354 ? -13.026 -17.542 31.251 1.00 86.62 354 LEU A CA 1
ATOM 2629 C C . LEU A 1 354 ? -12.528 -16.967 32.587 1.00 86.62 354 LEU A C 1
ATOM 2631 O O . LEU A 1 354 ? -12.489 -17.689 33.582 1.00 86.62 354 LEU A O 1
ATOM 2635 N N . VAL A 1 355 ? -12.187 -15.674 32.623 1.00 88.25 355 VAL A N 1
ATOM 2636 C CA . VAL A 1 355 ? -11.770 -14.973 33.850 1.00 88.25 355 VAL A CA 1
ATOM 2637 C C . VAL A 1 355 ? -12.914 -14.913 34.862 1.00 88.25 355 VAL A C 1
ATOM 2639 O O . VAL A 1 355 ? -12.723 -15.275 36.020 1.00 88.25 355 VAL A O 1
ATOM 2642 N N . LEU A 1 356 ? -14.120 -14.528 34.439 1.00 85.38 356 LEU A N 1
ATOM 2643 C CA . LEU A 1 356 ? -15.287 -14.409 35.323 1.00 85.38 356 LEU A CA 1
ATOM 2644 C C . LEU A 1 356 ? -15.721 -15.759 35.915 1.00 85.38 356 LEU A C 1
ATOM 2646 O O . LEU A 1 356 ? -16.259 -15.802 37.018 1.00 85.38 356 LEU A O 1
ATOM 2650 N N . LYS A 1 357 ? -15.475 -16.866 35.204 1.00 84.81 357 LYS A N 1
ATOM 2651 C CA . LYS A 1 357 ? -15.742 -18.236 35.676 1.00 84.81 357 LYS A CA 1
ATOM 2652 C C . LYS A 1 357 ? -14.599 -18.843 36.488 1.00 84.81 357 LYS A C 1
ATOM 2654 O O . LYS A 1 357 ? -14.769 -19.937 37.026 1.00 84.81 357 LYS A O 1
ATOM 2659 N N . SER A 1 358 ? -13.445 -18.180 36.564 1.00 84.81 358 SER A N 1
ATOM 2660 C CA . SER A 1 358 ? -12.340 -18.640 37.403 1.00 84.81 358 SER A CA 1
ATOM 2661 C C . SER A 1 358 ? -12.637 -18.399 38.894 1.00 84.81 358 SER A C 1
ATOM 2663 O O . SER A 1 358 ? -13.372 -17.459 39.221 1.00 84.81 358 SER A O 1
ATOM 2665 N N . PRO A 1 359 ? -12.109 -19.241 39.806 1.00 83.50 359 PRO A N 1
ATOM 2666 C CA . PRO A 1 359 ? -12.244 -19.038 41.247 1.00 83.50 359 PRO A CA 1
ATOM 2667 C C . PRO A 1 359 ? -11.794 -17.640 41.687 1.00 83.50 359 PRO A C 1
ATOM 2669 O O . PRO A 1 359 ? -10.826 -17.092 41.161 1.00 83.50 359 PRO A O 1
ATOM 2672 N N . VAL A 1 360 ? -12.491 -17.079 42.672 1.00 77.75 360 VAL A N 1
ATOM 2673 C CA . VAL A 1 360 ? -12.285 -15.713 43.192 1.00 77.75 360 VAL A CA 1
ATOM 2674 C C . VAL A 1 360 ? -10.884 -15.526 43.803 1.00 77.75 360 VAL A C 1
ATOM 2676 O O . VAL A 1 360 ? -10.353 -14.421 43.819 1.00 77.75 360 VAL A O 1
ATOM 2679 N N . ASP A 1 361 ? -10.270 -16.615 44.261 1.00 76.06 361 ASP A N 1
ATOM 2680 C CA . ASP A 1 361 ? -8.938 -16.719 44.864 1.00 76.06 361 ASP A CA 1
ATOM 2681 C C . ASP A 1 361 ? -7.843 -17.168 43.876 1.00 76.06 361 ASP A C 1
ATOM 2683 O O . ASP A 1 361 ? -6.747 -17.550 44.289 1.00 76.06 361 ASP A O 1
ATOM 2687 N N . SER A 1 362 ? -8.121 -17.140 42.567 1.00 80.50 362 SER A N 1
ATOM 2688 C CA . SER A 1 362 ? -7.150 -17.544 41.543 1.00 80.50 362 SER A CA 1
ATOM 2689 C C . SER A 1 362 ? -5.882 -16.686 41.594 1.00 80.50 362 SER A C 1
ATOM 2691 O O . SER A 1 362 ? -5.948 -15.459 41.539 1.00 80.50 362 SER A O 1
ATOM 2693 N N . ASP A 1 363 ? -4.713 -17.335 41.614 1.00 82.94 363 ASP A N 1
ATOM 2694 C CA . ASP A 1 363 ? -3.426 -16.644 41.505 1.00 82.94 363 ASP A CA 1
ATOM 2695 C C . ASP A 1 363 ? -3.317 -15.910 40.159 1.00 82.94 363 ASP A C 1
ATOM 2697 O O . ASP A 1 363 ? -3.396 -16.514 39.083 1.00 82.94 363 ASP A O 1
ATOM 2701 N N . GLU A 1 364 ? -3.088 -14.598 40.218 1.00 81.62 364 GLU A N 1
ATOM 2702 C CA . GLU A 1 364 ? -3.039 -13.722 39.046 1.00 81.62 364 GLU A CA 1
ATOM 2703 C C . GLU A 1 364 ? -1.988 -14.192 38.024 1.00 81.62 364 GLU A C 1
ATOM 2705 O O . GLU A 1 364 ? -2.233 -14.168 36.816 1.00 81.62 364 GLU A O 1
ATOM 2710 N N . LYS A 1 365 ? -0.824 -14.688 38.475 1.00 76.69 365 LYS A N 1
ATOM 2711 C CA . LYS A 1 365 ? 0.229 -15.176 37.566 1.00 76.69 365 LYS A CA 1
ATOM 2712 C C . LYS A 1 365 ? -0.198 -16.447 36.835 1.00 76.69 365 LYS A C 1
ATOM 2714 O O . LYS A 1 365 ? 0.047 -16.561 35.631 1.00 76.69 365 LYS A O 1
ATOM 2719 N N . GLN A 1 366 ? -0.828 -17.392 37.531 1.00 81.00 366 GLN A N 1
ATOM 2720 C CA . GLN A 1 366 ? -1.365 -18.608 36.918 1.00 81.00 366 GLN A CA 1
ATOM 2721 C C . GLN A 1 366 ? -2.489 -18.301 35.927 1.00 81.00 366 GLN A C 1
ATOM 2723 O O . GLN A 1 366 ? -2.492 -18.860 34.827 1.00 81.00 366 GLN A O 1
ATOM 2728 N N . LEU A 1 367 ? -3.391 -17.380 36.268 1.00 82.94 367 LEU A N 1
ATOM 2729 C CA . LEU A 1 367 ? -4.491 -16.973 35.396 1.00 82.94 367 LEU A CA 1
ATOM 2730 C C . LEU A 1 367 ? -3.978 -16.275 34.128 1.00 82.94 367 LEU A C 1
ATOM 2732 O O . LEU A 1 367 ? -4.371 -16.639 33.019 1.00 82.94 367 LEU A O 1
ATOM 2736 N N . LEU A 1 368 ? -3.010 -15.361 34.258 1.00 80.25 368 LEU A N 1
ATOM 2737 C CA . LEU A 1 368 ? -2.327 -14.741 33.116 1.00 80.25 368 LEU A CA 1
ATOM 2738 C C . LEU A 1 368 ? -1.620 -15.779 32.231 1.00 80.25 368 LEU A C 1
ATOM 2740 O O . LEU A 1 368 ? -1.671 -15.688 31.002 1.00 80.25 368 LEU A O 1
ATOM 2744 N N . ALA A 1 369 ? -0.971 -16.783 32.826 1.00 73.12 369 ALA A N 1
ATOM 2745 C CA . ALA A 1 369 ? -0.341 -17.865 32.074 1.00 73.12 369 ALA A CA 1
ATOM 2746 C C . ALA A 1 369 ? -1.375 -18.734 31.335 1.00 73.12 369 ALA A C 1
ATOM 2748 O O . ALA A 1 369 ? -1.135 -19.122 30.191 1.00 73.12 369 ALA A O 1
ATOM 2749 N N . ALA A 1 370 ? -2.524 -19.016 31.953 1.00 78.81 370 ALA A N 1
ATOM 2750 C CA . ALA A 1 370 ? -3.617 -19.762 31.335 1.00 78.81 370 ALA A CA 1
ATOM 2751 C C . ALA A 1 370 ? -4.238 -18.996 30.155 1.00 78.81 370 ALA A C 1
ATOM 2753 O O . ALA A 1 370 ? -4.402 -19.577 29.081 1.00 78.81 370 ALA A O 1
ATOM 2754 N N . LEU A 1 371 ? -4.486 -17.689 30.309 1.00 80.06 371 LEU A N 1
ATOM 2755 C CA . LEU A 1 371 ? -4.968 -16.814 29.234 1.00 80.06 371 LEU A CA 1
ATOM 2756 C C . LEU A 1 371 ? -4.007 -16.821 28.042 1.00 80.06 371 LEU A C 1
ATOM 2758 O O . LEU A 1 371 ? -4.416 -17.104 26.916 1.00 80.06 371 LEU A O 1
ATOM 2762 N N . LYS A 1 372 ? -2.708 -16.625 28.293 1.00 72.19 372 LYS A N 1
ATOM 2763 C CA . LYS A 1 372 ? -1.683 -16.669 27.241 1.00 72.19 372 LYS A CA 1
ATOM 2764 C C . LYS A 1 372 ? -1.645 -18.021 26.528 1.00 72.19 372 LYS A C 1
ATOM 2766 O O . LYS A 1 372 ? -1.596 -18.050 25.303 1.00 72.19 372 LYS A O 1
ATOM 2771 N N . ARG A 1 373 ? -1.729 -19.145 27.253 1.00 71.00 373 ARG A N 1
ATOM 2772 C CA . ARG A 1 373 ? -1.773 -20.494 26.649 1.00 71.00 373 ARG A CA 1
ATOM 2773 C C . ARG A 1 373 ? -3.040 -20.742 25.833 1.00 71.00 373 ARG A C 1
ATOM 2775 O O . ARG A 1 373 ? -2.952 -21.383 24.792 1.00 71.00 373 ARG A O 1
ATOM 2782 N N . SER A 1 374 ? -4.186 -20.226 26.282 1.00 66.44 374 SER A N 1
ATOM 2783 C CA . SER A 1 374 ? -5.470 -20.391 25.586 1.00 66.44 374 SER A CA 1
ATOM 2784 C C . SER A 1 374 ? -5.474 -19.751 24.194 1.00 66.44 374 SER A C 1
ATOM 2786 O O . SER A 1 374 ? -6.127 -20.263 23.288 1.00 66.44 374 SER A O 1
ATOM 2788 N N . VAL A 1 375 ? -4.669 -18.699 24.006 1.00 59.88 375 VAL A N 1
ATOM 2789 C CA . VAL A 1 375 ? -4.468 -18.033 22.713 1.00 59.88 375 VAL A CA 1
ATOM 2790 C C . VAL A 1 375 ? -3.226 -18.561 21.987 1.00 59.88 375 VAL A C 1
ATOM 2792 O O . VAL A 1 375 ? -3.231 -18.607 20.769 1.00 59.88 375 VAL A O 1
ATOM 2795 N N . SER A 1 376 ? -2.206 -19.080 22.685 1.00 45.97 376 SER A N 1
ATOM 2796 C CA . SER A 1 376 ? -0.963 -19.603 22.069 1.00 45.97 376 SER A CA 1
ATOM 2797 C C . SER A 1 376 ? -1.150 -20.838 21.170 1.00 45.97 376 SER A C 1
ATOM 2799 O O . SER A 1 376 ? -0.278 -21.128 20.358 1.00 45.97 376 SER A O 1
ATOM 2801 N N . ALA A 1 377 ? -2.275 -21.557 21.267 1.00 43.12 377 ALA A N 1
ATOM 2802 C CA . ALA A 1 377 ? -2.659 -22.580 20.280 1.00 43.12 377 ALA A CA 1
ATOM 2803 C C . ALA A 1 377 ? -3.163 -21.978 18.947 1.00 43.12 377 ALA A C 1
ATOM 2805 O O . ALA A 1 377 ? -3.340 -22.685 17.959 1.00 43.12 377 ALA A O 1
ATOM 2806 N N . SER A 1 378 ? -3.390 -20.667 18.920 1.00 41.56 378 SER A N 1
ATOM 2807 C CA . SER A 1 378 ? -3.684 -19.837 17.756 1.00 41.56 378 SER A CA 1
ATOM 2808 C C . SER A 1 378 ? -2.552 -18.821 17.615 1.00 41.56 378 SER A C 1
ATOM 2810 O O . SER A 1 378 ? -2.654 -17.690 18.078 1.00 41.56 378 SER A O 1
ATOM 2812 N N . TYR A 1 379 ? -1.445 -19.277 17.028 1.00 43.66 379 TYR A N 1
ATOM 2813 C CA . TYR A 1 379 ? -0.258 -18.485 16.712 1.00 43.66 379 TYR A CA 1
ATOM 2814 C C . TYR A 1 379 ? -0.585 -17.087 16.161 1.00 43.66 379 TYR A C 1
ATOM 2816 O O . TYR A 1 379 ? -1.611 -16.881 15.503 1.00 43.66 379 TYR A O 1
ATOM 2824 N N . ASP A 1 380 ? 0.339 -16.168 16.436 1.00 44.25 380 ASP A N 1
ATOM 2825 C CA . ASP A 1 380 ? 0.377 -14.778 16.004 1.00 44.25 380 ASP A CA 1
ATOM 2826 C C . ASP A 1 380 ? -0.131 -14.598 14.561 1.00 44.25 380 ASP A C 1
ATOM 2828 O O . ASP A 1 380 ? 0.503 -14.960 13.570 1.00 44.25 380 ASP A O 1
ATOM 2832 N N . ARG A 1 381 ? -1.359 -14.083 14.470 1.00 41.91 381 ARG A N 1
ATOM 2833 C CA . ARG A 1 381 ? -2.065 -13.732 13.233 1.00 41.91 381 ARG A CA 1
ATOM 2834 C C . ARG A 1 381 ? -1.954 -12.239 12.933 1.00 41.91 381 ARG A C 1
ATOM 2836 O O . ARG A 1 381 ? -2.778 -11.705 12.179 1.00 41.91 381 ARG A O 1
ATOM 2843 N N . THR A 1 382 ? -0.965 -11.551 13.498 1.00 41.47 382 THR A N 1
ATOM 2844 C CA . THR A 1 382 ? -0.457 -10.342 12.858 1.00 41.47 382 THR A CA 1
ATOM 2845 C C . THR A 1 382 ? 0.159 -10.824 11.542 1.00 41.47 382 THR A C 1
ATOM 2847 O O . THR A 1 382 ? 1.140 -11.557 11.514 1.00 41.47 382 THR A O 1
ATOM 2850 N N . GLY A 1 383 ? -0.514 -10.587 10.412 1.00 48.00 383 GLY A N 1
ATOM 2851 C CA . GLY A 1 383 ? -0.099 -11.165 9.125 1.00 48.00 383 GLY A CA 1
ATOM 2852 C C . GLY A 1 383 ? 1.371 -10.889 8.784 1.00 48.00 383 GLY A C 1
ATOM 2853 O O . GLY A 1 383 ? 1.979 -11.681 8.074 1.00 48.00 383 GLY A O 1
ATOM 2854 N N . GLU A 1 384 ? 1.935 -9.817 9.337 1.00 51.12 384 GLU A N 1
ATOM 2855 C CA . GLU A 1 384 ? 3.305 -9.344 9.163 1.00 51.12 384 GLU A CA 1
ATOM 2856 C C . GLU A 1 384 ? 4.367 -10.424 9.415 1.00 51.12 384 GLU A C 1
ATOM 2858 O O . GLU A 1 384 ? 5.050 -10.806 8.470 1.00 51.12 384 GLU A O 1
ATOM 2863 N N . SER A 1 385 ? 4.425 -11.046 10.603 1.00 56.03 385 SER A N 1
ATOM 2864 C CA . SER A 1 385 ? 5.467 -12.049 10.906 1.00 56.03 385 SER A CA 1
ATOM 2865 C C . SER A 1 385 ? 5.413 -13.269 9.972 1.00 56.03 385 SER A C 1
ATOM 2867 O O . SER A 1 385 ? 6.434 -13.797 9.520 1.00 56.03 385 SER A O 1
ATOM 2869 N N . ARG A 1 386 ? 4.198 -13.700 9.614 1.00 66.00 386 ARG A N 1
ATOM 2870 C CA . ARG A 1 386 ? 3.967 -14.775 8.642 1.00 66.00 386 ARG A CA 1
ATOM 2871 C C . ARG A 1 386 ? 4.441 -14.392 7.237 1.00 66.00 386 ARG A C 1
ATOM 2873 O O . ARG A 1 386 ? 5.037 -15.231 6.554 1.00 66.00 386 ARG A O 1
ATOM 2880 N N . TYR A 1 387 ? 4.154 -13.167 6.791 1.00 65.25 387 TYR A N 1
ATOM 2881 C CA . TYR A 1 387 ? 4.580 -12.657 5.484 1.00 65.25 387 TYR A CA 1
ATOM 2882 C C . TYR A 1 387 ? 6.096 -12.456 5.419 1.00 65.25 387 TYR A C 1
ATOM 2884 O O . TYR A 1 387 ? 6.707 -12.788 4.401 1.00 65.25 387 TYR A O 1
ATOM 2892 N N . ASP A 1 388 ? 6.710 -12.033 6.518 1.00 75.69 388 ASP A N 1
ATOM 2893 C CA . ASP A 1 388 ? 8.156 -11.883 6.623 1.00 75.69 388 ASP A CA 1
ATOM 2894 C C . ASP A 1 388 ? 8.863 -13.230 6.506 1.00 75.69 388 ASP A C 1
ATOM 2896 O O . ASP A 1 388 ? 9.767 -13.385 5.685 1.00 75.69 388 ASP A O 1
ATOM 2900 N N . MET A 1 389 ? 8.412 -14.246 7.252 1.00 83.31 389 MET A N 1
ATOM 2901 C CA . MET A 1 389 ? 9.041 -15.570 7.222 1.00 83.31 389 MET A CA 1
ATOM 2902 C C . MET A 1 389 ? 8.935 -16.240 5.847 1.00 83.31 389 MET A C 1
ATOM 2904 O O . MET A 1 389 ? 9.932 -16.758 5.335 1.00 83.31 389 MET A O 1
ATOM 2908 N N . ILE A 1 390 ? 7.759 -16.203 5.206 1.00 88.31 390 ILE A N 1
ATOM 2909 C CA . ILE A 1 390 ? 7.622 -16.760 3.853 1.00 88.31 390 ILE A CA 1
ATOM 2910 C C . ILE A 1 390 ? 8.404 -15.941 2.826 1.00 88.31 390 ILE A C 1
ATOM 2912 O O . ILE A 1 390 ? 8.954 -16.514 1.885 1.00 88.31 390 ILE A O 1
ATOM 2916 N N . SER A 1 391 ? 8.480 -14.614 2.989 1.00 85.06 391 SER A N 1
ATOM 2917 C CA . SER A 1 391 ? 9.265 -13.773 2.093 1.00 85.06 391 SER A CA 1
ATOM 2918 C C . SER A 1 391 ? 10.752 -14.060 2.247 1.00 85.06 391 SER A C 1
ATOM 2920 O O . SER A 1 391 ? 11.453 -14.061 1.238 1.00 85.06 391 SER A O 1
ATOM 2922 N N . ALA A 1 392 ? 11.235 -14.289 3.466 1.00 90.25 392 ALA A N 1
ATOM 2923 C CA . ALA A 1 392 ? 12.622 -14.633 3.734 1.00 90.25 392 ALA A CA 1
ATOM 2924 C C . ALA A 1 392 ? 12.977 -15.999 3.130 1.00 90.25 392 ALA A C 1
ATOM 2926 O O . ALA A 1 392 ? 14.017 -16.123 2.480 1.00 90.25 392 ALA A O 1
ATOM 2927 N N . LEU A 1 393 ? 12.078 -16.988 3.230 1.00 96.38 393 LEU A N 1
ATOM 2928 C CA . LEU A 1 393 ? 12.206 -18.264 2.521 1.00 96.38 393 LEU A CA 1
ATOM 2929 C C . LEU A 1 393 ? 12.300 -18.051 0.998 1.00 96.38 393 LEU A C 1
ATOM 2931 O O . LEU A 1 393 ? 13.242 -18.532 0.375 1.00 96.38 393 LEU A O 1
ATOM 2935 N N . HIS A 1 394 ? 11.377 -17.286 0.403 1.00 93.38 394 HIS A N 1
ATOM 2936 C CA . HIS A 1 394 ? 11.347 -17.024 -1.046 1.00 93.38 394 HIS A CA 1
ATOM 2937 C C . HIS A 1 394 ? 12.614 -16.313 -1.539 1.00 93.38 394 HIS A C 1
ATOM 2939 O O . HIS A 1 394 ? 13.220 -16.731 -2.521 1.00 93.38 394 HIS A O 1
ATOM 2945 N N . LYS A 1 395 ? 13.045 -15.260 -0.833 1.00 89.69 395 LYS A N 1
ATOM 2946 C CA . LYS A 1 395 ? 14.253 -14.497 -1.176 1.00 89.69 395 LYS A CA 1
ATOM 2947 C C . LYS A 1 395 ? 15.515 -15.346 -1.037 1.00 89.69 395 LYS A C 1
ATOM 2949 O O . LYS A 1 395 ? 16.413 -15.228 -1.863 1.00 89.69 395 LYS A O 1
ATOM 2954 N N . SER A 1 396 ? 15.558 -16.235 -0.044 1.00 96.75 396 SER A N 1
ATOM 2955 C CA . SER A 1 396 ? 16.667 -17.179 0.124 1.00 96.75 396 SER A CA 1
ATOM 2956 C C . SER A 1 396 ? 16.736 -18.171 -1.038 1.00 96.75 396 SER A C 1
ATOM 2958 O O . SER A 1 396 ? 17.816 -18.392 -1.575 1.00 96.75 396 SER A O 1
ATOM 2960 N N . VAL A 1 397 ? 15.593 -18.706 -1.485 1.00 96.62 397 VAL A N 1
ATOM 2961 C CA . VAL A 1 397 ? 15.532 -19.573 -2.674 1.00 96.62 397 VAL A CA 1
ATOM 2962 C C . VAL A 1 397 ? 15.970 -18.809 -3.928 1.00 96.62 397 VAL A C 1
ATOM 2964 O O . VAL A 1 397 ? 16.860 -19.278 -4.632 1.00 96.62 397 VAL A O 1
ATOM 2967 N N . ARG A 1 398 ? 15.423 -17.609 -4.179 1.00 94.06 398 ARG A N 1
ATOM 2968 C CA . ARG A 1 398 ? 15.787 -16.739 -5.318 1.00 94.06 398 ARG A CA 1
ATOM 2969 C C . ARG A 1 398 ? 17.277 -16.393 -5.340 1.00 94.06 398 ARG A C 1
ATOM 2971 O O . ARG A 1 398 ? 17.887 -16.419 -6.401 1.00 94.06 398 ARG A O 1
ATOM 2978 N N . GLY A 1 399 ? 17.855 -16.103 -4.176 1.00 91.12 399 GLY A N 1
ATOM 2979 C CA . GLY A 1 399 ? 19.278 -15.804 -4.011 1.00 91.12 399 GLY A CA 1
ATOM 2980 C C . GLY A 1 399 ? 20.190 -17.032 -3.994 1.00 91.12 399 GLY A C 1
ATOM 2981 O O . GLY A 1 399 ? 21.373 -16.890 -3.698 1.00 91.12 399 GLY A O 1
ATOM 2982 N N . SER A 1 400 ? 19.654 -18.230 -4.252 1.00 94.38 400 SER A N 1
ATOM 2983 C CA . SER A 1 400 ? 20.377 -19.507 -4.192 1.00 94.38 400 SER A CA 1
ATOM 2984 C C . SER A 1 400 ? 21.058 -19.778 -2.840 1.00 94.38 400 SER A C 1
ATOM 2986 O O . SER A 1 400 ? 22.080 -20.454 -2.758 1.00 94.38 400 SER A O 1
ATOM 2988 N N . GLN A 1 401 ? 20.474 -19.270 -1.751 1.00 96.12 401 GLN A N 1
ATOM 2989 C CA . GLN A 1 401 ? 20.950 -19.426 -0.377 1.00 96.12 401 GLN A CA 1
ATOM 2990 C C . GLN A 1 401 ? 20.226 -20.586 0.320 1.00 96.12 401 GLN A C 1
ATOM 2992 O O . GLN A 1 401 ? 19.351 -20.383 1.168 1.00 96.12 401 GLN A O 1
ATOM 2997 N N . GLY A 1 402 ? 20.599 -21.823 -0.028 1.00 94.00 402 GLY A N 1
ATOM 2998 C CA . GLY A 1 402 ? 19.929 -23.040 0.456 1.00 94.00 402 GLY A CA 1
ATOM 2999 C C . GLY A 1 402 ? 19.894 -23.177 1.985 1.00 94.00 402 GLY A C 1
ATOM 3000 O O . GLY A 1 402 ? 18.852 -23.502 2.554 1.00 94.00 402 GLY A O 1
ATOM 3001 N N . SER A 1 403 ? 20.989 -22.848 2.678 1.00 94.00 403 SER A N 1
ATOM 3002 C CA . SER A 1 403 ? 21.057 -22.906 4.148 1.00 94.00 403 SER A CA 1
ATOM 3003 C C . SER A 1 403 ? 20.079 -21.938 4.821 1.00 94.00 403 SER A C 1
ATOM 3005 O O . SER A 1 403 ? 19.388 -22.309 5.771 1.00 94.00 403 SER A O 1
ATOM 3007 N N . ALA A 1 404 ? 19.981 -20.708 4.308 1.00 92.81 404 ALA A N 1
ATOM 3008 C CA . ALA A 1 404 ? 19.036 -19.716 4.812 1.00 92.81 404 ALA A CA 1
ATOM 3009 C C . ALA A 1 404 ? 17.590 -20.143 4.524 1.00 92.81 404 ALA A C 1
ATOM 3011 O O . ALA A 1 404 ? 16.737 -20.077 5.409 1.00 92.81 404 ALA A O 1
ATOM 3012 N N . ALA A 1 405 ? 17.322 -20.665 3.324 1.00 97.50 405 ALA A N 1
ATOM 3013 C CA . ALA A 1 405 ? 16.007 -21.175 2.955 1.00 97.50 405 ALA A CA 1
ATOM 3014 C C . ALA A 1 405 ? 15.556 -22.308 3.897 1.00 97.50 405 ALA A C 1
ATOM 3016 O O . ALA A 1 405 ? 14.446 -22.280 4.428 1.00 97.50 405 ALA A O 1
ATOM 3017 N N . MET A 1 406 ? 16.442 -23.259 4.201 1.00 97.75 406 MET A N 1
ATOM 3018 C CA . MET A 1 406 ? 16.161 -24.339 5.154 1.00 97.75 406 MET A CA 1
ATOM 3019 C C . MET A 1 406 ? 15.873 -23.829 6.567 1.00 97.75 406 MET A C 1
ATOM 3021 O O . MET A 1 406 ? 14.964 -24.334 7.230 1.00 97.75 406 MET A O 1
ATOM 3025 N N . TYR A 1 407 ? 16.606 -22.812 7.026 1.00 96.44 407 TYR A N 1
ATOM 3026 C CA . TYR A 1 407 ? 16.363 -22.189 8.325 1.00 96.44 407 TYR A CA 1
ATOM 3027 C C . TYR A 1 407 ? 14.964 -21.568 8.406 1.00 96.44 407 TYR A C 1
ATOM 3029 O O . TYR A 1 407 ? 14.225 -21.832 9.359 1.00 96.44 407 TYR A O 1
ATOM 3037 N N . TRP A 1 408 ? 14.568 -20.792 7.393 1.00 95.19 408 TRP A N 1
ATOM 3038 C CA . TRP A 1 408 ? 13.244 -20.167 7.355 1.00 95.19 408 TRP A CA 1
ATOM 3039 C C . TRP A 1 408 ? 12.124 -21.201 7.255 1.00 95.19 408 TRP A C 1
ATOM 3041 O O . TRP A 1 408 ? 11.143 -21.098 7.988 1.00 95.19 408 TRP A O 1
ATOM 3051 N N . LEU A 1 409 ? 12.302 -22.257 6.453 1.00 97.00 409 LEU A N 1
ATOM 3052 C CA . LEU A 1 409 ? 11.372 -23.388 6.414 1.00 97.00 409 LEU A CA 1
ATOM 3053 C C . LEU A 1 409 ? 11.197 -24.020 7.805 1.00 97.00 409 LEU A C 1
ATOM 3055 O O . LEU A 1 409 ? 10.070 -24.215 8.262 1.00 97.00 409 LEU A O 1
ATOM 3059 N N . ALA A 1 410 ? 12.298 -24.323 8.496 1.00 93.62 410 ALA A N 1
ATOM 3060 C CA . ALA A 1 410 ? 12.256 -24.938 9.820 1.00 93.62 410 ALA A CA 1
ATOM 3061 C C . ALA A 1 410 ? 11.574 -24.031 10.857 1.00 93.62 410 ALA A C 1
ATOM 3063 O O . ALA A 1 410 ? 10.758 -24.511 11.644 1.00 93.62 410 ALA A O 1
ATOM 3064 N N . ARG A 1 411 ? 11.856 -22.721 10.828 1.00 85.81 411 ARG A N 1
ATOM 3065 C CA . ARG A 1 411 ? 11.204 -21.712 11.680 1.00 85.81 411 ARG A CA 1
ATOM 3066 C C . ARG A 1 411 ? 9.697 -21.663 11.454 1.00 85.81 411 ARG A C 1
ATOM 3068 O O . ARG A 1 411 ? 8.952 -21.675 12.429 1.00 85.81 411 ARG A O 1
ATOM 3075 N N . MET A 1 412 ? 9.256 -21.659 10.198 1.00 86.75 412 MET A N 1
ATOM 3076 C CA . MET A 1 412 ? 7.835 -21.640 9.844 1.00 86.75 412 MET A CA 1
ATOM 3077 C C . MET A 1 412 ? 7.116 -22.909 10.312 1.00 86.75 412 MET A C 1
ATOM 3079 O O . MET A 1 412 ? 6.056 -22.830 10.927 1.00 86.75 412 MET A O 1
ATOM 3083 N N . LEU A 1 413 ? 7.712 -24.085 10.092 1.00 85.50 413 LEU A N 1
ATOM 3084 C CA . LEU A 1 413 ? 7.121 -25.351 10.534 1.00 85.50 413 LEU A CA 1
ATOM 3085 C C . LEU A 1 413 ? 7.087 -25.476 12.065 1.00 85.50 413 LEU A C 1
ATOM 3087 O O . LEU A 1 413 ? 6.099 -25.956 12.613 1.00 85.50 413 LEU A O 1
ATOM 3091 N N . ALA A 1 414 ? 8.129 -25.016 12.764 1.00 76.94 414 ALA A N 1
ATOM 3092 C CA . ALA A 1 414 ? 8.158 -24.981 14.228 1.00 76.94 414 ALA A CA 1
ATOM 3093 C C . ALA A 1 414 ? 7.136 -23.990 14.811 1.00 76.94 414 ALA A C 1
ATOM 3095 O O . ALA A 1 414 ? 6.595 -24.232 15.887 1.00 76.94 414 ALA A O 1
ATOM 3096 N N . ALA A 1 415 ? 6.846 -22.907 14.084 1.00 65.38 415 ALA A N 1
ATOM 3097 C CA . ALA A 1 415 ? 5.805 -21.939 14.416 1.00 65.38 415 ALA A CA 1
ATOM 3098 C C . ALA A 1 415 ? 4.376 -22.433 14.104 1.00 65.38 415 ALA A C 1
ATOM 3100 O O . ALA A 1 415 ? 3.411 -21.737 14.409 1.00 65.38 415 ALA A O 1
ATOM 3101 N N . GLY A 1 416 ? 4.218 -23.631 13.527 1.00 65.75 416 GLY A N 1
ATOM 3102 C CA . GLY A 1 416 ? 2.910 -24.210 13.210 1.00 65.75 416 GLY A CA 1
ATOM 3103 C C . GLY A 1 416 ? 2.280 -23.684 11.917 1.00 65.75 416 GLY A C 1
ATOM 3104 O O . GLY A 1 416 ? 1.061 -23.755 11.766 1.00 65.75 416 GLY A O 1
ATOM 3105 N N . GLU A 1 417 ? 3.082 -23.155 10.989 1.00 78.00 417 GLU A N 1
ATOM 3106 C CA . GLU A 1 417 ? 2.601 -22.704 9.680 1.00 78.00 417 GLU A CA 1
ATOM 3107 C C . GLU A 1 417 ? 2.002 -23.857 8.857 1.00 78.00 417 GLU A C 1
ATOM 3109 O O . GLU A 1 417 ? 2.460 -25.001 8.926 1.00 78.00 417 GLU A O 1
ATOM 3114 N N . ASP A 1 418 ? 0.997 -23.547 8.027 1.00 78.44 418 ASP A N 1
ATOM 3115 C CA . ASP A 1 418 ? 0.394 -24.526 7.120 1.00 78.44 418 ASP A CA 1
ATOM 3116 C C . ASP A 1 418 ? 1.435 -25.004 6.082 1.00 78.44 418 ASP A C 1
ATOM 3118 O O . ASP A 1 418 ? 1.873 -24.215 5.238 1.00 78.44 418 ASP A O 1
ATOM 3122 N N . PRO A 1 419 ? 1.810 -26.295 6.055 1.00 83.69 419 PRO A N 1
ATOM 3123 C CA . PRO A 1 419 ? 2.765 -26.800 5.073 1.00 83.69 419 PRO A CA 1
ATOM 3124 C C . PRO A 1 419 ? 2.268 -26.646 3.630 1.00 83.69 419 PRO A C 1
ATOM 3126 O O . PRO A 1 419 ? 3.072 -26.472 2.712 1.00 83.69 419 PRO A O 1
ATOM 3129 N N . LEU A 1 420 ? 0.949 -26.661 3.403 1.00 82.44 420 LEU A N 1
ATOM 3130 C CA . LEU A 1 420 ? 0.385 -26.449 2.072 1.00 82.44 420 LEU A CA 1
ATOM 3131 C C . LEU A 1 420 ? 0.537 -24.999 1.618 1.00 82.44 420 LEU A C 1
ATOM 3133 O O . LEU A 1 420 ? 0.649 -24.744 0.420 1.00 82.44 420 LEU A O 1
ATOM 3137 N N . TYR A 1 421 ? 0.558 -24.045 2.549 1.00 83.19 421 TYR A N 1
ATOM 3138 C CA . TYR A 1 421 ? 0.870 -22.656 2.237 1.00 83.19 421 TYR A CA 1
ATOM 3139 C C . TYR A 1 421 ? 2.294 -22.526 1.704 1.00 83.19 421 TYR A C 1
ATOM 3141 O O . TYR A 1 421 ? 2.488 -21.947 0.635 1.00 83.19 421 TYR A O 1
ATOM 3149 N N . ILE A 1 422 ? 3.258 -23.151 2.377 1.00 92.75 422 ILE A N 1
ATOM 3150 C CA . ILE A 1 422 ? 4.660 -23.164 1.950 1.00 92.75 422 ILE A CA 1
ATOM 3151 C C . ILE A 1 422 ? 4.802 -23.854 0.587 1.00 92.75 422 ILE A C 1
ATOM 3153 O O . ILE A 1 422 ? 5.385 -23.283 -0.334 1.00 92.75 422 ILE A O 1
ATOM 3157 N N . ALA A 1 423 ? 4.199 -25.034 0.413 1.00 94.38 423 ALA A N 1
ATOM 3158 C CA . ALA A 1 423 ? 4.254 -25.776 -0.846 1.00 94.38 423 ALA A CA 1
ATOM 3159 C C . ALA A 1 423 ? 3.668 -24.984 -2.030 1.00 94.38 423 ALA A C 1
ATOM 3161 O O . ALA A 1 423 ? 4.274 -24.939 -3.099 1.00 94.38 423 ALA A O 1
ATOM 3162 N N . ARG A 1 424 ? 2.531 -24.294 -1.844 1.00 90.50 424 ARG A N 1
ATOM 3163 C CA . ARG A 1 424 ? 1.949 -23.419 -2.881 1.00 90.50 424 ARG A CA 1
ATOM 3164 C C . ARG A 1 424 ? 2.909 -22.304 -3.291 1.00 90.50 424 ARG A C 1
ATOM 3166 O O . ARG A 1 424 ? 2.980 -21.964 -4.467 1.00 90.50 424 ARG A O 1
ATOM 3173 N N . ARG A 1 425 ? 3.656 -21.737 -2.343 1.00 93.69 425 ARG A N 1
ATOM 3174 C CA . ARG A 1 425 ? 4.655 -20.703 -2.641 1.00 93.69 425 ARG A CA 1
ATOM 3175 C C . ARG A 1 425 ? 5.844 -21.274 -3.406 1.00 93.69 425 ARG A C 1
ATOM 3177 O O . ARG A 1 425 ? 6.278 -20.647 -4.359 1.00 93.69 425 ARG A O 1
ATOM 3184 N N . MET A 1 426 ? 6.289 -22.490 -3.092 1.00 97.44 426 MET A N 1
ATOM 3185 C CA . MET A 1 426 ? 7.337 -23.164 -3.873 1.00 97.44 426 MET A CA 1
ATOM 3186 C C . MET A 1 426 ? 6.907 -23.441 -5.321 1.00 97.44 426 MET A C 1
ATOM 3188 O O . MET A 1 426 ? 7.713 -23.291 -6.237 1.00 97.44 426 MET A O 1
ATOM 3192 N N . VAL A 1 427 ? 5.629 -23.760 -5.559 1.00 97.06 427 VAL A N 1
ATOM 3193 C CA . VAL A 1 427 ? 5.071 -23.880 -6.921 1.00 97.06 427 VAL A CA 1
ATOM 3194 C C . VAL A 1 427 ? 5.160 -22.552 -7.684 1.00 97.06 427 VAL A C 1
ATOM 3196 O O . VAL A 1 427 ? 5.567 -22.543 -8.846 1.00 97.06 427 VAL A O 1
ATOM 3199 N N . VAL A 1 428 ? 4.835 -21.430 -7.031 1.00 92.94 428 VAL A N 1
ATOM 3200 C CA . VAL A 1 428 ? 4.975 -20.090 -7.630 1.00 92.94 428 VAL A CA 1
ATOM 3201 C C . VAL A 1 428 ? 6.445 -19.781 -7.922 1.00 92.94 428 VAL A C 1
ATOM 3203 O O . VAL A 1 428 ? 6.769 -19.476 -9.065 1.00 92.94 428 VAL A O 1
ATOM 3206 N N . CYS A 1 429 ? 7.337 -19.964 -6.942 1.00 94.75 429 CYS A N 1
ATOM 3207 C CA . CYS A 1 429 ? 8.786 -19.780 -7.090 1.00 94.75 429 CYS A CA 1
ATOM 3208 C C . CYS A 1 429 ? 9.354 -20.556 -8.288 1.00 94.75 429 CYS A C 1
ATOM 3210 O O . CYS A 1 429 ? 10.144 -20.033 -9.068 1.00 94.75 429 CYS A O 1
ATOM 3212 N N . SER A 1 430 ? 8.886 -21.791 -8.489 1.00 97.06 430 SER A N 1
ATOM 3213 C CA . SER A 1 430 ? 9.317 -22.643 -9.604 1.00 97.06 430 SER A CA 1
ATOM 3214 C C . SER A 1 430 ? 9.006 -22.043 -10.978 1.00 97.06 430 SER A C 1
ATOM 3216 O O . SER A 1 430 ? 9.723 -22.308 -11.935 1.00 97.06 430 SER A O 1
ATOM 3218 N N . SER A 1 431 ? 7.952 -21.234 -11.098 1.00 94.12 431 SER A N 1
ATOM 3219 C CA . SER A 1 431 ? 7.572 -20.587 -12.365 1.00 94.12 431 SER A CA 1
ATOM 3220 C C . SER A 1 431 ? 8.098 -19.154 -12.481 1.00 94.12 431 SER A C 1
ATOM 3222 O O . SER A 1 431 ? 8.397 -18.703 -13.584 1.00 94.12 431 SER A O 1
ATOM 3224 N N . GLU A 1 432 ? 8.187 -18.446 -11.354 1.00 93.88 432 GLU A N 1
ATOM 3225 C CA . GLU A 1 432 ? 8.591 -17.039 -11.267 1.00 93.88 432 GLU A CA 1
ATOM 3226 C C . GLU A 1 432 ? 10.113 -16.872 -11.291 1.00 93.88 432 GLU A C 1
ATOM 3228 O O . GLU A 1 432 ? 10.624 -16.073 -12.068 1.00 93.88 432 GLU A O 1
ATOM 3233 N N . ASP A 1 433 ? 10.824 -17.629 -10.452 1.00 94.25 433 ASP A N 1
ATOM 3234 C CA . ASP A 1 433 ? 12.247 -17.425 -10.163 1.00 94.25 433 ASP A CA 1
ATOM 3235 C C . ASP A 1 433 ? 13.152 -18.452 -10.855 1.00 94.25 433 ASP A C 1
ATOM 3237 O O . ASP A 1 433 ? 14.329 -18.172 -11.081 1.00 94.25 433 ASP A O 1
ATOM 3241 N N . ILE A 1 434 ? 12.625 -19.639 -11.184 1.00 96.50 434 ILE A N 1
ATOM 3242 C CA . ILE A 1 434 ? 13.342 -20.697 -11.924 1.00 96.50 434 ILE A CA 1
ATOM 3243 C C . ILE A 1 434 ? 12.908 -20.700 -13.394 1.00 96.50 434 ILE A C 1
ATOM 3245 O O . ILE A 1 434 ? 13.734 -20.636 -14.307 1.00 96.50 434 ILE A O 1
ATOM 3249 N N . GLY A 1 435 ? 11.593 -20.721 -13.627 1.00 92.62 435 GLY A N 1
ATOM 3250 C CA . GLY A 1 435 ? 10.991 -20.490 -14.934 1.00 92.62 435 GLY A CA 1
ATOM 3251 C C . GLY A 1 435 ? 11.504 -21.449 -16.008 1.00 92.62 435 GLY A C 1
ATOM 3252 O O . GLY A 1 435 ? 11.508 -22.666 -15.842 1.00 92.62 435 GLY A O 1
ATOM 3253 N N . LEU A 1 436 ? 11.925 -20.893 -17.146 1.00 91.12 436 LEU A N 1
ATOM 3254 C CA . LEU A 1 436 ? 12.410 -21.680 -18.285 1.00 91.12 436 LEU A CA 1
ATOM 3255 C C . LEU A 1 436 ? 13.864 -22.152 -18.137 1.00 91.12 436 LEU A C 1
ATOM 3257 O O . LEU A 1 436 ? 14.297 -22.946 -18.968 1.00 91.12 436 LEU A O 1
ATOM 3261 N N . ALA A 1 437 ? 14.603 -21.693 -17.119 1.00 91.69 437 ALA A N 1
ATOM 3262 C CA . ALA A 1 437 ? 15.978 -22.149 -16.901 1.00 91.69 437 ALA A CA 1
ATOM 3263 C C . ALA A 1 437 ? 16.033 -23.606 -16.422 1.00 91.69 437 ALA A C 1
ATOM 3265 O O . ALA A 1 437 ? 16.976 -24.322 -16.747 1.00 91.69 437 ALA A O 1
ATOM 3266 N N . ASP A 1 438 ? 14.999 -24.070 -15.716 1.00 95.06 438 ASP A N 1
ATOM 3267 C CA . ASP A 1 438 ? 14.794 -25.488 -15.447 1.00 95.06 438 ASP A CA 1
ATOM 3268 C C . ASP A 1 438 ? 13.307 -25.867 -15.499 1.00 95.06 438 ASP A C 1
ATOM 3270 O O . ASP A 1 438 ? 12.527 -25.669 -14.565 1.00 95.06 438 ASP A O 1
ATOM 3274 N N . LYS A 1 439 ? 12.932 -26.510 -16.607 1.00 92.19 439 LYS A N 1
ATOM 3275 C CA . LYS A 1 439 ? 11.573 -27.000 -16.875 1.00 92.19 439 LYS A CA 1
ATOM 3276 C C . LYS A 1 439 ? 11.102 -28.119 -15.935 1.00 92.19 439 LYS A C 1
ATOM 3278 O O . LYS A 1 439 ? 9.915 -28.448 -15.952 1.00 92.19 439 LYS A O 1
ATOM 3283 N N . HIS A 1 440 ? 11.988 -28.726 -15.145 1.00 95.88 440 HIS A N 1
ATOM 3284 C CA . HIS A 1 440 ? 11.638 -29.788 -14.199 1.00 95.88 440 HIS A CA 1
ATOM 3285 C C . HIS A 1 440 ? 11.190 -29.255 -12.829 1.00 95.88 440 HIS A C 1
ATOM 3287 O O . HIS A 1 440 ? 10.482 -29.966 -12.111 1.00 95.88 440 HIS A O 1
ATOM 3293 N N . ALA A 1 441 ? 11.504 -27.996 -12.500 1.00 96.69 441 ALA A N 1
ATOM 3294 C CA . ALA A 1 441 ? 11.193 -27.386 -11.209 1.00 96.69 441 ALA A CA 1
ATOM 3295 C C . ALA A 1 441 ? 9.689 -27.357 -10.895 1.00 96.69 441 ALA A C 1
ATOM 3297 O O . ALA A 1 441 ? 9.265 -27.812 -9.831 1.00 96.69 441 ALA A O 1
ATOM 3298 N N . LEU A 1 442 ? 8.859 -26.884 -11.832 1.00 97.38 442 LEU A N 1
ATOM 3299 C CA . LEU A 1 442 ? 7.408 -26.804 -11.628 1.00 97.38 442 LEU A CA 1
ATOM 3300 C C . LEU A 1 442 ? 6.761 -28.194 -11.433 1.00 97.38 442 LEU A C 1
ATOM 3302 O O . LEU A 1 442 ? 6.039 -28.366 -10.446 1.00 97.38 442 LEU A O 1
ATOM 3306 N N . PRO A 1 443 ? 7.017 -29.207 -12.289 1.00 98.00 443 PRO A N 1
ATOM 3307 C CA . PRO A 1 443 ? 6.552 -30.572 -12.039 1.00 98.00 443 PRO A CA 1
ATOM 3308 C C . PRO A 1 443 ? 6.969 -31.130 -10.672 1.00 98.00 443 PRO A C 1
ATOM 3310 O O . PRO A 1 443 ? 6.146 -31.737 -9.984 1.00 98.00 443 PRO A O 1
ATOM 3313 N N . LEU A 1 444 ? 8.215 -30.895 -10.245 1.00 97.31 444 LEU A N 1
ATOM 3314 C CA . LEU A 1 444 ? 8.704 -31.363 -8.949 1.00 97.31 444 LEU A CA 1
ATOM 3315 C C . LEU A 1 444 ? 8.011 -30.648 -7.779 1.00 97.31 444 LEU A C 1
ATOM 3317 O O . LEU A 1 444 ? 7.620 -31.297 -6.808 1.00 97.31 444 LEU A O 1
ATOM 3321 N N . ALA A 1 445 ? 7.784 -29.336 -7.877 1.00 97.44 445 ALA A N 1
ATOM 3322 C CA . ALA A 1 445 ? 7.055 -28.577 -6.862 1.00 97.44 445 ALA A CA 1
ATOM 3323 C C . ALA A 1 445 ? 5.590 -29.013 -6.744 1.00 97.44 445 ALA A C 1
ATOM 3325 O O . ALA A 1 445 ? 5.057 -29.104 -5.637 1.00 97.44 445 ALA A O 1
ATOM 3326 N N . MET A 1 446 ? 4.948 -29.346 -7.866 1.00 97.81 446 MET A N 1
ATOM 3327 C CA . MET A 1 446 ? 3.602 -29.921 -7.870 1.00 97.81 446 MET A CA 1
ATOM 3328 C C . MET A 1 446 ? 3.570 -31.299 -7.200 1.00 97.81 446 MET A C 1
ATOM 3330 O O . MET A 1 446 ? 2.670 -31.567 -6.401 1.00 97.81 446 MET A O 1
ATOM 3334 N N . ALA A 1 447 ? 4.574 -32.144 -7.455 1.00 97.62 447 ALA A N 1
ATOM 3335 C CA . ALA A 1 447 ? 4.715 -33.425 -6.768 1.00 97.62 447 ALA A CA 1
ATOM 3336 C C . ALA A 1 447 ? 4.929 -33.241 -5.254 1.00 97.62 447 ALA A C 1
ATOM 3338 O O . ALA A 1 447 ? 4.304 -33.940 -4.457 1.00 97.62 447 ALA A O 1
ATOM 3339 N N . ALA A 1 448 ? 5.740 -32.262 -4.838 1.00 96.56 448 ALA A N 1
ATOM 3340 C CA . ALA A 1 448 ? 5.952 -31.934 -3.427 1.00 96.56 448 ALA A CA 1
ATOM 3341 C C . ALA A 1 448 ? 4.673 -31.411 -2.746 1.00 96.56 448 ALA A C 1
ATOM 3343 O O . ALA A 1 448 ? 4.357 -31.813 -1.624 1.00 96.56 448 ALA A O 1
ATOM 3344 N N . LEU A 1 449 ? 3.892 -30.567 -3.432 1.00 94.81 449 LEU A N 1
ATOM 3345 C CA . LEU A 1 449 ? 2.583 -30.112 -2.958 1.00 94.81 449 LEU A CA 1
ATOM 3346 C C . LEU A 1 449 ? 1.624 -31.291 -2.751 1.00 94.81 449 LEU A C 1
ATOM 3348 O O . LEU A 1 449 ? 1.009 -31.396 -1.690 1.00 94.81 449 LEU A O 1
ATOM 3352 N N . GLN A 1 450 ? 1.532 -32.199 -3.725 1.00 95.12 450 GLN A N 1
ATOM 3353 C CA . GLN A 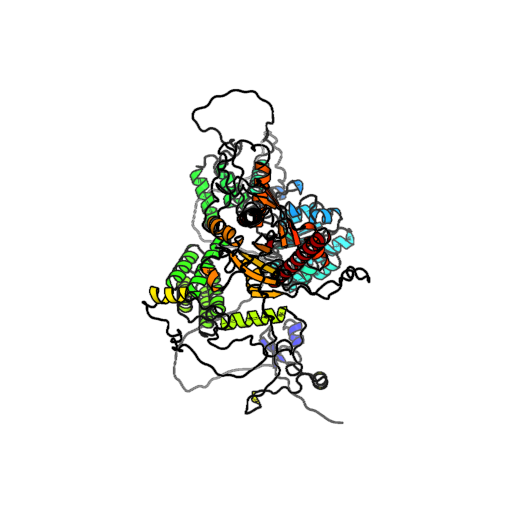1 450 ? 0.700 -33.399 -3.621 1.00 95.12 450 GLN A CA 1
ATOM 3354 C C . GLN A 1 450 ? 1.170 -34.323 -2.487 1.00 95.12 450 GLN A C 1
ATOM 3356 O O . GLN A 1 450 ? 0.347 -34.841 -1.726 1.00 95.12 450 GLN A O 1
ATOM 3361 N N . ALA A 1 451 ? 2.483 -34.501 -2.330 1.00 92.19 451 ALA A N 1
ATOM 3362 C CA . ALA A 1 451 ? 3.059 -35.272 -1.234 1.00 92.19 451 ALA A CA 1
ATOM 3363 C C . ALA A 1 451 ? 2.660 -34.677 0.123 1.00 92.19 451 ALA A C 1
ATOM 3365 O O . ALA A 1 451 ? 2.229 -35.407 1.011 1.00 92.19 451 ALA A O 1
ATOM 3366 N N . CYS A 1 452 ? 2.698 -33.352 0.274 1.00 89.81 452 CYS A N 1
ATOM 3367 C CA . CYS A 1 452 ? 2.273 -32.698 1.510 1.00 89.81 452 CYS A CA 1
ATOM 3368 C C . CYS A 1 452 ? 0.770 -32.788 1.785 1.00 89.81 452 CYS A C 1
ATOM 3370 O O . CYS A 1 452 ? 0.387 -32.922 2.945 1.00 89.81 452 CYS A O 1
ATOM 3372 N N . GLN A 1 453 ? -0.076 -32.783 0.751 1.00 86.38 453 GLN A N 1
ATOM 3373 C CA . GLN A 1 453 ? -1.515 -33.038 0.902 1.00 86.38 453 GLN A CA 1
ATOM 3374 C C . GLN A 1 453 ? -1.810 -34.476 1.339 1.00 86.38 453 GLN A C 1
ATOM 3376 O O . GLN A 1 453 ? -2.750 -34.706 2.093 1.00 86.38 453 GLN A O 1
ATOM 3381 N N . THR A 1 454 ? -1.019 -35.433 0.851 1.00 90.62 454 THR A N 1
ATOM 3382 C CA . THR A 1 454 ? -1.277 -36.865 1.050 1.00 90.62 454 THR A CA 1
ATOM 3383 C C . THR A 1 454 ? -0.670 -37.393 2.352 1.00 90.62 454 THR A C 1
ATOM 3385 O O . THR A 1 454 ? -1.274 -38.234 3.007 1.00 90.62 454 THR A O 1
ATOM 3388 N N . ILE A 1 455 ? 0.523 -36.918 2.724 1.00 89.00 455 ILE A N 1
ATOM 3389 C CA . ILE A 1 455 ? 1.310 -37.455 3.846 1.00 89.00 455 ILE A CA 1
ATOM 3390 C C . ILE A 1 455 ? 1.040 -36.689 5.152 1.00 89.00 455 ILE A C 1
ATOM 3392 O O . ILE A 1 455 ? 0.905 -37.309 6.201 1.00 89.00 455 ILE A O 1
ATOM 3396 N N . GLY A 1 456 ? 0.931 -35.355 5.106 1.00 76.19 456 GLY A N 1
ATOM 3397 C CA . GLY A 1 456 ? 0.775 -34.527 6.309 1.00 76.19 456 GLY A CA 1
ATOM 3398 C C . GLY A 1 456 ? 2.044 -34.417 7.173 1.00 76.19 456 GLY A C 1
ATOM 3399 O O . GLY A 1 456 ? 3.119 -34.889 6.805 1.00 76.19 456 GLY A O 1
ATOM 3400 N N . MET A 1 457 ? 1.951 -33.713 8.304 1.00 80.94 457 MET A N 1
ATOM 3401 C CA . MET A 1 457 ? 3.063 -33.534 9.252 1.00 80.94 457 MET A CA 1
ATOM 3402 C C . MET A 1 457 ? 3.158 -34.711 10.241 1.00 80.94 457 MET A C 1
ATOM 3404 O O . MET A 1 457 ? 2.112 -35.217 10.644 1.00 80.94 457 MET A O 1
ATOM 3408 N N . PRO A 1 458 ? 4.369 -35.081 10.711 1.00 79.69 458 PRO A N 1
ATOM 3409 C CA . PRO A 1 458 ? 5.651 -34.397 10.504 1.00 79.69 458 PRO A CA 1
ATOM 3410 C C . PRO A 1 458 ? 6.401 -34.750 9.209 1.00 79.69 458 PRO A C 1
ATOM 3412 O O . PRO A 1 458 ? 7.304 -34.006 8.839 1.00 79.69 458 PRO A O 1
ATOM 3415 N N . GLU A 1 459 ? 6.078 -35.832 8.504 1.00 88.38 459 GLU A N 1
ATOM 3416 C CA . GLU A 1 459 ? 6.858 -36.341 7.362 1.00 88.38 459 GLU A CA 1
ATOM 3417 C C . GLU A 1 459 ? 6.850 -35.396 6.147 1.00 88.38 459 GLU A C 1
ATOM 3419 O O . GLU A 1 459 ? 7.853 -35.304 5.435 1.00 88.38 459 GLU A O 1
ATOM 3424 N N . CYS A 1 460 ? 5.787 -34.608 5.941 1.00 89.56 460 CYS A N 1
ATOM 3425 C CA . CYS A 1 460 ? 5.734 -33.560 4.909 1.00 89.56 460 CYS A CA 1
ATOM 3426 C C . CYS A 1 460 ? 6.897 -32.560 5.015 1.00 89.56 460 CYS A C 1
ATOM 3428 O O . CYS A 1 460 ? 7.335 -32.050 3.983 1.00 89.56 460 CYS A O 1
ATOM 3430 N N . ARG A 1 461 ? 7.487 -32.346 6.203 1.00 93.94 461 ARG A N 1
ATOM 3431 C CA . ARG A 1 461 ? 8.671 -31.479 6.350 1.00 93.94 461 ARG A CA 1
ATOM 3432 C C . ARG A 1 461 ? 9.847 -31.918 5.474 1.00 93.94 461 ARG A C 1
ATOM 3434 O O . ARG A 1 461 ? 10.607 -31.071 5.024 1.00 93.94 461 ARG A O 1
ATOM 3441 N N . ILE A 1 462 ? 9.979 -33.220 5.211 1.00 97.19 462 ILE A N 1
ATOM 3442 C CA . ILE A 1 462 ? 11.049 -33.789 4.380 1.00 97.19 462 ILE A CA 1
ATOM 3443 C C . ILE A 1 462 ? 10.789 -33.468 2.904 1.00 97.19 462 ILE A C 1
ATOM 3445 O O . ILE A 1 462 ? 11.701 -33.061 2.192 1.00 97.19 462 ILE A O 1
ATOM 3449 N N . ASN A 1 463 ? 9.534 -33.577 2.460 1.00 97.56 463 ASN A N 1
ATOM 3450 C CA . ASN A 1 463 ? 9.134 -33.220 1.097 1.00 97.56 463 ASN A CA 1
ATOM 3451 C C . ASN A 1 463 ? 9.320 -31.719 0.833 1.00 97.56 463 ASN A C 1
ATOM 3453 O O . ASN A 1 463 ? 9.834 -31.339 -0.216 1.00 97.56 463 ASN A O 1
ATOM 3457 N N . LEU A 1 464 ? 8.953 -30.873 1.805 1.00 97.56 464 LEU A N 1
ATOM 3458 C CA . LEU A 1 464 ? 9.191 -29.429 1.740 1.00 97.56 464 LEU A CA 1
ATOM 3459 C C . LEU A 1 464 ? 10.682 -29.096 1.715 1.00 97.56 464 LEU A C 1
ATOM 3461 O O . LEU A 1 464 ? 11.104 -28.275 0.907 1.00 97.56 464 LEU A O 1
ATOM 3465 N N . ALA A 1 465 ? 11.486 -29.745 2.558 1.00 98.25 465 ALA A N 1
ATOM 3466 C CA . ALA A 1 465 ? 12.931 -29.556 2.546 1.00 98.25 465 ALA A CA 1
ATOM 3467 C C . ALA A 1 465 ? 13.524 -29.942 1.182 1.00 98.25 465 ALA A C 1
ATOM 3469 O O . ALA A 1 465 ? 14.306 -29.184 0.620 1.00 98.25 465 ALA A O 1
ATOM 3470 N N . HIS A 1 466 ? 13.097 -31.068 0.605 1.00 98.31 466 HIS A N 1
ATOM 3471 C CA . HIS A 1 466 ? 13.581 -31.518 -0.698 1.00 98.31 466 HIS A CA 1
ATOM 3472 C C . HIS A 1 466 ? 13.307 -30.491 -1.805 1.00 98.31 466 HIS A C 1
ATOM 3474 O O . HIS A 1 466 ? 14.233 -30.114 -2.521 1.00 98.31 466 HIS A O 1
ATOM 3480 N N . ILE A 1 467 ? 12.073 -29.984 -1.917 1.00 98.31 467 ILE A N 1
ATOM 3481 C CA . ILE A 1 467 ? 11.774 -28.977 -2.943 1.00 98.31 467 ILE A CA 1
ATOM 3482 C C . ILE A 1 467 ? 12.498 -27.651 -2.677 1.00 98.31 467 ILE A C 1
ATOM 3484 O O . ILE A 1 467 ? 12.993 -27.035 -3.614 1.00 98.31 467 ILE A O 1
ATOM 3488 N N . VAL A 1 468 ? 12.627 -27.223 -1.416 1.00 98.50 468 VAL A N 1
ATOM 3489 C CA . VAL A 1 468 ? 13.356 -25.992 -1.068 1.00 98.50 468 VAL A CA 1
ATOM 3490 C C . VAL A 1 468 ? 14.840 -26.096 -1.432 1.00 98.50 468 VAL A C 1
ATOM 3492 O O . VAL A 1 468 ? 15.388 -25.138 -1.978 1.00 98.50 468 VAL A O 1
ATOM 3495 N N . ALA A 1 469 ? 15.482 -27.243 -1.184 1.00 98.00 469 ALA A N 1
ATOM 3496 C CA . ALA A 1 469 ? 16.861 -27.494 -1.612 1.00 98.00 469 ALA A CA 1
ATOM 3497 C C . ALA A 1 469 ? 16.978 -27.411 -3.136 1.00 98.00 469 ALA A C 1
ATOM 3499 O O . ALA A 1 469 ? 17.762 -26.618 -3.650 1.00 98.00 469 ALA A O 1
ATOM 3500 N N . TYR A 1 470 ? 16.125 -28.160 -3.841 1.00 98.50 470 TYR A N 1
ATOM 3501 C CA . TYR A 1 470 ? 16.130 -28.216 -5.298 1.00 98.50 470 TYR A CA 1
ATOM 3502 C C . TYR A 1 470 ? 16.001 -26.826 -5.930 1.00 98.50 470 TYR A C 1
ATOM 3504 O O . TYR A 1 470 ? 16.812 -26.440 -6.765 1.00 98.50 470 TYR A O 1
ATOM 3512 N N . LEU A 1 471 ? 15.012 -26.033 -5.503 1.00 98.00 471 LEU A N 1
ATOM 3513 C CA . LEU A 1 471 ? 14.796 -24.692 -6.055 1.00 98.00 471 LEU A CA 1
ATOM 3514 C C . LEU A 1 471 ? 15.931 -23.723 -5.700 1.00 98.00 471 LEU A C 1
ATOM 3516 O O . LEU A 1 471 ? 16.244 -22.823 -6.483 1.00 98.00 471 LEU A O 1
ATOM 3520 N N . SER A 1 472 ? 16.567 -23.898 -4.539 1.00 97.75 472 SER A N 1
ATOM 3521 C CA . SER A 1 472 ? 17.721 -23.081 -4.151 1.00 97.75 472 SER A CA 1
ATOM 3522 C C . SER A 1 472 ? 18.921 -23.347 -5.064 1.00 97.75 472 SER A C 1
ATOM 3524 O O . SER A 1 472 ? 19.605 -22.402 -5.441 1.00 97.75 472 SER A O 1
ATOM 3526 N N . GLU A 1 473 ? 19.130 -24.595 -5.484 1.00 96.12 473 GLU A N 1
ATOM 3527 C CA . GLU A 1 473 ? 20.234 -25.005 -6.366 1.00 96.12 473 GLU A CA 1
ATOM 3528 C C . GLU A 1 473 ? 19.934 -24.811 -7.864 1.00 96.12 473 GLU A C 1
ATOM 3530 O O . GLU A 1 473 ? 20.856 -24.694 -8.669 1.00 96.12 473 GLU A O 1
ATOM 3535 N N . ALA A 1 474 ? 18.657 -24.738 -8.251 1.00 96.25 474 ALA A N 1
ATOM 3536 C CA . ALA A 1 474 ? 18.245 -24.591 -9.645 1.00 96.25 474 ALA A CA 1
ATOM 3537 C C . ALA A 1 474 ? 18.707 -23.255 -10.277 1.00 96.25 474 ALA A C 1
ATOM 3539 O O . ALA A 1 474 ? 18.762 -22.224 -9.593 1.00 96.25 474 ALA A O 1
ATOM 3540 N N . PRO A 1 475 ? 18.995 -23.223 -11.593 1.00 93.81 475 PRO A N 1
ATOM 3541 C CA . PRO A 1 475 ? 19.335 -21.987 -12.295 1.00 93.81 475 PRO A CA 1
ATOM 3542 C C . PRO A 1 475 ? 18.153 -21.005 -12.285 1.00 93.81 475 PRO A C 1
ATOM 3544 O O . PRO A 1 475 ? 16.997 -21.404 -12.403 1.00 93.81 475 PRO A O 1
ATOM 3547 N N . LYS A 1 476 ? 18.436 -19.707 -12.125 1.00 93.38 476 LYS A N 1
ATOM 3548 C CA . LYS A 1 476 ? 17.403 -18.675 -11.945 1.00 93.38 476 LYS A CA 1
ATOM 3549 C C . LYS A 1 476 ? 17.021 -18.015 -13.267 1.00 93.38 476 LYS A C 1
ATOM 3551 O O . LYS A 1 476 ? 17.891 -17.632 -14.048 1.00 93.38 476 LYS A O 1
ATOM 3556 N N . SER A 1 477 ? 15.725 -17.835 -13.507 1.00 92.44 477 SER A N 1
ATOM 3557 C CA . SER A 1 477 ?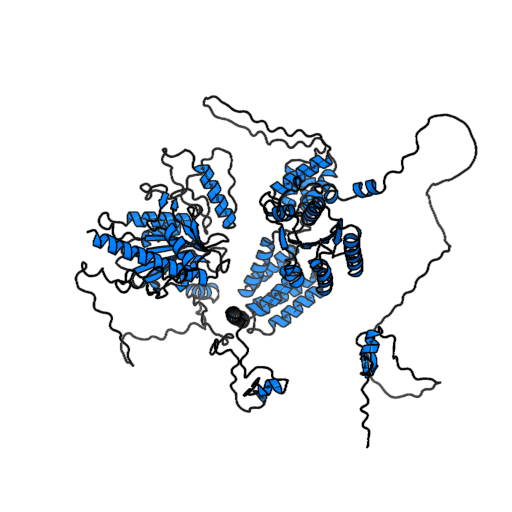 15.213 -17.084 -14.652 1.00 92.44 477 SER A CA 1
ATOM 3558 C C . SER A 1 477 ? 13.798 -16.570 -14.425 1.00 92.44 477 SER A C 1
ATOM 3560 O O . SER A 1 477 ? 12.852 -17.338 -14.274 1.00 92.44 477 SER A O 1
ATOM 3562 N N . THR A 1 478 ? 13.653 -15.251 -14.536 1.00 92.00 478 THR A N 1
ATOM 3563 C CA . THR A 1 478 ? 12.377 -14.523 -14.530 1.00 92.00 478 THR A CA 1
ATOM 3564 C C . THR A 1 478 ? 11.803 -14.326 -15.936 1.00 92.00 478 THR A C 1
ATOM 3566 O O . THR A 1 478 ? 10.794 -13.648 -16.110 1.00 92.00 478 THR A O 1
ATOM 3569 N N . ARG A 1 479 ? 12.412 -14.929 -16.970 1.00 91.94 479 ARG A N 1
ATOM 3570 C CA . ARG A 1 479 ? 12.125 -14.655 -18.392 1.00 91.94 479 ARG A CA 1
ATOM 3571 C C . ARG A 1 479 ? 10.648 -14.803 -18.762 1.00 91.94 479 ARG A C 1
ATOM 3573 O O . ARG A 1 479 ? 10.109 -13.953 -19.466 1.00 91.94 479 ARG A O 1
ATOM 3580 N N . ALA A 1 480 ? 9.999 -15.880 -18.317 1.00 90.62 480 ALA A N 1
ATOM 3581 C CA . ALA A 1 480 ? 8.581 -16.117 -18.596 1.00 90.62 480 ALA A CA 1
ATOM 3582 C C . ALA A 1 480 ? 7.670 -15.177 -17.786 1.00 90.62 480 ALA A C 1
ATOM 3584 O O . ALA A 1 480 ? 6.689 -14.661 -18.318 1.00 90.62 480 ALA A O 1
ATOM 3585 N N . TYR A 1 481 ? 8.030 -14.915 -16.527 1.00 90.88 481 TYR A N 1
ATOM 3586 C CA . TYR A 1 481 ? 7.305 -14.014 -15.632 1.00 90.88 481 TYR A CA 1
ATOM 3587 C C . TYR A 1 481 ? 7.322 -12.563 -16.141 1.00 90.88 481 TYR A C 1
ATOM 3589 O O . TYR A 1 481 ? 6.272 -11.952 -16.333 1.00 90.88 481 TYR A O 1
ATOM 3597 N N . GLU A 1 482 ? 8.499 -12.031 -16.469 1.00 89.50 482 GLU A N 1
ATOM 3598 C CA . GLU A 1 482 ? 8.656 -10.689 -17.041 1.00 89.50 482 GLU A CA 1
ATOM 3599 C C . GLU A 1 482 ? 8.014 -10.557 -18.423 1.00 89.50 482 GLU A C 1
ATOM 3601 O O . GLU A 1 482 ? 7.534 -9.479 -18.779 1.00 89.50 482 GLU A O 1
ATOM 3606 N N . ALA A 1 483 ? 8.005 -11.633 -19.217 1.00 91.56 483 ALA A N 1
ATOM 3607 C CA . ALA A 1 483 ? 7.337 -11.636 -20.511 1.00 91.56 483 ALA A CA 1
ATOM 3608 C C . ALA A 1 483 ? 5.824 -11.464 -20.373 1.00 91.56 483 ALA A C 1
ATOM 3610 O O . ALA A 1 483 ? 5.240 -10.631 -21.068 1.00 91.56 483 ALA A O 1
ATOM 3611 N N . TYR A 1 484 ? 5.205 -12.197 -19.442 1.00 92.94 484 TYR A N 1
ATOM 3612 C CA . TYR A 1 484 ? 3.788 -12.023 -19.141 1.00 92.94 484 TYR A CA 1
ATOM 3613 C C . TYR A 1 484 ? 3.503 -10.617 -18.611 1.00 92.94 484 TYR A C 1
ATOM 3615 O O . TYR A 1 484 ? 2.590 -9.972 -19.107 1.00 92.94 484 TYR A O 1
ATOM 3623 N N . ASN A 1 485 ? 4.310 -10.097 -17.681 1.00 86.81 485 ASN A N 1
ATOM 3624 C CA . ASN A 1 485 ? 4.088 -8.761 -17.117 1.00 86.81 485 ASN A CA 1
ATOM 3625 C C . ASN A 1 485 ? 4.138 -7.655 -18.183 1.00 86.81 485 ASN A C 1
ATOM 3627 O O . ASN A 1 485 ? 3.319 -6.739 -18.152 1.00 86.81 485 ASN A O 1
ATOM 3631 N N . ARG A 1 486 ? 5.056 -7.748 -19.156 1.00 90.06 486 ARG A N 1
ATOM 3632 C CA . ARG A 1 486 ? 5.115 -6.796 -20.277 1.00 90.06 486 ARG A CA 1
ATOM 3633 C C . ARG A 1 486 ? 3.917 -6.934 -21.216 1.00 90.06 486 ARG A C 1
ATOM 3635 O O . ARG A 1 486 ? 3.351 -5.921 -21.614 1.00 90.06 486 ARG A O 1
ATOM 3642 N N . ALA A 1 487 ? 3.503 -8.163 -21.524 1.00 87.25 487 ALA A N 1
ATOM 3643 C CA . ALA A 1 487 ? 2.304 -8.405 -22.325 1.00 87.25 487 ALA A CA 1
ATOM 3644 C C . ALA A 1 487 ? 1.023 -7.931 -21.611 1.00 87.25 487 ALA A C 1
ATOM 3646 O O . ALA A 1 487 ? 0.137 -7.362 -22.240 1.00 87.25 487 ALA A O 1
ATOM 3647 N N . GLU A 1 488 ? 0.929 -8.120 -20.293 1.00 88.56 488 GLU A N 1
ATOM 3648 C CA . GLU A 1 488 ? -0.205 -7.681 -19.482 1.00 88.56 488 GLU A CA 1
ATOM 3649 C C . GLU A 1 488 ? -0.265 -6.154 -19.383 1.00 88.56 488 GLU A C 1
ATOM 3651 O O . GLU A 1 488 ? -1.342 -5.576 -19.511 1.00 88.56 488 GLU A O 1
ATOM 3656 N N . ALA A 1 489 ? 0.881 -5.491 -19.205 1.00 82.12 489 ALA A N 1
ATOM 3657 C CA . ALA A 1 489 ? 0.963 -4.035 -19.253 1.00 82.12 489 ALA A CA 1
ATOM 3658 C C . ALA A 1 489 ? 0.484 -3.500 -20.611 1.00 82.12 489 ALA A C 1
ATOM 3660 O O . ALA A 1 489 ? -0.353 -2.602 -20.646 1.00 82.12 489 ALA A O 1
ATOM 3661 N N . ALA A 1 490 ? 0.927 -4.111 -21.716 1.00 81.69 490 ALA A N 1
ATOM 3662 C CA . ALA A 1 490 ? 0.465 -3.755 -23.056 1.00 81.69 490 ALA A CA 1
ATOM 3663 C C . ALA A 1 490 ? -1.047 -3.978 -23.237 1.00 81.69 490 ALA A C 1
ATOM 3665 O O . ALA A 1 490 ? -1.737 -3.116 -23.773 1.00 81.69 490 ALA A O 1
ATOM 3666 N N . ALA A 1 491 ? -1.590 -5.089 -22.731 1.00 80.12 491 ALA A N 1
ATOM 3667 C CA . ALA A 1 491 ? -3.023 -5.376 -22.798 1.00 80.12 491 ALA A CA 1
ATOM 3668 C C . ALA A 1 491 ? -3.879 -4.417 -21.948 1.00 80.12 491 ALA A C 1
ATOM 3670 O O . ALA A 1 491 ? -5.028 -4.149 -22.296 1.00 80.12 491 ALA A O 1
ATOM 3671 N N . LYS A 1 492 ? -3.340 -3.900 -20.835 1.00 73.56 492 LYS A N 1
ATOM 3672 C CA . LYS A 1 492 ? -4.022 -2.936 -19.955 1.00 73.56 492 LYS A CA 1
ATOM 3673 C C . LYS A 1 492 ? -4.072 -1.519 -20.531 1.00 73.56 492 LYS A C 1
ATOM 3675 O O . LYS A 1 492 ? -4.967 -0.776 -20.144 1.00 73.56 492 LYS A O 1
ATOM 3680 N N . LEU A 1 493 ? -3.151 -1.157 -21.431 1.00 75.56 493 LEU A N 1
ATOM 3681 C CA . LEU A 1 493 ? -3.169 0.144 -22.113 1.00 75.56 493 LEU A CA 1
ATOM 3682 C C . LEU A 1 493 ? -4.436 0.317 -22.956 1.00 75.56 493 LEU A C 1
ATOM 3684 O O . LEU A 1 493 ? -5.053 1.376 -22.917 1.00 75.56 493 LEU A O 1
ATOM 3688 N N . ASP A 1 494 ? -4.837 -0.726 -23.687 1.00 72.81 494 ASP A N 1
ATOM 3689 C CA . ASP A 1 494 ? -6.079 -0.719 -24.457 1.00 72.81 494 ASP A CA 1
ATOM 3690 C C . ASP A 1 494 ? -6.630 -2.142 -24.645 1.00 72.81 494 ASP A C 1
ATOM 3692 O O . ASP A 1 494 ? -6.205 -2.910 -25.511 1.00 72.81 494 ASP A O 1
ATOM 3696 N N . MET A 1 495 ? -7.637 -2.480 -23.835 1.00 74.69 495 MET A N 1
ATOM 3697 C CA . MET A 1 495 ? -8.333 -3.769 -23.899 1.00 74.69 495 MET A CA 1
ATOM 3698 C C . MET A 1 495 ? -9.249 -3.917 -25.125 1.00 74.69 495 MET A C 1
ATOM 3700 O O . MET A 1 495 ? -9.802 -4.997 -25.343 1.00 74.69 495 MET A O 1
ATOM 3704 N N . THR A 1 496 ? -9.464 -2.849 -25.899 1.00 79.94 496 THR A N 1
ATOM 3705 C CA . THR A 1 496 ? -10.379 -2.843 -27.049 1.00 79.94 496 THR A CA 1
ATOM 3706 C C . THR A 1 496 ? -9.693 -3.193 -28.367 1.00 79.94 496 THR A C 1
ATOM 3708 O O . THR A 1 496 ? -10.385 -3.462 -29.354 1.00 79.94 496 THR A O 1
ATOM 3711 N N . ILE A 1 497 ? -8.353 -3.259 -28.385 1.00 83.44 497 ILE A N 1
ATOM 3712 C CA . ILE A 1 497 ? -7.576 -3.615 -29.575 1.00 83.44 497 ILE A CA 1
ATOM 3713 C C . ILE A 1 497 ? -8.001 -5.006 -30.067 1.00 83.44 497 ILE A C 1
ATOM 3715 O O . ILE A 1 497 ? -7.858 -6.004 -29.352 1.00 83.44 497 ILE A O 1
ATOM 3719 N N . PRO A 1 498 ? -8.522 -5.115 -31.299 1.00 83.50 498 PRO A N 1
ATOM 3720 C CA . PRO A 1 498 ? -9.046 -6.374 -31.777 1.00 83.50 498 PRO A CA 1
ATOM 3721 C C . PRO A 1 498 ? -7.926 -7.276 -32.311 1.00 83.50 498 PRO A C 1
ATOM 3723 O O . PRO A 1 498 ? -6.922 -6.816 -32.851 1.00 83.50 498 PRO A O 1
ATOM 3726 N N . VAL A 1 499 ? -8.145 -8.591 -32.248 1.00 88.56 499 VAL A N 1
ATOM 3727 C CA . VAL A 1 499 ? -7.241 -9.591 -32.843 1.00 88.56 499 VAL A CA 1
ATOM 3728 C C . VAL A 1 499 ? -7.056 -9.310 -34.349 1.00 88.56 499 VAL A C 1
ATOM 3730 O O . VAL A 1 499 ? -8.068 -9.057 -35.024 1.00 88.56 499 VAL A O 1
ATOM 3733 N N . PRO A 1 500 ? -5.828 -9.370 -34.908 1.00 89.50 500 PRO A N 1
ATOM 3734 C CA . PRO A 1 500 ? -5.594 -9.168 -36.339 1.00 89.50 500 PRO A CA 1
ATOM 3735 C C . PRO A 1 500 ? -6.426 -10.120 -37.202 1.00 89.50 500 PRO A C 1
ATOM 3737 O O . PRO A 1 500 ? -6.530 -11.306 -36.894 1.00 89.50 500 PRO A O 1
ATOM 3740 N N . MET A 1 501 ? -7.007 -9.610 -38.296 1.00 87.56 501 MET A N 1
ATOM 3741 C CA . MET A 1 501 ? -7.934 -10.363 -39.162 1.00 87.56 501 MET A CA 1
ATOM 3742 C C . MET A 1 501 ? -7.366 -11.710 -39.626 1.00 87.56 501 MET A C 1
ATOM 3744 O O . MET A 1 501 ? -8.096 -12.700 -39.632 1.00 87.56 501 MET A O 1
ATOM 3748 N N . GLN A 1 502 ? -6.066 -11.749 -39.936 1.00 89.62 502 GLN A N 1
ATOM 3749 C CA . GLN A 1 502 ? -5.350 -12.931 -40.416 1.00 89.62 502 GLN A CA 1
ATOM 3750 C C . GLN A 1 502 ? -5.350 -14.086 -39.404 1.00 89.62 502 GLN A C 1
ATOM 3752 O O . GLN A 1 502 ? -5.421 -15.235 -39.807 1.00 89.62 502 GLN A O 1
ATOM 3757 N N . VAL A 1 503 ? -5.319 -13.822 -38.095 1.00 91.19 503 VAL A N 1
ATOM 3758 C CA . VAL A 1 503 ? -5.267 -14.877 -37.058 1.00 91.19 503 VAL A CA 1
ATOM 3759 C C . VAL A 1 503 ? -6.608 -15.089 -36.346 1.00 91.19 503 VAL A C 1
ATOM 3761 O O . VAL A 1 503 ? -6.689 -15.810 -35.351 1.00 91.19 503 VAL A O 1
ATOM 3764 N N . ARG A 1 504 ? -7.694 -14.479 -36.843 1.00 90.00 504 ARG A N 1
ATOM 3765 C CA . ARG A 1 504 ? -9.047 -14.716 -36.320 1.00 90.00 504 ARG A CA 1
ATOM 3766 C C . ARG A 1 504 ? -9.573 -16.085 -36.731 1.00 90.00 504 ARG A C 1
ATOM 3768 O O . ARG A 1 504 ? -9.357 -16.554 -37.843 1.00 90.00 504 ARG A O 1
ATOM 3775 N N . ASN A 1 505 ? -10.379 -16.675 -35.855 1.00 88.19 505 ASN A N 1
ATOM 3776 C CA . ASN A 1 505 ? -11.126 -17.882 -36.181 1.00 88.19 505 ASN A CA 1
ATOM 3777 C C . ASN A 1 505 ? -12.279 -17.572 -37.161 1.00 88.19 505 ASN A C 1
ATOM 3779 O O . ASN A 1 505 ? -13.006 -16.595 -36.970 1.00 88.19 505 ASN A O 1
ATOM 3783 N N . ALA A 1 506 ? -12.480 -18.431 -38.166 1.00 84.00 506 ALA A N 1
ATOM 3784 C CA . ALA A 1 506 ? -13.522 -18.291 -39.191 1.00 84.00 506 ALA A CA 1
ATOM 3785 C C . ALA A 1 506 ? -14.306 -19.604 -39.419 1.00 84.00 506 ALA A C 1
ATOM 3787 O O . ALA A 1 506 ? -14.218 -20.219 -40.487 1.00 84.00 506 ALA A O 1
ATOM 3788 N N . PRO A 1 507 ? -15.078 -20.071 -38.419 1.00 78.62 507 PRO A N 1
ATOM 3789 C CA . PRO A 1 507 ? -15.771 -21.358 -38.488 1.00 78.62 507 PRO A CA 1
ATOM 3790 C C . PRO A 1 507 ? -17.010 -21.352 -39.401 1.00 78.62 507 PRO A C 1
ATOM 3792 O O . PRO A 1 507 ? -17.451 -22.416 -39.826 1.00 78.62 507 PRO A O 1
ATOM 3795 N N . THR A 1 508 ? -17.581 -20.183 -39.716 1.00 86.12 508 THR A N 1
ATOM 3796 C CA . THR A 1 508 ? -18.780 -20.049 -40.567 1.00 86.12 508 THR A CA 1
ATOM 3797 C C . THR A 1 508 ? -18.435 -19.486 -41.947 1.00 86.12 508 THR A C 1
ATOM 3799 O O . THR A 1 508 ? -17.432 -18.790 -42.100 1.00 86.12 508 THR A O 1
ATOM 3802 N N . GLY A 1 509 ? -19.276 -19.754 -42.955 1.00 81.81 509 GLY A N 1
ATOM 3803 C CA . GLY A 1 509 ? -19.095 -19.209 -44.311 1.00 81.81 509 GLY A CA 1
ATOM 3804 C C . GLY A 1 509 ? -19.076 -17.679 -44.330 1.00 81.81 509 GLY A C 1
ATOM 3805 O O . GLY A 1 509 ? -18.126 -17.087 -44.824 1.00 81.81 509 GLY A O 1
ATOM 3806 N N . LEU A 1 510 ? -20.038 -17.049 -43.647 1.00 76.06 510 LEU A N 1
ATOM 3807 C CA . LEU A 1 510 ? -20.135 -15.591 -43.537 1.00 76.06 510 LEU A CA 1
ATOM 3808 C C . LEU A 1 510 ? -18.864 -14.947 -42.954 1.00 76.06 510 LEU A C 1
ATOM 3810 O O . LEU A 1 510 ? -18.444 -13.890 -43.406 1.00 76.06 510 LEU A O 1
ATOM 3814 N N . MET A 1 511 ? -18.221 -15.575 -41.964 1.00 75.25 511 MET A N 1
ATOM 3815 C CA . MET A 1 511 ? -16.980 -15.048 -41.380 1.00 75.25 511 MET A CA 1
ATOM 3816 C C . MET A 1 511 ? -15.807 -15.098 -42.368 1.00 75.25 511 MET A C 1
ATOM 3818 O O . MET A 1 511 ? -15.000 -14.170 -42.394 1.00 75.25 511 MET A O 1
ATOM 3822 N N . LYS A 1 512 ? -15.734 -16.138 -43.208 1.00 79.06 512 LYS A N 1
ATOM 3823 C CA . LYS A 1 512 ? -14.733 -16.230 -44.283 1.00 79.06 512 LYS A CA 1
ATOM 3824 C C . LYS A 1 512 ? -14.975 -15.173 -45.359 1.00 79.06 512 LYS A C 1
ATOM 3826 O O . LYS A 1 512 ? -14.020 -14.533 -45.791 1.00 79.06 512 LYS A O 1
ATOM 3831 N N . ASP A 1 513 ? -16.237 -14.938 -45.718 1.00 83.06 513 ASP A N 1
ATOM 3832 C CA . ASP A 1 513 ? -16.626 -13.901 -46.683 1.00 83.06 513 ASP A CA 1
ATOM 3833 C C . ASP A 1 513 ? -16.280 -12.489 -46.173 1.00 83.06 513 ASP A C 1
ATOM 3835 O O . ASP A 1 513 ? -15.849 -11.632 -46.940 1.00 83.06 513 ASP A O 1
ATOM 3839 N N . LEU A 1 514 ? -16.376 -12.268 -44.856 1.00 80.19 514 LEU A N 1
ATOM 3840 C CA . LEU A 1 514 ? -15.937 -11.046 -44.168 1.00 80.19 514 LEU A CA 1
ATOM 3841 C C . LEU A 1 514 ? -14.410 -10.966 -43.954 1.00 80.19 514 LEU A C 1
ATOM 3843 O O . LEU A 1 514 ? -13.924 -10.033 -43.315 1.00 80.19 514 LEU A O 1
ATOM 3847 N N . GLY A 1 515 ? -13.644 -11.934 -44.467 1.00 82.06 515 GLY A N 1
ATOM 3848 C CA . GLY A 1 515 ? -12.180 -11.926 -44.462 1.00 82.06 515 GLY A CA 1
ATOM 3849 C C . GLY A 1 515 ? -11.517 -12.410 -43.169 1.00 82.06 515 GLY A C 1
ATOM 3850 O O . GLY A 1 515 ? -10.325 -12.174 -42.979 1.00 82.06 515 GLY A O 1
ATOM 3851 N N . TYR A 1 516 ? -12.243 -13.073 -42.265 1.00 84.25 516 TYR A N 1
ATOM 3852 C CA . TYR A 1 516 ? -11.656 -13.631 -41.042 1.00 84.25 516 TYR A CA 1
ATOM 3853 C C . TYR A 1 516 ? -10.757 -14.817 -41.401 1.00 84.25 516 TYR A C 1
ATOM 3855 O O . TYR A 1 516 ? -11.165 -15.696 -42.161 1.00 84.25 516 TYR A O 1
ATOM 3863 N N . GLY A 1 517 ? -9.539 -14.849 -40.860 1.00 83.25 517 GLY A N 1
ATOM 3864 C CA . GLY A 1 517 ? -8.559 -15.899 -41.152 1.00 83.25 517 GLY A CA 1
ATOM 3865 C C . GLY A 1 517 ? -8.031 -15.869 -42.590 1.00 83.25 517 GLY A C 1
ATOM 3866 O O . GLY A 1 517 ? -7.354 -16.804 -43.018 1.00 83.25 517 GLY A O 1
ATOM 3867 N N . LYS A 1 518 ? -8.364 -14.823 -43.359 1.00 85.75 518 LYS A N 1
ATOM 3868 C CA . LYS A 1 518 ? -7.892 -14.659 -44.731 1.00 85.75 518 LYS A CA 1
ATOM 3869 C C . LYS A 1 518 ? -6.377 -14.464 -44.717 1.00 85.75 518 LYS A C 1
ATOM 3871 O O . LYS A 1 518 ? -5.856 -13.745 -43.869 1.00 85.75 518 LYS A O 1
ATOM 3876 N N . ASP A 1 519 ? -5.697 -15.138 -45.640 1.00 86.38 519 ASP A N 1
ATOM 3877 C CA . ASP A 1 519 ? -4.239 -15.112 -45.806 1.00 86.38 519 ASP A CA 1
ATOM 3878 C C . ASP A 1 519 ? -3.445 -15.712 -44.623 1.00 86.38 519 ASP A C 1
ATOM 3880 O O . ASP A 1 519 ? -2.223 -15.575 -44.558 1.00 86.38 519 ASP A O 1
ATOM 3884 N N . TYR A 1 520 ? -4.107 -16.420 -43.694 1.00 92.06 520 TYR A N 1
ATOM 3885 C CA . TYR A 1 520 ? -3.422 -17.182 -42.647 1.00 92.06 520 TYR A CA 1
ATOM 3886 C C . TYR A 1 520 ? -2.585 -18.314 -43.248 1.00 92.06 520 TYR A C 1
ATOM 3888 O O . TYR A 1 520 ? -3.116 -19.225 -43.885 1.00 92.06 520 TYR A O 1
ATOM 3896 N N . CYS A 1 521 ? -1.281 -18.288 -42.996 1.00 89.69 521 CYS A N 1
ATOM 3897 C CA . CYS A 1 521 ? -0.358 -19.340 -43.393 1.00 89.69 521 CYS A CA 1
ATOM 3898 C C . CYS A 1 521 ? -0.176 -20.325 -42.230 1.00 89.69 521 CYS A C 1
ATOM 3900 O O . CYS A 1 521 ? 0.475 -20.004 -41.235 1.00 89.69 521 CYS A O 1
ATOM 3902 N N . TYR A 1 522 ? -0.744 -21.527 -42.337 1.00 90.25 522 TYR A N 1
ATOM 3903 C CA . TYR A 1 522 ? -0.602 -22.562 -41.311 1.00 90.25 522 TYR A CA 1
ATOM 3904 C C . TYR A 1 522 ? 0.776 -23.230 -41.400 1.00 90.25 522 TYR A C 1
ATOM 3906 O O . TYR A 1 522 ? 1.015 -24.030 -42.296 1.00 90.25 522 TYR A O 1
ATOM 3914 N N . ASN A 1 523 ? 1.686 -22.904 -40.473 1.00 89.12 523 ASN A N 1
ATOM 3915 C CA . ASN A 1 523 ? 3.101 -23.303 -40.536 1.00 89.12 523 ASN A CA 1
ATOM 3916 C C . ASN A 1 523 ? 3.373 -24.778 -40.915 1.00 89.12 523 ASN A C 1
ATOM 3918 O O . ASN A 1 523 ? 4.264 -24.988 -41.733 1.00 89.12 523 ASN A O 1
ATOM 3922 N N . PRO A 1 524 ? 2.661 -25.792 -40.382 1.00 94.12 524 PRO A N 1
ATOM 3923 C CA . PRO A 1 524 ? 2.904 -27.192 -40.746 1.00 94.12 524 PRO A CA 1
ATOM 3924 C C . PRO A 1 524 ? 2.667 -27.546 -42.223 1.00 94.12 524 PRO A C 1
ATOM 3926 O O . PRO A 1 524 ? 3.225 -28.538 -42.685 1.00 94.12 524 PRO A O 1
ATOM 3929 N N . ASP A 1 525 ? 1.883 -26.755 -42.964 1.00 94.38 525 ASP A N 1
ATOM 3930 C CA . ASP A 1 525 ? 1.601 -27.000 -44.388 1.00 94.38 525 ASP A CA 1
ATOM 3931 C C . ASP A 1 525 ? 2.738 -26.527 -45.312 1.00 94.38 525 ASP A C 1
ATOM 3933 O O . ASP A 1 525 ? 2.735 -26.817 -46.510 1.00 94.38 525 ASP A O 1
ATOM 3937 N N . TYR A 1 526 ? 3.727 -25.808 -44.774 1.00 92.19 526 TYR A N 1
ATOM 3938 C CA . TYR A 1 526 ? 4.819 -25.215 -45.537 1.00 92.19 526 TYR A CA 1
ATOM 3939 C C . TYR A 1 526 ? 6.158 -25.850 -45.154 1.00 92.19 526 TYR A C 1
ATOM 3941 O O . TYR A 1 526 ? 6.487 -26.021 -43.984 1.00 92.19 526 TYR A O 1
ATOM 3949 N N . ALA A 1 527 ? 6.981 -26.156 -46.160 1.00 87.56 527 ALA A N 1
ATOM 3950 C CA . ALA A 1 527 ? 8.331 -26.693 -45.957 1.00 87.56 527 ALA A CA 1
ATOM 3951 C C . ALA A 1 527 ? 9.358 -25.627 -45.518 1.00 87.56 527 ALA A C 1
ATOM 3953 O O . ALA A 1 527 ? 10.501 -25.958 -45.206 1.00 87.56 527 ALA A O 1
ATOM 3954 N N . HIS A 1 528 ? 8.968 -24.351 -45.520 1.00 87.19 528 HIS A N 1
ATOM 3955 C CA . HIS A 1 528 ? 9.783 -23.222 -45.082 1.00 87.19 528 HIS A CA 1
ATOM 3956 C C . HIS A 1 528 ? 9.018 -22.385 -44.046 1.00 87.19 528 HIS A C 1
ATOM 3958 O O . HIS A 1 528 ? 7.787 -22.436 -44.008 1.00 87.19 528 HIS A O 1
ATOM 3964 N N . PRO A 1 529 ? 9.712 -21.575 -43.223 1.00 86.88 529 PRO A N 1
ATOM 3965 C CA . PRO A 1 529 ? 9.052 -20.643 -42.318 1.00 86.88 529 PRO A CA 1
ATOM 3966 C C . PRO A 1 529 ? 8.126 -19.691 -43.082 1.00 86.88 529 PRO A C 1
ATOM 3968 O O . PRO A 1 529 ? 8.481 -19.179 -44.145 1.00 86.88 529 PRO A O 1
ATOM 3971 N N . VAL A 1 530 ? 6.940 -19.460 -42.527 1.00 88.44 530 VAL A N 1
ATOM 3972 C CA . VAL A 1 530 ? 5.945 -18.512 -43.039 1.00 88.44 530 VAL A CA 1
ATOM 3973 C C . VAL A 1 530 ? 5.684 -17.429 -42.003 1.00 88.44 530 VAL A C 1
ATOM 3975 O O . VAL A 1 530 ? 5.834 -17.656 -40.800 1.00 88.44 530 VAL A O 1
ATOM 3978 N N . HIS A 1 531 ? 5.311 -16.245 -42.480 1.00 85.69 531 HIS A N 1
ATOM 3979 C CA . HIS A 1 531 ? 5.050 -15.086 -41.640 1.00 85.69 531 HIS A CA 1
ATOM 3980 C C . HIS A 1 531 ? 3.545 -14.814 -41.558 1.00 85.69 531 HIS A C 1
ATOM 3982 O O . HIS A 1 531 ? 2.879 -14.711 -42.585 1.00 85.69 531 HIS A O 1
ATOM 3988 N N . ASN A 1 532 ? 3.030 -14.648 -40.339 1.00 88.00 532 ASN A N 1
ATOM 3989 C CA . ASN A 1 532 ? 1.696 -14.109 -40.083 1.00 88.00 532 ASN A CA 1
ATOM 3990 C C . ASN A 1 532 ? 1.820 -12.905 -39.145 1.00 88.00 532 ASN A C 1
ATOM 3992 O O . ASN A 1 532 ? 2.726 -12.851 -38.312 1.00 88.00 532 ASN A O 1
ATOM 3996 N N . THR A 1 533 ? 0.872 -11.978 -39.223 1.00 88.31 533 THR A N 1
ATOM 3997 C CA . THR A 1 533 ? 0.742 -10.892 -38.250 1.00 88.31 533 THR A CA 1
ATOM 3998 C C . THR A 1 533 ? 0.021 -11.412 -37.004 1.00 88.31 533 THR A C 1
ATOM 4000 O O . THR A 1 533 ? -1.204 -11.531 -36.976 1.00 88.31 533 THR A O 1
ATOM 4003 N N . TYR A 1 534 ? 0.796 -11.771 -35.976 1.00 88.94 534 TYR A N 1
ATOM 4004 C CA . TYR A 1 534 ? 0.285 -12.348 -34.723 1.00 88.94 534 TYR A CA 1
ATOM 4005 C C . TYR A 1 534 ? -0.075 -11.305 -33.661 1.00 88.94 534 TYR A C 1
ATOM 4007 O O . TYR A 1 534 ? -0.935 -11.562 -32.818 1.00 88.94 534 TYR A O 1
ATOM 4015 N N . LEU A 1 535 ? 0.578 -10.142 -33.697 1.00 90.50 535 LEU A N 1
ATOM 4016 C CA . LEU A 1 535 ? 0.297 -9.019 -32.809 1.00 90.50 535 LEU A CA 1
ATOM 4017 C C . LEU A 1 535 ? -0.529 -7.954 -33.541 1.00 90.50 535 LEU A C 1
ATOM 4019 O O . LEU A 1 535 ? -0.420 -7.828 -34.762 1.00 90.50 535 LEU A O 1
ATOM 4023 N N . PRO A 1 536 ? -1.354 -7.179 -32.820 1.00 88.44 536 PRO A N 1
ATOM 4024 C CA . PRO A 1 536 ? -1.926 -5.953 -33.358 1.00 88.44 536 PRO A CA 1
ATOM 4025 C C . PRO A 1 536 ? -0.839 -5.010 -33.880 1.00 88.44 536 PRO A C 1
ATOM 4027 O O . PRO A 1 536 ? 0.266 -4.985 -33.341 1.00 88.44 536 PRO A O 1
ATOM 4030 N N . VAL A 1 537 ? -1.174 -4.203 -34.889 1.00 84.38 537 VAL A N 1
ATOM 4031 C CA . VAL A 1 537 ? -0.243 -3.258 -35.542 1.00 84.38 537 VAL A CA 1
ATOM 4032 C C . VAL A 1 537 ? 0.411 -2.310 -34.529 1.00 84.38 537 VAL A C 1
ATOM 4034 O O . VAL A 1 537 ? 1.573 -1.954 -34.660 1.00 84.38 537 VAL A O 1
ATOM 4037 N N . GLN A 1 538 ? -0.312 -1.951 -33.468 1.00 82.00 538 GLN A N 1
ATOM 4038 C CA . GLN A 1 538 ? 0.171 -1.091 -32.386 1.00 82.00 538 GLN A CA 1
ATOM 4039 C C . GLN A 1 538 ? 1.354 -1.687 -31.604 1.00 82.00 538 GLN A C 1
ATOM 4041 O O . GLN A 1 538 ? 2.098 -0.941 -30.979 1.00 82.00 538 GLN A O 1
ATOM 4046 N N . PHE A 1 539 ? 1.518 -3.011 -31.629 1.00 86.06 539 PHE A N 1
ATOM 4047 C CA . PHE A 1 539 ? 2.601 -3.737 -30.959 1.00 86.06 539 PHE A CA 1
ATOM 4048 C C . PHE A 1 539 ? 3.505 -4.457 -31.967 1.00 86.06 539 PHE A C 1
ATOM 4050 O O . PHE A 1 539 ? 4.180 -5.433 -31.634 1.00 86.06 539 PHE A O 1
ATOM 4057 N N . GLU A 1 540 ? 3.491 -4.026 -33.226 1.00 82.38 540 GLU A N 1
ATOM 4058 C CA . GLU A 1 540 ? 4.347 -4.601 -34.251 1.00 82.38 540 GLU A CA 1
ATOM 4059 C C . GLU A 1 540 ? 5.826 -4.353 -33.907 1.00 82.38 540 GLU A C 1
ATOM 4061 O O . GLU A 1 540 ? 6.240 -3.235 -33.617 1.00 82.38 540 GLU A O 1
ATOM 4066 N N . GLY A 1 541 ? 6.629 -5.422 -33.895 1.00 80.31 541 GLY A N 1
ATOM 4067 C CA . GLY A 1 541 ? 8.044 -5.371 -33.507 1.00 80.31 541 GLY A CA 1
ATOM 4068 C C . GLY A 1 541 ? 8.319 -5.503 -32.003 1.00 80.31 541 GLY A C 1
ATOM 4069 O O . GLY A 1 541 ? 9.475 -5.706 -31.623 1.00 80.31 541 GLY A O 1
ATOM 4070 N N . GLU A 1 542 ? 7.293 -5.476 -31.148 1.00 83.31 542 GLU A N 1
ATOM 4071 C CA . GLU A 1 542 ? 7.467 -5.662 -29.705 1.00 83.31 542 GLU A CA 1
ATOM 4072 C C . GLU A 1 542 ? 7.893 -7.095 -29.355 1.00 83.31 542 GLU A C 1
ATOM 4074 O O . GLU A 1 542 ? 7.276 -8.086 -29.757 1.00 83.31 542 GLU A O 1
ATOM 4079 N N . LYS A 1 543 ? 8.945 -7.222 -28.538 1.00 87.19 543 LYS A N 1
ATOM 4080 C CA . LYS A 1 543 ? 9.466 -8.519 -28.073 1.00 87.19 543 LYS A CA 1
ATOM 4081 C C . LYS A 1 543 ? 9.051 -8.796 -26.633 1.00 87.19 543 LYS A C 1
ATOM 4083 O O . LYS A 1 543 ? 9.885 -8.739 -25.729 1.00 87.19 543 LYS A O 1
ATOM 4088 N N . PHE A 1 544 ? 7.784 -9.147 -26.396 1.00 89.44 544 PHE A N 1
ATOM 4089 C CA . PHE A 1 544 ? 7.304 -9.492 -25.047 1.00 89.44 544 PHE A CA 1
ATOM 4090 C C . PHE A 1 544 ? 8.037 -10.690 -24.441 1.00 89.44 544 PHE A C 1
ATOM 4092 O O . PHE A 1 544 ? 8.412 -10.633 -23.281 1.00 89.44 544 PHE A O 1
ATOM 4099 N N . LEU A 1 545 ? 8.342 -11.745 -25.195 1.00 92.12 545 LEU A N 1
ATOM 4100 C CA . LEU A 1 545 ? 9.248 -12.798 -24.729 1.00 92.12 545 LEU A CA 1
ATOM 4101 C C . LEU A 1 545 ? 10.656 -12.515 -25.252 1.00 92.12 545 LEU A C 1
ATOM 4103 O O . LEU A 1 545 ? 10.907 -12.617 -26.449 1.00 92.12 545 LEU A O 1
ATOM 4107 N N . ARG A 1 546 ? 11.569 -12.153 -24.348 1.00 88.31 546 ARG A N 1
ATOM 4108 C CA . ARG A 1 546 ? 12.968 -11.876 -24.694 1.00 88.31 546 ARG A CA 1
ATOM 4109 C C . ARG A 1 546 ? 13.728 -13.154 -25.024 1.00 88.31 546 ARG A C 1
ATOM 4111 O O . ARG A 1 546 ? 13.275 -14.262 -24.711 1.00 88.31 546 ARG A O 1
ATOM 4118 N N . GLU A 1 547 ? 14.873 -12.997 -25.671 1.00 89.06 547 GLU A N 1
ATOM 4119 C CA . GLU A 1 547 ? 15.773 -14.105 -25.980 1.00 89.06 547 GLU A CA 1
ATOM 4120 C C . GLU A 1 547 ? 16.417 -14.653 -24.698 1.00 89.06 547 GLU A C 1
ATOM 4122 O O . GLU A 1 547 ? 16.414 -14.017 -23.641 1.00 89.06 547 GLU A O 1
ATOM 4127 N N . GLU A 1 548 ? 16.878 -15.898 -24.751 1.00 83.19 548 GLU A N 1
ATOM 4128 C CA . GLU A 1 548 ? 17.569 -16.497 -23.614 1.00 83.19 548 GLU A CA 1
ATOM 4129 C C . GLU A 1 548 ? 18.915 -15.798 -23.393 1.00 83.19 548 GLU A C 1
ATOM 4131 O O . GLU A 1 548 ? 19.625 -15.504 -24.348 1.00 83.19 548 GLU A O 1
ATOM 4136 N N . GLY A 1 549 ? 19.242 -15.490 -22.135 1.00 74.81 549 GLY A N 1
ATOM 4137 C CA . GLY A 1 549 ? 20.454 -14.736 -21.805 1.00 74.81 549 GLY A CA 1
ATOM 4138 C C . GLY A 1 549 ? 20.374 -13.232 -22.089 1.00 74.81 549 GLY A C 1
ATOM 4139 O O . GLY A 1 549 ? 21.374 -12.545 -21.915 1.00 74.81 549 GLY A O 1
ATOM 4140 N N . ASP A 1 550 ? 19.213 -12.695 -22.480 1.00 76.19 550 ASP A N 1
ATOM 4141 C CA . ASP A 1 550 ? 19.045 -11.254 -22.670 1.00 76.19 550 ASP A CA 1
ATOM 4142 C C . ASP A 1 550 ? 19.271 -10.489 -21.347 1.00 76.19 550 ASP A C 1
ATOM 4144 O O . ASP A 1 550 ? 18.564 -10.682 -20.349 1.00 76.19 550 ASP A O 1
ATOM 4148 N N . MET A 1 551 ? 20.288 -9.624 -21.352 1.00 71.38 551 MET A N 1
ATOM 4149 C CA . MET A 1 551 ? 20.678 -8.769 -20.227 1.00 71.38 551 MET A CA 1
ATOM 4150 C C . MET A 1 551 ? 20.150 -7.334 -20.373 1.00 71.38 551 MET A C 1
ATOM 4152 O O . MET A 1 551 ? 20.427 -6.489 -19.526 1.00 71.38 551 MET A O 1
ATOM 4156 N N . SER A 1 552 ? 19.384 -7.027 -21.425 1.00 57.88 552 SER A N 1
ATOM 4157 C CA . SER A 1 552 ? 18.827 -5.691 -21.646 1.00 57.88 552 SER A CA 1
ATOM 4158 C C . SER A 1 552 ? 17.942 -5.255 -20.475 1.00 57.88 552 SER A C 1
ATOM 4160 O O . SER A 1 552 ? 17.057 -5.975 -20.012 1.00 57.88 552 SER A O 1
ATOM 4162 N N . GLY A 1 553 ? 18.183 -4.056 -19.948 1.00 53.62 553 GLY A N 1
ATOM 4163 C CA . GLY A 1 553 ? 17.472 -3.555 -18.768 1.00 53.62 553 GLY A CA 1
ATOM 4164 C C . GLY A 1 553 ? 17.848 -4.235 -17.445 1.00 53.62 553 GLY A C 1
ATOM 4165 O O . GLY A 1 553 ? 17.351 -3.803 -16.407 1.00 53.62 553 GLY A O 1
ATOM 4166 N N . LYS A 1 554 ? 18.738 -5.241 -17.444 1.00 60.31 554 LYS A N 1
ATOM 4167 C CA . LYS A 1 554 ? 19.416 -5.678 -16.221 1.00 60.31 554 LYS A CA 1
ATOM 4168 C C . LYS A 1 554 ? 20.557 -4.713 -15.933 1.00 60.31 554 LYS A C 1
ATOM 4170 O O . LYS A 1 554 ? 21.268 -4.278 -16.835 1.00 60.31 554 LYS A O 1
ATOM 4175 N N . LEU A 1 555 ? 20.690 -4.346 -14.668 1.00 52.81 555 LEU A N 1
ATOM 4176 C CA . LEU A 1 555 ? 21.712 -3.412 -14.225 1.00 52.81 555 LEU A CA 1
ATOM 4177 C C . LEU A 1 555 ? 23.036 -4.159 -14.071 1.00 52.81 555 LEU A C 1
ATOM 4179 O O . LEU A 1 555 ? 23.080 -5.230 -13.468 1.00 52.81 555 LEU A O 1
ATOM 4183 N N . TRP A 1 556 ? 24.095 -3.585 -14.632 1.00 55.22 556 TRP A N 1
ATOM 4184 C CA . TRP A 1 556 ? 25.459 -4.000 -14.349 1.00 55.22 556 TRP A CA 1
ATOM 4185 C C . TRP A 1 556 ? 25.957 -3.216 -13.137 1.00 55.22 556 TRP A C 1
ATOM 4187 O O . TRP A 1 556 ? 26.031 -1.988 -13.187 1.00 55.22 556 TRP A O 1
ATOM 4197 N N . ASP A 1 557 ? 26.249 -3.924 -12.052 1.00 65.81 557 ASP A N 1
ATOM 4198 C CA . ASP A 1 557 ? 26.762 -3.360 -10.805 1.00 65.81 557 ASP A CA 1
ATOM 4199 C C . ASP A 1 557 ? 28.178 -3.905 -10.581 1.00 65.81 557 ASP A C 1
ATOM 4201 O O . ASP A 1 557 ? 28.360 -5.032 -10.116 1.00 65.81 557 ASP A O 1
ATOM 4205 N N . GLU A 1 558 ? 29.184 -3.116 -10.971 1.00 67.75 558 GLU A N 1
ATOM 4206 C CA . GLU A 1 558 ? 30.599 -3.480 -10.819 1.00 67.75 558 GLU A CA 1
ATOM 4207 C C . GLU A 1 558 ? 30.998 -3.666 -9.354 1.00 67.75 558 GLU A C 1
ATOM 4209 O O . GLU A 1 558 ? 31.884 -4.468 -9.068 1.00 67.75 558 GLU A O 1
ATOM 4214 N N . GLU A 1 559 ? 30.357 -2.974 -8.408 1.00 58.81 559 GLU A N 1
ATOM 4215 C CA . GLU A 1 559 ? 30.685 -3.108 -6.988 1.00 58.81 559 GLU A CA 1
ATOM 4216 C C . GLU A 1 559 ? 30.118 -4.402 -6.410 1.00 58.81 559 GLU A C 1
ATOM 4218 O O . GLU A 1 559 ? 30.822 -5.114 -5.692 1.00 58.81 559 GLU A O 1
ATOM 4223 N N . ALA A 1 560 ? 28.871 -4.748 -6.741 1.00 62.88 560 ALA A N 1
ATOM 4224 C CA . ALA A 1 560 ? 28.283 -6.026 -6.352 1.00 62.88 560 ALA A CA 1
ATOM 4225 C C . ALA A 1 560 ? 29.003 -7.204 -7.021 1.00 62.88 560 ALA A C 1
ATOM 4227 O O . ALA A 1 560 ? 29.247 -8.218 -6.362 1.00 62.88 560 ALA A O 1
ATOM 4228 N N . LEU A 1 561 ? 29.391 -7.059 -8.294 1.00 71.44 561 LEU A N 1
ATOM 4229 C CA . LEU A 1 561 ? 30.180 -8.059 -9.005 1.00 71.44 561 LEU A CA 1
ATOM 4230 C C . LEU A 1 561 ? 31.563 -8.218 -8.374 1.00 71.44 561 LEU A C 1
ATOM 4232 O O . LEU A 1 561 ? 31.930 -9.335 -8.035 1.00 71.44 561 LEU A O 1
ATOM 4236 N N . SER A 1 562 ? 32.289 -7.125 -8.131 1.00 68.88 562 SER A N 1
ATOM 4237 C CA . SER A 1 562 ? 33.620 -7.169 -7.506 1.00 68.88 562 SER A CA 1
ATOM 4238 C C . SER A 1 562 ? 33.566 -7.733 -6.083 1.00 68.88 562 SER A C 1
ATOM 4240 O O . SER A 1 562 ? 34.443 -8.496 -5.674 1.00 68.88 562 SER A O 1
ATOM 4242 N N . ARG A 1 563 ? 32.512 -7.410 -5.320 1.00 74.88 563 ARG A N 1
ATOM 4243 C CA . ARG A 1 563 ? 32.280 -7.976 -3.985 1.00 74.88 563 ARG A CA 1
ATOM 4244 C C . ARG A 1 563 ? 32.005 -9.473 -4.059 1.00 74.88 563 ARG A C 1
ATOM 4246 O O . ARG A 1 563 ? 32.606 -10.229 -3.306 1.00 74.88 563 ARG A O 1
ATOM 4253 N N . TRP A 1 564 ? 31.156 -9.917 -4.984 1.00 80.62 564 TRP A N 1
ATOM 4254 C CA . TRP A 1 564 ? 30.908 -11.342 -5.203 1.00 80.62 564 TRP A CA 1
ATOM 4255 C C . TRP A 1 564 ? 32.165 -12.075 -5.694 1.00 80.62 564 TRP A C 1
ATOM 4257 O O . TRP A 1 564 ? 32.468 -13.160 -5.202 1.00 80.62 564 TRP A O 1
ATOM 4267 N N . GLU A 1 565 ? 32.934 -11.480 -6.606 1.00 78.81 565 GLU A N 1
ATOM 4268 C CA . GLU A 1 565 ? 34.188 -12.041 -7.114 1.00 78.81 565 GLU A CA 1
ATOM 4269 C C . GLU A 1 565 ? 35.188 -12.255 -5.976 1.00 78.81 565 GLU A C 1
ATOM 4271 O O . GLU A 1 565 ? 35.781 -13.327 -5.869 1.00 78.81 565 GLU A O 1
ATOM 4276 N N . TYR A 1 566 ? 35.311 -11.280 -5.073 1.00 75.00 566 TYR A N 1
ATOM 4277 C CA . TYR A 1 566 ? 36.183 -11.361 -3.905 1.00 75.00 566 TYR A CA 1
ATOM 4278 C C . TYR A 1 566 ? 35.672 -12.339 -2.835 1.00 75.00 566 TYR A C 1
ATOM 4280 O O . TYR A 1 566 ? 36.412 -13.221 -2.399 1.00 75.00 566 TYR A O 1
ATOM 4288 N N . GLU A 1 567 ? 34.413 -12.207 -2.414 1.00 77.31 567 GLU A N 1
ATOM 4289 C CA . GLU A 1 567 ? 33.858 -12.923 -1.259 1.00 77.31 567 GLU A CA 1
ATOM 4290 C C . GLU A 1 567 ? 33.396 -14.349 -1.592 1.00 77.31 567 GLU A C 1
ATOM 4292 O O . GLU A 1 567 ? 33.517 -15.244 -0.756 1.00 77.31 567 GLU A O 1
ATOM 4297 N N . ALA A 1 568 ? 32.871 -14.578 -2.798 1.00 73.75 568 ALA A N 1
ATOM 4298 C CA . ALA A 1 568 ? 32.205 -15.826 -3.178 1.00 73.75 568 ALA A CA 1
ATOM 4299 C C . ALA A 1 568 ? 32.885 -16.563 -4.344 1.00 73.75 568 ALA A C 1
ATOM 4301 O O . ALA A 1 568 ? 32.863 -17.793 -4.365 1.00 73.75 568 ALA A O 1
ATOM 4302 N N . ASN A 1 569 ? 33.536 -15.853 -5.274 1.00 82.69 569 ASN A N 1
ATOM 4303 C CA . ASN A 1 569 ? 34.279 -16.462 -6.389 1.00 82.69 569 ASN A CA 1
ATOM 4304 C C . ASN A 1 569 ? 35.780 -16.660 -6.094 1.00 82.69 569 ASN A C 1
ATOM 4306 O O . ASN A 1 569 ? 36.572 -16.963 -6.990 1.00 82.69 569 ASN A O 1
ATOM 4310 N N . GLY A 1 570 ? 36.198 -16.475 -4.836 1.00 77.00 570 GLY A N 1
ATOM 4311 C CA . GLY A 1 570 ? 37.577 -16.696 -4.394 1.00 77.00 570 GLY A CA 1
ATOM 4312 C C . GLY A 1 570 ? 38.595 -15.733 -5.014 1.00 77.00 570 GLY A C 1
ATOM 4313 O O . GLY A 1 570 ? 39.733 -16.129 -5.265 1.00 77.00 570 GLY A O 1
ATOM 4314 N N . GLY A 1 571 ? 38.180 -14.501 -5.303 1.00 72.00 571 GLY A N 1
ATOM 4315 C CA . GLY A 1 571 ? 38.986 -13.456 -5.936 1.00 72.00 571 GLY A CA 1
ATOM 4316 C C . GLY A 1 571 ? 39.148 -13.596 -7.450 1.00 72.00 571 GLY A C 1
ATOM 4317 O O . GLY A 1 571 ? 39.967 -12.884 -8.027 1.00 72.00 571 GLY A O 1
ATOM 4318 N N . LYS A 1 572 ? 38.429 -14.518 -8.102 1.00 73.62 572 LYS A N 1
ATOM 4319 C CA . LYS A 1 572 ? 38.474 -14.690 -9.561 1.00 73.62 572 LYS A CA 1
ATOM 4320 C C . LYS A 1 572 ? 37.423 -13.825 -10.240 1.00 73.62 572 LYS A C 1
ATOM 4322 O O . LYS A 1 572 ? 36.293 -13.744 -9.762 1.00 73.62 572 LYS A O 1
ATOM 4327 N N . GLU A 1 573 ? 37.779 -13.260 -11.389 1.00 76.69 573 GLU A N 1
ATOM 4328 C CA . GLU A 1 573 ? 36.824 -12.561 -12.245 1.00 76.69 573 GLU A CA 1
ATOM 4329 C C . GLU A 1 573 ? 35.726 -13.513 -12.739 1.00 76.69 573 GLU A C 1
ATOM 4331 O O . GLU A 1 573 ? 35.957 -14.703 -12.981 1.00 76.69 573 GLU A O 1
ATOM 4336 N N . TRP A 1 574 ? 34.510 -12.995 -12.861 1.00 78.38 574 TRP A N 1
ATOM 4337 C CA . TRP A 1 574 ? 33.382 -13.726 -13.412 1.00 78.38 574 TRP A CA 1
ATOM 4338 C C . TRP A 1 574 ? 33.600 -13.984 -14.907 1.00 78.38 574 TRP A C 1
ATOM 4340 O O . TRP A 1 574 ? 33.934 -13.072 -15.655 1.00 78.38 574 TRP A O 1
ATOM 4350 N N . GLU A 1 575 ? 33.377 -15.215 -15.375 1.00 64.94 575 GLU A N 1
ATOM 4351 C CA . GLU A 1 575 ? 33.666 -15.626 -16.765 1.00 64.94 575 GLU A CA 1
ATOM 4352 C C . GLU A 1 575 ? 32.913 -14.808 -17.833 1.00 64.94 575 GLU A C 1
ATOM 4354 O O . GLU A 1 575 ? 33.343 -14.746 -18.983 1.00 64.94 575 GLU A O 1
ATOM 4359 N N . GLY A 1 576 ? 31.798 -14.166 -17.462 1.00 64.94 576 GLY A N 1
ATOM 4360 C CA . GLY A 1 576 ? 31.032 -13.266 -18.330 1.00 64.94 576 GLY A CA 1
ATOM 4361 C C . GLY A 1 576 ? 31.577 -11.835 -18.412 1.00 64.94 576 GLY A C 1
ATOM 4362 O O . GLY A 1 576 ? 31.001 -11.011 -19.124 1.00 64.94 576 GLY A O 1
ATOM 4363 N N . ARG A 1 577 ? 32.665 -11.517 -17.694 1.00 63.16 577 ARG A N 1
ATOM 4364 C CA . ARG A 1 577 ? 33.368 -10.232 -17.769 1.00 63.16 577 ARG A CA 1
ATOM 4365 C C . ARG A 1 577 ? 34.040 -10.153 -19.146 1.00 63.16 577 ARG A C 1
ATOM 4367 O O . ARG A 1 577 ? 34.940 -10.924 -19.471 1.00 63.16 577 ARG A O 1
ATOM 4374 N N . VAL A 1 578 ? 33.555 -9.261 -20.007 1.00 50.91 578 VAL A N 1
ATOM 4375 C CA . VAL A 1 578 ? 34.125 -9.082 -21.350 1.00 50.91 578 VAL A CA 1
ATOM 4376 C C . VAL A 1 578 ? 35.542 -8.518 -21.190 1.00 50.91 578 VAL A C 1
ATOM 4378 O O . VAL A 1 578 ? 35.715 -7.479 -20.556 1.00 50.91 578 VAL A O 1
ATOM 4381 N N . ALA A 1 579 ? 36.556 -9.206 -21.728 1.00 34.09 579 ALA A N 1
ATOM 4382 C CA . ALA A 1 579 ? 37.953 -8.786 -21.604 1.00 34.09 579 ALA A CA 1
ATOM 4383 C C . ALA A 1 579 ? 38.155 -7.343 -22.116 1.00 34.09 579 ALA A C 1
ATOM 4385 O O . ALA A 1 579 ? 37.551 -6.964 -23.127 1.00 34.09 579 ALA A O 1
ATOM 4386 N N . PRO A 1 580 ? 39.025 -6.537 -21.480 1.00 35.47 580 PRO A N 1
ATOM 4387 C CA . PRO A 1 580 ? 39.290 -5.183 -21.933 1.00 35.47 580 PRO A CA 1
ATOM 4388 C C . PRO A 1 580 ? 40.026 -5.243 -23.274 1.00 35.47 580 PRO A C 1
ATOM 4390 O O . PRO A 1 580 ? 41.230 -5.496 -23.333 1.00 35.47 580 PRO A O 1
ATOM 4393 N N . HIS A 1 581 ? 39.318 -5.000 -24.377 1.00 26.56 581 HIS A N 1
ATOM 4394 C CA . HIS A 1 581 ? 39.981 -4.629 -25.618 1.00 26.56 581 HIS A CA 1
ATOM 4395 C C . HIS A 1 581 ? 40.655 -3.274 -25.396 1.00 26.56 581 HIS A C 1
ATOM 4397 O O . HIS A 1 581 ? 40.012 -2.230 -25.311 1.00 26.56 581 HIS A O 1
ATOM 4403 N N . THR A 1 582 ? 41.979 -3.312 -25.283 1.00 32.06 582 THR A N 1
ATOM 4404 C CA . THR A 1 582 ? 42.871 -2.174 -25.466 1.00 32.06 582 THR A CA 1
ATOM 4405 C C . THR A 1 582 ? 42.524 -1.476 -26.779 1.00 32.06 582 THR A C 1
ATOM 4407 O O . THR A 1 582 ? 42.779 -2.011 -27.856 1.00 32.06 582 THR A O 1
ATOM 4410 N N . VAL A 1 583 ? 41.973 -0.265 -26.707 1.00 23.47 583 VAL A N 1
ATOM 4411 C CA . VAL A 1 583 ? 41.920 0.638 -27.863 1.00 23.47 583 VAL A CA 1
ATOM 4412 C C . VAL A 1 583 ? 42.824 1.834 -27.556 1.00 23.47 583 VAL A C 1
ATOM 4414 O O . VAL A 1 583 ? 42.598 2.521 -26.558 1.00 23.47 583 VAL A O 1
ATOM 4417 N N . PRO A 1 584 ? 43.892 2.058 -28.342 1.00 26.23 584 PRO A N 1
ATOM 4418 C CA . PRO A 1 584 ? 44.844 3.126 -28.094 1.00 26.23 584 PRO A CA 1
ATOM 4419 C C . PRO A 1 584 ? 44.260 4.493 -28.463 1.00 26.23 584 PRO A C 1
ATOM 4421 O O . PRO A 1 584 ? 43.391 4.627 -29.325 1.00 26.23 584 PRO A O 1
ATOM 4424 N N . TYR A 1 585 ? 44.793 5.514 -27.799 1.00 27.95 585 TYR A N 1
ATOM 4425 C CA . TYR A 1 585 ? 44.540 6.925 -28.058 1.00 27.95 585 TYR A CA 1
ATOM 4426 C C . TYR A 1 585 ? 44.750 7.288 -29.547 1.00 27.95 585 TYR A C 1
ATOM 4428 O O . TYR A 1 585 ? 45.816 7.042 -30.104 1.00 27.95 585 TYR A O 1
ATOM 4436 N N . HIS A 1 586 ? 43.737 7.956 -30.119 1.00 25.19 586 HIS A N 1
ATOM 4437 C CA . HIS A 1 586 ? 43.706 8.737 -31.371 1.00 25.19 586 HIS A CA 1
ATOM 4438 C C . HIS A 1 586 ? 43.866 8.023 -32.741 1.00 25.19 586 HIS A C 1
ATOM 4440 O O . HIS A 1 586 ? 44.978 7.735 -33.171 1.00 25.19 586 HIS A O 1
ATOM 4446 N N . THR A 1 587 ? 42.771 7.964 -33.533 1.00 22.91 587 THR A N 1
ATOM 4447 C CA . THR A 1 587 ? 42.548 8.721 -34.812 1.00 22.91 587 THR A CA 1
ATOM 4448 C C . THR A 1 587 ? 41.604 7.999 -35.815 1.00 22.91 587 THR A C 1
ATOM 4450 O O . THR A 1 587 ? 41.998 7.022 -36.433 1.00 22.91 587 THR A O 1
ATOM 4453 N N . ILE A 1 588 ? 40.385 8.555 -35.978 1.00 26.42 588 ILE A N 1
ATOM 4454 C CA . ILE A 1 588 ? 39.579 8.872 -37.199 1.00 26.42 588 ILE A CA 1
ATOM 4455 C C . ILE A 1 588 ? 39.368 7.810 -38.321 1.00 26.42 588 ILE A C 1
ATOM 4457 O O . ILE A 1 588 ? 40.327 7.374 -38.942 1.00 26.42 588 ILE A O 1
ATOM 4461 N N . TYR A 1 589 ? 38.095 7.498 -38.656 1.00 27.39 589 TYR A N 1
ATOM 4462 C CA . TYR A 1 589 ? 37.361 7.776 -39.933 1.00 27.39 589 TYR A CA 1
ATOM 4463 C C . TYR A 1 589 ? 36.130 6.839 -40.096 1.00 27.39 589 TYR A C 1
ATOM 4465 O O . TYR A 1 589 ? 36.273 5.650 -39.850 1.00 27.39 589 TYR A O 1
ATOM 4473 N N . THR A 1 590 ? 34.936 7.157 -40.626 1.00 25.45 590 THR A N 1
ATOM 4474 C CA . THR A 1 590 ? 34.034 8.327 -40.808 1.00 25.45 590 THR A CA 1
ATOM 4475 C C . THR A 1 590 ? 32.866 7.814 -41.680 1.00 25.45 590 THR A C 1
ATOM 4477 O O . THR A 1 590 ? 33.123 7.046 -42.600 1.00 25.45 590 THR A O 1
ATOM 4480 N N . ILE A 1 591 ? 31.624 8.250 -41.422 1.00 24.30 591 ILE A N 1
ATOM 4481 C CA . ILE A 1 591 ? 30.539 8.656 -42.362 1.00 24.30 591 ILE A CA 1
ATOM 4482 C C . ILE A 1 591 ? 29.308 8.942 -41.476 1.00 24.30 591 ILE A C 1
ATOM 4484 O O . ILE A 1 591 ? 28.963 8.100 -40.660 1.00 24.30 591 ILE A O 1
ATOM 4488 N N . HIS A 1 592 ? 28.520 10.009 -41.583 1.00 23.17 592 HIS A N 1
ATOM 4489 C CA . HIS A 1 592 ? 28.672 11.413 -41.972 1.00 23.17 592 HIS A CA 1
ATOM 4490 C C . HIS A 1 592 ? 27.291 12.049 -41.666 1.00 23.17 592 HIS A C 1
ATOM 4492 O O . HIS A 1 592 ? 26.286 11.446 -42.023 1.00 23.17 592 HIS A O 1
ATOM 4498 N N . THR A 1 593 ? 27.270 13.267 -41.099 1.00 23.36 593 THR A N 1
ATOM 4499 C CA . THR A 1 593 ? 26.200 14.301 -41.218 1.00 23.36 593 THR A CA 1
ATOM 4500 C C . THR A 1 593 ? 24.828 13.953 -40.603 1.00 23.36 593 THR A C 1
ATOM 4502 O O . THR A 1 593 ? 24.157 13.036 -41.042 1.00 23.36 593 THR A O 1
ATOM 4505 N N . ILE A 1 594 ? 24.319 14.662 -39.590 1.00 21.97 594 ILE A N 1
ATOM 4506 C CA . ILE A 1 594 ? 23.862 16.059 -39.667 1.00 21.97 594 ILE A CA 1
ATOM 4507 C C . ILE A 1 594 ? 24.324 16.851 -38.435 1.00 21.97 594 ILE A C 1
ATOM 4509 O O . ILE A 1 594 ? 23.925 16.588 -37.305 1.00 21.97 594 ILE A O 1
ATOM 4513 N N . ILE A 1 595 ? 25.150 17.863 -38.700 1.00 23.31 595 ILE A N 1
ATOM 4514 C CA . ILE A 1 595 ? 25.363 19.021 -37.834 1.00 23.31 595 ILE A CA 1
ATOM 4515 C C . ILE A 1 595 ? 24.144 19.928 -38.026 1.00 23.31 595 ILE A C 1
ATOM 4517 O O . ILE A 1 595 ? 23.935 20.437 -39.126 1.00 23.31 595 ILE A O 1
ATOM 4521 N N . ILE A 1 596 ? 23.368 20.156 -36.968 1.00 23.42 596 ILE A N 1
ATOM 4522 C CA . ILE A 1 596 ? 22.641 21.418 -36.809 1.00 23.42 596 ILE A CA 1
ATOM 4523 C C . ILE A 1 596 ? 23.525 22.272 -35.904 1.00 23.42 596 ILE A C 1
ATOM 4525 O O . ILE A 1 596 ? 23.872 21.871 -34.795 1.00 23.42 596 ILE A O 1
ATOM 4529 N N . ALA A 1 597 ? 23.977 23.400 -36.441 1.00 24.39 597 ALA A N 1
ATOM 4530 C CA . ALA A 1 597 ? 24.852 24.346 -35.772 1.00 24.39 597 ALA A CA 1
ATOM 4531 C C . ALA A 1 597 ? 24.236 24.835 -34.449 1.00 24.39 597 ALA A C 1
ATOM 4533 O O . ALA A 1 597 ? 23.115 25.336 -34.444 1.00 24.39 597 ALA A O 1
ATOM 4534 N N . MET A 1 598 ? 24.988 24.745 -33.349 1.00 24.28 598 MET A N 1
ATOM 4535 C CA . MET A 1 598 ? 24.753 25.575 -32.164 1.00 24.28 598 MET A CA 1
ATOM 4536 C C . MET A 1 598 ? 25.778 26.719 -32.165 1.00 24.28 598 MET A C 1
ATOM 4538 O O . MET A 1 598 ? 26.955 26.469 -32.446 1.00 24.28 598 MET A O 1
ATOM 4542 N N . PRO A 1 599 ? 25.353 27.971 -31.923 1.00 26.89 599 PRO A N 1
ATOM 4543 C CA . PRO A 1 599 ? 26.200 29.143 -32.085 1.00 26.89 599 PRO A CA 1
ATOM 4544 C C . PRO A 1 599 ? 27.272 29.231 -30.992 1.00 26.89 599 PRO A C 1
ATOM 4546 O O . PRO A 1 599 ? 27.089 28.807 -29.853 1.00 26.89 599 PRO A O 1
ATOM 4549 N N . THR A 1 600 ? 28.408 29.816 -31.363 1.00 31.52 600 THR A N 1
ATOM 4550 C CA . THR A 1 600 ? 29.501 30.218 -30.474 1.00 31.52 600 THR A CA 1
ATOM 4551 C C . THR A 1 600 ? 29.018 31.207 -29.408 1.00 31.52 600 THR A C 1
ATOM 4553 O O . THR A 1 600 ? 28.436 32.235 -29.751 1.00 31.52 600 THR A O 1
ATOM 4556 N N . LEU A 1 601 ? 29.307 30.919 -28.135 1.00 31.30 601 LEU A N 1
ATOM 4557 C CA . LEU A 1 601 ? 29.071 31.814 -26.993 1.00 31.30 601 LEU A CA 1
ATOM 4558 C C . LEU A 1 601 ? 29.923 33.103 -27.096 1.00 31.30 601 LEU A C 1
ATOM 4560 O O . LEU A 1 601 ? 31.096 33.014 -27.473 1.00 31.30 601 LEU A O 1
ATOM 4564 N N . PRO A 1 602 ? 29.381 34.287 -26.747 1.00 28.62 602 PRO A N 1
ATOM 4565 C CA . PRO A 1 602 ? 30.106 35.554 -26.820 1.00 28.62 602 PRO A CA 1
ATOM 4566 C C . PRO A 1 602 ? 31.088 35.752 -25.652 1.00 28.62 602 PRO A C 1
ATOM 4568 O O . PRO A 1 602 ? 30.930 35.208 -24.562 1.00 28.62 602 PRO A O 1
ATOM 4571 N N . ALA A 1 603 ? 32.110 36.577 -25.899 1.00 32.59 603 ALA A N 1
ATOM 4572 C CA . ALA A 1 603 ? 33.272 36.821 -25.039 1.00 32.59 603 ALA A CA 1
ATOM 4573 C C . ALA A 1 603 ? 33.053 37.846 -23.898 1.00 32.59 603 ALA A C 1
ATOM 4575 O O . ALA A 1 603 ? 34.029 38.321 -23.319 1.00 32.59 603 ALA A O 1
ATOM 4576 N N . ASP A 1 604 ? 31.805 38.190 -23.559 1.00 30.38 604 ASP A N 1
ATOM 4577 C CA . ASP A 1 604 ? 31.480 39.118 -22.465 1.00 30.38 604 ASP A CA 1
ATOM 4578 C C . ASP A 1 604 ? 30.535 38.452 -21.439 1.00 30.38 604 ASP A C 1
ATOM 4580 O O . ASP A 1 604 ? 29.384 38.150 -21.770 1.00 30.38 604 ASP A O 1
ATOM 4584 N N . PRO A 1 605 ? 30.964 38.237 -20.176 1.00 34.97 605 PRO A N 1
ATOM 4585 C CA . PRO A 1 605 ? 30.136 37.622 -19.135 1.00 34.97 605 PRO A CA 1
ATOM 4586 C C . PRO A 1 605 ? 28.925 38.473 -18.717 1.00 34.97 605 PRO A C 1
ATOM 4588 O O . PRO A 1 605 ? 28.085 37.992 -17.959 1.00 34.97 605 PRO A O 1
ATOM 4591 N N . ARG A 1 606 ? 28.796 39.713 -19.213 1.00 32.94 606 ARG A N 1
ATOM 4592 C CA . ARG A 1 606 ? 27.588 40.539 -19.046 1.00 32.94 606 ARG A CA 1
ATOM 4593 C C . ARG A 1 606 ? 26.568 40.399 -20.180 1.00 32.94 606 ARG A C 1
ATOM 4595 O O . ARG A 1 606 ? 25.450 40.863 -20.008 1.00 32.94 606 ARG A O 1
ATOM 4602 N N . GLN A 1 607 ? 26.913 39.732 -21.284 1.00 31.84 607 GLN A N 1
ATOM 4603 C CA . GLN A 1 607 ? 26.008 39.464 -22.416 1.00 31.84 607 GLN A CA 1
ATOM 4604 C C . GLN A 1 607 ? 25.586 37.988 -22.533 1.00 31.84 607 GLN A C 1
ATOM 4606 O O . GLN A 1 607 ? 24.791 37.640 -23.397 1.00 31.84 607 GLN A O 1
ATOM 4611 N N . ALA A 1 608 ? 26.094 37.095 -21.680 1.00 34.41 608 ALA A N 1
ATOM 4612 C CA . ALA A 1 608 ? 25.916 35.648 -21.837 1.00 34.41 608 ALA A CA 1
ATOM 4613 C C . ALA A 1 608 ? 24.598 35.063 -21.277 1.00 34.41 608 ALA A C 1
ATOM 4615 O O . ALA A 1 608 ? 24.449 33.844 -21.266 1.00 34.41 608 ALA A O 1
ATOM 4616 N N . HIS A 1 609 ? 23.667 35.871 -20.758 1.00 45.34 609 HIS A N 1
ATOM 4617 C CA . HIS A 1 609 ? 22.661 35.357 -19.813 1.00 45.34 609 HIS A CA 1
ATOM 4618 C C . HIS A 1 609 ? 21.196 35.745 -20.057 1.00 45.34 609 HIS A C 1
ATOM 4620 O O . HIS A 1 609 ? 20.398 35.577 -19.138 1.00 45.34 609 HIS A O 1
ATOM 4626 N N . GLU A 1 610 ? 20.828 36.187 -21.261 1.00 44.31 610 GLU A N 1
ATOM 4627 C CA . GLU A 1 610 ? 19.416 36.445 -21.614 1.00 44.31 610 GLU A CA 1
ATOM 4628 C C . GLU A 1 610 ? 18.745 35.306 -22.422 1.00 44.31 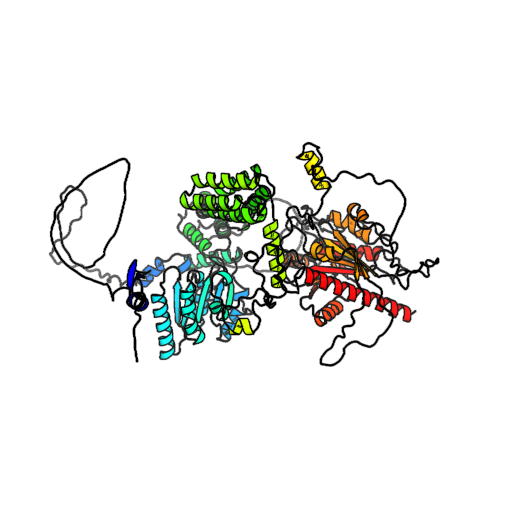610 GLU A C 1
ATOM 4630 O O . GLU A 1 610 ? 17.527 35.234 -22.420 1.00 44.31 610 GLU A O 1
ATOM 4635 N N . ASP A 1 611 ? 19.493 34.324 -22.964 1.00 51.06 611 ASP A N 1
ATOM 4636 C CA . ASP A 1 611 ? 18.947 33.290 -23.887 1.00 51.06 611 ASP A CA 1
ATOM 4637 C C . ASP A 1 611 ? 19.253 31.808 -23.511 1.00 51.06 611 ASP A C 1
ATOM 4639 O O . ASP A 1 611 ? 19.114 30.894 -24.327 1.00 51.06 611 ASP A O 1
ATOM 4643 N N . GLY A 1 612 ? 19.727 31.513 -22.292 1.00 63.62 612 GLY A N 1
ATOM 4644 C CA . GLY A 1 612 ? 20.148 30.149 -21.895 1.00 63.62 612 GLY A CA 1
ATOM 4645 C C . GLY A 1 612 ? 19.009 29.236 -21.390 1.00 63.62 612 GLY A C 1
ATOM 4646 O O . GLY A 1 612 ? 18.042 29.747 -20.833 1.00 63.62 612 GLY A O 1
ATOM 4647 N N . PRO A 1 613 ? 19.104 27.891 -21.483 1.00 74.19 613 PRO A N 1
ATOM 4648 C CA . PRO A 1 613 ? 18.084 26.979 -20.943 1.00 74.19 613 PRO A CA 1
ATOM 4649 C C . PRO A 1 613 ? 17.883 27.134 -19.429 1.00 74.19 613 PRO A C 1
ATOM 4651 O O . PRO A 1 613 ? 18.861 27.336 -18.706 1.00 74.19 613 PRO A O 1
ATOM 4654 N N . PHE A 1 614 ? 16.652 26.944 -18.945 1.00 83.81 614 PHE A N 1
ATOM 4655 C CA . PHE A 1 614 ? 16.373 26.774 -17.515 1.00 83.81 614 PHE A CA 1
ATOM 4656 C C . PHE A 1 614 ? 17.042 25.499 -16.997 1.00 83.81 614 PHE A C 1
ATOM 4658 O O . PHE A 1 614 ? 16.927 24.433 -17.605 1.00 83.81 614 PHE A O 1
ATOM 4665 N N . ARG A 1 615 ? 17.742 25.590 -15.864 1.00 88.06 615 ARG A N 1
ATOM 4666 C CA . ARG A 1 615 ? 18.408 24.457 -15.213 1.00 88.06 615 ARG A CA 1
ATOM 4667 C C . ARG A 1 615 ? 17.630 24.043 -13.976 1.00 88.06 615 ARG A C 1
ATOM 4669 O O . ARG A 1 615 ? 17.636 24.743 -12.964 1.00 88.06 615 ARG A O 1
ATOM 4676 N N . VAL A 1 616 ? 17.009 22.871 -14.052 1.00 91.31 616 VAL A N 1
ATOM 4677 C CA . VAL A 1 616 ? 16.159 22.325 -12.994 1.00 91.31 616 VAL A CA 1
ATOM 4678 C C . VAL A 1 616 ? 16.829 21.113 -12.368 1.00 91.31 616 VAL A C 1
ATOM 4680 O O . VAL A 1 616 ? 17.170 20.159 -13.067 1.00 91.31 616 VAL A O 1
ATOM 4683 N N . LEU A 1 617 ? 16.993 21.129 -11.047 1.00 93.44 617 LEU A N 1
ATOM 4684 C CA . LEU A 1 617 ? 17.395 19.954 -10.279 1.00 93.44 617 LEU A CA 1
ATOM 4685 C C . LEU A 1 617 ? 16.168 19.362 -9.591 1.00 93.44 617 LEU A C 1
ATOM 4687 O O . LEU A 1 617 ? 15.573 19.992 -8.724 1.00 93.44 617 LEU A O 1
ATOM 4691 N N . VAL A 1 618 ? 15.814 18.132 -9.937 1.00 94.69 618 VAL A N 1
ATOM 4692 C CA . VAL A 1 618 ? 14.749 17.377 -9.278 1.00 94.69 618 VAL A CA 1
ATOM 4693 C C . VAL A 1 618 ? 15.384 16.331 -8.370 1.00 94.69 618 VAL A C 1
ATOM 4695 O O . VAL A 1 618 ? 16.269 15.593 -8.797 1.00 94.69 618 VAL A O 1
ATOM 4698 N N . THR A 1 619 ? 14.948 16.226 -7.119 1.00 93.88 619 THR A N 1
ATOM 4699 C CA . THR A 1 619 ? 15.458 15.191 -6.212 1.00 93.88 619 THR A CA 1
ATOM 4700 C C . THR A 1 619 ? 14.376 14.198 -5.833 1.00 93.88 619 THR A C 1
ATOM 4702 O O . THR A 1 619 ? 13.259 14.600 -5.521 1.00 93.88 619 THR A O 1
ATOM 4705 N N . GLY A 1 620 ? 14.731 12.920 -5.769 1.00 89.56 620 GLY A N 1
ATOM 4706 C CA . GLY A 1 620 ? 13.918 11.879 -5.142 1.00 89.56 620 GLY A CA 1
ATOM 4707 C C . GLY A 1 620 ? 14.682 11.279 -3.971 1.00 89.56 620 GLY A C 1
ATOM 4708 O O . GLY A 1 620 ? 15.911 11.294 -3.964 1.00 89.56 620 GLY A O 1
ATOM 4709 N N . PHE A 1 621 ? 13.979 10.760 -2.975 1.00 83.81 621 PHE A N 1
ATOM 4710 C CA . PHE A 1 621 ? 14.626 10.100 -1.843 1.00 83.81 621 PHE A CA 1
ATOM 4711 C C . PHE A 1 621 ? 14.917 8.638 -2.163 1.00 83.81 621 PHE A C 1
ATOM 4713 O O . PHE A 1 621 ? 14.200 8.031 -2.954 1.00 83.81 621 PHE A O 1
ATOM 4720 N N . GLY A 1 622 ? 15.897 8.037 -1.495 1.00 67.00 622 GLY A N 1
ATOM 4721 C CA . GLY A 1 622 ? 16.142 6.597 -1.548 1.00 67.00 622 GLY A CA 1
ATOM 4722 C C . GLY A 1 622 ? 17.581 6.208 -1.195 1.00 67.00 622 GLY A C 1
ATOM 4723 O O . GLY A 1 622 ? 18.458 7.071 -1.178 1.00 67.00 622 GLY A O 1
ATOM 4724 N N . PRO A 1 623 ? 17.830 4.924 -0.874 1.00 55.69 623 PRO A N 1
ATOM 4725 C CA . PRO A 1 623 ? 16.849 3.851 -0.664 1.00 55.69 623 PRO A CA 1
ATOM 4726 C C . PRO A 1 623 ? 16.169 3.913 0.726 1.00 55.69 623 PRO A C 1
ATOM 4728 O O . PRO A 1 623 ? 16.699 4.497 1.665 1.00 55.69 623 PRO A O 1
ATOM 4731 N N . PHE A 1 624 ? 14.986 3.296 0.864 1.00 56.91 624 PHE A N 1
ATOM 4732 C CA . PHE A 1 624 ? 14.313 3.028 2.152 1.00 56.91 624 PHE A CA 1
ATOM 4733 C C . PHE A 1 624 ? 14.331 1.518 2.422 1.00 56.91 624 PHE A C 1
ATOM 4735 O O . PHE A 1 624 ? 14.182 0.731 1.491 1.00 56.91 624 PHE A O 1
ATOM 4742 N N . SER A 1 625 ? 14.391 1.099 3.688 1.00 47.25 625 SER A N 1
ATOM 4743 C CA . SER A 1 625 ? 14.346 -0.319 4.102 1.00 47.25 625 SER A CA 1
ATOM 4744 C C . SER A 1 625 ? 13.106 -1.091 3.613 1.00 47.25 625 SER A C 1
ATOM 4746 O O . SER A 1 625 ? 13.167 -2.307 3.443 1.00 47.25 625 SER A O 1
ATOM 4748 N N . HIS A 1 626 ? 11.989 -0.394 3.370 1.00 47.12 626 HIS A N 1
ATOM 4749 C CA . HIS A 1 626 ? 10.684 -0.977 3.027 1.00 47.12 626 HIS A CA 1
ATOM 4750 C C . HIS A 1 626 ? 10.292 -0.861 1.541 1.00 47.12 626 HIS A C 1
ATOM 4752 O O . HIS A 1 626 ? 9.266 -1.411 1.142 1.00 47.12 626 HIS A O 1
ATOM 4758 N N . TYR A 1 627 ? 11.091 -0.180 0.710 1.00 48.53 627 TYR A N 1
ATOM 4759 C CA . TYR A 1 627 ? 10.820 -0.015 -0.723 1.00 48.53 627 TYR A CA 1
ATOM 4760 C C . TYR A 1 627 ? 12.021 -0.474 -1.554 1.00 48.53 627 TYR A C 1
ATOM 4762 O O . TYR A 1 627 ? 13.089 0.119 -1.467 1.00 48.53 627 TYR A O 1
ATOM 4770 N N . GLU A 1 628 ? 11.825 -1.488 -2.407 1.00 48.53 628 GLU A N 1
ATOM 4771 C CA . GLU A 1 628 ? 12.862 -2.010 -3.320 1.00 48.53 628 GLU A CA 1
ATOM 4772 C C . GLU A 1 628 ? 13.395 -0.925 -4.276 1.00 48.53 628 GLU A C 1
ATOM 4774 O O . GLU A 1 628 ? 14.581 -0.893 -4.579 1.00 48.53 628 GLU A O 1
ATOM 4779 N N . VAL A 1 629 ? 12.534 0.020 -4.683 1.00 57.06 629 VAL A N 1
ATOM 4780 C CA . VAL A 1 629 ? 12.922 1.312 -5.271 1.00 57.06 629 VAL A CA 1
ATOM 4781 C C . VAL A 1 629 ? 11.944 2.369 -4.757 1.00 57.06 629 VAL A C 1
ATOM 4783 O O . VAL A 1 629 ? 10.728 2.202 -4.891 1.00 57.06 629 VAL A O 1
ATOM 4786 N N . ASN A 1 630 ? 12.457 3.445 -4.158 1.00 78.75 630 ASN A N 1
ATOM 4787 C CA . ASN A 1 630 ? 11.634 4.492 -3.556 1.00 78.75 630 ASN A CA 1
ATOM 4788 C C . ASN A 1 630 ? 10.685 5.135 -4.598 1.00 78.75 630 ASN A C 1
ATOM 4790 O O . ASN A 1 630 ? 11.171 5.564 -5.646 1.00 78.75 630 ASN A O 1
ATOM 4794 N N . PRO A 1 631 ? 9.366 5.248 -4.328 1.00 82.25 631 PRO A N 1
ATOM 4795 C CA . PRO A 1 631 ? 8.397 5.868 -5.239 1.00 82.25 631 PRO A CA 1
ATOM 4796 C C . PRO A 1 631 ? 8.803 7.257 -5.762 1.00 82.25 631 PRO A C 1
ATOM 4798 O O . PRO A 1 631 ? 8.672 7.520 -6.955 1.00 82.25 631 PRO A O 1
ATOM 4801 N N . SER A 1 632 ? 9.363 8.112 -4.903 1.00 88.25 632 SER A N 1
ATOM 4802 C CA . SER A 1 632 ? 9.857 9.434 -5.300 1.00 88.25 632 SER A CA 1
ATOM 4803 C C . SER A 1 632 ? 11.047 9.349 -6.255 1.00 88.25 632 SER A C 1
ATOM 4805 O O . SER A 1 632 ? 11.036 10.011 -7.290 1.00 88.25 632 SER A O 1
ATOM 4807 N N . TRP A 1 633 ? 12.029 8.477 -5.991 1.00 90.06 633 TRP A N 1
ATOM 4808 C CA . TRP A 1 633 ? 13.136 8.244 -6.923 1.00 90.06 633 TRP A CA 1
ATOM 4809 C C . TRP A 1 633 ? 12.666 7.628 -8.245 1.00 90.06 633 TRP A C 1
ATOM 4811 O O . TRP A 1 633 ? 13.084 8.067 -9.315 1.00 90.06 633 TRP A O 1
ATOM 4821 N N . ARG A 1 634 ? 11.730 6.670 -8.202 1.00 86.06 634 ARG A N 1
ATOM 4822 C CA . ARG A 1 634 ? 11.125 6.071 -9.405 1.00 86.06 634 ARG A CA 1
ATOM 4823 C C . ARG A 1 634 ? 10.445 7.105 -10.297 1.00 86.06 634 ARG A C 1
ATOM 4825 O O . ARG A 1 634 ? 10.549 6.982 -11.512 1.00 86.06 634 ARG A O 1
ATOM 4832 N N . ALA A 1 635 ? 9.765 8.089 -9.711 1.00 88.69 635 ALA A N 1
ATOM 4833 C CA . ALA A 1 635 ? 9.058 9.123 -10.459 1.00 88.69 635 ALA A CA 1
ATOM 4834 C C . ALA A 1 635 ? 10.007 10.140 -11.119 1.00 88.69 635 ALA A C 1
ATOM 4836 O O . ALA A 1 635 ? 9.704 10.648 -12.199 1.00 88.69 635 ALA A O 1
ATOM 4837 N N . VAL A 1 636 ? 11.158 10.431 -10.501 1.00 90.56 636 VAL A N 1
ATOM 4838 C CA . VAL A 1 636 ? 12.090 11.467 -10.989 1.00 90.56 636 VAL A CA 1
ATOM 4839 C C . VAL A 1 636 ? 13.235 10.916 -11.831 1.00 90.56 636 VAL A C 1
ATOM 4841 O O . VAL A 1 636 ? 13.731 11.620 -12.705 1.00 90.56 636 VAL A O 1
ATOM 4844 N N . LYS A 1 637 ? 13.652 9.660 -11.621 1.00 88.38 637 LYS A N 1
ATOM 4845 C CA . LYS A 1 637 ? 14.754 9.028 -12.364 1.00 88.38 637 LYS A CA 1
ATOM 4846 C C . LYS A 1 637 ? 14.577 9.104 -13.892 1.00 88.38 637 LYS A C 1
ATOM 4848 O O . LYS A 1 637 ? 15.560 9.424 -14.558 1.00 88.38 637 LYS A O 1
ATOM 4853 N N . PRO A 1 638 ? 13.373 8.897 -14.470 1.00 89.25 638 PRO A N 1
ATOM 4854 C CA . PRO A 1 638 ? 13.151 9.050 -15.912 1.00 89.25 638 PRO A CA 1
ATOM 4855 C C . PRO A 1 638 ? 13.349 10.477 -16.441 1.00 89.25 638 PRO A C 1
ATOM 4857 O O . PRO A 1 638 ? 13.457 10.659 -17.649 1.00 89.25 638 PRO A O 1
ATOM 4860 N N . LEU A 1 639 ? 13.368 11.488 -15.565 1.00 83.62 639 LEU A N 1
ATOM 4861 C CA . LEU A 1 639 ? 13.558 12.891 -15.935 1.00 83.62 639 LEU A CA 1
ATOM 4862 C C . LEU A 1 639 ? 15.039 13.292 -15.999 1.00 83.62 639 LEU A C 1
ATOM 4864 O O . LEU A 1 639 ? 15.348 14.379 -16.487 1.00 83.62 639 LEU A O 1
ATOM 4868 N N . HIS A 1 640 ? 15.962 12.445 -15.531 1.00 87.50 640 HIS A N 1
ATOM 4869 C CA . HIS A 1 640 ? 17.392 12.743 -15.553 1.00 87.50 640 HIS A CA 1
ATOM 4870 C C . HIS A 1 640 ? 17.908 12.911 -16.992 1.00 87.50 640 HIS A C 1
ATOM 4872 O O . HIS A 1 640 ? 17.696 12.042 -17.835 1.00 87.50 640 HIS A O 1
ATOM 4878 N N . ASN A 1 641 ? 18.616 14.013 -17.256 1.00 78.88 641 ASN A N 1
ATOM 4879 C CA . ASN A 1 641 ? 19.143 14.389 -18.573 1.00 78.88 641 ASN A CA 1
ATOM 4880 C C . ASN A 1 641 ? 18.065 14.540 -19.659 1.00 78.88 641 ASN A C 1
ATOM 4882 O O . ASN A 1 641 ? 18.343 14.361 -20.846 1.00 78.88 641 ASN A O 1
ATOM 4886 N N . THR A 1 642 ? 16.841 14.898 -19.266 1.00 80.25 642 THR A N 1
ATOM 4887 C CA . THR A 1 642 ? 15.776 15.240 -20.215 1.00 80.25 642 THR A CA 1
ATOM 4888 C C . THR A 1 642 ? 15.748 16.740 -20.497 1.00 80.25 642 THR A C 1
ATOM 4890 O O . THR A 1 642 ? 16.098 17.560 -19.644 1.00 80.25 642 THR A O 1
ATOM 4893 N N . VAL A 1 643 ? 15.334 17.099 -21.714 1.00 77.81 643 VAL A N 1
ATOM 4894 C CA . VAL A 1 643 ? 15.066 18.483 -22.118 1.00 77.81 643 VAL A CA 1
ATOM 4895 C C . VAL A 1 643 ? 13.597 18.582 -22.506 1.00 77.81 643 VAL A C 1
ATOM 4897 O O . VAL A 1 643 ? 13.128 17.803 -23.336 1.00 77.81 643 VAL A O 1
ATOM 4900 N N . ILE A 1 644 ? 12.869 19.518 -21.899 1.00 75.69 644 ILE A N 1
ATOM 4901 C CA . ILE A 1 644 ? 11.455 19.774 -22.187 1.00 75.69 644 ILE A CA 1
ATOM 4902 C C . ILE A 1 644 ? 11.347 21.112 -22.919 1.00 75.69 644 ILE A C 1
ATOM 4904 O O . ILE A 1 644 ? 11.917 22.114 -22.482 1.00 75.69 644 ILE A O 1
ATOM 4908 N N . ALA A 1 645 ? 10.624 21.126 -24.040 1.00 63.16 645 ALA A N 1
ATOM 4909 C CA . ALA A 1 645 ? 10.224 22.366 -24.690 1.00 63.16 645 ALA A CA 1
ATOM 4910 C C . ALA A 1 645 ? 9.114 23.010 -23.854 1.00 63.16 645 ALA A C 1
ATOM 4912 O O . ALA A 1 645 ? 8.105 22.369 -23.565 1.00 63.16 645 ALA A O 1
ATOM 4913 N N . ALA A 1 646 ? 9.278 24.274 -23.477 1.00 55.84 646 ALA A N 1
ATOM 4914 C CA . ALA A 1 646 ? 8.264 25.004 -22.724 1.00 55.84 646 ALA A CA 1
ATOM 4915 C C . ALA A 1 646 ? 7.052 25.424 -23.588 1.00 55.84 646 ALA A C 1
ATOM 4917 O O . ALA A 1 646 ? 6.173 26.147 -23.116 1.00 55.84 646 ALA A O 1
ATOM 4918 N N . ASP A 1 647 ? 6.958 24.929 -24.827 1.00 51.84 647 ASP A N 1
ATOM 4919 C CA . ASP A 1 647 ? 5.837 25.145 -25.735 1.00 51.84 647 ASP A CA 1
ATOM 4920 C C . ASP A 1 647 ? 4.855 23.961 -25.691 1.00 51.84 647 ASP A C 1
ATOM 4922 O O . ASP A 1 647 ? 5.193 22.812 -25.977 1.00 51.84 647 ASP A O 1
ATOM 4926 N N . THR A 1 648 ? 3.617 24.255 -25.308 1.00 45.72 648 THR A N 1
ATOM 4927 C CA . THR A 1 648 ? 2.471 23.345 -25.401 1.00 45.72 648 THR A CA 1
ATOM 4928 C C . THR A 1 648 ? 1.347 24.142 -26.035 1.00 45.72 648 THR A C 1
ATOM 4930 O O . THR A 1 648 ? 0.537 24.770 -25.360 1.00 45.72 648 THR A O 1
ATOM 4933 N N . SER A 1 649 ? 1.325 24.146 -27.361 1.00 40.44 649 SER A N 1
ATOM 4934 C CA . SER A 1 649 ? 0.297 24.746 -28.211 1.00 40.44 649 SER A CA 1
ATOM 4935 C C . SER A 1 649 ? -1.027 23.965 -28.163 1.00 40.44 649 SER A C 1
ATOM 4937 O O . SER A 1 649 ? -1.585 23.571 -29.183 1.00 40.44 649 SER A O 1
ATOM 4939 N N . ALA A 1 650 ? -1.559 23.751 -26.959 1.00 35.34 650 ALA A N 1
ATOM 4940 C CA . ALA A 1 650 ? -2.941 23.346 -26.749 1.00 35.34 650 ALA A CA 1
ATOM 4941 C C . ALA A 1 650 ? -3.680 24.512 -26.067 1.00 35.34 650 ALA A C 1
ATOM 4943 O O . ALA A 1 650 ? -3.408 24.788 -24.896 1.00 35.34 650 ALA A O 1
ATOM 4944 N N . PRO A 1 651 ? -4.580 25.230 -26.767 1.00 40.31 651 PRO A N 1
ATOM 4945 C CA . PRO A 1 651 ? -5.389 26.260 -26.131 1.00 40.31 651 PRO A CA 1
ATOM 4946 C C . PRO A 1 651 ? -6.293 25.623 -25.073 1.00 40.31 651 PRO A C 1
ATOM 4948 O O . PRO A 1 651 ? -6.944 24.605 -25.321 1.00 40.31 651 PRO A O 1
ATOM 4951 N N . VAL A 1 652 ? -6.350 26.237 -23.893 1.00 38.88 652 VAL A N 1
ATOM 4952 C CA . VAL A 1 652 ? -7.336 25.888 -22.869 1.00 38.88 652 VAL A CA 1
ATOM 4953 C C . VAL A 1 652 ? -8.673 26.486 -23.313 1.00 38.88 652 VAL A C 1
ATOM 4955 O O . VAL A 1 652 ? -8.860 27.703 -23.306 1.00 38.88 652 VAL A O 1
ATOM 4958 N N . ILE A 1 653 ? -9.589 25.631 -23.770 1.00 36.88 653 ILE A N 1
ATOM 4959 C CA . ILE A 1 653 ? -10.944 26.028 -24.170 1.00 36.88 653 ILE A CA 1
ATOM 4960 C C . ILE A 1 653 ? -11.869 25.823 -22.970 1.00 36.88 653 ILE A C 1
ATOM 4962 O O . ILE A 1 653 ? -11.958 24.719 -22.434 1.00 36.88 653 ILE A O 1
ATOM 4966 N N . VAL A 1 654 ? -12.558 26.887 -22.562 1.00 35.19 654 VAL A N 1
ATOM 4967 C CA . VAL A 1 654 ? -13.582 26.882 -21.511 1.00 35.19 654 VAL A CA 1
ATOM 4968 C C . VAL A 1 654 ? -14.878 27.399 -22.132 1.00 35.19 654 VAL A C 1
ATOM 4970 O O . VAL A 1 654 ? -14.895 28.509 -22.653 1.00 35.19 654 VAL A O 1
ATOM 4973 N N . ASP A 1 655 ? -15.949 26.602 -22.103 1.00 31.70 655 ASP A N 1
ATOM 4974 C CA . ASP A 1 655 ? -17.291 26.980 -22.587 1.00 31.70 655 ASP A CA 1
ATOM 4975 C C . ASP A 1 655 ? -17.311 27.600 -24.004 1.00 31.70 655 ASP A C 1
ATOM 4977 O O . ASP A 1 655 ? -17.887 28.664 -24.231 1.00 31.70 655 ASP A O 1
ATOM 4981 N N . ASP A 1 656 ? -16.643 26.949 -24.965 1.00 35.09 656 ASP A N 1
ATOM 4982 C CA . ASP A 1 656 ? -16.459 27.426 -26.351 1.00 35.09 656 ASP A CA 1
ATOM 4983 C C . ASP A 1 656 ? -15.772 28.804 -26.486 1.00 35.09 656 ASP A C 1
ATOM 4985 O O . ASP A 1 656 ? -15.776 29.413 -27.560 1.00 35.09 656 ASP A O 1
ATOM 4989 N N . GLN A 1 657 ? -15.101 29.283 -25.434 1.00 30.86 657 GLN A N 1
ATOM 4990 C CA . GLN A 1 657 ? -14.202 30.433 -25.485 1.00 30.86 657 GLN A CA 1
ATOM 4991 C C . GLN A 1 657 ? -12.765 30.041 -25.129 1.00 30.86 657 GLN A C 1
ATOM 4993 O O . GLN A 1 657 ? -12.490 29.291 -24.193 1.00 30.86 657 GLN A O 1
ATOM 4998 N N . VAL A 1 658 ? -11.815 30.561 -25.908 1.00 38.00 658 VAL A N 1
ATOM 4999 C CA . VAL A 1 658 ? -10.379 30.392 -25.663 1.00 38.00 658 VAL A CA 1
ATOM 5000 C C . VAL A 1 658 ? -9.999 31.263 -24.468 1.00 38.00 658 VAL A C 1
ATOM 5002 O O . VAL A 1 658 ? -9.984 32.488 -24.571 1.00 38.00 658 VAL A O 1
ATOM 5005 N N . VAL A 1 659 ? -9.684 30.641 -23.332 1.00 38.41 659 VAL A N 1
ATOM 5006 C CA . VAL A 1 659 ? -9.160 31.343 -22.157 1.00 38.41 659 VAL A CA 1
ATOM 5007 C C . VAL A 1 659 ? -7.653 31.129 -22.153 1.00 38.41 659 VAL A C 1
ATOM 5009 O O . VAL A 1 659 ? -7.170 30.136 -21.621 1.00 38.41 659 VAL A O 1
ATOM 5012 N N . LEU A 1 660 ? -6.960 32.077 -22.797 1.00 36.97 660 LEU A N 1
ATOM 5013 C CA . LEU A 1 660 ? -5.510 32.329 -22.893 1.00 36.97 660 LEU A CA 1
ATOM 5014 C C . LEU A 1 660 ? -5.027 32.368 -24.347 1.00 36.97 660 LEU A C 1
ATOM 5016 O O . LEU A 1 660 ? -4.466 31.407 -24.860 1.00 36.97 660 LEU A O 1
ATOM 5020 N N . THR A 1 661 ? -5.163 33.537 -24.972 1.00 38.47 661 THR A N 1
ATOM 5021 C CA . THR A 1 661 ? -4.267 33.975 -26.053 1.00 38.47 661 THR A CA 1
ATOM 5022 C C . THR A 1 661 ? -4.159 35.493 -26.053 1.00 38.47 661 THR A C 1
ATOM 5024 O O . THR A 1 661 ? -4.660 36.137 -26.962 1.00 38.47 661 THR A O 1
ATOM 5027 N N . GLU A 1 662 ? -3.489 36.076 -25.065 1.00 31.78 662 GLU A N 1
ATOM 5028 C CA . GLU A 1 662 ? -2.944 37.432 -25.204 1.00 31.78 662 GLU A CA 1
ATOM 5029 C C . GLU A 1 662 ? -1.608 37.489 -24.473 1.00 31.78 662 GLU A C 1
ATOM 5031 O O . GLU A 1 662 ? -1.556 37.879 -23.323 1.00 31.78 662 GLU A O 1
ATOM 5036 N N . HIS A 1 663 ? -0.566 36.955 -25.112 1.00 32.38 663 HIS A N 1
ATOM 5037 C CA . HIS A 1 663 ? 0.830 37.412 -25.082 1.00 32.38 663 HIS A CA 1
ATOM 5038 C C . HIS A 1 663 ? 1.617 36.443 -25.980 1.00 32.38 663 HIS A C 1
ATOM 5040 O O . HIS A 1 663 ? 2.099 35.402 -25.549 1.00 32.38 663 HIS A O 1
ATOM 5046 N N . HIS A 1 664 ? 1.671 36.740 -27.282 1.00 37.75 664 HIS A N 1
ATOM 5047 C CA . HIS A 1 664 ? 2.690 36.163 -28.160 1.00 37.75 664 HIS A CA 1
ATOM 5048 C C . HIS A 1 664 ? 3.978 36.958 -27.936 1.00 37.75 664 HIS A C 1
ATOM 5050 O O . HIS A 1 664 ? 4.165 38.012 -28.541 1.00 37.75 664 HIS A O 1
ATOM 5056 N N . PHE A 1 665 ? 4.838 36.464 -27.055 1.00 33.44 665 PHE A N 1
ATOM 5057 C CA . PHE A 1 665 ? 6.209 36.935 -26.886 1.00 33.44 665 PHE A CA 1
ATOM 5058 C C . PHE A 1 665 ? 7.125 35.708 -26.906 1.00 33.44 665 PHE A C 1
ATOM 5060 O O . PHE A 1 665 ? 6.753 34.702 -26.322 1.00 33.44 665 PHE A O 1
ATOM 5067 N N . GLY A 1 666 ? 8.230 35.797 -27.663 1.00 37.91 666 GLY A N 1
ATOM 5068 C CA . GLY A 1 666 ? 9.457 34.974 -27.629 1.00 37.91 666 GLY A CA 1
ATOM 5069 C C . GLY A 1 666 ? 9.363 33.456 -27.398 1.00 37.91 666 GLY A C 1
ATOM 5070 O O . GLY A 1 666 ? 8.765 32.985 -26.446 1.00 37.91 666 GLY A O 1
ATOM 5071 N N . GLY A 1 667 ? 10.033 32.649 -28.229 1.00 49.78 667 GLY A N 1
ATOM 5072 C CA . GLY A 1 667 ? 10.131 31.200 -27.997 1.00 49.78 667 GLY A CA 1
ATOM 5073 C C . GLY A 1 667 ? 10.636 30.877 -26.582 1.00 49.78 667 GLY A C 1
ATOM 5074 O O . GLY A 1 667 ? 11.741 31.275 -26.230 1.00 49.78 667 GLY A O 1
ATOM 5075 N N . SER A 1 668 ? 9.824 30.177 -25.784 1.00 60.38 668 SER A N 1
ATOM 5076 C CA . SER A 1 668 ? 10.125 29.928 -24.368 1.00 60.38 668 SER A CA 1
ATOM 5077 C C . SER A 1 668 ? 11.398 29.091 -24.194 1.00 60.38 668 SER A C 1
ATOM 5079 O O . SER A 1 668 ? 11.657 28.141 -24.948 1.00 60.38 668 SER A O 1
ATOM 5081 N N . ARG A 1 669 ? 12.210 29.464 -23.198 1.00 71.31 669 ARG A N 1
ATOM 5082 C CA . ARG A 1 669 ? 13.533 28.876 -22.945 1.00 71.31 669 ARG A CA 1
ATOM 5083 C C . ARG A 1 669 ? 13.429 27.357 -22.699 1.00 71.31 669 ARG A C 1
ATOM 5085 O O . ARG A 1 669 ? 12.579 26.912 -21.925 1.00 71.31 669 ARG A O 1
ATOM 5092 N N . PRO A 1 670 ? 14.301 26.521 -23.298 1.00 77.38 670 PRO A N 1
ATOM 5093 C CA . PRO A 1 670 ? 14.275 25.077 -23.065 1.00 77.38 670 PRO A CA 1
ATOM 5094 C C . PRO A 1 670 ? 14.595 24.736 -21.604 1.00 77.38 670 PRO A C 1
ATOM 5096 O O . PRO A 1 670 ? 15.474 25.346 -20.997 1.00 77.38 670 PRO A O 1
ATOM 5099 N N . VAL A 1 671 ? 13.923 23.726 -21.045 1.00 83.62 671 VAL A N 1
ATOM 5100 C CA . VAL A 1 671 ? 14.101 23.309 -19.647 1.00 83.62 671 VAL A CA 1
ATOM 5101 C C . VAL A 1 671 ? 14.944 22.042 -19.580 1.00 83.62 671 VAL A C 1
ATOM 5103 O O . VAL A 1 671 ? 14.536 20.996 -20.075 1.00 83.62 671 VAL A O 1
ATOM 5106 N N . HIS A 1 672 ? 16.118 22.120 -18.960 1.00 85.00 672 HIS A N 1
ATOM 5107 C CA . HIS A 1 672 ? 17.023 20.991 -18.754 1.00 85.00 672 HIS A CA 1
ATOM 5108 C C . HIS A 1 672 ? 16.853 20.437 -17.343 1.00 85.00 672 HIS A C 1
ATOM 5110 O O . HIS A 1 672 ? 17.076 21.157 -16.368 1.00 85.00 672 HIS A O 1
ATOM 5116 N N . ILE A 1 673 ? 16.518 19.150 -17.243 1.00 86.88 673 ILE A N 1
ATOM 5117 C CA . ILE A 1 673 ? 16.257 18.488 -15.967 1.00 86.88 673 ILE A CA 1
ATOM 5118 C C . ILE A 1 673 ? 17.404 17.548 -15.595 1.00 86.88 673 ILE A C 1
ATOM 5120 O O . ILE A 1 673 ? 17.758 16.618 -16.321 1.00 86.88 673 ILE A O 1
ATOM 5124 N N . SER A 1 674 ? 17.939 17.773 -14.403 1.00 89.31 674 SER A N 1
ATOM 5125 C CA . SER A 1 674 ? 18.879 16.908 -13.703 1.00 89.31 674 SER A CA 1
ATOM 5126 C C . SER A 1 674 ? 18.140 16.209 -12.568 1.00 89.31 674 SER A C 1
ATOM 5128 O O . SER A 1 674 ? 17.521 16.892 -11.760 1.00 89.31 674 SER A O 1
ATOM 5130 N N . ALA A 1 675 ? 18.210 14.879 -12.463 1.00 91.31 675 ALA A N 1
ATOM 5131 C CA . ALA A 1 675 ? 17.659 14.165 -11.303 1.00 91.31 675 ALA A CA 1
ATOM 5132 C C . ALA A 1 675 ? 18.762 13.658 -10.362 1.00 91.31 675 ALA A C 1
ATOM 5134 O O . ALA A 1 675 ? 19.773 13.148 -10.850 1.00 91.31 675 ALA A O 1
ATOM 5135 N N . LEU A 1 676 ? 18.559 13.758 -9.046 1.00 89.69 676 LEU A N 1
ATOM 5136 C CA . LEU A 1 676 ? 19.494 13.282 -8.018 1.00 89.69 676 LEU A CA 1
ATOM 5137 C C . LEU A 1 676 ? 18.770 12.473 -6.927 1.00 89.69 676 LEU A C 1
ATOM 5139 O O . LEU A 1 676 ? 17.734 12.905 -6.421 1.00 89.69 676 LEU A O 1
ATOM 5143 N N . GLU A 1 677 ? 19.319 11.314 -6.556 1.00 89.12 677 GLU A N 1
ATOM 5144 C CA . GLU A 1 677 ? 18.821 10.509 -5.432 1.00 89.12 677 GLU A CA 1
ATOM 5145 C C . GLU A 1 677 ? 19.461 10.987 -4.122 1.00 89.12 677 GLU A C 1
ATOM 5147 O O . GLU A 1 677 ? 20.686 11.090 -4.028 1.00 89.12 677 GLU A O 1
ATOM 5152 N N . ILE A 1 678 ? 18.636 11.302 -3.121 1.00 85.88 678 ILE A N 1
ATOM 5153 C CA . ILE A 1 678 ? 19.078 11.761 -1.800 1.00 85.88 678 ILE A CA 1
ATOM 5154 C C . ILE A 1 678 ? 18.850 10.646 -0.765 1.00 85.88 678 ILE A C 1
ATOM 5156 O O . ILE A 1 678 ? 17.708 10.196 -0.605 1.00 85.88 678 ILE A O 1
ATOM 5160 N N . PRO A 1 679 ? 19.893 10.225 -0.021 1.00 83.19 679 PRO A N 1
ATOM 5161 C CA . PRO A 1 679 ? 19.749 9.269 1.068 1.00 83.19 679 PRO A CA 1
ATOM 5162 C C . PRO A 1 679 ? 18.807 9.759 2.167 1.00 83.19 679 PRO A C 1
ATOM 5164 O O . PRO A 1 679 ? 18.678 10.950 2.447 1.00 83.19 679 PRO A O 1
ATOM 5167 N N . VAL A 1 680 ? 18.166 8.806 2.831 1.00 78.06 680 VAL A N 1
ATOM 5168 C CA . VAL A 1 680 ? 17.063 9.034 3.768 1.00 78.06 680 VAL A CA 1
ATOM 5169 C C . VAL A 1 680 ? 17.594 9.169 5.198 1.00 78.06 680 VAL A C 1
ATOM 5171 O O . VAL A 1 680 ? 17.201 8.424 6.094 1.00 78.06 680 VAL A O 1
ATOM 5174 N N . SER A 1 681 ? 18.527 10.094 5.420 1.00 88.50 681 SER A N 1
ATOM 5175 C CA . SER A 1 681 ? 19.065 10.363 6.758 1.00 88.50 681 SER A CA 1
ATOM 5176 C C . SER A 1 681 ? 19.295 11.842 7.018 1.00 88.50 681 SER A C 1
ATOM 5178 O O . SER A 1 681 ? 19.619 12.610 6.109 1.00 88.50 681 SER A O 1
ATOM 5180 N N . TYR A 1 682 ? 19.121 12.260 8.276 1.00 89.38 682 TYR A N 1
ATOM 5181 C CA . TYR A 1 682 ? 19.294 13.667 8.658 1.00 89.38 682 TYR A CA 1
ATOM 5182 C C . TYR A 1 682 ? 20.730 14.137 8.391 1.00 89.38 682 TYR A C 1
ATOM 5184 O O . TYR A 1 682 ? 20.956 15.264 7.953 1.00 89.38 682 TYR A O 1
ATOM 5192 N N . GLU A 1 683 ? 21.697 13.247 8.618 1.00 87.50 683 GLU A N 1
ATOM 5193 C CA . GLU A 1 683 ? 23.121 13.480 8.377 1.00 87.50 683 GLU A CA 1
ATOM 5194 C C . GLU A 1 683 ? 23.418 13.667 6.881 1.00 87.50 683 GLU A C 1
ATOM 5196 O O . GLU A 1 683 ? 24.099 14.622 6.505 1.00 87.50 683 GLU A O 1
ATOM 5201 N N . ALA A 1 684 ? 22.847 12.823 6.013 1.00 85.88 684 ALA A N 1
ATOM 5202 C CA . ALA A 1 684 ? 23.015 12.953 4.567 1.00 85.88 684 ALA A CA 1
ATOM 5203 C C . ALA A 1 684 ? 22.383 14.242 4.024 1.00 85.88 684 ALA A C 1
ATOM 5205 O O . ALA A 1 684 ? 22.986 14.909 3.183 1.00 85.88 684 ALA A O 1
ATOM 5206 N N . VAL A 1 685 ? 21.208 14.633 4.529 1.00 88.56 685 VAL A N 1
ATOM 5207 C CA . VAL A 1 685 ? 20.555 15.891 4.133 1.00 88.56 685 VAL A CA 1
ATOM 5208 C C . VAL A 1 685 ? 21.438 17.096 4.471 1.00 88.56 685 VAL A C 1
ATOM 5210 O O . VAL A 1 685 ? 21.688 17.925 3.596 1.00 88.56 685 VAL A O 1
ATOM 5213 N N . LEU A 1 686 ? 21.974 17.165 5.696 1.00 88.44 686 LEU A N 1
ATOM 5214 C CA . LEU A 1 686 ? 22.875 18.247 6.118 1.00 88.44 686 LEU A CA 1
ATOM 5215 C C . LEU A 1 686 ? 24.196 18.272 5.337 1.00 88.44 686 LEU A C 1
ATOM 5217 O O . LEU A 1 686 ? 24.775 19.341 5.156 1.00 88.44 686 LEU A O 1
ATOM 5221 N N . ALA A 1 687 ? 24.677 17.115 4.880 1.00 85.69 687 ALA A N 1
ATOM 5222 C CA . ALA A 1 687 ? 25.911 17.020 4.109 1.00 85.69 687 ALA A CA 1
ATOM 5223 C C . ALA A 1 687 ? 25.729 17.399 2.628 1.00 85.69 687 ALA A C 1
ATOM 5225 O O . ALA A 1 687 ? 26.623 18.002 2.036 1.00 85.69 687 ALA A O 1
ATOM 5226 N N . ILE A 1 688 ? 24.596 17.036 2.018 1.00 88.75 688 ILE A N 1
ATOM 5227 C CA . ILE A 1 688 ? 24.398 17.131 0.563 1.00 88.75 688 ILE A CA 1
ATOM 5228 C C . ILE A 1 688 ? 23.719 18.444 0.166 1.00 88.75 688 ILE A C 1
ATOM 5230 O O . ILE A 1 688 ? 24.189 19.122 -0.746 1.00 88.75 688 ILE A O 1
ATOM 5234 N N . VAL A 1 689 ? 22.621 18.816 0.832 1.00 91.00 689 VAL A N 1
ATOM 5235 C CA . VAL A 1 689 ? 21.729 19.896 0.371 1.00 91.00 689 VAL A CA 1
ATOM 5236 C C . VAL A 1 689 ? 22.413 21.262 0.300 1.00 91.00 689 VAL A C 1
ATOM 5238 O O . VAL A 1 689 ? 22.250 21.918 -0.730 1.00 91.00 689 VAL A O 1
ATOM 5241 N N . PRO A 1 690 ? 23.239 21.686 1.279 1.00 90.31 690 PRO A N 1
ATOM 5242 C CA . PRO A 1 690 ? 23.980 22.943 1.167 1.00 90.31 690 PRO A CA 1
ATOM 5243 C C . PRO A 1 690 ? 24.841 23.034 -0.094 1.00 90.31 690 PRO A C 1
ATOM 5245 O O . PRO A 1 690 ? 24.887 24.083 -0.732 1.00 90.31 690 PRO A O 1
ATOM 5248 N N . GLY A 1 691 ? 25.462 21.926 -0.511 1.00 87.69 691 GLY A N 1
ATOM 5249 C CA . GLY A 1 691 ? 26.279 21.873 -1.722 1.00 87.69 691 GLY A CA 1
ATOM 5250 C C . GLY A 1 691 ? 25.490 22.131 -3.007 1.00 87.69 691 GLY A C 1
ATOM 5251 O O . GLY A 1 691 ? 26.030 22.723 -3.941 1.00 87.69 691 GLY A O 1
ATOM 5252 N N . LEU A 1 692 ? 24.205 21.764 -3.048 1.00 89.00 692 LEU A N 1
ATOM 5253 C CA . LEU A 1 692 ? 23.348 21.931 -4.229 1.00 89.00 692 LEU A CA 1
ATOM 5254 C C . LEU A 1 692 ? 23.022 23.402 -4.536 1.00 89.00 692 LEU A C 1
ATOM 5256 O O . LEU A 1 692 ? 22.730 23.730 -5.684 1.00 89.00 692 LEU A O 1
ATOM 5260 N N . HIS A 1 693 ? 23.106 24.275 -3.528 1.00 89.44 693 HIS A N 1
ATOM 5261 C CA . HIS A 1 693 ? 22.804 25.709 -3.620 1.00 89.44 693 HIS A CA 1
ATOM 5262 C C . HIS A 1 693 ? 24.046 26.591 -3.825 1.00 89.44 693 HIS A C 1
ATOM 5264 O O . HIS A 1 693 ? 23.931 27.814 -3.923 1.00 89.44 693 HIS A O 1
ATOM 5270 N N . VAL A 1 694 ? 25.246 26.002 -3.879 1.00 84.19 694 VAL A N 1
ATOM 5271 C CA . VAL A 1 694 ? 26.494 26.725 -4.182 1.00 84.19 694 VAL A CA 1
ATOM 5272 C C . VAL A 1 694 ? 26.592 26.992 -5.690 1.00 84.19 694 VAL A C 1
ATOM 5274 O O . VAL A 1 694 ? 26.062 26.239 -6.504 1.00 84.19 694 VAL A O 1
ATOM 5277 N N . ARG A 1 695 ? 27.282 28.067 -6.090 1.00 82.44 695 ARG A N 1
ATOM 5278 C CA . ARG A 1 695 ? 27.601 28.371 -7.497 1.00 82.44 695 ARG A CA 1
ATOM 5279 C C . ARG A 1 695 ? 29.119 28.257 -7.730 1.00 82.44 695 ARG A C 1
ATOM 5281 O O . ARG A 1 695 ? 29.842 29.121 -7.229 1.00 82.44 695 ARG A O 1
ATOM 5288 N N . PRO A 1 696 ? 29.621 27.244 -8.471 1.00 78.50 696 PRO A N 1
ATOM 5289 C CA . PRO A 1 696 ? 28.905 26.071 -9.000 1.00 78.50 696 PRO A CA 1
ATOM 5290 C C . PRO A 1 696 ? 28.489 25.083 -7.892 1.00 78.50 696 PRO A C 1
ATOM 5292 O O . PRO A 1 696 ? 29.113 25.073 -6.827 1.00 78.50 696 PRO A O 1
ATOM 5295 N N . PRO A 1 697 ? 27.477 24.227 -8.132 1.00 81.12 697 PRO A N 1
ATOM 5296 C CA . PRO A 1 697 ? 26.981 23.319 -7.111 1.00 81.12 697 PRO A CA 1
ATOM 5297 C C . PRO A 1 697 ? 27.990 22.206 -6.839 1.00 81.12 697 PRO A C 1
ATOM 5299 O O . PRO A 1 697 ? 28.606 21.640 -7.748 1.00 81.12 697 PRO A O 1
ATOM 5302 N N . ILE A 1 698 ? 28.145 21.885 -5.560 1.00 85.06 698 ILE A N 1
ATOM 5303 C CA . ILE A 1 698 ? 29.013 20.820 -5.074 1.00 85.06 698 ILE A CA 1
ATOM 5304 C C . ILE A 1 698 ? 28.186 19.541 -5.028 1.00 85.06 698 ILE A C 1
ATOM 5306 O O . ILE A 1 698 ? 27.353 19.348 -4.145 1.00 85.06 698 ILE A O 1
ATOM 5310 N N . LEU A 1 699 ? 28.431 18.663 -5.996 1.00 80.81 699 LEU A N 1
ATOM 5311 C CA . LEU A 1 699 ? 27.772 17.366 -6.069 1.00 80.81 699 LEU A CA 1
ATOM 5312 C C . LEU A 1 699 ? 28.535 16.307 -5.253 1.00 80.81 699 LEU A C 1
ATOM 5314 O O . LEU A 1 699 ? 29.779 16.333 -5.231 1.00 80.81 699 LEU A O 1
ATOM 5318 N N . PRO A 1 700 ? 27.815 15.357 -4.621 1.00 75.19 700 PRO A N 1
ATOM 5319 C CA . PRO A 1 700 ? 28.428 14.206 -3.967 1.00 75.19 700 PRO A CA 1
ATOM 5320 C C . PRO A 1 700 ? 29.236 13.377 -4.971 1.00 75.19 700 PRO A C 1
ATOM 5322 O O . PRO A 1 700 ? 28.955 13.379 -6.170 1.00 75.19 700 PRO A O 1
ATOM 5325 N N . GLU A 1 701 ? 30.260 12.674 -4.487 1.00 72.50 701 GLU A N 1
ATOM 5326 C CA . GLU A 1 701 ? 31.231 11.964 -5.331 1.00 72.50 701 GLU A CA 1
ATOM 5327 C C . GLU A 1 701 ? 30.571 10.944 -6.274 1.00 72.50 701 GLU A C 1
ATOM 5329 O O . GLU A 1 701 ? 30.881 10.929 -7.465 1.00 72.50 701 GLU A O 1
ATOM 5334 N N . SER A 1 702 ? 29.564 10.214 -5.784 1.00 61.78 702 SER A N 1
ATOM 5335 C CA . SER A 1 702 ? 28.730 9.288 -6.564 1.00 61.78 702 SER A CA 1
ATOM 5336 C C . SER A 1 702 ? 27.965 9.951 -7.719 1.00 61.78 702 SER A C 1
ATOM 5338 O O . SER A 1 702 ? 27.690 9.308 -8.728 1.00 61.78 702 SER A O 1
ATOM 5340 N N . ALA A 1 703 ? 27.644 11.244 -7.611 1.00 67.31 703 ALA A N 1
ATOM 5341 C CA . ALA A 1 703 ? 26.923 11.992 -8.637 1.00 67.31 703 ALA A CA 1
ATOM 5342 C C . ALA A 1 703 ? 27.857 12.694 -9.639 1.00 67.31 703 ALA A C 1
ATOM 5344 O O . ALA A 1 703 ? 27.436 12.987 -10.756 1.00 67.31 703 ALA A O 1
ATOM 5345 N N . ARG A 1 704 ? 29.135 12.932 -9.307 1.00 69.94 704 ARG A N 1
ATOM 5346 C CA . ARG A 1 704 ? 30.094 13.610 -10.211 1.00 69.94 704 ARG A CA 1
ATOM 5347 C C . ARG A 1 704 ? 30.309 12.867 -11.532 1.00 69.94 704 ARG A C 1
ATOM 5349 O O . ARG A 1 704 ? 30.599 13.495 -12.542 1.00 69.94 704 ARG A O 1
ATOM 5356 N N . LEU A 1 705 ? 30.133 11.547 -11.531 1.00 60.50 705 LEU A N 1
ATOM 5357 C CA . LEU A 1 705 ? 30.233 10.709 -12.729 1.00 60.50 705 LEU A CA 1
ATOM 5358 C C . LEU A 1 705 ? 28.979 10.783 -13.619 1.00 60.50 705 LEU A C 1
ATOM 5360 O O . LEU A 1 705 ? 29.079 10.593 -14.827 1.00 60.50 705 LEU A O 1
ATOM 5364 N N . LEU A 1 706 ? 27.814 11.097 -13.037 1.00 62.22 706 LEU A N 1
ATOM 5365 C CA . LEU A 1 706 ? 26.546 11.309 -13.754 1.00 62.22 706 LEU A CA 1
ATOM 5366 C C . LEU A 1 706 ? 26.436 12.736 -14.318 1.00 62.22 706 LEU A C 1
ATOM 5368 O O . LEU A 1 706 ? 25.742 12.967 -15.306 1.00 62.22 706 LEU A O 1
ATOM 5372 N N . PHE A 1 707 ? 27.147 13.683 -13.700 1.00 62.84 707 PHE A N 1
ATOM 5373 C CA . PHE A 1 707 ? 27.176 15.098 -14.061 1.00 62.84 707 PHE A CA 1
ATOM 5374 C C . PHE A 1 707 ? 28.602 15.528 -14.426 1.00 62.84 707 PHE A C 1
ATOM 5376 O O . PHE A 1 707 ? 29.292 16.122 -13.593 1.00 62.84 707 PHE A O 1
ATOM 5383 N N . PRO A 1 708 ? 29.061 15.266 -15.664 1.00 53.19 708 PRO A N 1
ATOM 5384 C CA . PRO A 1 708 ? 30.449 15.511 -16.043 1.00 53.19 708 PRO A CA 1
ATOM 5385 C C . PRO A 1 708 ? 30.871 16.983 -15.903 1.00 53.19 708 PRO A C 1
ATOM 5387 O O . PRO A 1 708 ? 32.054 17.233 -15.683 1.00 53.19 708 PRO A O 1
ATOM 5390 N N . GLN A 1 709 ? 29.932 17.945 -15.960 1.00 63.47 709 GLN A N 1
ATOM 5391 C CA . GLN A 1 709 ? 30.132 19.333 -15.515 1.00 63.47 709 GLN A CA 1
ATOM 5392 C C . GLN A 1 709 ? 28.826 19.943 -14.962 1.00 63.47 709 GLN A C 1
ATOM 5394 O O . GLN A 1 709 ? 27.870 20.106 -15.726 1.00 63.47 709 GLN A O 1
ATOM 5399 N N . PRO A 1 710 ? 28.748 20.299 -13.664 1.00 68.00 710 PRO A N 1
ATOM 5400 C CA . PRO A 1 710 ? 27.599 21.023 -13.125 1.00 68.00 710 PRO A CA 1
ATOM 5401 C C . PRO A 1 710 ? 27.505 22.447 -13.704 1.00 68.00 710 PRO A C 1
ATOM 5403 O O . PRO A 1 710 ? 28.526 23.016 -14.104 1.00 68.00 710 PRO A O 1
ATOM 5406 N N . PRO A 1 711 ? 26.305 23.058 -13.735 1.00 73.94 711 PRO A N 1
ATOM 5407 C CA . PRO A 1 711 ? 26.140 24.407 -14.265 1.00 73.94 711 PRO A CA 1
ATOM 5408 C C . PRO A 1 711 ? 26.958 25.414 -13.448 1.00 73.94 711 PRO A C 1
ATOM 5410 O O . PRO A 1 711 ? 26.817 25.509 -12.228 1.00 73.94 711 PRO A O 1
ATOM 5413 N N . SER A 1 712 ? 27.792 26.204 -14.128 1.00 71.31 712 SER A N 1
ATOM 5414 C CA . SER A 1 712 ? 28.608 27.252 -13.496 1.00 71.31 712 SER A CA 1
ATOM 5415 C C . SER A 1 712 ? 27.760 28.340 -12.829 1.00 71.31 712 SER A C 1
ATOM 5417 O O . SER A 1 712 ? 28.185 28.936 -11.841 1.00 71.31 712 SER A O 1
ATOM 5419 N N . SER A 1 713 ? 26.545 28.558 -13.335 1.00 73.38 713 SER A N 1
ATOM 5420 C CA . SER A 1 713 ? 25.553 29.502 -12.815 1.00 73.38 713 SER A CA 1
ATOM 5421 C C . SER A 1 713 ? 24.713 28.964 -11.648 1.00 73.38 713 SER A C 1
ATOM 5423 O O . SER A 1 713 ? 23.968 29.735 -11.047 1.00 73.38 713 SER A O 1
ATOM 5425 N N . GLY A 1 714 ? 24.825 27.676 -11.301 1.00 82.00 714 GLY A N 1
ATOM 5426 C CA . GLY A 1 714 ? 23.898 27.007 -10.381 1.00 82.00 714 GLY A CA 1
ATOM 5427 C C . GLY A 1 714 ? 22.578 26.595 -11.040 1.00 82.00 714 GLY A C 1
ATOM 5428 O O . GLY A 1 714 ? 22.429 26.683 -12.261 1.00 82.00 714 GLY A O 1
ATOM 5429 N N . TYR A 1 715 ? 21.645 26.105 -10.221 1.00 88.62 715 TYR A N 1
ATOM 5430 C CA . TYR A 1 715 ? 20.287 25.749 -10.638 1.00 88.62 715 TYR A CA 1
ATOM 5431 C C . TYR A 1 715 ? 19.322 26.918 -10.424 1.00 88.62 715 TYR A C 1
ATOM 5433 O O . TYR A 1 715 ? 19.376 27.596 -9.395 1.00 88.62 715 TYR A O 1
ATOM 5441 N N . ASP A 1 716 ? 18.423 27.121 -11.385 1.00 86.50 716 ASP A N 1
ATOM 5442 C CA . ASP A 1 716 ? 17.368 28.138 -11.313 1.00 86.50 716 ASP A CA 1
ATOM 5443 C C . ASP A 1 716 ? 16.211 27.654 -10.427 1.00 86.50 716 ASP A C 1
ATOM 5445 O O . ASP A 1 716 ? 15.617 28.423 -9.672 1.00 86.50 716 ASP A O 1
ATOM 5449 N N . PHE A 1 717 ? 15.927 26.350 -10.486 1.00 89.94 717 PHE A N 1
ATOM 5450 C CA . PHE A 1 717 ? 14.818 25.714 -9.785 1.00 89.94 717 PHE A CA 1
ATOM 5451 C C . PHE A 1 717 ? 15.253 24.367 -9.193 1.00 89.94 717 PHE A C 1
ATOM 5453 O O . PHE A 1 717 ? 15.793 23.511 -9.898 1.00 89.94 717 PHE A O 1
ATOM 5460 N N . ILE A 1 718 ? 15.019 24.177 -7.893 1.00 94.12 718 ILE A N 1
ATOM 5461 C CA . ILE A 1 718 ? 15.222 22.909 -7.189 1.00 94.12 718 ILE A CA 1
ATOM 5462 C C . ILE A 1 718 ? 13.864 22.374 -6.731 1.00 94.12 718 ILE A C 1
ATOM 5464 O O . ILE A 1 718 ? 13.125 23.042 -6.007 1.00 94.12 718 ILE A O 1
ATOM 5468 N N . PHE A 1 719 ? 13.543 21.147 -7.135 1.00 96.50 719 PHE A N 1
ATOM 5469 C CA . PHE A 1 719 ? 12.266 20.507 -6.848 1.00 96.50 719 PHE A CA 1
ATOM 5470 C C . PHE A 1 719 ? 12.459 19.187 -6.102 1.00 96.50 719 PHE A C 1
ATOM 5472 O O . PHE A 1 719 ? 12.930 18.197 -6.663 1.00 96.50 719 PHE A O 1
ATOM 5479 N N . HIS A 1 720 ? 12.082 19.160 -4.828 1.00 95.19 720 HIS A N 1
ATOM 5480 C CA . HIS A 1 720 ? 12.194 17.970 -3.992 1.00 95.19 720 HIS A CA 1
ATOM 5481 C C . HIS A 1 720 ? 10.907 17.138 -4.036 1.00 95.19 720 HIS A C 1
ATOM 5483 O O . HIS A 1 720 ? 9.818 17.662 -3.814 1.00 95.19 720 HIS A O 1
ATOM 5489 N N . ILE A 1 721 ? 11.023 15.835 -4.299 1.00 93.94 721 ILE A N 1
ATOM 5490 C CA . ILE A 1 721 ? 9.888 14.908 -4.342 1.00 93.94 721 ILE A CA 1
ATOM 5491 C C . ILE A 1 721 ? 9.989 13.936 -3.173 1.00 93.94 721 ILE A C 1
ATOM 5493 O O . ILE A 1 721 ? 10.909 13.125 -3.127 1.00 93.94 721 ILE A O 1
ATOM 5497 N N . GLY A 1 722 ? 9.047 14.021 -2.237 1.00 88.81 722 GLY A N 1
ATOM 5498 C CA . GLY A 1 722 ? 8.880 13.131 -1.088 1.00 88.81 722 GLY A CA 1
ATOM 5499 C C . GLY A 1 722 ? 7.850 12.041 -1.330 1.00 88.81 722 GLY A C 1
ATOM 5500 O O . GLY A 1 722 ? 7.047 12.127 -2.256 1.00 88.81 722 GLY A O 1
ATOM 5501 N N . VAL A 1 723 ? 7.839 11.021 -0.474 1.00 84.00 723 VAL A N 1
ATOM 5502 C CA . VAL A 1 723 ? 6.740 10.048 -0.418 1.00 84.00 723 VAL A CA 1
ATOM 5503 C C . VAL A 1 723 ? 5.876 10.374 0.793 1.00 84.00 723 VAL A C 1
ATOM 5505 O O . VAL A 1 723 ? 6.387 10.420 1.908 1.00 84.00 723 VAL A O 1
ATOM 5508 N N . ALA A 1 724 ? 4.580 10.603 0.576 1.00 72.69 724 ALA A N 1
ATOM 5509 C CA . ALA A 1 724 ? 3.576 10.646 1.641 1.00 72.69 724 ALA A CA 1
ATOM 5510 C C . ALA A 1 724 ? 2.824 9.318 1.744 1.00 72.69 724 ALA A C 1
ATOM 5512 O O . ALA A 1 724 ? 2.878 8.460 0.861 1.00 72.69 724 ALA A O 1
ATOM 5513 N N . GLY A 1 725 ? 2.033 9.199 2.808 1.00 64.06 725 GLY A N 1
ATOM 5514 C CA . GLY A 1 725 ? 1.011 8.175 2.915 1.00 64.06 725 GLY A CA 1
ATOM 5515 C C . GLY A 1 725 ? -0.019 8.199 1.782 1.00 64.06 725 GLY A C 1
ATOM 5516 O O . GLY A 1 725 ? -0.054 9.114 0.954 1.00 64.06 725 GLY A O 1
ATOM 5517 N N . ARG A 1 726 ? -0.888 7.183 1.754 1.00 60.94 726 ARG A N 1
ATOM 5518 C CA . ARG A 1 726 ? -1.871 6.979 0.674 1.00 60.94 726 ARG A CA 1
ATOM 5519 C C . ARG A 1 726 ? -2.727 8.239 0.467 1.00 60.94 726 ARG A C 1
ATOM 5521 O O . ARG A 1 726 ? -3.350 8.736 1.403 1.00 60.94 726 ARG A O 1
ATOM 5528 N N . GLY A 1 727 ? -2.771 8.759 -0.758 1.00 68.69 727 GLY A N 1
ATOM 5529 C CA . GLY A 1 727 ? -3.578 9.933 -1.088 1.00 68.69 727 GLY A CA 1
ATOM 5530 C C . GLY A 1 727 ? -3.139 10.644 -2.373 1.00 68.69 727 GLY A C 1
ATOM 5531 O O . GLY A 1 727 ? -2.261 10.151 -3.068 1.00 68.69 727 GLY A O 1
ATOM 5532 N N . PRO A 1 728 ? -3.763 11.781 -2.709 1.00 82.38 728 PRO A N 1
ATOM 5533 C CA . PRO A 1 728 ? -3.408 12.586 -3.880 1.00 82.38 728 PRO A CA 1
ATOM 5534 C C . PRO A 1 728 ? -2.044 13.280 -3.711 1.00 82.38 728 PRO A C 1
ATOM 5536 O O . PRO A 1 728 ? -1.487 13.304 -2.610 1.00 82.38 728 PRO A O 1
ATOM 5539 N N . LEU A 1 729 ? -1.539 13.886 -4.789 1.00 89.38 729 LEU A N 1
ATOM 5540 C CA . LEU A 1 729 ? -0.347 14.739 -4.776 1.00 89.38 729 LEU A CA 1
ATOM 5541 C C . LEU A 1 729 ? -0.530 15.914 -3.797 1.00 89.38 729 LEU A C 1
ATOM 5543 O O . LEU A 1 729 ? -1.600 16.532 -3.762 1.00 89.38 729 LEU A O 1
ATOM 5547 N N . ARG A 1 730 ? 0.507 16.254 -3.019 1.00 90.44 730 ARG A N 1
ATOM 5548 C CA . ARG A 1 730 ? 0.487 17.413 -2.103 1.00 90.44 730 ARG A CA 1
ATOM 5549 C C . ARG A 1 730 ? 1.686 18.324 -2.325 1.00 90.44 730 ARG A C 1
ATOM 5551 O O . ARG A 1 730 ? 2.815 17.851 -2.305 1.00 90.44 730 ARG A O 1
ATOM 5558 N N . MET A 1 731 ? 1.430 19.612 -2.515 1.00 90.62 731 MET A N 1
ATOM 5559 C CA . MET A 1 731 ? 2.450 20.648 -2.689 1.00 90.62 731 MET A CA 1
ATOM 5560 C C . MET A 1 731 ? 2.645 21.424 -1.388 1.00 90.62 731 MET A C 1
ATOM 5562 O O . MET A 1 731 ? 1.691 22.044 -0.909 1.00 90.62 731 MET A O 1
ATOM 5566 N N . GLU A 1 732 ? 3.861 21.424 -0.846 1.00 89.56 732 GLU A N 1
ATOM 5567 C CA . GLU A 1 732 ? 4.154 22.054 0.446 1.00 89.56 732 GLU A CA 1
ATOM 5568 C C . GLU A 1 732 ? 4.464 23.543 0.303 1.00 89.56 732 GLU A C 1
ATOM 5570 O O . GLU A 1 732 ? 5.272 23.970 -0.526 1.00 89.56 732 GLU A O 1
ATOM 5575 N N . ARG A 1 733 ? 3.839 24.357 1.154 1.00 88.56 733 ARG A N 1
ATOM 5576 C CA . ARG A 1 733 ? 3.995 25.820 1.140 1.00 88.56 733 ARG A CA 1
ATOM 5577 C C . ARG A 1 733 ? 5.006 26.339 2.150 1.00 88.56 733 ARG A C 1
ATOM 5579 O O . ARG A 1 733 ? 5.551 27.424 1.949 1.00 88.56 733 ARG A O 1
ATOM 5586 N N . GLN A 1 734 ? 5.219 25.593 3.226 1.00 88.50 734 GLN A N 1
ATOM 5587 C CA . GLN A 1 734 ? 5.950 26.027 4.408 1.00 88.50 734 GLN A CA 1
ATOM 5588 C C . GLN A 1 734 ? 6.808 24.879 4.940 1.00 88.50 734 GLN A C 1
ATOM 5590 O O . GLN A 1 734 ? 6.390 23.728 4.853 1.00 88.50 734 GLN A O 1
ATOM 5595 N N . GLY A 1 735 ? 7.990 25.195 5.469 1.00 88.88 735 GLY A N 1
ATOM 5596 C CA . GLY A 1 735 ? 8.817 24.241 6.207 1.00 88.88 735 GLY A CA 1
ATOM 5597 C C . GLY A 1 735 ? 9.255 24.770 7.571 1.00 88.88 735 GLY A C 1
ATOM 5598 O O . GLY A 1 735 ? 9.266 25.991 7.790 1.00 88.88 735 GLY A O 1
ATOM 5599 N N . HIS A 1 736 ? 9.666 23.863 8.464 1.00 90.12 736 HIS A N 1
ATOM 5600 C CA . HIS A 1 736 ? 9.948 24.170 9.876 1.00 90.12 736 HIS A CA 1
ATOM 5601 C C . HIS A 1 736 ? 11.408 23.934 10.299 1.00 90.12 736 HIS A C 1
ATOM 5603 O O . HIS A 1 736 ? 12.063 22.988 9.882 1.00 90.12 736 HIS A O 1
ATOM 5609 N N . LYS A 1 737 ? 11.952 24.765 11.195 1.00 88.38 737 LYS A N 1
ATOM 5610 C CA . LYS A 1 737 ? 13.340 24.635 11.691 1.00 88.38 737 LYS A CA 1
ATOM 5611 C C . LYS A 1 737 ? 13.510 23.550 12.760 1.00 88.38 737 LYS A C 1
ATOM 5613 O O . LYS A 1 737 ? 14.604 23.015 12.950 1.00 88.38 737 LYS A O 1
ATOM 5618 N N . VAL A 1 738 ? 12.454 23.269 13.515 1.00 86.25 738 VAL A N 1
ATOM 5619 C CA . VAL A 1 738 ? 12.467 22.397 14.698 1.00 86.25 738 VAL A CA 1
ATOM 5620 C C . VAL A 1 738 ? 11.237 21.484 14.705 1.00 86.25 738 VAL A C 1
ATOM 5622 O O . VAL A 1 738 ? 10.303 21.711 13.944 1.00 86.25 738 VAL A O 1
ATOM 5625 N N . GLY A 1 739 ? 11.242 20.458 15.560 1.00 82.88 739 GLY A N 1
ATOM 5626 C CA . GLY A 1 739 ? 10.117 19.518 15.726 1.00 82.88 739 GLY A CA 1
ATOM 5627 C C . GLY A 1 739 ? 10.394 18.096 15.228 1.00 82.88 739 GLY A C 1
ATOM 5628 O O . GLY A 1 739 ? 9.507 17.259 15.225 1.00 82.88 739 GLY A O 1
ATOM 5629 N N . TYR A 1 740 ? 11.635 17.795 14.837 1.00 87.50 740 TYR A N 1
ATOM 5630 C CA . TYR A 1 740 ? 11.999 16.526 14.200 1.00 87.50 740 TYR A CA 1
ATOM 5631 C C . TYR A 1 740 ? 12.184 15.382 15.203 1.00 87.50 740 TYR A C 1
ATOM 5633 O O . TYR A 1 740 ? 13.302 15.110 15.663 1.00 87.50 740 TYR A O 1
ATOM 5641 N N . HIS A 1 741 ? 11.095 14.702 15.565 1.00 81.19 741 HIS A N 1
ATOM 5642 C CA . HIS A 1 741 ? 11.111 13.649 16.586 1.00 81.19 741 HIS A CA 1
ATOM 5643 C C . HIS A 1 741 ? 11.114 12.220 16.030 1.00 81.19 741 HIS A C 1
ATOM 5645 O O . HIS A 1 741 ? 11.271 11.269 16.801 1.00 81.19 741 HIS A O 1
ATOM 5651 N N . MET A 1 742 ? 11.017 12.036 14.710 1.00 82.94 742 MET A N 1
ATOM 5652 C CA . MET A 1 742 ? 11.126 10.709 14.092 1.00 82.94 742 MET A CA 1
ATOM 5653 C C . MET A 1 742 ? 12.563 10.303 13.798 1.00 82.94 742 MET A C 1
ATOM 5655 O O . MET A 1 742 ? 13.403 11.138 13.458 1.00 82.94 742 MET A O 1
ATOM 5659 N N . LYS A 1 743 ? 12.816 8.994 13.874 1.00 82.69 743 LYS A N 1
ATOM 5660 C CA . LYS A 1 743 ? 14.072 8.389 13.434 1.00 82.69 743 LYS A CA 1
ATOM 5661 C C . LYS A 1 743 ? 14.117 8.296 11.910 1.00 82.69 743 LYS A C 1
ATOM 5663 O O . LYS A 1 743 ? 13.104 8.014 11.275 1.00 82.69 743 LYS A O 1
ATOM 5668 N N . ASP A 1 744 ? 15.284 8.541 11.339 1.00 83.62 744 ASP A N 1
ATOM 5669 C CA . ASP A 1 744 ? 15.544 8.325 9.919 1.00 83.62 744 ASP A CA 1
ATOM 5670 C C . ASP A 1 744 ? 15.750 6.836 9.575 1.00 83.62 744 ASP A C 1
ATOM 5672 O O . ASP A 1 744 ? 15.594 5.965 10.437 1.00 83.62 744 ASP A O 1
ATOM 5676 N N . ALA A 1 745 ? 16.076 6.532 8.311 1.00 73.94 745 ALA A N 1
ATOM 5677 C CA . ALA A 1 745 ? 16.271 5.159 7.840 1.00 73.94 745 ALA A CA 1
ATOM 5678 C C . ALA A 1 745 ? 17.448 4.433 8.522 1.00 73.94 745 ALA A C 1
ATOM 5680 O O . ALA A 1 745 ? 17.462 3.204 8.558 1.00 73.94 745 ALA A O 1
ATOM 5681 N N . ASP A 1 746 ? 18.382 5.177 9.125 1.00 77.69 746 ASP A N 1
ATOM 5682 C CA . ASP A 1 746 ? 19.502 4.643 9.906 1.00 77.69 746 ASP A CA 1
ATOM 5683 C C . ASP A 1 746 ? 19.145 4.479 11.399 1.00 77.69 746 ASP A C 1
ATOM 5685 O O . ASP A 1 746 ? 19.989 4.122 12.227 1.00 77.69 746 ASP A O 1
ATOM 5689 N N . GLY A 1 747 ? 17.895 4.765 11.782 1.00 80.50 747 GLY A N 1
ATOM 5690 C CA . GLY A 1 747 ? 17.428 4.723 13.165 1.00 80.50 747 GLY A CA 1
ATOM 5691 C C . GLY A 1 747 ? 17.912 5.900 14.022 1.00 80.50 747 GLY A C 1
ATOM 5692 O O . GLY A 1 747 ? 17.770 5.853 15.253 1.00 80.50 747 GLY A O 1
ATOM 5693 N N . LYS A 1 748 ? 18.474 6.953 13.412 1.00 83.50 748 LYS A N 1
ATOM 5694 C CA . LYS A 1 748 ? 19.018 8.134 14.095 1.00 83.50 748 LYS A CA 1
ATOM 5695 C C . LYS A 1 748 ? 17.974 9.247 14.189 1.00 83.50 748 LYS A C 1
ATOM 5697 O O . LYS A 1 748 ? 17.136 9.429 13.315 1.00 83.50 748 LYS A O 1
ATOM 5702 N N . LEU A 1 749 ? 18.017 10.009 15.280 1.00 86.50 749 LEU A N 1
ATOM 5703 C CA . LEU A 1 749 ? 17.189 11.206 15.469 1.00 86.50 749 LEU A CA 1
ATOM 5704 C C . LEU A 1 749 ? 17.956 12.453 15.018 1.00 86.50 749 LEU A C 1
ATOM 5706 O O . LEU A 1 749 ? 19.175 12.509 15.183 1.00 86.50 749 LEU A O 1
ATOM 5710 N N . ALA A 1 750 ? 17.237 13.484 14.570 1.00 86.62 750 ALA A N 1
ATOM 5711 C CA . ALA A 1 750 ? 17.817 14.797 14.290 1.00 86.62 750 ALA A CA 1
ATOM 5712 C C . ALA A 1 750 ? 18.548 15.382 15.515 1.00 86.62 750 ALA A C 1
ATOM 5714 O O . ALA A 1 750 ? 18.234 15.056 16.670 1.00 86.62 750 ALA A O 1
ATOM 5715 N N . HIS A 1 751 ? 19.528 16.256 15.273 1.00 85.75 751 HIS A N 1
ATOM 5716 C CA . HIS A 1 751 ? 20.365 16.834 16.324 1.00 85.75 751 HIS A CA 1
ATOM 5717 C C . HIS A 1 751 ? 19.546 17.599 17.368 1.00 85.75 751 HIS A C 1
ATOM 5719 O O . HIS A 1 751 ? 18.584 18.293 17.048 1.00 85.75 751 HIS A O 1
ATOM 5725 N N . VAL A 1 752 ? 19.952 17.476 18.635 1.00 84.38 752 VAL A N 1
ATOM 5726 C CA . VAL A 1 752 ? 19.378 18.258 19.735 1.00 84.38 752 VAL A CA 1
ATOM 5727 C C . VAL A 1 752 ? 19.937 19.676 19.682 1.00 84.38 752 VAL A C 1
ATOM 5729 O O . VAL A 1 752 ? 21.153 19.864 19.687 1.00 84.38 752 VAL A O 1
ATOM 5732 N N . VAL A 1 753 ? 19.048 20.664 19.678 1.00 81.06 753 VAL A N 1
ATOM 5733 C CA . VAL A 1 753 ? 19.368 22.092 19.629 1.00 81.06 753 VAL A CA 1
ATOM 5734 C C . VAL A 1 753 ? 19.021 22.728 20.973 1.00 81.06 753 VAL A C 1
ATOM 5736 O O . VAL A 1 753 ? 18.031 22.370 21.611 1.00 81.06 753 VAL A O 1
ATOM 5739 N N . ARG A 1 754 ? 19.844 23.677 21.433 1.00 66.06 754 ARG A N 1
ATOM 5740 C CA . ARG A 1 754 ? 19.539 24.468 22.632 1.00 66.06 754 ARG A CA 1
ATOM 5741 C C . ARG A 1 754 ? 18.552 25.570 22.249 1.00 66.06 754 ARG A C 1
ATOM 5743 O O . ARG A 1 754 ? 18.911 26.470 21.498 1.00 66.06 754 ARG A O 1
ATOM 5750 N N . SER A 1 755 ? 17.324 25.495 22.751 1.00 53.12 755 SER A N 1
ATOM 5751 C CA . SER A 1 755 ? 16.285 26.499 22.507 1.00 53.12 755 SER A CA 1
ATOM 5752 C C . SER A 1 755 ? 16.666 27.862 23.101 1.00 53.12 755 SER A C 1
ATOM 5754 O O . SER A 1 755 ? 17.087 27.941 24.258 1.00 53.12 755 SER A O 1
ATOM 5756 N N . SER A 1 756 ? 16.480 28.939 22.332 1.00 46.62 756 SER A N 1
ATOM 5757 C CA . SER A 1 756 ? 16.530 30.310 22.854 1.00 46.62 756 SER A CA 1
ATOM 5758 C C . SER A 1 756 ? 15.348 30.540 23.818 1.00 46.62 756 SER A C 1
ATOM 5760 O O . SER A 1 756 ? 14.237 30.120 23.497 1.00 46.62 756 SER A O 1
ATOM 5762 N N . PRO A 1 757 ? 15.520 31.200 24.982 1.00 41.12 757 PRO A N 1
ATOM 5763 C CA . PRO A 1 757 ? 14.490 31.273 26.030 1.00 41.12 757 PRO A CA 1
ATOM 5764 C C . PRO A 1 757 ? 13.234 32.106 25.713 1.00 41.12 757 PRO A C 1
ATOM 5766 O O . PRO A 1 757 ? 12.438 32.335 26.621 1.00 41.12 757 PRO A O 1
ATOM 5769 N N . LYS A 1 758 ? 13.059 32.630 24.491 1.00 38.62 758 LYS A N 1
ATOM 5770 C CA . LYS A 1 758 ? 11.987 33.597 24.188 1.00 38.62 758 LYS A CA 1
ATOM 5771 C C . LYS A 1 758 ? 10.673 33.005 23.668 1.00 38.62 758 LYS A C 1
ATOM 5773 O O . LYS A 1 758 ? 9.677 33.715 23.734 1.00 38.62 758 LYS A O 1
ATOM 5778 N N . ASP A 1 759 ? 10.623 31.732 23.275 1.00 40.88 759 ASP A N 1
ATOM 5779 C CA . ASP A 1 759 ? 9.499 31.217 22.470 1.00 40.88 759 ASP A CA 1
ATOM 5780 C C . ASP A 1 759 ? 8.761 30.005 23.074 1.00 40.88 759 ASP A C 1
ATOM 5782 O O . ASP A 1 759 ? 8.208 29.171 22.363 1.00 40.88 759 ASP A O 1
ATOM 5786 N N . PHE A 1 760 ? 8.680 29.901 24.406 1.00 43.22 760 PHE A N 1
ATOM 5787 C CA . PHE A 1 760 ? 7.783 28.930 25.050 1.00 43.22 760 PHE A CA 1
ATOM 5788 C C . PHE A 1 760 ? 6.430 29.561 25.395 1.00 43.22 760 PHE A C 1
ATOM 5790 O O . PHE A 1 760 ? 6.183 29.952 26.533 1.00 43.22 760 PHE A O 1
ATOM 5797 N N . SER A 1 761 ? 5.519 29.616 24.418 1.00 40.81 761 SER A N 1
ATOM 5798 C CA . SER A 1 761 ? 4.082 29.491 24.701 1.00 40.81 761 SER A CA 1
ATOM 5799 C C . SER A 1 761 ? 3.282 29.056 23.460 1.00 40.81 761 SER A C 1
ATOM 5801 O O . SER A 1 761 ? 3.446 29.605 22.377 1.00 40.81 761 SER A O 1
ATOM 5803 N N . ARG A 1 762 ? 2.384 28.079 23.660 1.00 37.84 762 ARG A N 1
ATOM 5804 C CA . ARG A 1 762 ? 1.265 27.640 22.792 1.00 37.84 762 ARG A CA 1
ATOM 5805 C C . ARG A 1 762 ? 1.494 26.723 21.575 1.00 37.84 762 ARG A C 1
ATOM 5807 O O . ARG A 1 762 ? 0.494 26.225 21.086 1.00 37.84 762 ARG A O 1
ATOM 5814 N N . ARG A 1 763 ? 2.713 26.403 21.120 1.00 41.38 763 ARG A N 1
ATOM 5815 C CA . ARG A 1 763 ? 2.899 25.570 19.896 1.00 41.38 763 ARG A CA 1
ATOM 5816 C C . ARG A 1 763 ? 3.102 24.057 20.078 1.00 41.38 763 ARG A C 1
ATOM 5818 O O . ARG A 1 763 ? 2.929 23.317 19.119 1.00 41.38 763 ARG A O 1
ATOM 5825 N N . ALA A 1 764 ? 3.456 23.561 21.263 1.00 43.47 764 ALA A N 1
ATOM 5826 C CA . ALA A 1 764 ? 3.908 22.167 21.411 1.00 43.47 764 ALA A CA 1
ATOM 5827 C C . ALA A 1 764 ? 2.810 21.095 21.213 1.00 43.47 764 ALA A C 1
ATOM 5829 O O . ALA A 1 764 ? 3.128 19.984 20.795 1.00 43.47 764 ALA A O 1
ATOM 5830 N N . GLU A 1 765 ? 1.542 21.409 21.493 1.00 42.59 765 GLU A N 1
ATOM 5831 C CA . GLU A 1 765 ? 0.433 20.443 21.387 1.00 42.59 765 GLU A CA 1
ATOM 5832 C C . GLU A 1 765 ? -0.093 20.312 19.949 1.00 42.59 765 GLU A C 1
ATOM 5834 O O . GLU A 1 765 ? -0.262 19.191 19.469 1.00 42.59 765 GLU A O 1
ATOM 5839 N N . ASP A 1 766 ? -0.245 21.428 19.227 1.00 43.81 766 ASP A N 1
ATOM 5840 C CA . ASP A 1 766 ? -0.693 21.423 17.824 1.00 43.81 766 ASP A CA 1
ATOM 5841 C C . ASP A 1 766 ? 0.329 20.742 16.897 1.00 43.81 766 ASP A C 1
ATOM 5843 O O . ASP A 1 766 ? -0.045 20.011 15.981 1.00 43.81 766 ASP A O 1
ATOM 5847 N N . THR A 1 767 ? 1.625 20.914 17.181 1.00 48.12 767 THR A N 1
ATOM 5848 C CA . THR A 1 767 ? 2.718 20.319 16.389 1.00 48.12 767 THR A CA 1
ATOM 5849 C C . THR A 1 767 ? 2.761 18.792 16.536 1.00 48.12 767 THR A C 1
ATOM 5851 O O . THR A 1 767 ? 2.960 18.079 15.557 1.00 48.12 767 THR A O 1
ATOM 5854 N N . LEU A 1 768 ? 2.517 18.260 17.745 1.00 51.53 768 LEU A N 1
ATOM 5855 C CA . LEU A 1 768 ? 2.499 16.810 17.982 1.00 51.53 768 LEU A CA 1
ATOM 5856 C C . LEU A 1 768 ? 1.255 16.151 17.375 1.00 51.53 768 LEU A C 1
ATOM 5858 O O . LEU A 1 768 ? 1.334 15.030 16.877 1.00 51.53 768 LEU A O 1
ATOM 5862 N N . ALA A 1 769 ? 0.112 16.842 17.399 1.00 51.44 769 ALA A N 1
ATOM 5863 C CA . ALA A 1 769 ? -1.099 16.375 16.738 1.00 51.44 769 ALA A CA 1
ATOM 5864 C C . ALA A 1 769 ? -0.897 16.278 15.217 1.00 51.44 769 ALA A C 1
ATOM 5866 O O . ALA A 1 769 ? -1.242 15.258 14.623 1.00 51.44 769 ALA A O 1
ATOM 5867 N N . ALA A 1 770 ? -0.274 17.286 14.603 1.00 49.41 770 ALA A N 1
ATOM 5868 C CA . ALA A 1 770 ? 0.032 17.289 13.176 1.00 49.41 770 ALA A CA 1
ATOM 5869 C C . ALA A 1 770 ? 1.075 16.213 12.792 1.00 49.41 770 ALA A C 1
ATOM 5871 O O . ALA A 1 770 ? 0.854 15.434 11.862 1.00 49.41 770 ALA A O 1
ATOM 5872 N N . GLU A 1 771 ? 2.138 16.056 13.594 1.00 48.03 771 GLU A N 1
ATOM 5873 C CA . GLU A 1 771 ? 3.154 15.004 13.424 1.00 48.03 771 GLU A CA 1
ATOM 5874 C C . GLU A 1 771 ? 2.545 13.592 13.544 1.00 48.03 771 GLU A C 1
ATOM 5876 O O . GLU A 1 771 ? 2.896 12.682 12.791 1.00 48.03 771 GLU A O 1
ATOM 5881 N N . ASN A 1 772 ? 1.591 13.396 14.458 1.00 54.41 772 ASN A N 1
ATOM 5882 C CA . ASN A 1 772 ? 0.896 12.124 14.653 1.00 54.41 772 ASN A CA 1
ATOM 5883 C C . ASN A 1 772 ? -0.097 11.799 13.530 1.00 54.41 772 ASN A C 1
ATOM 5885 O O . ASN A 1 772 ? -0.190 10.639 13.130 1.00 54.41 772 ASN A O 1
ATOM 5889 N N . ILE A 1 773 ? -0.774 12.808 12.976 1.00 52.94 773 ILE A N 1
ATOM 5890 C CA . ILE A 1 773 ? -1.637 12.655 11.797 1.00 52.94 773 ILE A CA 1
ATOM 5891 C C . ILE A 1 773 ? -0.811 12.209 10.584 1.00 52.94 773 ILE A C 1
ATOM 5893 O O . ILE A 1 773 ? -1.225 11.314 9.844 1.00 52.94 773 ILE A O 1
ATOM 5897 N N . GLU A 1 774 ? 0.375 12.784 10.373 1.00 48.19 774 GLU A N 1
ATOM 5898 C CA . GLU A 1 774 ? 1.211 12.407 9.229 1.00 48.19 774 GLU A CA 1
ATOM 5899 C C . GLU A 1 774 ? 1.915 11.054 9.443 1.00 48.19 774 GLU A C 1
ATOM 5901 O O . GLU A 1 774 ? 2.069 10.291 8.489 1.00 48.19 774 GLU A O 1
ATOM 5906 N N . ARG A 1 775 ? 2.246 10.676 10.687 1.00 54.38 775 ARG A N 1
ATOM 5907 C CA . ARG A 1 775 ? 2.687 9.309 11.033 1.00 54.38 775 ARG A CA 1
ATOM 5908 C C . ARG A 1 775 ? 1.634 8.259 10.731 1.00 54.38 775 ARG A C 1
ATOM 5910 O O . ARG A 1 775 ? 1.942 7.257 10.091 1.00 54.38 775 ARG A O 1
ATOM 5917 N N . GLU A 1 776 ? 0.398 8.516 11.141 1.00 50.00 776 GLU A N 1
ATOM 5918 C CA . GLU A 1 776 ? -0.739 7.646 10.859 1.00 50.00 776 GLU A CA 1
ATOM 5919 C C . GLU A 1 776 ? -0.959 7.517 9.343 1.00 50.00 776 GLU A C 1
ATOM 5921 O O . GLU A 1 776 ? -1.139 6.415 8.819 1.00 50.00 776 GLU A O 1
ATOM 5926 N N . ARG A 1 777 ? -0.818 8.623 8.602 1.00 43.50 777 ARG A N 1
ATOM 5927 C CA . ARG A 1 777 ? -0.883 8.634 7.136 1.00 43.50 777 ARG A CA 1
ATOM 5928 C C . ARG A 1 777 ? 0.252 7.814 6.501 1.00 43.50 777 ARG A C 1
ATOM 5930 O O . ARG A 1 777 ? -0.003 7.045 5.573 1.00 43.50 777 ARG A O 1
ATOM 5937 N N . LEU A 1 778 ? 1.488 7.963 6.985 1.00 41.91 778 LEU A N 1
ATOM 5938 C CA . LEU A 1 778 ? 2.701 7.284 6.503 1.00 41.91 778 LEU A CA 1
ATOM 5939 C C . LEU A 1 778 ? 2.847 5.828 6.989 1.00 41.91 778 LEU A C 1
ATOM 5941 O O . LEU A 1 778 ? 3.768 5.141 6.548 1.00 41.91 778 LEU A O 1
ATOM 5945 N N . GLY A 1 779 ? 1.949 5.339 7.850 1.00 37.03 779 GLY A N 1
ATOM 5946 C CA . GLY A 1 779 ? 2.010 3.984 8.408 1.00 37.03 779 GLY A CA 1
ATOM 5947 C C . GLY A 1 779 ? 3.105 3.797 9.466 1.00 37.03 779 GLY A C 1
ATOM 5948 O O . GLY A 1 779 ? 3.627 2.695 9.611 1.00 37.03 779 GLY A O 1
ATOM 5949 N N . MET A 1 780 ? 3.475 4.866 10.173 1.00 39.16 780 MET A N 1
ATOM 5950 C CA . MET A 1 780 ? 4.443 4.872 11.273 1.00 39.16 780 MET A CA 1
ATOM 5951 C C . MET A 1 780 ? 3.729 4.975 12.633 1.00 39.16 780 MET A C 1
ATOM 5953 O O . MET A 1 780 ? 2.662 5.576 12.728 1.00 39.16 780 MET A O 1
ATOM 5957 N N . GLU A 1 781 ? 4.314 4.408 13.696 1.00 37.47 781 GLU A N 1
ATOM 5958 C CA . GLU A 1 781 ? 3.730 4.440 15.050 1.00 37.47 781 GLU A CA 1
ATOM 5959 C C . GLU A 1 781 ? 3.534 5.876 15.566 1.00 37.47 781 GLU A C 1
ATOM 5961 O O . GLU A 1 781 ? 4.457 6.699 15.525 1.00 37.47 781 GLU A O 1
ATOM 5966 N N . ILE A 1 782 ? 2.326 6.145 16.071 1.00 43.25 782 ILE A N 1
ATOM 5967 C CA . ILE A 1 782 ? 1.896 7.413 16.671 1.00 43.25 782 ILE A CA 1
ATOM 5968 C C . ILE A 1 782 ? 2.636 7.616 17.995 1.00 43.25 782 ILE A C 1
ATOM 5970 O O . ILE A 1 782 ? 2.743 6.700 18.810 1.00 43.25 782 ILE A O 1
ATOM 5974 N N . ILE A 1 783 ? 3.151 8.822 18.229 1.00 47.56 783 ILE A N 1
ATOM 5975 C CA . ILE A 1 783 ? 3.853 9.133 19.469 1.00 47.56 783 ILE A CA 1
ATOM 5976 C C . ILE A 1 783 ? 2.849 9.637 20.514 1.00 47.56 783 ILE A C 1
ATOM 5978 O O . ILE A 1 783 ? 2.325 10.744 20.391 1.00 47.56 783 ILE A O 1
ATOM 5982 N N . GLU A 1 784 ? 2.649 8.880 21.595 1.00 43.91 784 GLU A N 1
ATOM 5983 C CA . GLU A 1 784 ? 1.819 9.319 22.725 1.00 43.91 784 GLU A CA 1
ATOM 5984 C C . GLU A 1 784 ? 2.444 10.505 23.488 1.00 43.91 784 GLU A C 1
ATOM 5986 O O . GLU A 1 784 ? 3.664 10.592 23.709 1.00 43.91 784 GLU A O 1
ATOM 5991 N N . THR A 1 785 ? 1.588 11.441 23.901 1.00 41.41 785 THR A N 1
ATOM 5992 C CA . THR A 1 785 ? 1.917 12.552 24.798 1.00 41.41 785 THR A CA 1
ATOM 5993 C C . THR A 1 785 ? 2.188 11.986 26.190 1.00 41.41 785 THR A C 1
ATOM 5995 O O . THR A 1 785 ? 1.273 11.696 26.957 1.00 41.41 785 THR A O 1
ATOM 5998 N N . VAL A 1 786 ? 3.461 11.800 26.533 1.00 38.28 786 VAL A N 1
ATOM 5999 C CA . VAL A 1 786 ? 3.845 11.396 27.890 1.00 38.28 786 VAL A CA 1
ATOM 6000 C C . VAL A 1 786 ? 3.687 12.602 28.810 1.00 38.28 786 VAL A C 1
ATOM 6002 O O . VAL A 1 786 ? 4.445 13.569 28.717 1.00 38.28 786 VAL A O 1
ATOM 6005 N N . GLY A 1 787 ? 2.702 12.534 29.701 1.00 39.84 787 GLY A N 1
ATOM 6006 C CA . GLY A 1 787 ? 2.624 13.392 30.872 1.00 39.84 787 GLY A CA 1
ATOM 6007 C C . GLY A 1 787 ? 3.705 12.996 31.870 1.00 39.84 787 GLY A C 1
ATOM 6008 O O . GLY A 1 787 ? 3.489 12.101 32.671 1.00 39.84 787 GLY A O 1
ATOM 6009 N N . ASP A 1 788 ? 4.878 13.611 31.765 1.00 32.38 788 ASP A N 1
ATOM 6010 C CA . ASP A 1 788 ? 5.560 14.248 32.892 1.00 32.38 788 ASP A CA 1
ATOM 6011 C C . ASP A 1 788 ? 6.810 14.984 32.396 1.00 32.38 788 ASP A C 1
ATOM 6013 O O . ASP A 1 788 ? 7.378 14.647 31.359 1.00 32.38 788 ASP A O 1
ATOM 6017 N N . THR A 1 789 ? 7.211 16.011 33.138 1.00 36.09 789 THR A N 1
ATOM 6018 C CA . THR A 1 789 ? 8.308 16.973 32.896 1.00 36.09 789 THR A CA 1
ATOM 6019 C C . THR A 1 789 ? 9.679 16.400 32.469 1.00 36.09 789 THR A C 1
ATOM 6021 O O . THR A 1 789 ? 10.695 16.551 33.141 1.00 36.09 789 THR A O 1
ATOM 6024 N N . ALA A 1 790 ? 9.769 15.856 31.260 1.00 35.81 790 ALA A N 1
ATOM 6025 C CA . ALA A 1 790 ? 10.994 15.771 30.484 1.00 35.81 790 ALA A CA 1
ATOM 6026 C C . ALA A 1 790 ? 10.766 16.614 29.234 1.00 35.81 790 ALA A C 1
ATOM 6028 O O . ALA A 1 790 ? 10.117 16.161 28.293 1.00 35.81 790 ALA A O 1
ATOM 6029 N N . ILE A 1 791 ? 11.251 17.863 29.235 1.00 49.22 791 ILE A N 1
ATOM 6030 C CA . ILE A 1 791 ? 11.277 18.700 28.029 1.00 49.22 791 ILE A CA 1
ATOM 6031 C C . ILE A 1 791 ? 11.904 17.834 26.938 1.00 49.22 791 ILE A C 1
ATOM 6033 O O . ILE A 1 791 ? 13.099 17.528 27.013 1.00 49.22 791 ILE A O 1
ATOM 6037 N N . ARG A 1 792 ? 11.091 17.367 25.974 1.00 55.47 792 ARG A N 1
ATOM 6038 C CA . ARG A 1 792 ? 11.621 16.628 24.830 1.00 55.47 792 ARG A CA 1
ATOM 6039 C C . ARG A 1 792 ? 12.703 17.524 24.251 1.00 55.47 792 ARG A C 1
ATOM 6041 O O . ARG A 1 792 ? 12.409 18.687 23.972 1.00 55.47 792 ARG A O 1
ATOM 6048 N N . PRO A 1 793 ? 13.946 17.035 24.128 1.00 66.12 793 PRO A N 1
ATOM 6049 C CA . PRO A 1 793 ? 15.010 17.868 23.610 1.00 66.12 793 PRO A CA 1
ATOM 6050 C C . PRO A 1 793 ? 14.561 18.385 22.245 1.00 66.12 793 PRO A C 1
ATOM 6052 O O . PRO A 1 793 ? 14.184 17.583 21.388 1.00 66.12 793 PRO A O 1
ATOM 6055 N N . THR A 1 794 ? 14.528 19.707 22.072 1.00 78.62 794 THR A N 1
ATOM 6056 C CA . THR A 1 794 ? 14.152 20.329 20.802 1.00 78.62 794 THR A CA 1
ATOM 6057 C C . THR A 1 794 ? 15.120 19.831 19.742 1.00 78.62 794 THR A C 1
ATOM 6059 O O . THR A 1 794 ? 16.335 19.961 19.897 1.00 78.62 794 THR A O 1
ATOM 6062 N N . ARG A 1 795 ? 14.596 19.197 18.694 1.00 86.69 795 ARG A N 1
ATOM 6063 C CA . ARG A 1 795 ? 15.400 18.631 17.610 1.00 86.69 795 ARG A CA 1
ATOM 6064 C C . ARG A 1 795 ? 15.208 19.437 16.343 1.00 86.69 795 ARG A C 1
ATOM 6066 O O . ARG A 1 795 ? 14.083 19.816 16.025 1.00 86.69 795 ARG A O 1
ATOM 6073 N N . GLY A 1 796 ? 16.301 19.693 15.640 1.00 87.44 796 GLY A N 1
ATOM 6074 C CA . GLY A 1 796 ? 16.304 20.512 14.437 1.00 87.44 796 GLY A CA 1
ATOM 6075 C C . GLY A 1 796 ? 17.702 20.949 14.041 1.00 87.44 796 GLY A C 1
ATOM 6076 O O . GLY A 1 796 ? 18.691 20.281 14.348 1.00 87.44 796 GLY A O 1
ATOM 6077 N N . PHE A 1 797 ? 17.771 22.077 13.348 1.00 84.50 797 PHE A N 1
ATOM 6078 C CA . PHE A 1 797 ? 19.025 22.626 12.849 1.00 84.50 797 PHE A CA 1
ATOM 6079 C C . PHE A 1 797 ? 19.780 23.376 13.959 1.00 84.50 797 PHE A C 1
ATOM 6081 O O . PHE A 1 797 ? 19.218 24.249 14.616 1.00 84.50 797 PHE A O 1
ATOM 6088 N N . GLY A 1 798 ? 21.044 23.001 14.192 1.00 67.81 798 GLY A N 1
ATOM 6089 C CA . GLY A 1 798 ? 21.918 23.600 15.208 1.00 67.81 798 GLY A CA 1
ATOM 6090 C C . GLY A 1 798 ? 22.713 24.813 14.710 1.00 67.81 798 GLY A C 1
ATOM 6091 O O . GLY A 1 798 ? 22.307 25.502 13.770 1.00 67.81 798 GLY A O 1
ATOM 6092 N N . ALA A 1 799 ? 23.880 25.035 15.328 1.00 61.25 799 ALA A N 1
ATOM 6093 C CA . ALA A 1 799 ? 24.775 26.149 15.016 1.00 61.25 799 ALA A CA 1
ATOM 6094 C C . ALA A 1 799 ? 25.068 26.230 13.505 1.00 61.25 799 ALA A C 1
ATOM 6096 O O . ALA A 1 799 ? 25.654 25.296 12.963 1.00 61.25 799 ALA A O 1
ATOM 6097 N N . ALA A 1 800 ? 24.619 27.326 12.869 1.00 73.06 800 ALA A N 1
ATOM 6098 C CA . ALA A 1 800 ? 24.665 27.708 11.433 1.00 73.06 800 ALA A CA 1
ATOM 6099 C C . ALA A 1 800 ? 23.288 28.131 10.879 1.00 73.06 800 ALA A C 1
ATOM 6101 O O . ALA A 1 800 ? 23.221 28.925 9.936 1.00 73.06 800 ALA A O 1
ATOM 6102 N N . TYR A 1 801 ? 22.191 27.645 11.470 1.00 85.25 801 TYR A N 1
ATOM 6103 C CA . TYR A 1 801 ? 20.819 28.014 11.082 1.00 85.25 801 TYR A CA 1
ATOM 6104 C C . TYR A 1 801 ? 20.124 28.926 12.105 1.00 85.25 801 TYR A C 1
ATOM 6106 O O . TYR A 1 801 ? 18.959 29.280 11.938 1.00 85.25 801 TYR A O 1
ATOM 6114 N N . ASP A 1 802 ? 20.845 29.361 13.142 1.00 81.25 802 ASP A N 1
ATOM 6115 C CA . ASP A 1 802 ? 20.304 30.171 14.242 1.00 81.25 802 ASP A CA 1
ATOM 6116 C C . ASP A 1 802 ? 19.686 31.493 13.765 1.00 81.25 802 ASP A C 1
ATOM 6118 O O . ASP A 1 802 ? 18.682 31.943 14.313 1.00 81.25 802 ASP A O 1
ATOM 6122 N N . ASN A 1 803 ? 20.253 32.079 12.706 1.00 81.69 803 ASN A N 1
ATOM 6123 C CA . ASN A 1 803 ? 19.829 33.363 12.143 1.00 81.69 803 ASN A CA 1
ATOM 6124 C C . ASN A 1 803 ? 18.607 33.263 11.210 1.00 81.69 803 ASN A C 1
ATOM 6126 O O . ASN A 1 803 ? 18.137 34.292 10.726 1.00 81.69 803 ASN A O 1
ATOM 6130 N N . PHE A 1 804 ? 18.099 32.056 10.931 1.00 87.56 804 PHE A N 1
ATOM 6131 C CA . PHE A 1 804 ? 16.902 31.855 10.111 1.00 87.56 804 PHE A CA 1
ATOM 6132 C C . PHE A 1 804 ? 15.635 31.770 10.981 1.00 87.56 804 PHE A C 1
ATOM 6134 O O . PHE A 1 804 ? 15.687 31.247 12.105 1.00 87.56 804 PHE A O 1
ATOM 6141 N N . PRO A 1 805 ? 14.485 32.268 10.483 1.00 88.06 805 PRO A N 1
ATOM 6142 C CA . PRO A 1 805 ? 13.210 32.196 11.199 1.00 88.06 805 PRO A CA 1
ATOM 6143 C C . PRO A 1 805 ? 12.781 30.741 11.415 1.00 88.06 805 PRO A C 1
ATOM 6145 O O . PRO A 1 805 ? 13.169 29.861 10.653 1.00 88.06 805 PRO A O 1
ATOM 6148 N N . GLU A 1 806 ? 11.978 30.466 12.446 1.00 84.50 806 GLU A N 1
ATOM 6149 C CA . GLU A 1 806 ? 11.519 29.095 12.740 1.00 84.50 806 GLU A CA 1
ATOM 6150 C C . GLU A 1 806 ? 10.699 28.467 11.610 1.00 84.50 806 GLU A C 1
ATOM 6152 O O . GLU A 1 806 ? 10.701 27.251 11.460 1.00 84.50 806 GLU A O 1
ATOM 6157 N N . GLU A 1 807 ? 10.067 29.298 10.787 1.00 88.88 807 GLU A N 1
ATOM 6158 C CA . GLU A 1 807 ? 9.265 28.907 9.636 1.00 88.88 807 GLU A CA 1
ATOM 6159 C C . GLU A 1 807 ? 9.698 29.678 8.393 1.00 88.88 807 GLU A C 1
ATOM 6161 O O . GLU A 1 807 ? 10.026 30.867 8.460 1.00 88.88 807 GLU A O 1
ATOM 6166 N N . MET A 1 808 ? 9.657 29.017 7.237 1.00 89.12 808 MET A N 1
ATOM 6167 C CA . MET A 1 808 ? 9.902 29.652 5.942 1.00 89.12 808 MET A CA 1
ATOM 6168 C C . MET A 1 808 ? 8.936 29.145 4.884 1.00 89.12 808 MET A C 1
ATOM 6170 O O . MET A 1 808 ? 8.593 27.968 4.869 1.00 89.12 808 MET A O 1
ATOM 6174 N N . THR A 1 809 ? 8.547 30.033 3.973 1.00 89.88 809 THR A N 1
ATOM 6175 C CA . THR A 1 809 ? 7.692 29.727 2.824 1.00 89.88 809 THR A CA 1
ATOM 6176 C C . THR A 1 809 ? 8.449 29.923 1.516 1.00 89.88 809 THR A C 1
ATOM 6178 O O . THR A 1 809 ? 9.368 30.746 1.448 1.00 89.88 809 THR A O 1
ATOM 6181 N N . THR A 1 810 ? 8.042 29.187 0.483 1.00 89.81 810 THR A N 1
ATOM 6182 C CA . THR A 1 810 ? 8.489 29.418 -0.899 1.00 89.81 810 THR A CA 1
ATOM 6183 C C . THR A 1 810 ? 7.946 30.746 -1.446 1.00 89.81 810 THR A C 1
ATOM 6185 O O . THR A 1 810 ? 6.922 31.245 -0.972 1.00 89.81 810 THR A O 1
ATOM 6188 N N . GLU A 1 811 ? 8.640 31.327 -2.426 1.00 85.12 811 GLU A N 1
ATOM 6189 C CA . GLU A 1 811 ? 8.206 32.538 -3.142 1.00 85.12 811 GLU A CA 1
ATOM 6190 C C . GLU A 1 811 ? 7.215 32.215 -4.276 1.00 85.12 811 GLU A C 1
ATOM 6192 O O . GLU A 1 811 ? 6.498 33.097 -4.745 1.00 85.12 811 GLU A O 1
ATOM 6197 N N . VAL A 1 812 ? 7.119 30.945 -4.683 1.00 87.06 812 VAL A N 1
ATOM 6198 C CA . VAL A 1 812 ? 6.175 30.482 -5.706 1.00 87.06 812 VAL A CA 1
ATOM 6199 C C . VAL A 1 812 ? 4.740 30.487 -5.164 1.00 87.06 812 VAL A C 1
ATOM 6201 O O . VAL A 1 812 ? 4.471 29.949 -4.087 1.00 87.06 812 VAL A O 1
ATOM 6204 N N . ASP A 1 813 ? 3.777 31.010 -5.933 1.00 87.38 813 ASP A N 1
ATOM 6205 C CA . ASP A 1 813 ? 2.354 30.917 -5.582 1.00 87.38 813 ASP A CA 1
ATOM 6206 C C . ASP A 1 813 ? 1.811 29.500 -5.822 1.00 87.38 813 ASP A C 1
ATOM 6208 O O . ASP A 1 813 ? 1.191 29.176 -6.839 1.00 87.38 813 ASP A O 1
ATOM 6212 N N . VAL A 1 814 ? 2.029 28.643 -4.828 1.00 89.44 814 VAL A N 1
ATOM 6213 C CA . VAL A 1 814 ? 1.559 27.254 -4.820 1.00 89.44 814 VAL A CA 1
ATOM 6214 C C . VAL A 1 814 ? 0.029 27.164 -4.930 1.00 89.44 814 VAL A C 1
ATOM 6216 O O . VAL A 1 814 ? -0.492 26.182 -5.458 1.00 89.44 814 VAL A O 1
ATOM 6219 N N . THR A 1 815 ? -0.715 28.172 -4.459 1.00 87.75 815 THR A N 1
ATOM 6220 C CA . THR A 1 815 ? -2.186 28.152 -4.513 1.00 87.75 815 THR A CA 1
ATOM 6221 C C . THR A 1 815 ? -2.662 28.307 -5.951 1.00 87.75 815 THR A C 1
ATOM 6223 O O . THR A 1 815 ? -3.491 27.516 -6.407 1.00 87.75 815 THR A O 1
ATOM 6226 N N . ARG A 1 816 ? -2.104 29.284 -6.674 1.00 89.62 816 ARG A N 1
ATOM 6227 C CA . ARG A 1 816 ? -2.388 29.499 -8.096 1.00 89.62 816 ARG A CA 1
ATOM 6228 C C . ARG A 1 816 ? -1.933 28.311 -8.943 1.00 89.62 816 ARG A C 1
ATOM 6230 O O . ARG A 1 816 ? -2.732 27.793 -9.719 1.00 89.62 816 ARG A O 1
ATOM 6237 N N . LEU A 1 817 ? -0.720 27.806 -8.706 1.00 88.44 817 LEU A N 1
ATOM 6238 C CA . LEU A 1 817 ? -0.194 26.602 -9.361 1.00 88.44 817 LEU A CA 1
ATOM 6239 C C . LEU A 1 817 ? -1.174 25.423 -9.265 1.00 88.44 817 LEU A C 1
ATOM 6241 O O . LEU A 1 817 ? -1.533 24.820 -10.274 1.00 88.44 817 LEU A O 1
ATOM 6245 N N . VAL A 1 818 ? -1.649 25.098 -8.057 1.00 86.62 818 VAL A N 1
ATOM 6246 C CA . VAL A 1 818 ? -2.582 23.978 -7.845 1.00 86.62 818 VAL A CA 1
ATOM 6247 C C . VAL A 1 818 ? -3.922 24.209 -8.553 1.00 86.62 818 VAL A C 1
ATOM 6249 O O . VAL A 1 818 ? -4.498 23.260 -9.086 1.00 86.62 818 VAL A O 1
ATOM 6252 N N . GLN A 1 819 ? -4.429 25.444 -8.587 1.00 83.94 819 GLN A N 1
ATOM 6253 C CA . GLN A 1 819 ? -5.666 25.768 -9.305 1.00 83.94 819 GLN A CA 1
ATOM 6254 C C . GLN A 1 819 ? -5.518 25.585 -10.822 1.00 83.94 819 GLN A C 1
ATOM 6256 O O . GLN A 1 819 ? -6.394 24.986 -11.450 1.00 83.94 819 GLN A O 1
ATOM 6261 N N . ASP A 1 820 ? -4.407 26.036 -11.401 1.00 80.12 820 ASP A N 1
ATOM 6262 C CA . ASP A 1 820 ? -4.136 25.916 -12.838 1.00 80.12 820 ASP A CA 1
ATOM 6263 C C . ASP A 1 820 ? -3.890 24.455 -13.257 1.00 80.12 820 ASP A C 1
ATOM 6265 O O . ASP A 1 820 ? -4.364 24.001 -14.304 1.00 80.12 820 ASP A O 1
ATOM 6269 N N . LEU A 1 821 ? -3.231 23.660 -12.409 1.00 80.44 821 LEU A N 1
ATOM 6270 C CA . LEU A 1 821 ? -3.044 22.224 -12.647 1.00 80.44 821 LEU A CA 1
ATOM 6271 C C . LEU A 1 821 ? -4.365 21.446 -12.622 1.00 80.44 821 LEU A C 1
ATOM 6273 O O . LEU A 1 821 ? -4.577 20.574 -13.466 1.00 80.44 821 LEU A O 1
ATOM 6277 N N . LYS A 1 822 ? -5.292 21.797 -11.721 1.00 81.44 822 LYS A N 1
ATOM 6278 C CA . LYS A 1 822 ? -6.641 21.209 -11.716 1.00 81.44 822 LYS A CA 1
ATOM 6279 C C . LYS A 1 822 ? -7.404 21.525 -12.995 1.00 81.44 822 LYS A C 1
ATOM 6281 O O . LYS A 1 822 ? -8.004 20.630 -13.579 1.00 81.44 822 LYS A O 1
ATOM 6286 N N . ARG A 1 823 ? -7.333 22.773 -13.466 1.00 73.31 823 ARG A N 1
ATOM 6287 C CA . ARG A 1 823 ? -7.968 23.199 -14.727 1.00 73.31 823 ARG A CA 1
ATOM 6288 C C . ARG A 1 823 ? -7.383 22.504 -15.958 1.00 73.31 823 ARG A C 1
ATOM 6290 O O . ARG A 1 823 ? -8.098 22.312 -16.931 1.00 73.31 823 ARG A O 1
ATOM 6297 N N . SER A 1 824 ? -6.115 22.095 -15.908 1.00 64.88 824 SER A N 1
ATOM 6298 C CA . SER A 1 824 ? -5.437 21.354 -16.985 1.00 64.88 824 SER A CA 1
ATOM 6299 C C . SER A 1 824 ? -5.525 19.822 -16.856 1.00 64.88 824 SER A C 1
ATOM 6301 O O . SER A 1 824 ? -4.845 19.097 -17.589 1.00 64.88 824 SER A O 1
ATOM 6303 N N . GLY A 1 825 ? -6.373 19.310 -15.952 1.00 66.50 825 GLY A N 1
ATOM 6304 C CA . GLY A 1 825 ? -6.721 17.887 -15.851 1.00 66.50 825 GLY A CA 1
ATOM 6305 C C . GLY A 1 825 ? -5.989 17.086 -14.768 1.00 66.50 825 GLY A C 1
ATOM 6306 O O . GLY A 1 825 ? -6.205 15.882 -14.669 1.00 66.50 825 GLY A O 1
ATOM 6307 N N . ILE A 1 826 ? -5.153 17.712 -13.929 1.00 76.38 826 ILE A N 1
ATOM 6308 C CA . ILE A 1 826 ? -4.565 17.059 -12.744 1.00 76.38 826 ILE A CA 1
ATOM 6309 C C . ILE A 1 826 ? -5.455 17.366 -11.534 1.00 76.38 826 ILE A C 1
ATOM 6311 O O . ILE A 1 826 ? -5.174 18.258 -10.739 1.00 76.38 826 ILE A O 1
ATOM 6315 N N . GLU A 1 827 ? -6.564 16.639 -11.390 1.00 78.06 827 GLU A N 1
ATOM 6316 C CA . GLU A 1 827 ? -7.527 16.877 -10.300 1.00 78.06 827 GLU A CA 1
ATOM 6317 C C . GLU A 1 827 ? -7.008 16.415 -8.924 1.00 78.06 827 GLU A C 1
ATOM 6319 O O . GLU A 1 827 ? -7.329 17.013 -7.892 1.00 78.06 827 GLU A O 1
ATOM 6324 N N . GLN A 1 828 ? -6.158 15.382 -8.906 1.00 84.00 828 GLN A N 1
ATOM 6325 C CA . GLN A 1 828 ? -5.621 14.742 -7.698 1.00 84.00 828 GLN A CA 1
ATOM 6326 C C . GLN A 1 828 ? -4.381 15.463 -7.130 1.00 84.00 828 GLN A C 1
ATOM 6328 O O . GLN A 1 828 ? -3.384 14.814 -6.810 1.00 84.00 828 GLN A O 1
ATOM 6333 N N . ILE A 1 829 ? -4.435 16.794 -6.989 1.00 87.94 829 ILE A N 1
ATOM 6334 C CA . ILE A 1 829 ? -3.371 17.621 -6.385 1.00 87.94 829 ILE A CA 1
ATOM 6335 C C . ILE A 1 829 ? -3.927 18.666 -5.405 1.00 87.94 829 ILE A C 1
ATOM 6337 O O . ILE A 1 829 ? -4.971 19.271 -5.647 1.00 87.94 829 ILE A O 1
ATOM 6341 N N . TYR A 1 830 ? -3.254 18.878 -4.272 1.00 87.25 830 TYR A N 1
ATOM 6342 C CA . TYR A 1 830 ? -3.697 19.790 -3.209 1.00 87.25 830 TYR A CA 1
ATOM 6343 C C . TYR A 1 830 ? -2.527 20.570 -2.602 1.00 87.25 830 TYR A C 1
ATOM 6345 O O . TYR A 1 830 ? -1.383 20.126 -2.642 1.00 87.25 830 TYR A O 1
ATOM 6353 N N . THR A 1 831 ? -2.819 21.727 -2.011 1.00 86.44 831 THR A N 1
ATOM 6354 C CA . THR A 1 831 ? -1.855 22.495 -1.211 1.00 86.44 831 THR A CA 1
ATOM 6355 C C . THR A 1 831 ? -1.761 21.930 0.204 1.00 86.44 831 THR A C 1
ATOM 6357 O O . THR A 1 831 ? -2.794 21.621 0.800 1.00 86.44 831 THR A O 1
ATOM 6360 N N . SER A 1 832 ? -0.556 21.873 0.757 1.00 82.38 832 SER A N 1
ATOM 6361 C CA . SER A 1 832 ? -0.267 21.459 2.130 1.00 82.38 832 SER A CA 1
ATOM 6362 C C . SER A 1 832 ? 0.567 22.529 2.847 1.00 82.38 832 SER A C 1
ATOM 6364 O O . SER A 1 832 ? 1.327 23.270 2.218 1.00 82.38 832 SER A O 1
ATOM 6366 N N . MET A 1 833 ? 0.340 22.667 4.154 1.00 73.50 833 MET A N 1
ATOM 6367 C CA . MET A 1 833 ? 1.048 23.605 5.040 1.00 73.50 833 MET A CA 1
ATOM 6368 C C . MET A 1 833 ? 2.007 22.880 5.992 1.00 73.50 833 MET A C 1
ATOM 6370 O O . MET A 1 833 ? 2.689 23.539 6.768 1.00 73.50 833 MET A O 1
ATOM 6374 N N . ASP A 1 834 ? 2.025 21.549 5.958 1.00 66.69 834 ASP A N 1
ATOM 6375 C CA . ASP A 1 834 ? 2.781 20.728 6.892 1.00 66.69 834 ASP A CA 1
ATOM 6376 C C . ASP A 1 834 ? 3.268 19.447 6.203 1.00 66.69 834 ASP A C 1
ATOM 6378 O O . ASP A 1 834 ? 2.474 18.598 5.791 1.00 66.69 834 ASP A O 1
ATOM 6382 N N . ALA A 1 835 ? 4.593 19.319 6.111 1.00 63.41 835 ALA A N 1
ATOM 6383 C CA . ALA A 1 835 ? 5.295 18.148 5.594 1.00 63.41 835 ALA A CA 1
ATOM 6384 C C . ALA A 1 835 ? 5.598 17.098 6.692 1.00 63.41 835 ALA A C 1
ATOM 6386 O O . ALA A 1 835 ? 6.363 16.151 6.470 1.00 63.41 835 ALA A O 1
ATOM 6387 N N . GLY A 1 836 ? 5.014 17.265 7.885 1.00 65.56 836 GLY A N 1
ATOM 6388 C CA . GLY A 1 836 ? 4.948 16.283 8.963 1.00 65.56 836 GLY A CA 1
ATOM 6389 C C . GLY A 1 836 ? 6.151 16.250 9.897 1.00 65.56 836 GLY A C 1
ATOM 6390 O O . GLY A 1 836 ? 6.368 15.219 10.528 1.00 65.56 836 GLY A O 1
ATOM 6391 N N . HIS A 1 837 ? 6.973 17.306 9.955 1.00 77.25 837 HIS A N 1
ATOM 6392 C CA . HIS A 1 837 ? 8.175 17.382 10.805 1.00 77.25 837 HIS A CA 1
ATOM 6393 C C . HIS A 1 837 ? 9.104 16.148 10.711 1.00 77.25 837 HIS A C 1
ATOM 6395 O O . HIS A 1 837 ? 9.714 15.708 11.691 1.00 77.25 837 HIS A O 1
ATOM 6401 N N . TYR A 1 838 ? 9.229 15.570 9.511 1.00 86.25 838 TYR A N 1
ATOM 6402 C CA . TYR A 1 838 ? 10.143 14.461 9.209 1.00 86.25 838 TYR A CA 1
ATOM 6403 C C . TYR A 1 838 ? 11.198 14.855 8.168 1.00 86.25 838 TYR A C 1
ATOM 6405 O O . TYR A 1 838 ? 11.395 16.031 7.895 1.00 86.25 838 TYR A O 1
ATOM 6413 N N . LEU A 1 839 ? 11.879 13.888 7.546 1.00 85.50 839 LEU A N 1
ATOM 6414 C CA . LEU A 1 839 ? 12.890 14.126 6.515 1.00 85.50 839 LEU A CA 1
ATOM 6415 C C . LEU A 1 839 ? 12.384 14.951 5.324 1.00 85.50 839 LEU A C 1
ATOM 6417 O O . LEU A 1 839 ? 13.175 15.701 4.763 1.00 85.50 839 LEU A O 1
ATOM 6421 N N . CYS A 1 840 ? 11.097 14.844 4.968 1.00 87.62 840 CYS A N 1
ATOM 6422 C CA . CYS A 1 840 ? 10.476 15.654 3.911 1.00 87.62 840 CYS A CA 1
ATOM 6423 C C . CYS A 1 840 ? 10.430 17.147 4.281 1.00 87.62 840 CYS A C 1
ATOM 6425 O O . CYS A 1 840 ? 10.802 17.992 3.473 1.00 87.62 840 CYS A O 1
ATOM 6427 N N . ASP A 1 841 ? 10.060 17.469 5.521 1.00 89.19 841 ASP A N 1
ATOM 6428 C CA . ASP A 1 841 ? 10.096 18.843 6.036 1.00 89.19 841 ASP A CA 1
ATOM 6429 C C . ASP A 1 841 ? 11.548 19.315 6.268 1.00 89.19 841 ASP A C 1
ATOM 6431 O O . ASP A 1 841 ? 11.930 20.429 5.914 1.00 89.19 841 ASP A O 1
ATOM 6435 N N . PHE A 1 842 ? 12.412 18.411 6.746 1.00 90.69 842 PHE A N 1
ATOM 6436 C CA . PHE A 1 842 ? 13.814 18.685 7.070 1.00 90.69 842 PHE A CA 1
ATOM 6437 C C . PHE A 1 842 ? 14.610 19.133 5.842 1.00 90.69 842 PHE A C 1
ATOM 6439 O O . PHE A 1 842 ? 15.256 20.181 5.845 1.00 90.69 842 PHE A O 1
ATOM 6446 N N . ILE A 1 843 ? 14.541 18.375 4.749 1.00 92.06 843 ILE A N 1
ATOM 6447 C CA . ILE A 1 843 ? 15.178 18.772 3.489 1.00 92.06 843 ILE A CA 1
ATOM 6448 C C . ILE A 1 843 ? 14.557 20.036 2.896 1.00 92.06 843 ILE A C 1
ATOM 6450 O O . ILE A 1 843 ? 15.302 20.873 2.385 1.00 92.06 843 ILE A O 1
ATOM 6454 N N . TYR A 1 844 ? 13.233 20.209 2.983 1.00 93.44 844 TYR A N 1
ATOM 6455 C CA . TYR A 1 844 ? 12.568 21.381 2.425 1.00 93.44 844 TYR A CA 1
ATOM 6456 C C . TYR A 1 844 ? 13.014 22.661 3.135 1.00 93.44 844 TYR A C 1
ATOM 6458 O O . TYR A 1 844 ? 13.468 23.599 2.477 1.00 93.44 844 TYR A O 1
ATOM 6466 N N . TYR A 1 845 ? 12.985 22.673 4.471 1.00 93.56 845 TYR A N 1
ATOM 6467 C CA . TYR A 1 845 ? 13.462 23.801 5.264 1.00 93.56 845 TYR A CA 1
ATOM 6468 C C . TYR A 1 845 ? 14.949 24.084 5.021 1.00 93.56 845 TYR A C 1
ATOM 6470 O O . TYR A 1 845 ? 15.326 25.239 4.817 1.00 93.56 845 TYR A O 1
ATOM 6478 N N . CYS A 1 846 ? 15.794 23.043 5.004 1.00 93.19 846 CYS A N 1
ATOM 6479 C CA . CYS A 1 846 ? 17.220 23.186 4.704 1.00 93.19 846 CYS A CA 1
ATOM 6480 C C . CYS A 1 846 ? 17.414 23.865 3.342 1.00 93.19 846 CYS A C 1
ATOM 6482 O O . CYS A 1 846 ? 18.082 24.889 3.255 1.00 93.19 846 CYS A O 1
ATOM 6484 N N . SER A 1 847 ? 16.741 23.376 2.302 1.00 93.50 847 SER A N 1
ATOM 6485 C CA . SER A 1 847 ? 16.826 23.918 0.944 1.00 93.50 847 SER A CA 1
ATOM 6486 C C . SER A 1 847 ? 16.331 25.372 0.847 1.00 93.50 847 SER A C 1
ATOM 6488 O O . SER A 1 847 ? 16.997 26.207 0.235 1.00 93.50 847 SER A O 1
ATOM 6490 N N . LEU A 1 848 ? 15.230 25.727 1.524 1.00 92.94 848 LEU A N 1
ATOM 6491 C CA . LEU A 1 848 ? 14.744 27.114 1.620 1.00 92.94 848 LEU A CA 1
ATOM 6492 C C . LEU A 1 848 ? 15.754 28.045 2.318 1.00 92.94 848 LEU A C 1
ATOM 6494 O O . LEU A 1 848 ? 15.906 29.208 1.934 1.00 92.94 848 LEU A O 1
ATOM 6498 N N . ALA A 1 849 ? 16.442 27.549 3.351 1.00 92.19 849 ALA A N 1
ATOM 6499 C CA . ALA A 1 849 ? 17.426 28.323 4.104 1.00 92.19 849 ALA A CA 1
ATOM 6500 C C . ALA A 1 849 ? 18.675 28.575 3.257 1.00 92.19 849 ALA A C 1
ATOM 6502 O O . ALA A 1 849 ? 19.185 29.695 3.230 1.00 92.19 849 ALA A O 1
ATOM 6503 N N . GLU A 1 850 ? 19.145 27.550 2.543 1.00 91.31 850 GLU A N 1
ATOM 6504 C CA . GLU A 1 850 ? 20.312 27.647 1.666 1.00 91.31 850 GLU A CA 1
ATOM 6505 C C . GLU A 1 850 ? 20.049 28.534 0.454 1.00 91.31 850 GLU A C 1
ATOM 6507 O O . GLU A 1 850 ? 20.907 29.354 0.136 1.00 91.31 850 GLU A O 1
ATOM 6512 N N . ALA A 1 851 ? 18.855 28.482 -0.146 1.00 89.50 851 ALA A N 1
ATOM 6513 C CA . ALA A 1 851 ? 18.472 29.426 -1.194 1.00 89.50 851 ALA A CA 1
ATOM 6514 C C . ALA A 1 851 ? 18.635 30.875 -0.698 1.00 89.50 851 ALA A C 1
ATOM 6516 O O . ALA A 1 851 ? 19.364 31.677 -1.279 1.00 89.50 851 ALA A O 1
ATOM 6517 N N . LYS A 1 852 ? 18.065 31.200 0.471 1.00 87.06 852 LYS A N 1
ATOM 6518 C CA . LYS A 1 852 ? 18.211 32.532 1.086 1.00 87.06 852 LYS A CA 1
ATOM 6519 C C . LYS A 1 852 ? 19.649 32.875 1.482 1.00 87.06 852 LYS A C 1
ATOM 6521 O O . LYS A 1 852 ? 20.022 34.043 1.419 1.00 87.06 852 LYS A O 1
ATOM 6526 N N . ARG A 1 853 ? 20.449 31.896 1.915 1.00 85.25 853 ARG A N 1
ATOM 6527 C CA . ARG A 1 853 ? 21.855 32.099 2.305 1.00 85.25 853 ARG A CA 1
ATOM 6528 C C . ARG A 1 853 ? 22.739 32.401 1.097 1.00 85.25 853 ARG A C 1
ATOM 6530 O O . ARG A 1 853 ? 23.611 33.264 1.180 1.00 85.25 853 ARG A O 1
ATOM 6537 N N . SER A 1 854 ? 22.517 31.684 0.002 1.00 75.44 854 SER A N 1
ATOM 6538 C CA . SER A 1 854 ? 23.248 31.830 -1.256 1.00 75.44 854 SER A CA 1
ATOM 6539 C C . SER A 1 854 ? 22.799 33.051 -2.061 1.00 75.44 854 SER A C 1
ATOM 6541 O O . SER A 1 854 ? 23.526 33.496 -2.952 1.00 75.44 854 SER A O 1
ATOM 6543 N N . ALA A 1 855 ? 21.644 33.636 -1.729 1.00 71.19 855 ALA A N 1
ATOM 6544 C CA . ALA A 1 855 ? 21.174 34.878 -2.320 1.00 71.19 855 ALA A CA 1
ATOM 6545 C C . ALA A 1 855 ? 22.077 36.054 -1.921 1.00 71.19 855 ALA A C 1
ATOM 6547 O O . ALA A 1 855 ? 22.083 36.523 -0.779 1.00 71.19 855 ALA A O 1
ATOM 6548 N N . LYS A 1 856 ? 22.835 36.591 -2.880 1.00 64.44 856 LYS A N 1
ATOM 6549 C CA . LYS A 1 856 ? 23.578 37.831 -2.640 1.00 64.44 856 LYS A CA 1
ATOM 6550 C C . LYS A 1 856 ? 22.616 39.027 -2.628 1.00 64.44 856 LYS A C 1
ATOM 6552 O O . LYS A 1 856 ? 21.693 39.065 -3.440 1.00 64.44 856 LYS A O 1
ATOM 6557 N N . PRO A 1 857 ? 22.859 40.068 -1.807 1.00 55.88 857 PRO A N 1
ATOM 6558 C CA . PRO A 1 857 ? 21.950 41.216 -1.676 1.00 55.88 857 PRO A CA 1
ATOM 6559 C C . PRO A 1 857 ? 21.627 41.954 -2.987 1.00 55.88 857 PRO A C 1
ATOM 6561 O O . PRO A 1 857 ? 20.569 42.569 -3.095 1.00 55.88 857 PRO A O 1
ATOM 6564 N N . TYR A 1 858 ? 22.532 41.897 -3.970 1.00 57.19 858 TYR A N 1
ATOM 6565 C CA . TYR A 1 858 ? 22.389 42.503 -5.300 1.00 57.19 858 TYR A CA 1
ATOM 6566 C C . TYR A 1 858 ? 21.893 41.520 -6.377 1.00 57.19 858 TYR A C 1
ATOM 6568 O O . TYR A 1 858 ? 21.590 41.938 -7.489 1.00 57.19 858 TYR A O 1
ATOM 6576 N N . GLU A 1 859 ? 21.790 40.227 -6.059 1.00 55.41 859 GLU A N 1
ATOM 6577 C CA . GLU A 1 859 ? 21.297 39.165 -6.949 1.00 55.41 859 GLU A CA 1
ATOM 6578 C C . GLU A 1 859 ? 19.812 38.845 -6.691 1.00 55.41 859 GLU A C 1
ATOM 6580 O O . GLU A 1 859 ? 19.345 37.783 -7.086 1.00 55.41 859 GLU A O 1
ATOM 6585 N N . LYS A 1 860 ? 19.048 39.760 -6.064 1.00 46.75 860 LYS A N 1
ATOM 6586 C CA . LYS A 1 860 ? 17.617 39.571 -5.733 1.00 46.75 860 LYS A CA 1
ATOM 6587 C C . LYS A 1 860 ? 16.745 39.084 -6.902 1.00 46.75 860 LYS A C 1
ATOM 6589 O O . LYS A 1 860 ? 15.740 38.443 -6.645 1.00 46.75 860 LYS A O 1
ATOM 6594 N N . ARG A 1 861 ? 17.150 39.336 -8.151 1.00 50.03 861 ARG A N 1
ATOM 6595 C CA . ARG A 1 861 ? 16.485 38.850 -9.374 1.00 50.03 861 ARG A CA 1
ATOM 6596 C C . ARG A 1 861 ? 16.621 37.339 -9.629 1.00 50.03 861 ARG A C 1
ATOM 6598 O O . ARG A 1 861 ? 16.014 36.840 -10.555 1.00 50.03 861 ARG A O 1
ATOM 6605 N N . ARG A 1 862 ? 17.489 36.610 -8.915 1.00 57.84 862 ARG A N 1
ATOM 6606 C CA . ARG A 1 862 ? 17.922 35.252 -9.315 1.00 57.84 862 ARG A CA 1
ATOM 6607 C C . ARG A 1 862 ? 18.138 34.320 -8.131 1.00 57.84 862 ARG A C 1
ATOM 6609 O O . ARG A 1 862 ? 19.172 33.646 -8.054 1.00 57.84 862 ARG A O 1
ATOM 6616 N N . ASN A 1 863 ? 17.224 34.327 -7.169 1.00 72.31 863 ASN A N 1
ATOM 6617 C CA . ASN A 1 863 ? 17.278 33.332 -6.109 1.00 72.31 863 ASN A CA 1
ATOM 6618 C C . ASN A 1 863 ? 16.826 31.967 -6.651 1.00 72.31 863 ASN A C 1
ATOM 6620 O O . ASN A 1 863 ? 15.896 31.907 -7.452 1.00 72.31 863 ASN A O 1
ATOM 6624 N N . THR A 1 864 ? 17.486 30.882 -6.241 1.00 86.69 864 THR A N 1
ATOM 6625 C CA . THR A 1 864 ? 17.062 29.533 -6.636 1.00 86.69 864 THR A CA 1
ATOM 6626 C C . THR A 1 864 ? 15.677 29.273 -6.055 1.00 86.69 864 THR A C 1
ATOM 6628 O O . THR A 1 864 ? 15.506 29.287 -4.835 1.00 86.69 864 THR A O 1
ATOM 6631 N N . GLN A 1 865 ? 14.687 29.042 -6.917 1.00 90.06 865 GLN A N 1
ATOM 6632 C CA . GLN A 1 865 ? 13.336 28.720 -6.469 1.00 90.06 865 GLN A CA 1
ATOM 6633 C C . GLN A 1 865 ? 13.299 27.291 -5.927 1.00 90.06 8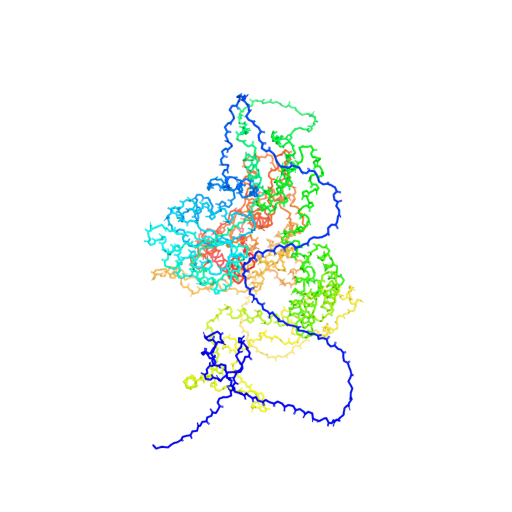65 GLN A C 1
ATOM 6635 O O . GLN A 1 865 ? 13.936 26.392 -6.480 1.00 90.06 865 GLN A O 1
ATOM 6640 N N . VAL A 1 866 ? 12.558 27.075 -4.839 1.00 93.44 866 VAL A N 1
ATOM 6641 C CA . VAL A 1 866 ? 12.465 25.769 -4.171 1.00 93.44 866 VAL A CA 1
ATOM 6642 C C . VAL A 1 866 ? 11.003 25.363 -4.032 1.00 93.44 866 VAL A C 1
ATOM 6644 O O . VAL A 1 866 ? 10.193 26.119 -3.494 1.00 93.44 866 VAL A O 1
ATOM 6647 N N . LEU A 1 867 ? 10.675 24.153 -4.489 1.00 94.75 867 LEU A N 1
ATOM 6648 C CA . LEU A 1 867 ? 9.374 23.513 -4.276 1.00 94.75 867 LEU A CA 1
ATOM 6649 C C . LEU A 1 867 ? 9.540 22.124 -3.665 1.00 94.75 867 LEU A C 1
ATOM 6651 O O . LEU A 1 867 ? 10.578 21.474 -3.819 1.00 94.75 867 LEU A O 1
ATOM 6655 N N . PHE A 1 868 ? 8.475 21.658 -3.018 1.00 94.31 868 PHE A N 1
ATOM 6656 C CA . PHE A 1 868 ? 8.380 20.301 -2.503 1.00 94.31 868 PHE A CA 1
ATOM 6657 C C . PHE A 1 868 ? 7.028 19.675 -2.865 1.00 94.31 868 PHE A C 1
ATOM 6659 O O . PHE A 1 868 ? 5.981 20.306 -2.702 1.00 94.31 868 PHE A O 1
ATOM 6666 N N . LEU A 1 869 ? 7.056 18.430 -3.344 1.00 93.38 869 LEU A N 1
ATOM 6667 C CA . LEU A 1 869 ? 5.873 17.637 -3.673 1.00 93.38 869 LEU A CA 1
ATOM 6668 C C . LEU A 1 869 ? 5.919 16.288 -2.956 1.00 93.38 869 LEU A C 1
ATOM 6670 O O . LEU A 1 869 ? 6.846 15.508 -3.155 1.00 93.38 869 LEU A O 1
ATOM 6674 N N . HIS A 1 870 ? 4.873 15.954 -2.208 1.00 90.94 870 HIS A N 1
ATOM 6675 C CA . HIS A 1 870 ? 4.636 14.580 -1.791 1.00 90.94 870 HIS A CA 1
ATOM 6676 C C . HIS A 1 870 ? 3.903 13.820 -2.899 1.00 90.94 870 HIS A C 1
ATOM 6678 O O . HIS A 1 870 ? 2.766 14.144 -3.261 1.00 90.94 870 HIS A O 1
ATOM 6684 N N . CYS A 1 871 ? 4.556 12.781 -3.409 1.00 89.44 871 CYS A N 1
ATOM 6685 C CA . CYS A 1 871 ? 3.948 11.778 -4.266 1.00 89.44 871 CYS A CA 1
ATOM 6686 C C . CYS A 1 871 ? 3.455 10.583 -3.438 1.00 89.44 871 CYS A C 1
ATOM 6688 O O . CYS A 1 871 ? 3.942 10.346 -2.325 1.00 89.44 871 CYS A O 1
ATOM 6690 N N . PRO A 1 872 ? 2.468 9.834 -3.943 1.00 82.75 872 PRO A N 1
ATOM 6691 C CA . PRO A 1 872 ? 1.950 8.696 -3.217 1.00 82.75 872 PRO A CA 1
ATOM 6692 C C . PRO A 1 872 ? 2.761 7.418 -3.513 1.00 82.75 872 PRO A C 1
ATOM 6694 O O . PRO A 1 872 ? 3.632 7.419 -4.390 1.00 82.75 872 PRO A O 1
ATOM 6697 N N . PRO A 1 873 ? 2.513 6.310 -2.789 1.00 79.88 873 PRO A N 1
ATOM 6698 C CA . PRO A 1 873 ? 3.179 5.039 -3.056 1.00 79.88 873 PRO A CA 1
ATOM 6699 C C . PRO A 1 873 ? 2.942 4.548 -4.492 1.00 79.88 873 PRO A C 1
ATOM 6701 O O . PRO A 1 873 ? 1.950 4.898 -5.131 1.00 79.88 873 PRO A O 1
ATOM 6704 N N . VAL A 1 874 ? 3.846 3.698 -4.992 1.00 73.50 874 VAL A N 1
ATOM 6705 C CA . VAL A 1 874 ? 3.828 3.224 -6.387 1.00 73.50 874 VAL A CA 1
ATOM 6706 C C . VAL A 1 874 ? 2.439 2.709 -6.790 1.00 73.50 874 VAL A C 1
ATOM 6708 O O . VAL A 1 874 ? 1.924 1.762 -6.192 1.00 73.50 874 VAL A O 1
ATOM 6711 N N . ASN A 1 875 ? 1.884 3.297 -7.853 1.00 70.19 875 ASN A N 1
ATOM 6712 C CA . ASN A 1 875 ? 0.617 2.921 -8.486 1.00 70.19 875 ASN A CA 1
ATOM 6713 C C . ASN A 1 875 ? -0.633 3.076 -7.597 1.00 70.19 875 ASN A C 1
ATOM 6715 O O . ASN A 1 875 ? -1.605 2.341 -7.788 1.00 70.19 875 ASN A O 1
ATOM 6719 N N . GLN A 1 876 ? -0.626 3.983 -6.611 1.00 71.44 876 GLN A N 1
ATOM 6720 C CA . GLN A 1 876 ? -1.783 4.226 -5.738 1.00 71.44 876 GLN A CA 1
ATOM 6721 C C . GLN A 1 876 ? -1.850 5.683 -5.259 1.00 71.44 876 GLN A C 1
ATOM 6723 O O . GLN A 1 876 ? -1.007 6.048 -4.454 1.00 71.44 876 GLN A O 1
ATOM 6728 N N . PRO A 1 877 ? -2.861 6.506 -5.605 1.00 73.56 877 PRO A N 1
ATOM 6729 C CA . PRO A 1 877 ? -3.892 6.314 -6.628 1.00 73.56 877 PRO A CA 1
ATOM 6730 C C . PRO A 1 877 ? -3.401 6.609 -8.053 1.00 73.56 877 PRO A C 1
ATOM 6732 O O . PRO A 1 877 ? -4.125 6.320 -8.997 1.00 73.56 877 PRO A O 1
ATOM 6735 N N . LEU A 1 878 ? -2.204 7.186 -8.192 1.00 79.25 878 LEU A N 1
ATOM 6736 C CA . LEU A 1 878 ? -1.598 7.558 -9.468 1.00 79.25 878 LEU A CA 1
ATOM 6737 C C . LEU A 1 878 ? -0.502 6.558 -9.854 1.00 79.25 878 LEU A C 1
ATOM 6739 O O . LEU A 1 878 ? 0.236 6.070 -8.989 1.00 79.25 878 LEU A O 1
ATOM 6743 N N . SER A 1 879 ? -0.384 6.260 -11.145 1.00 85.06 879 SER A N 1
ATOM 6744 C CA . SER A 1 879 ? 0.735 5.508 -11.710 1.00 85.06 879 SER A CA 1
ATOM 6745 C C . SER A 1 879 ? 2.041 6.299 -11.586 1.00 85.06 879 SER A C 1
ATOM 6747 O O . SER A 1 879 ? 2.042 7.519 -11.409 1.00 85.06 879 SER A O 1
ATOM 6749 N N . THR A 1 880 ? 3.184 5.613 -11.680 1.00 83.69 880 THR A N 1
ATOM 6750 C CA . THR A 1 880 ? 4.489 6.305 -11.658 1.00 83.69 880 THR A CA 1
ATOM 6751 C C . THR A 1 880 ? 4.590 7.296 -12.821 1.00 83.69 880 THR A C 1
ATOM 6753 O O . THR A 1 880 ? 5.092 8.399 -12.640 1.00 83.69 880 THR A O 1
ATOM 6756 N N . GLU A 1 881 ? 4.049 6.937 -13.985 1.00 85.50 881 GLU A N 1
ATOM 6757 C CA . GLU A 1 881 ? 4.002 7.771 -15.186 1.00 85.50 881 GLU A CA 1
ATOM 6758 C C . GLU A 1 881 ? 3.117 9.007 -14.990 1.00 85.50 881 GLU A C 1
ATOM 6760 O O . GLU A 1 881 ? 3.520 10.100 -15.377 1.00 85.50 881 GLU A O 1
ATOM 6765 N N . GLU A 1 882 ? 1.954 8.867 -14.344 1.00 84.81 882 GLU A N 1
ATOM 6766 C CA . GLU A 1 882 ? 1.073 9.996 -14.014 1.00 84.81 882 GLU A CA 1
ATOM 6767 C C . GLU A 1 882 ? 1.744 10.973 -13.037 1.00 84.81 882 GLU A C 1
ATOM 6769 O O . GLU A 1 882 ? 1.632 12.190 -13.194 1.00 84.81 882 GLU A O 1
ATOM 6774 N N . VAL A 1 883 ? 2.493 10.458 -12.056 1.00 88.75 883 VAL A N 1
ATOM 6775 C CA . VAL A 1 883 ? 3.293 11.286 -11.140 1.00 88.75 883 VAL A CA 1
ATOM 6776 C C . VAL A 1 883 ? 4.435 11.978 -11.892 1.00 88.75 883 VAL A C 1
ATOM 6778 O O . VAL A 1 883 ? 4.630 13.182 -11.727 1.00 88.75 883 VAL A O 1
ATOM 6781 N N . THR A 1 884 ? 5.173 11.258 -12.742 1.00 90.38 884 THR A N 1
ATOM 6782 C CA . THR A 1 884 ? 6.240 11.828 -13.580 1.00 90.38 884 THR A CA 1
ATOM 6783 C C . THR A 1 884 ? 5.701 12.921 -14.507 1.00 90.38 884 THR A C 1
ATOM 6785 O O . THR A 1 884 ? 6.334 13.966 -14.652 1.00 90.38 884 THR A O 1
ATOM 6788 N N . GLU A 1 885 ? 4.529 12.723 -15.107 1.00 85.56 885 GLU A N 1
ATOM 6789 C CA . GLU A 1 885 ? 3.874 13.709 -15.968 1.00 85.56 885 GLU A CA 1
ATOM 6790 C C . GLU A 1 885 ? 3.417 14.943 -15.178 1.00 85.56 885 GLU A C 1
ATOM 6792 O O . GLU A 1 885 ? 3.663 16.074 -15.601 1.00 85.56 885 GLU A O 1
ATOM 6797 N N . ALA A 1 886 ? 2.842 14.759 -13.986 1.00 87.06 886 ALA A N 1
ATOM 6798 C CA . ALA A 1 886 ? 2.503 15.874 -13.106 1.00 87.06 886 ALA A CA 1
ATOM 6799 C C . ALA A 1 886 ? 3.740 16.706 -12.723 1.00 87.06 886 ALA A C 1
ATOM 6801 O O . ALA A 1 886 ? 3.687 17.936 -12.762 1.00 87.06 886 ALA A O 1
ATOM 6802 N N . ILE A 1 887 ? 4.872 16.051 -12.433 1.00 92.94 887 ILE A N 1
ATOM 6803 C CA . ILE A 1 887 ? 6.152 16.719 -12.152 1.00 92.94 887 ILE A CA 1
ATOM 6804 C C . ILE A 1 887 ? 6.600 17.564 -13.352 1.00 92.94 887 ILE A C 1
ATOM 6806 O O . ILE A 1 887 ? 6.978 18.720 -13.164 1.00 92.94 887 ILE A O 1
ATOM 6810 N N . LYS A 1 888 ? 6.507 17.046 -14.585 1.00 88.56 888 LYS A N 1
ATOM 6811 C CA . LYS A 1 888 ? 6.845 17.816 -15.797 1.00 88.56 888 LYS A CA 1
ATOM 6812 C C . LYS A 1 888 ? 5.984 19.069 -15.944 1.00 88.56 888 LYS A C 1
ATOM 6814 O O . LYS A 1 888 ? 6.517 20.137 -16.232 1.00 88.56 888 LYS A O 1
ATOM 6819 N N . ARG A 1 889 ? 4.670 18.963 -15.721 1.00 85.88 889 ARG A N 1
ATOM 6820 C CA . ARG A 1 889 ? 3.756 20.114 -15.834 1.00 85.88 889 ARG A CA 1
ATOM 6821 C C . ARG A 1 889 ? 4.014 21.174 -14.770 1.00 85.88 889 ARG A C 1
ATOM 6823 O O . ARG A 1 889 ? 3.974 22.358 -15.090 1.00 85.88 889 ARG A O 1
ATOM 6830 N N . ILE A 1 890 ? 4.329 20.759 -13.541 1.00 90.81 890 ILE A N 1
ATOM 6831 C CA . ILE A 1 890 ? 4.744 21.673 -12.467 1.00 90.81 890 ILE A CA 1
ATOM 6832 C C . ILE A 1 890 ? 6.018 22.417 -12.876 1.00 90.81 890 ILE A C 1
ATOM 6834 O O . ILE A 1 890 ? 6.050 23.639 -12.800 1.00 90.81 890 ILE A O 1
ATOM 6838 N N . ILE A 1 891 ? 7.030 21.698 -13.375 1.00 90.81 891 ILE A N 1
ATOM 6839 C CA . ILE A 1 891 ? 8.291 22.295 -13.833 1.00 90.81 891 ILE A CA 1
ATOM 6840 C C . ILE A 1 891 ? 8.042 23.352 -14.918 1.00 90.81 891 ILE A C 1
ATOM 6842 O O . ILE A 1 891 ? 8.547 24.466 -14.809 1.00 90.81 891 ILE A O 1
ATOM 6846 N N . VAL A 1 892 ? 7.237 23.031 -15.937 1.00 85.69 892 VAL A N 1
ATOM 6847 C CA . VAL A 1 892 ? 6.921 23.972 -17.025 1.00 85.69 892 VAL A CA 1
ATOM 6848 C C . VAL A 1 892 ? 6.180 25.204 -16.505 1.00 85.69 892 VAL A C 1
ATOM 6850 O O . VAL A 1 892 ? 6.532 26.321 -16.877 1.00 85.69 892 VAL A O 1
ATOM 6853 N N . TRP A 1 893 ? 5.184 25.026 -15.630 1.00 88.81 893 TRP A N 1
ATOM 6854 C CA . TRP A 1 893 ? 4.452 26.150 -15.039 1.00 88.81 893 TRP A CA 1
ATOM 6855 C C . TRP A 1 893 ? 5.384 27.056 -14.225 1.00 88.81 893 TRP A C 1
ATOM 6857 O O . TRP A 1 893 ? 5.369 28.269 -14.405 1.00 88.81 893 TRP A O 1
ATOM 6867 N N . THR A 1 894 ? 6.246 26.479 -13.382 1.00 88.31 894 THR A N 1
ATOM 6868 C CA . THR A 1 894 ? 7.168 27.253 -12.538 1.00 88.31 894 THR A CA 1
ATOM 6869 C C . THR A 1 894 ? 8.196 28.013 -13.368 1.00 88.31 894 THR A C 1
ATOM 6871 O O . THR A 1 894 ? 8.427 29.188 -13.100 1.00 88.31 894 THR A O 1
ATOM 6874 N N . CYS A 1 895 ? 8.776 27.397 -14.402 1.00 86.81 895 CYS A N 1
ATOM 6875 C CA . CYS A 1 895 ? 9.702 28.092 -15.299 1.00 86.81 895 CYS A CA 1
ATOM 6876 C C . CYS A 1 895 ? 9.037 29.276 -16.018 1.00 86.81 895 CYS A C 1
ATOM 6878 O O . CYS A 1 895 ? 9.659 30.327 -16.122 1.00 86.81 895 CYS A O 1
ATOM 6880 N N . ARG A 1 896 ? 7.770 29.145 -16.442 1.00 82.75 896 ARG A N 1
ATOM 6881 C CA . ARG A 1 896 ? 7.015 30.251 -17.059 1.00 82.75 896 ARG A CA 1
ATOM 6882 C C . ARG A 1 896 ? 6.742 31.396 -16.090 1.00 82.75 896 ARG A C 1
ATOM 6884 O O . ARG A 1 896 ? 6.825 32.549 -16.485 1.00 82.75 896 ARG A O 1
ATOM 6891 N N . GLU A 1 897 ? 6.423 31.100 -14.834 1.00 82.88 897 GLU A N 1
ATOM 6892 C CA . GLU A 1 897 ? 6.218 32.155 -13.835 1.00 82.88 897 GLU A CA 1
ATOM 6893 C C . GLU A 1 897 ? 7.522 32.885 -13.500 1.00 82.88 897 GLU A C 1
ATOM 6895 O O . GLU A 1 897 ? 7.499 34.100 -13.334 1.00 82.88 897 GLU A O 1
ATOM 6900 N N . ILE A 1 898 ? 8.658 32.177 -13.462 1.00 81.31 898 ILE A N 1
ATOM 6901 C CA . ILE A 1 898 ? 9.980 32.809 -13.316 1.00 81.31 898 ILE A CA 1
ATOM 6902 C C . ILE A 1 898 ? 10.271 33.709 -14.526 1.00 81.31 898 ILE A C 1
ATOM 6904 O O . ILE A 1 898 ? 10.654 34.859 -14.349 1.00 81.31 898 ILE A O 1
ATOM 6908 N N . GLU A 1 899 ? 10.039 33.209 -15.745 1.00 79.62 899 GLU A N 1
ATOM 6909 C CA . GLU A 1 899 ? 10.216 33.965 -16.995 1.00 79.62 899 GLU A CA 1
ATOM 6910 C C . GLU A 1 899 ? 9.340 35.232 -17.014 1.00 79.62 899 GLU A C 1
ATOM 6912 O O . GLU A 1 899 ? 9.831 36.326 -17.282 1.00 79.62 899 GLU A O 1
ATOM 6917 N N . PHE A 1 900 ? 8.070 35.118 -16.615 1.00 77.94 900 PHE A N 1
ATOM 6918 C CA . PHE A 1 900 ? 7.145 36.248 -16.520 1.00 77.94 900 PHE A CA 1
ATOM 6919 C C . PHE A 1 900 ? 7.570 37.279 -15.464 1.00 77.94 900 PHE A C 1
ATOM 6921 O O . PHE A 1 900 ? 7.478 38.485 -15.700 1.00 77.94 900 PHE A O 1
ATOM 6928 N N . GLN A 1 901 ? 8.042 36.837 -14.294 1.00 72.81 901 GLN A N 1
ATOM 6929 C CA . GLN A 1 901 ? 8.561 37.736 -13.258 1.00 72.81 901 GLN A CA 1
ATOM 6930 C C . GLN A 1 901 ? 9.805 38.489 -13.742 1.00 72.81 901 GLN A C 1
ATOM 6932 O O . GLN A 1 901 ? 9.869 39.706 -13.576 1.00 72.81 901 GLN A O 1
ATOM 6937 N N . ASP A 1 902 ? 10.736 37.795 -14.404 1.00 71.56 902 ASP A N 1
ATOM 6938 C CA . ASP A 1 902 ? 11.939 38.393 -14.987 1.00 71.56 902 ASP A CA 1
ATOM 6939 C C . ASP A 1 902 ? 11.587 39.478 -16.024 1.00 71.56 902 ASP A C 1
ATOM 6941 O O . ASP A 1 902 ? 12.162 40.569 -15.997 1.00 71.56 902 ASP A O 1
ATOM 6945 N N . GLU A 1 903 ? 10.611 39.221 -16.903 1.00 71.56 903 GLU A N 1
ATOM 6946 C CA . GLU A 1 903 ? 10.127 40.191 -17.897 1.00 71.56 903 GLU A CA 1
ATOM 6947 C C . GLU A 1 903 ? 9.433 41.398 -17.251 1.00 71.56 903 GLU A C 1
ATOM 6949 O O . GLU A 1 903 ? 9.668 42.547 -17.639 1.00 71.56 903 GLU A O 1
ATOM 6954 N N . THR A 1 904 ? 8.595 41.157 -16.240 1.00 69.81 904 THR A N 1
ATOM 6955 C CA . THR A 1 904 ? 7.849 42.218 -15.548 1.00 69.81 904 THR A CA 1
ATOM 6956 C C . THR A 1 904 ? 8.794 43.133 -14.763 1.00 69.81 904 THR A C 1
ATOM 6958 O O . THR A 1 904 ? 8.662 44.358 -14.818 1.00 69.81 904 THR A O 1
ATOM 6961 N N . ASP A 1 905 ? 9.791 42.561 -14.086 1.00 63.72 905 ASP A N 1
ATOM 6962 C CA . ASP A 1 905 ? 10.833 43.292 -13.358 1.00 63.72 905 ASP A CA 1
ATOM 6963 C C . ASP A 1 905 ? 11.823 44.004 -14.293 1.00 63.72 905 ASP A C 1
ATOM 6965 O O . ASP A 1 905 ? 12.433 45.007 -13.905 1.00 63.72 905 ASP A O 1
ATOM 6969 N N . ALA A 1 906 ? 12.021 43.498 -15.515 1.00 62.06 906 ALA A N 1
ATOM 6970 C CA . ALA A 1 906 ? 12.784 44.180 -16.556 1.00 62.06 906 ALA A CA 1
ATOM 6971 C C . ALA A 1 906 ? 12.014 45.375 -17.139 1.00 62.06 906 ALA A C 1
ATOM 6973 O O . ALA A 1 906 ? 12.631 46.387 -17.445 1.00 62.06 906 ALA A O 1
ATOM 6974 N N . ALA A 1 907 ? 10.685 45.290 -17.243 1.00 58.75 907 ALA A N 1
ATOM 6975 C CA . ALA A 1 907 ? 9.834 46.381 -17.720 1.00 58.75 907 ALA A CA 1
ATOM 6976 C C . ALA A 1 907 ? 9.623 47.509 -16.686 1.00 58.75 907 ALA A C 1
ATOM 6978 O O . ALA A 1 907 ? 9.250 48.622 -17.060 1.00 58.75 907 ALA A O 1
ATOM 6979 N N . GLN A 1 908 ? 9.827 47.231 -15.392 1.00 49.75 908 GLN A N 1
ATOM 6980 C CA . GLN A 1 908 ? 9.694 48.205 -14.295 1.00 49.75 908 GLN A CA 1
ATOM 6981 C C . GLN A 1 908 ? 10.985 48.981 -13.967 1.00 49.75 908 GLN A C 1
ATOM 6983 O O . GLN A 1 908 ? 10.925 49.949 -13.203 1.00 49.75 908 GLN A O 1
ATOM 6988 N N . VAL A 1 909 ? 12.134 48.568 -14.514 1.00 44.47 909 VAL A N 1
ATOM 6989 C CA . VAL A 1 909 ? 13.449 49.230 -14.374 1.00 44.47 909 VAL A CA 1
ATOM 6990 C C . VAL A 1 909 ? 13.761 50.040 -15.619 1.00 44.47 909 VAL A C 1
ATOM 6992 O O . VAL A 1 909 ? 14.298 51.160 -15.449 1.00 44.47 909 VAL A O 1
#

pLDDT: mean 71.46, std 23.05, range [21.81, 98.5]

Foldseek 3Di:
DDDDDDDQQFFDQQPQPRDTAGPVCSVVCVVVVNPPGDDDDDDDDDDDDDDDDDDDDDDDDDDDDDDDDDDDDDDDDDDDDDDDDDDDDDDDDDDDDDDDDDDDDDDDPPDDPVVVVLVPDALLVVLQDPALVLQFDDCCQSPCPHPQNVCLVVVHNAAAEEEEAAQLQLVSVLVNSCVSFQAAEDEDELVPDDLVNVVVVLVVLQVCCVPPVHEYEYEYEQVLSDDAVSLVVCLVCSVVRSYRYYYYHHDDCVVRPDPSNPVRYYYDYGYFADLVSLLSSLVSSLCVVLDPDDDDDDDDDDDDDDDDDDDDDDDDDDPWPDDPVANLDGPVQLSLLSVLCRRRNVSSSNLVVVSRPDDSPDDNVVSSVVSCVVSLVVFDPPVVVVCVLLVQLLVCLLQLNLVSNLVSLVVCVVSVHDLLVSLVVQLVSCCQWQNPQDPVLNVLSVVLSVCCVVPPPDVNSVSSSVSSNVSSNHDTDRQVVQLVVVVVVVCVVDVPQDFDQLPADDPDPVSVVVSRVPPNDDQVVDPDDDDDDGDGPVCPPPCSRDDPPDCVPPDDDPVVQCCCCVPPVVVDHDPPPDDDDDDDDDDDDDDDDDDPDDDDQDPDPVPRPPAAAAEEEEEFEDDFPPDPGGLRCLLCVVLAQDKDQLDDPDFLADPNDGDDDPDPDDRAHIHTYHYDYFYFALVRLVVAQLQQLDQQRDHDPVCCVVPVDGDNRGHLAYEYEAAFAFFFKEWEFKFFQWDFPDATSVRDTADQEDDDPPDPDDDPPVLLVLLQVRCVRRVHDRDDDDPDPDPPRIGGDYPPCPPPDRMDGFPDPVVVLQVVCCSVPRVRYYYDHDPNSYSQSRSQVVNRSSLVVSDDPVNVLGGHTYIYMHDYPDVRVDHSVRSSVSVVSSSSVVSVVSVVVSVVVVVVD

Secondary structure (DSSP, 8-state):
--------PPEEE-TTT--EEETTTHHHHHHTTT-S---------------------------------------------------------------------PPPP---HHHHHHHHS-HHHHT--SSGGG--S-HHHHSTT-HHHHHHHTT---EEEEE--TTSSHHHHHHHHHHHTTSEEEEEETTT--HHHHHHHHHHHHHHHHHH---EEEEEETGGGS-HHHHHTTHHHHHTTSEEEEEEESS-HHHHS-HHHHTTEEEEEPPPPPHHHHHHHHHHHHHHHH-S-------------------------------TT-TT--HHHHHHHHHHHTT-HHHHHHHHHHHHTS-TT--HHHHHHHHHHHHHTS----HHHHHHHHHHHHHHHHTT-HHHHHHHHHHHHHTT--HHHHHHHHHHHIIIIIGGG-TTHHHHHHHHHHHHHHH-TTTHHHHHHHHHHHHHHSPP--HHHHHHHHHHHHHHH-TTPPPPGGGS---SHHHHHTTTTTT---GGG-SS------S-GGGTT--SSPPTT--TTPPP-HHHHHHHHHHTSTTPPPTTS-------S---------PPPPPPPPS-TTTSSSSPPEEEEEEEE--BTTBSS-HHHHHHGGGTTEEE-S------EETTEES------SPPPPEEEEEEEE-SSHHHHHHHHHHHTSSS----HHHHTT-SS--TT--SEEEEEEEPSSSSEEEE-EEESB---SB-TTSPBPPB----TT--SS-HHHHHHHHHHHHHHHT--------SS--PPPBB--TTSTTS-SEEE-SS-HHHHHHHHHHTT--SEEEES--TTSHHHHHHHHHHHHHHHH--TT-GGGPPEEEEEEEPSTTSSS-HHHHHHHHHHHHHHHHHHHHHHHHHHHH--